Protein AF-0000000068176813 (afdb_homodimer)

Solvent-accessible surface area (backbone atoms only — not comparable to full-atom values): 47304 Å² total; per-residue (Å²): 139,79,79,77,77,74,80,76,75,76,75,77,75,74,76,73,77,74,72,76,70,75,72,68,61,60,56,48,75,38,57,39,42,73,69,38,40,70,32,46,38,61,44,35,50,51,53,20,44,51,73,74,42,62,64,79,50,61,40,41,51,38,45,48,41,46,50,46,48,56,39,48,37,49,61,16,38,25,29,33,72,70,25,26,46,27,52,42,46,39,58,30,41,72,59,66,87,53,56,65,64,48,41,52,51,51,38,47,51,47,50,52,49,49,52,52,45,49,35,32,62,14,73,88,26,45,46,93,45,37,78,77,33,48,29,29,48,64,52,36,36,34,41,35,43,68,83,77,62,67,39,18,25,27,23,52,49,28,32,41,53,73,64,51,26,46,82,40,77,36,69,68,80,58,63,56,65,60,46,49,50,49,25,62,70,44,69,64,75,48,86,76,86,71,74,83,75,60,80,74,34,35,38,42,36,19,36,36,32,37,51,43,39,41,69,59,67,43,38,72,34,69,98,50,65,30,70,31,35,61,40,101,87,38,73,44,79,35,48,26,30,30,44,76,43,71,23,37,49,49,76,38,31,47,61,34,34,32,36,42,26,46,49,26,54,61,66,54,28,30,42,31,43,37,35,38,70,53,82,91,38,45,70,61,32,55,44,51,35,73,82,41,75,73,58,61,51,65,56,33,85,78,41,44,77,40,74,31,40,37,34,38,60,36,24,36,51,73,36,66,41,57,40,74,70,20,47,40,44,44,47,36,54,35,41,45,12,25,90,55,23,32,38,62,29,37,25,85,65,70,33,36,16,44,73,46,34,38,32,41,35,38,41,37,42,55,55,63,28,34,42,37,39,37,37,27,38,40,31,32,29,56,63,85,41,83,64,75,80,75,78,67,38,74,43,52,55,66,71,83,40,55,85,53,77,83,62,89,71,59,59,48,72,56,39,47,44,35,34,40,34,34,33,32,33,83,76,55,42,40,59,32,39,34,38,39,34,71,75,35,60,60,86,84,67,72,70,76,72,84,122,140,78,83,77,79,76,80,76,75,76,75,76,75,74,78,74,78,76,73,75,71,74,71,68,62,60,58,47,77,38,57,38,42,74,70,37,39,69,33,47,38,62,42,36,51,50,52,21,42,51,71,72,42,63,63,76,49,60,40,42,50,38,45,49,40,46,50,48,48,56,38,47,38,50,63,16,38,26,29,35,71,68,25,26,46,27,51,42,45,40,57,28,40,72,60,64,88,53,54,66,63,49,41,53,50,51,37,46,52,45,51,52,49,50,51,51,43,50,36,32,62,15,75,87,27,46,47,93,44,38,77,77,35,48,30,28,49,63,52,37,36,35,39,34,45,71,82,73,63,68,39,18,24,27,21,53,48,27,31,42,53,76,65,50,27,44,81,39,78,34,68,71,85,56,65,57,65,58,47,50,51,49,26,62,67,45,70,64,77,48,88,77,84,70,72,82,81,59,83,74,35,33,37,40,35,16,36,36,31,38,51,43,39,40,70,60,68,43,38,73,35,69,98,51,64,30,72,31,34,60,43,100,86,38,74,45,80,35,48,27,31,30,44,76,42,70,23,37,47,48,76,38,30,46,59,34,33,32,36,42,27,46,50,27,55,61,64,53,30,29,43,30,43,38,36,37,69,53,82,91,38,47,71,61,31,54,43,50,35,72,82,41,74,71,59,61,51,66,56,33,83,78,41,42,78,40,76,31,40,38,35,39,59,36,24,37,51,74,36,68,42,58,40,73,69,21,47,39,43,44,47,38,53,34,41,45,12,26,89,54,22,33,39,62,29,38,24,85,66,70,32,37,16,45,74,46,32,39,33,41,37,38,41,36,42,55,53,63,28,36,42,38,37,37,39,29,37,40,29,33,30,56,64,84,42,82,63,76,80,74,78,65,39,75,44,53,54,66,71,82,38,54,84,54,77,83,61,89,70,60,61,48,72,56,39,48,44,35,33,40,35,34,33,33,35,83,77,54,43,42,58,33,38,35,38,39,36,70,75,34,60,60,86,82,66,71,70,78,72,83,123

Structure (mmCIF, N/CA/C/O backbone):
data_AF-0000000068176813-model_v1
#
loop_
_entity.id
_entity.type
_entity.pdbx_description
1 polymer 'Estrogen regulated protein EP45'
#
loop_
_atom_site.group_PDB
_atom_site.id
_atom_site.type_symbol
_atom_site.label_atom_id
_atom_site.label_alt_id
_atom_site.label_comp_id
_atom_site.label_asym_id
_atom_site.label_entity_id
_atom_site.label_seq_id
_atom_site.pdbx_PDB_ins_code
_atom_site.Cartn_x
_atom_site.Cartn_y
_atom_site.Cartn_z
_atom_site.occupancy
_atom_site.B_iso_or_equiv
_atom_site.auth_seq_id
_atom_site.auth_comp_id
_atom_site.auth_asym_id
_atom_site.auth_atom_id
_atom_site.pdbx_PDB_model_num
ATOM 1 N N . MET A 1 1 ? 13.383 -82.125 -70.688 1 28.81 1 MET A N 1
ATOM 2 C CA . MET A 1 1 ? 12.422 -81.375 -69.938 1 28.81 1 MET A CA 1
ATOM 3 C C . MET A 1 1 ? 13.125 -80.375 -69 1 28.81 1 MET A C 1
ATOM 5 O O . MET A 1 1 ? 13.727 -80.812 -68 1 28.81 1 MET A O 1
ATOM 9 N N . VAL A 1 2 ? 13.641 -79.25 -69.562 1 36.06 2 VAL A N 1
ATOM 10 C CA . VAL A 1 2 ? 14.523 -78.125 -69.188 1 36.06 2 VAL A CA 1
ATOM 11 C C . VAL A 1 2 ? 13.852 -77.25 -68.188 1 36.06 2 VAL A C 1
ATOM 13 O O . VAL A 1 2 ? 12.789 -76.688 -68.438 1 36.06 2 VAL A O 1
ATOM 16 N N . PRO A 1 3 ? 13.891 -77.625 -66.875 1 33.09 3 PRO A N 1
ATOM 17 C CA . PRO A 1 3 ? 13.125 -76.875 -65.875 1 33.09 3 PRO A CA 1
ATOM 18 C C . PRO A 1 3 ? 13.508 -75.438 -65.875 1 33.09 3 PRO A C 1
ATOM 20 O O . PRO A 1 3 ? 14.695 -75.062 -65.812 1 33.09 3 PRO A O 1
ATOM 23 N N . GLN A 1 4 ? 12.734 -74.625 -66.5 1 33.38 4 GLN A N 1
ATOM 24 C CA . GLN A 1 4 ? 12.875 -73.125 -66.625 1 33.38 4 GLN A CA 1
ATOM 25 C C . GLN A 1 4 ? 12.867 -72.5 -65.25 1 33.38 4 GLN A C 1
ATOM 27 O O . GLN A 1 4 ? 11.891 -72.562 -64.5 1 33.38 4 GLN A O 1
ATOM 32 N N . ARG A 1 5 ? 14.031 -72.312 -64.625 1 32.41 5 ARG A N 1
ATOM 33 C CA . ARG A 1 5 ? 14.203 -71.625 -63.375 1 32.41 5 ARG A CA 1
ATOM 34 C C . ARG A 1 5 ? 13.625 -70.188 -63.438 1 32.41 5 ARG A C 1
ATOM 36 O O . ARG A 1 5 ? 14.039 -69.375 -64.25 1 32.41 5 ARG A O 1
ATOM 43 N N . LEU A 1 6 ? 12.414 -70.062 -63.188 1 27.91 6 LEU A N 1
ATOM 44 C CA . LEU A 1 6 ? 11.766 -68.75 -63.188 1 27.91 6 LEU A CA 1
ATOM 45 C C . LEU A 1 6 ? 12.531 -67.75 -62.344 1 27.91 6 LEU A C 1
ATOM 47 O O . LEU A 1 6 ? 12.859 -68.062 -61.188 1 27.91 6 LEU A O 1
ATOM 51 N N . LYS A 1 7 ? 13.117 -66.688 -62.969 1 34.22 7 LYS A N 1
ATOM 52 C CA . LYS A 1 7 ? 13.773 -65.5 -62.531 1 34.22 7 LYS A CA 1
ATOM 53 C C . LYS A 1 7 ? 12.891 -64.688 -61.562 1 34.22 7 LYS A C 1
ATOM 55 O O . LYS A 1 7 ? 11.852 -64.125 -61.969 1 34.22 7 LYS A O 1
ATOM 60 N N . ASP A 1 8 ? 12.602 -65.312 -60.312 1 27.17 8 ASP A N 1
ATOM 61 C CA . ASP A 1 8 ? 11.766 -64.5 -59.438 1 27.17 8 ASP A CA 1
ATOM 62 C C . ASP A 1 8 ? 12.305 -63.062 -59.312 1 27.17 8 ASP A C 1
ATOM 64 O O . ASP A 1 8 ? 13.469 -62.875 -58.938 1 27.17 8 ASP A O 1
ATOM 68 N N . LYS A 1 9 ? 11.875 -62.094 -60.125 1 32.47 9 LYS A N 1
ATOM 69 C CA . LYS A 1 9 ? 12.102 -60.656 -60.062 1 32.47 9 LYS A CA 1
ATOM 70 C C . LYS A 1 9 ? 11.883 -60.156 -58.625 1 32.47 9 LYS A C 1
ATOM 72 O O . LYS A 1 9 ? 10.766 -60.188 -58.125 1 32.47 9 LYS A O 1
ATOM 77 N N . GLU A 1 10 ? 12.875 -60.281 -57.781 1 30.19 10 GLU A N 1
ATOM 78 C CA . GLU A 1 10 ? 12.812 -59.656 -56.469 1 30.19 10 GLU A CA 1
ATOM 79 C C . GLU A 1 10 ? 12.367 -58.188 -56.594 1 30.19 10 GLU A C 1
ATOM 81 O O . GLU A 1 10 ? 13 -57.406 -57.281 1 30.19 10 GLU A O 1
ATOM 86 N N . LYS A 1 11 ? 11.078 -57.875 -56.625 1 28.67 11 LYS A N 1
ATOM 87 C CA . LYS A 1 11 ? 10.547 -56.5 -56.531 1 28.67 11 LYS A CA 1
ATOM 88 C C . LYS A 1 11 ? 11.398 -55.656 -55.594 1 28.67 11 LYS A C 1
ATOM 90 O O . LYS A 1 11 ? 11.617 -56.031 -54.438 1 28.67 11 LYS A O 1
ATOM 95 N N . ALA A 1 12 ? 12.133 -54.688 -56.188 1 34.91 12 ALA A N 1
ATOM 96 C CA . ALA A 1 12 ? 12.844 -53.594 -55.562 1 34.91 12 ALA A CA 1
ATOM 97 C C . ALA A 1 12 ? 11.984 -52.906 -54.5 1 34.91 12 ALA A C 1
ATOM 99 O O . ALA A 1 12 ? 10.836 -52.531 -54.781 1 34.91 12 ALA A O 1
ATOM 100 N N . ALA A 1 13 ? 12.227 -53.281 -53.188 1 32.81 13 ALA A N 1
ATOM 101 C CA . ALA A 1 13 ? 11.609 -52.625 -52.031 1 32.81 13 ALA A CA 1
ATOM 102 C C . ALA A 1 13 ? 11.453 -51.125 -52.281 1 32.81 13 ALA A C 1
ATOM 104 O O . ALA A 1 13 ? 12.344 -50.5 -52.844 1 32.81 13 ALA A O 1
ATOM 105 N N . ALA A 1 14 ? 10.172 -50.562 -52.438 1 40.44 14 ALA A N 1
ATOM 106 C CA . ALA A 1 14 ? 9.852 -49.156 -52.531 1 40.44 14 ALA A CA 1
ATOM 107 C C . ALA A 1 14 ? 10.695 -48.344 -51.531 1 40.44 14 ALA A C 1
ATOM 109 O O . ALA A 1 14 ? 10.906 -48.75 -50.406 1 40.44 14 ALA A O 1
ATOM 110 N N . PRO A 1 15 ? 11.539 -47.406 -52.062 1 35.81 15 PRO A N 1
ATOM 111 C CA . PRO A 1 15 ? 12.352 -46.594 -51.156 1 35.81 15 PRO A CA 1
ATOM 112 C C . PRO A 1 15 ? 11.547 -46.031 -49.969 1 35.81 15 PRO A C 1
ATOM 114 O O . PRO A 1 15 ? 10.344 -45.781 -50.125 1 35.81 15 PRO A O 1
ATOM 117 N N . GLU A 1 16 ? 11.875 -46.375 -48.75 1 33.62 16 GLU A N 1
ATOM 118 C CA . GLU A 1 16 ? 11.328 -45.781 -47.5 1 33.62 16 GLU A CA 1
ATOM 119 C C . GLU A 1 16 ? 11.133 -44.281 -47.656 1 33.62 16 GLU A C 1
ATOM 121 O O . GLU A 1 16 ? 11.992 -43.594 -48.219 1 33.62 16 GLU A O 1
ATOM 126 N N . PRO A 1 17 ? 9.836 -43.781 -47.719 1 35.44 17 PRO A N 1
ATOM 127 C CA . PRO A 1 17 ? 9.688 -42.312 -47.781 1 35.44 17 PRO A CA 1
ATOM 128 C C . PRO A 1 17 ? 10.711 -41.562 -46.906 1 35.44 17 PRO A C 1
ATOM 130 O O . PRO A 1 17 ? 11.109 -42.062 -45.875 1 35.44 17 PRO A O 1
ATOM 133 N N . GLU A 1 18 ? 11.531 -40.719 -47.5 1 35.12 18 GLU A N 1
ATOM 134 C CA . GLU A 1 18 ? 12.477 -39.812 -46.844 1 35.12 18 GLU A CA 1
ATOM 135 C C . GLU A 1 18 ? 11.859 -39.188 -45.594 1 35.12 18 GLU A C 1
ATOM 137 O O . GLU A 1 18 ? 10.766 -38.625 -45.656 1 35.12 18 GLU A O 1
ATOM 142 N N . ARG A 1 19 ? 12.18 -39.688 -44.469 1 33.81 19 ARG A N 1
ATOM 143 C CA . ARG A 1 19 ? 11.867 -39 -43.219 1 33.81 19 ARG A CA 1
ATOM 144 C C . ARG A 1 19 ? 12.031 -37.469 -43.375 1 33.81 19 ARG A C 1
ATOM 146 O O . ARG A 1 19 ? 13.086 -37 -43.781 1 33.81 19 ARG A O 1
ATOM 153 N N . LEU A 1 20 ? 10.938 -36.781 -43.688 1 32.78 20 LEU A N 1
ATOM 154 C CA . LEU A 1 20 ? 11.031 -35.344 -43.562 1 32.78 20 LEU A CA 1
ATOM 155 C C . LEU A 1 20 ? 11.93 -34.938 -42.406 1 32.78 20 LEU A C 1
ATOM 157 O O . LEU A 1 20 ? 11.711 -35.344 -41.281 1 32.78 20 LEU A O 1
ATOM 161 N N . LYS A 1 21 ? 13.141 -34.625 -42.688 1 35.06 21 LYS A N 1
ATOM 162 C CA . LYS A 1 21 ? 14.086 -34 -41.75 1 35.06 21 LYS A CA 1
ATOM 163 C C . LYS A 1 21 ? 13.383 -33 -40.844 1 35.06 21 LYS A C 1
ATOM 165 O O . LYS A 1 21 ? 12.734 -32.062 -41.344 1 35.06 21 LYS A O 1
ATOM 170 N N . SER A 1 22 ? 13.016 -33.438 -39.688 1 35.44 22 SER A N 1
ATOM 171 C CA . SER A 1 22 ? 12.586 -32.469 -38.688 1 35.44 22 SER A CA 1
ATOM 172 C C . SER A 1 22 ? 13.445 -31.219 -38.688 1 35.44 22 SER A C 1
ATOM 174 O O . SER A 1 22 ? 14.664 -31.297 -38.531 1 35.44 22 SER A O 1
ATOM 176 N N . THR A 1 23 ? 13.25 -30.344 -39.656 1 36.69 23 THR A N 1
ATOM 177 C CA . THR A 1 23 ? 13.938 -29.062 -39.625 1 36.69 23 THR A CA 1
ATOM 178 C C . THR A 1 23 ? 14.062 -28.562 -38.188 1 36.69 23 THR A C 1
ATOM 180 O O . THR A 1 23 ? 13.062 -28.281 -37.531 1 36.69 23 THR A O 1
ATOM 183 N N . VAL A 1 24 ? 15.031 -29.031 -37.531 1 41.28 24 VAL A N 1
ATOM 184 C CA . VAL A 1 24 ? 15.414 -28.422 -36.25 1 41.28 24 VAL A CA 1
ATOM 185 C C . VAL A 1 24 ? 15.242 -26.906 -36.344 1 41.28 24 VAL A C 1
ATOM 187 O O . VAL A 1 24 ? 15.812 -26.25 -37.219 1 41.28 24 VAL A O 1
ATOM 190 N N . PRO A 1 25 ? 14.25 -26.406 -35.75 1 47.91 25 PRO A N 1
ATOM 191 C CA . PRO A 1 25 ? 14.141 -24.938 -35.781 1 47.91 25 PRO A CA 1
ATOM 192 C C . PRO A 1 25 ? 15.461 -24.25 -35.5 1 47.91 25 PRO A C 1
ATOM 194 O O . PRO A 1 25 ? 16.234 -24.719 -34.656 1 47.91 25 PRO A O 1
ATOM 197 N N . LYS A 1 26 ? 16.078 -23.547 -36.438 1 55.44 26 LYS A N 1
ATOM 198 C CA . LYS A 1 26 ? 17.234 -22.672 -36.312 1 55.44 26 LYS A CA 1
ATOM 199 C C . LYS A 1 26 ? 17.125 -21.797 -35.062 1 55.44 26 LYS A C 1
ATOM 201 O O . LYS A 1 26 ? 16.062 -21.234 -34.781 1 55.44 26 LYS A O 1
ATOM 206 N N . SER A 1 27 ? 17.891 -22.047 -34.062 1 60.78 27 SER A N 1
ATOM 207 C CA . SER A 1 27 ? 17.906 -21.266 -32.812 1 60.78 27 SER A CA 1
ATOM 208 C C . SER A 1 27 ? 19 -20.188 -32.875 1 60.78 27 SER A C 1
ATOM 210 O O . SER A 1 27 ? 20 -20.344 -33.562 1 60.78 27 SER A O 1
ATOM 212 N N . VAL A 1 28 ? 18.672 -18.984 -32.625 1 61.53 28 VAL A N 1
ATOM 213 C CA . VAL A 1 28 ? 19.641 -17.906 -32.5 1 61.53 28 VAL A CA 1
ATOM 214 C C . VAL A 1 28 ? 19.953 -17.672 -31.016 1 61.53 28 VAL A C 1
ATOM 216 O O . VAL A 1 28 ? 19.062 -17.75 -30.172 1 61.53 28 VAL A O 1
ATOM 219 N N . LYS A 1 29 ? 21.156 -17.516 -30.781 1 68.75 29 LYS A N 1
ATOM 220 C CA . LYS A 1 29 ? 21.562 -17.156 -29.422 1 68.75 29 LYS A CA 1
ATOM 221 C C . LYS A 1 29 ? 21.391 -15.672 -29.156 1 68.75 29 LYS A C 1
ATOM 223 O O . LYS A 1 29 ? 21.828 -14.844 -29.969 1 68.75 29 LYS A O 1
ATOM 228 N N . VAL A 1 30 ? 20.531 -15.406 -28.234 1 68.38 30 VAL A N 1
ATOM 229 C CA . VAL A 1 30 ? 20.297 -14 -27.922 1 68.38 30 VAL A CA 1
ATOM 230 C C . VAL A 1 30 ? 20.594 -13.742 -26.453 1 68.38 30 VAL A C 1
ATOM 232 O O . VAL A 1 30 ? 20.562 -14.664 -25.641 1 68.38 30 VAL A O 1
ATOM 235 N N . ASN A 1 31 ? 20.953 -12.484 -26.266 1 69.44 31 ASN A N 1
ATOM 236 C CA . ASN A 1 31 ? 21.047 -12.047 -24.875 1 69.44 31 ASN A CA 1
ATOM 237 C C . ASN A 1 31 ? 19.688 -12.055 -24.188 1 69.44 31 ASN A C 1
ATOM 239 O O . ASN A 1 31 ? 18.75 -11.391 -24.625 1 69.44 31 ASN A O 1
ATOM 243 N N . PRO A 1 32 ? 19.625 -12.805 -23.203 1 68.75 32 PRO A N 1
ATOM 244 C CA . PRO A 1 32 ? 18.312 -12.961 -22.562 1 68.75 32 PRO A CA 1
ATOM 245 C C . PRO A 1 32 ? 17.75 -11.633 -22.062 1 68.75 32 PRO A C 1
ATOM 247 O O . PRO A 1 32 ? 16.547 -11.391 -22.172 1 68.75 32 PRO A O 1
ATOM 250 N N . VAL A 1 33 ? 18.609 -10.844 -21.562 1 67.94 33 VAL A N 1
ATOM 251 C CA . VAL A 1 33 ? 18.125 -9.594 -20.984 1 67.94 33 VAL A CA 1
ATOM 252 C C . VAL A 1 33 ? 17.531 -8.703 -22.062 1 67.94 33 VAL A C 1
ATOM 254 O O . VAL A 1 33 ? 16.469 -8.102 -21.875 1 67.94 33 VAL A O 1
ATOM 257 N N . ASP A 1 34 ? 18.156 -8.695 -23.141 1 70.56 34 ASP A N 1
ATOM 258 C CA . ASP A 1 34 ? 17.672 -7.887 -24.25 1 70.56 34 ASP A CA 1
ATOM 259 C C . ASP A 1 34 ? 16.391 -8.477 -24.828 1 70.56 34 ASP A C 1
ATOM 261 O O . ASP A 1 34 ? 15.469 -7.746 -25.203 1 70.56 34 ASP A O 1
ATOM 265 N N . PHE A 1 35 ? 16.438 -9.695 -24.766 1 70.44 35 PHE A N 1
ATOM 266 C CA . PHE A 1 35 ? 15.297 -10.406 -25.344 1 70.44 35 PHE A CA 1
ATOM 267 C C . PHE A 1 35 ? 14.055 -10.227 -24.469 1 70.44 35 PHE A C 1
ATOM 269 O O . PHE A 1 35 ? 12.945 -10.109 -25 1 70.44 35 PHE A O 1
ATOM 276 N N . LEU A 1 36 ? 14.242 -10.109 -23.203 1 71.44 36 LEU A N 1
ATOM 277 C CA . LEU A 1 36 ? 13.125 -10.156 -22.266 1 71.44 36 LEU A CA 1
ATOM 278 C C . LEU A 1 36 ? 12.734 -8.758 -21.812 1 71.44 36 LEU A C 1
ATOM 280 O O . LEU A 1 36 ? 11.664 -8.562 -21.219 1 71.44 36 LEU A O 1
ATOM 284 N N . LYS A 1 37 ? 13.438 -7.773 -22.156 1 68.31 37 LYS A N 1
ATOM 285 C CA . LYS A 1 37 ? 13.383 -6.445 -21.547 1 68.31 37 LYS A CA 1
ATOM 286 C C . LYS A 1 37 ? 12 -5.828 -21.688 1 68.31 37 LYS A C 1
ATOM 288 O O . LYS A 1 37 ? 11.555 -5.07 -20.828 1 68.31 37 LYS A O 1
ATOM 293 N N . LEU A 1 38 ? 11.25 -6.184 -22.656 1 68.31 38 LEU A N 1
ATOM 294 C CA . LEU A 1 38 ? 9.992 -5.477 -22.875 1 68.31 38 LEU A CA 1
ATOM 295 C C . LEU A 1 38 ? 8.805 -6.398 -22.625 1 68.31 38 LEU A C 1
ATOM 297 O O . LEU A 1 38 ? 7.676 -6.09 -23.016 1 68.31 38 LEU A O 1
ATOM 301 N N . ARG A 1 39 ? 9.078 -7.375 -21.906 1 76.25 39 ARG A N 1
ATOM 302 C CA . ARG A 1 39 ? 8.008 -8.32 -21.609 1 76.25 39 ARG A CA 1
ATOM 303 C C . ARG A 1 39 ? 7.512 -8.148 -20.172 1 76.25 39 ARG A C 1
ATOM 305 O O . ARG A 1 39 ? 8.227 -7.605 -19.328 1 76.25 39 ARG A O 1
ATOM 312 N N . ASP A 1 40 ? 6.254 -8.484 -20.016 1 86.5 40 ASP A N 1
ATOM 313 C CA . ASP A 1 40 ? 5.738 -8.461 -18.656 1 86.5 40 ASP A CA 1
ATOM 314 C C . ASP A 1 40 ? 6.395 -9.539 -17.797 1 86.5 40 ASP A C 1
ATOM 316 O O . ASP A 1 40 ? 6.996 -10.477 -18.328 1 86.5 40 ASP A O 1
ATOM 320 N N . PHE A 1 41 ? 6.309 -9.477 -16.578 1 91.38 41 PHE A N 1
ATOM 321 C CA . PHE A 1 41 ? 7.031 -10.359 -15.672 1 91.38 41 PHE A CA 1
ATOM 322 C C . PHE A 1 41 ? 6.582 -11.805 -15.844 1 91.38 41 PHE A C 1
ATOM 324 O O . PHE A 1 41 ? 7.383 -12.734 -15.703 1 91.38 41 PHE A O 1
ATOM 331 N N . ASN A 1 42 ? 5.285 -12.039 -16.078 1 89.75 42 ASN A N 1
ATOM 332 C CA . ASN A 1 42 ? 4.809 -13.398 -16.312 1 89.75 42 ASN A CA 1
ATOM 333 C C . ASN A 1 42 ? 5.621 -14.102 -17.391 1 89.75 42 ASN A C 1
ATOM 335 O O . ASN A 1 42 ? 6.102 -15.219 -17.188 1 89.75 42 ASN A O 1
ATOM 339 N N . ASN A 1 43 ? 5.789 -13.406 -18.438 1 87.44 43 ASN A N 1
ATOM 340 C CA . ASN A 1 43 ? 6.531 -13.977 -19.547 1 87.44 43 ASN A CA 1
ATOM 341 C C . ASN A 1 43 ? 8.023 -14.047 -19.25 1 87.44 43 ASN A C 1
ATOM 343 O O . ASN A 1 43 ? 8.68 -15.039 -19.594 1 87.44 43 ASN A O 1
ATOM 347 N N . LYS A 1 44 ? 8.609 -13.039 -18.688 1 88.81 44 LYS A N 1
ATOM 348 C CA . LYS A 1 44 ? 10.023 -13.047 -18.344 1 88.81 44 LYS A CA 1
ATOM 349 C C . LYS A 1 44 ? 10.367 -14.25 -17.469 1 88.81 44 LYS A C 1
ATOM 351 O O . LYS A 1 44 ? 11.312 -14.984 -17.75 1 88.81 44 LYS A O 1
ATOM 356 N N . TYR A 1 45 ? 9.594 -14.367 -16.453 1 91.62 45 TYR A N 1
ATOM 357 C CA . TYR A 1 45 ? 9.867 -15.445 -15.508 1 91.62 45 TYR A CA 1
ATOM 358 C C . TYR A 1 45 ? 9.641 -16.812 -16.141 1 91.62 45 TYR A C 1
ATOM 360 O O . TYR A 1 45 ? 10.422 -17.734 -15.93 1 91.62 45 TYR A O 1
ATOM 368 N N . CYS A 1 46 ? 8.57 -16.938 -16.875 1 88.12 46 CYS A N 1
ATOM 369 C CA . CYS A 1 46 ? 8.305 -18.188 -17.578 1 88.12 46 CYS A CA 1
ATOM 370 C C . CYS A 1 46 ? 9.484 -18.578 -18.469 1 88.12 46 CYS A C 1
ATOM 372 O O . CYS A 1 46 ? 9.953 -19.719 -18.406 1 88.12 46 CYS A O 1
ATOM 374 N N . LEU A 1 47 ? 9.992 -17.672 -19.219 1 84.56 47 LEU A N 1
ATOM 375 C CA . LEU A 1 47 ? 11.102 -17.938 -20.125 1 84.56 47 LEU A CA 1
ATOM 376 C C . LEU A 1 47 ? 12.383 -18.234 -19.344 1 84.56 47 LEU A C 1
ATOM 378 O O . LEU A 1 47 ? 13.195 -19.062 -19.766 1 84.56 47 LEU A O 1
ATOM 382 N N . GLY A 1 48 ? 12.578 -17.516 -18.25 1 87.19 48 GLY A N 1
ATOM 383 C CA . GLY A 1 48 ? 13.711 -17.828 -17.391 1 87.19 48 GLY A CA 1
ATOM 384 C C . GLY A 1 48 ? 13.664 -19.234 -16.844 1 87.19 48 GLY A C 1
ATOM 385 O O . GLY A 1 48 ? 14.695 -19.922 -16.797 1 87.19 48 GLY A O 1
ATOM 386 N N . VAL A 1 49 ? 12.508 -19.672 -16.453 1 89.38 49 VAL A N 1
ATOM 387 C CA . VAL A 1 49 ? 12.328 -21.016 -15.922 1 89.38 49 VAL A CA 1
ATOM 388 C C . VAL A 1 49 ? 12.547 -22.047 -17.031 1 89.38 49 VAL A C 1
ATOM 390 O O . VAL A 1 49 ? 13.195 -23.078 -16.812 1 89.38 49 VAL A O 1
ATOM 393 N N . HIS A 1 50 ? 12.078 -21.766 -18.188 1 82 50 HIS A N 1
ATOM 394 C CA . HIS A 1 50 ? 12.219 -22.672 -19.312 1 82 50 HIS A CA 1
ATOM 395 C C . HIS A 1 50 ? 13.68 -22.828 -19.719 1 82 50 HIS A C 1
ATOM 397 O O . HIS A 1 50 ? 14.07 -23.859 -20.266 1 82 50 HIS A O 1
ATOM 403 N N . ALA A 1 51 ? 14.391 -21.828 -19.469 1 81 51 ALA A N 1
ATOM 404 C CA . ALA A 1 51 ? 15.805 -21.859 -19.844 1 81 51 ALA A CA 1
ATOM 405 C C . ALA A 1 51 ? 16.578 -22.844 -18.953 1 81 51 ALA A C 1
ATOM 407 O O . ALA A 1 51 ? 17.609 -23.375 -19.375 1 81 51 ALA A O 1
ATOM 408 N N . ILE A 1 52 ? 16.078 -23.109 -17.812 1 84.88 52 ILE A N 1
ATOM 409 C CA . ILE A 1 52 ? 16.891 -23.891 -16.891 1 84.88 52 ILE A CA 1
ATOM 410 C C . ILE A 1 52 ? 16.25 -25.266 -16.672 1 84.88 52 ILE A C 1
ATOM 412 O O . ILE A 1 52 ? 16.906 -26.203 -16.203 1 84.88 52 ILE A O 1
ATOM 416 N N . ASN A 1 53 ? 15.008 -25.359 -16.859 1 80.88 53 ASN A N 1
ATOM 417 C CA . ASN A 1 53 ? 14.305 -26.609 -16.625 1 80.88 53 ASN A CA 1
ATOM 418 C C . ASN A 1 53 ? 14.039 -27.359 -17.938 1 80.88 53 ASN A C 1
ATOM 420 O O . ASN A 1 53 ? 13.969 -26.734 -19 1 80.88 53 ASN A O 1
ATOM 424 N N . ASP A 1 54 ? 14.031 -28.656 -17.766 1 73.38 54 ASP A N 1
ATOM 425 C CA . ASP A 1 54 ? 13.602 -29.469 -18.891 1 73.38 54 ASP A CA 1
ATOM 426 C C . ASP A 1 54 ? 12.094 -29.359 -19.109 1 73.38 54 ASP A C 1
ATOM 428 O O . ASP A 1 54 ? 11.312 -29.938 -18.359 1 73.38 54 ASP A O 1
ATOM 432 N N . ILE A 1 55 ? 11.766 -28.672 -20.094 1 66.56 55 ILE A N 1
ATOM 433 C CA . ILE A 1 55 ? 10.367 -28.344 -20.344 1 66.56 55 ILE A CA 1
ATOM 434 C C . ILE A 1 55 ? 9.648 -29.547 -20.938 1 66.56 55 ILE A C 1
ATOM 436 O O . ILE A 1 55 ? 8.422 -29.562 -21.047 1 66.56 55 ILE A O 1
ATOM 440 N N . THR A 1 56 ? 10.398 -30.531 -21.234 1 67.5 56 THR A N 1
ATOM 441 C CA . THR A 1 56 ? 9.781 -31.672 -21.906 1 67.5 56 THR A CA 1
ATOM 442 C C . THR A 1 56 ? 9.07 -32.562 -20.906 1 67.5 56 THR A C 1
ATOM 444 O O . THR A 1 56 ? 8.195 -33.344 -21.281 1 67.5 56 THR A O 1
ATOM 447 N N . GLU A 1 57 ? 9.414 -32.531 -19.703 1 77.38 57 GLU A N 1
ATOM 448 C CA . GLU A 1 57 ? 8.75 -33.375 -18.703 1 77.38 57 GLU A CA 1
ATOM 449 C C . GLU A 1 57 ? 7.719 -32.562 -17.922 1 77.38 57 GLU A C 1
ATOM 451 O O . GLU A 1 57 ? 6.512 -32.719 -18.141 1 77.38 57 GLU A O 1
ATOM 456 N N . LYS A 1 58 ? 8.109 -31.891 -16.938 1 82 58 LYS A N 1
ATOM 457 C CA . LYS A 1 58 ? 7.23 -31.016 -16.172 1 82 58 LYS A CA 1
ATOM 458 C C . LYS A 1 58 ? 7.961 -29.734 -15.758 1 82 58 LYS A C 1
ATOM 460 O O . LYS A 1 58 ? 9.102 -29.781 -15.297 1 82 58 LYS A O 1
ATOM 465 N N . SER A 1 59 ? 7.414 -28.656 -16.109 1 88.12 59 SER A N 1
ATOM 466 C CA . SER A 1 59 ? 7.941 -27.344 -15.711 1 88.12 59 SER A CA 1
ATOM 467 C C . SER A 1 59 ? 6.812 -26.375 -15.383 1 88.12 59 SER A C 1
ATOM 469 O O . SER A 1 59 ? 5.863 -26.234 -16.156 1 88.12 59 SER A O 1
ATOM 471 N N . GLY A 1 60 ? 6.852 -25.844 -14.234 1 92.94 60 GLY A N 1
ATOM 472 C CA . GLY A 1 60 ? 5.816 -24.922 -13.805 1 92.94 60 GLY A CA 1
ATOM 473 C C . GLY A 1 60 ? 6.332 -23.844 -12.875 1 92.94 60 GLY A C 1
ATOM 474 O O . GLY A 1 60 ? 7.387 -24 -12.258 1 92.94 60 GLY A O 1
ATOM 475 N N . GLN A 1 61 ? 5.688 -22.781 -12.891 1 95.06 61 GLN A N 1
ATOM 476 C CA . GLN A 1 61 ? 6.086 -21.641 -12.078 1 95.06 61 GLN A CA 1
ATOM 477 C C . GLN A 1 61 ? 4.875 -20.812 -11.648 1 95.06 61 GLN A C 1
ATOM 479 O O . GLN A 1 61 ? 3.838 -20.828 -12.32 1 95.06 61 GLN A O 1
ATOM 484 N N . SER A 1 62 ? 4.984 -20.172 -10.57 1 97.12 62 SER A N 1
ATOM 485 C CA . SER A 1 62 ? 3.998 -19.234 -10.062 1 97.12 62 SER A CA 1
ATOM 486 C C . SER A 1 62 ? 4.523 -17.797 -10.109 1 97.12 62 SER A C 1
ATOM 488 O O . SER A 1 62 ? 5.02 -17.281 -9.117 1 97.12 62 SER A O 1
ATOM 490 N N . PRO A 1 63 ? 4.285 -17.094 -11.242 1 96.31 63 PRO A N 1
ATOM 491 C CA . PRO A 1 63 ? 4.809 -15.734 -11.398 1 96.31 63 PRO A CA 1
ATOM 492 C C . PRO A 1 63 ? 4.34 -14.789 -10.289 1 96.31 63 PRO A C 1
ATOM 494 O O . PRO A 1 63 ? 5.109 -13.945 -9.828 1 96.31 63 PRO A O 1
ATOM 497 N N . THR A 1 64 ? 3.129 -14.891 -9.852 1 96.81 64 THR A N 1
ATOM 498 C CA . THR A 1 64 ? 2.576 -14.008 -8.828 1 96.81 64 THR A CA 1
ATOM 499 C C . THR A 1 64 ? 3.355 -14.133 -7.523 1 96.81 64 THR A C 1
ATOM 501 O O . THR A 1 64 ? 3.699 -13.125 -6.898 1 96.81 64 THR A O 1
ATOM 504 N N . THR A 1 65 ? 3.662 -15.336 -7.141 1 97.62 65 THR A N 1
ATOM 505 C CA . THR A 1 65 ? 4.379 -15.586 -5.898 1 97.62 65 THR A CA 1
ATOM 506 C C . THR A 1 65 ? 5.777 -14.977 -5.941 1 97.62 65 THR A C 1
ATOM 508 O O . THR A 1 65 ? 6.188 -14.289 -5.008 1 97.62 65 THR A O 1
ATOM 511 N N . ILE A 1 66 ? 6.426 -15.18 -7.031 1 98 66 ILE A N 1
ATOM 512 C CA . ILE A 1 66 ? 7.809 -14.727 -7.141 1 98 66 ILE A CA 1
ATOM 513 C C . ILE A 1 66 ? 7.844 -13.219 -7.359 1 98 66 ILE A C 1
ATOM 515 O O . ILE A 1 66 ? 8.742 -12.531 -6.855 1 98 66 ILE A O 1
ATOM 519 N N . ARG A 1 67 ? 6.93 -12.75 -8.102 1 97.44 67 ARG A N 1
ATOM 520 C CA . ARG A 1 67 ? 6.836 -11.305 -8.281 1 97.44 67 ARG A CA 1
ATOM 521 C C . ARG A 1 67 ? 6.734 -10.594 -6.938 1 97.44 67 ARG A C 1
ATOM 523 O O . ARG A 1 67 ? 7.414 -9.594 -6.707 1 97.44 67 ARG A O 1
ATOM 530 N N . PHE A 1 68 ? 5.844 -11.039 -6.07 1 98.12 68 PHE A N 1
ATOM 531 C CA . PHE A 1 68 ? 5.691 -10.406 -4.766 1 98.12 68 PHE A CA 1
ATOM 532 C C . PHE A 1 68 ? 6.961 -10.562 -3.938 1 98.12 68 PHE A C 1
ATOM 534 O O . PHE A 1 68 ? 7.387 -9.625 -3.26 1 98.12 68 PHE A O 1
ATOM 541 N N . LEU A 1 69 ? 7.59 -11.742 -4.016 1 98.06 69 LEU A N 1
ATOM 542 C CA . LEU A 1 69 ? 8.836 -12.023 -3.303 1 98.06 69 LEU A CA 1
ATOM 543 C C . LEU A 1 69 ? 9.906 -11 -3.658 1 98.06 69 LEU A C 1
ATOM 545 O O . LEU A 1 69 ? 10.539 -10.422 -2.771 1 98.06 69 LEU A O 1
ATOM 549 N N . LEU A 1 70 ? 10.094 -10.773 -4.953 1 98.38 70 LEU A N 1
ATOM 550 C CA . LEU A 1 70 ? 11.078 -9.812 -5.43 1 98.38 70 LEU A CA 1
ATOM 551 C C . LEU A 1 70 ? 10.672 -8.391 -5.074 1 98.38 70 LEU A C 1
ATOM 553 O O . LEU A 1 70 ? 11.523 -7.562 -4.738 1 98.38 70 LEU A O 1
ATOM 557 N N . THR A 1 71 ? 9.406 -8.094 -5.148 1 98.38 71 THR A N 1
ATOM 558 C CA . THR A 1 71 ? 8.906 -6.758 -4.852 1 98.38 71 THR A CA 1
ATOM 559 C C . THR A 1 71 ? 9.164 -6.398 -3.391 1 98.38 71 THR A C 1
ATOM 561 O O . THR A 1 71 ? 9.453 -5.242 -3.072 1 98.38 71 THR A O 1
ATOM 564 N N . VAL A 1 72 ? 9.055 -7.348 -2.51 1 98.62 72 VAL A N 1
ATOM 565 C CA . VAL A 1 72 ? 9.328 -7.113 -1.095 1 98.62 72 VAL A CA 1
ATOM 566 C C . VAL A 1 72 ? 10.75 -6.598 -0.919 1 98.62 72 VAL A C 1
ATOM 568 O O . VAL A 1 72 ? 11 -5.723 -0.088 1 98.62 72 VAL A O 1
ATOM 571 N N . LEU A 1 73 ? 11.727 -7.086 -1.715 1 98.44 73 LEU A N 1
ATOM 572 C CA . LEU A 1 73 ? 13.125 -6.699 -1.582 1 98.44 73 LEU A CA 1
ATOM 573 C C . LEU A 1 73 ? 13.312 -5.223 -1.923 1 98.44 73 LEU A C 1
ATOM 575 O O . LEU A 1 73 ? 14.125 -4.539 -1.297 1 98.44 73 LEU A O 1
ATOM 579 N N . VAL A 1 74 ? 12.547 -4.75 -2.867 1 98.19 74 VAL A N 1
ATOM 580 C CA . VAL A 1 74 ? 12.734 -3.361 -3.271 1 98.19 74 VAL A CA 1
ATOM 581 C C . VAL A 1 74 ? 11.75 -2.471 -2.52 1 98.19 74 VAL A C 1
ATOM 583 O O . VAL A 1 74 ? 12.07 -1.335 -2.164 1 98.19 74 VAL A O 1
ATOM 586 N N . GLY A 1 75 ? 10.57 -2.986 -2.252 1 98 75 GLY A N 1
ATOM 587 C CA . GLY A 1 75 ? 9.57 -2.217 -1.524 1 98 75 GLY A CA 1
ATOM 588 C C . GLY A 1 75 ? 9.969 -1.94 -0.085 1 98 75 GLY A C 1
ATOM 589 O O . GLY A 1 75 ? 9.555 -0.934 0.495 1 98 75 GLY A O 1
ATOM 590 N N . SER A 1 76 ? 10.773 -2.785 0.497 1 98.25 76 SER A N 1
ATOM 591 C CA . SER A 1 76 ? 11.258 -2.604 1.862 1 98.25 76 SER A CA 1
ATOM 592 C C . SER A 1 76 ? 12.602 -1.879 1.883 1 98.25 76 SER A C 1
ATOM 594 O O . SER A 1 76 ? 13.195 -1.698 2.945 1 98.25 76 SER A O 1
ATOM 596 N N . LYS A 1 77 ? 13.078 -1.574 0.684 1 97.62 77 LYS A N 1
ATOM 597 C CA . LYS A 1 77 ? 14.383 -0.942 0.509 1 97.62 77 LYS A CA 1
ATOM 598 C C . LYS A 1 77 ? 15.5 -1.824 1.062 1 97.62 77 LYS A C 1
ATOM 600 O O . LYS A 1 77 ? 16.516 -1.32 1.524 1 97.62 77 LYS A O 1
ATOM 605 N N . ALA A 1 78 ? 15.234 -3.096 1.116 1 98.06 78 ALA A N 1
ATOM 606 C CA . ALA A 1 78 ? 16.312 -4.031 1.438 1 98.06 78 ALA A CA 1
ATOM 607 C C . ALA A 1 78 ? 17.453 -3.93 0.428 1 98.06 78 ALA A C 1
ATOM 609 O O . ALA A 1 78 ? 18.609 -3.826 0.809 1 98.06 78 ALA A O 1
ATOM 610 N N . ALA A 1 79 ? 17.047 -4.027 -0.847 1 98.06 79 ALA A N 1
ATOM 611 C CA . ALA A 1 79 ? 18 -3.84 -1.931 1 98.06 79 ALA A CA 1
ATOM 612 C C . ALA A 1 79 ? 18.156 -2.363 -2.275 1 98.06 79 ALA A C 1
ATOM 614 O O . ALA A 1 79 ? 17.172 -1.621 -2.324 1 98.06 79 ALA A O 1
ATOM 615 N N . ARG A 1 80 ? 19.375 -1.964 -2.463 1 97.06 80 ARG A N 1
ATOM 616 C CA . ARG A 1 80 ? 19.688 -0.582 -2.812 1 97.06 80 ARG A CA 1
ATOM 617 C C . ARG A 1 80 ? 20.594 -0.52 -4.039 1 97.06 80 ARG A C 1
ATOM 619 O O . ARG A 1 80 ? 21.016 -1.555 -4.57 1 97.06 80 ARG A O 1
ATOM 626 N N . GLY A 1 81 ? 20.75 0.63 -4.629 1 96.12 81 GLY A N 1
ATOM 627 C CA . GLY A 1 81 ? 21.688 0.854 -5.727 1 96.12 81 GLY A CA 1
ATOM 628 C C . GLY A 1 81 ? 21.344 0.049 -6.969 1 96.12 81 GLY A C 1
ATOM 629 O O . GLY A 1 81 ? 20.172 -0.07 -7.336 1 96.12 81 GLY A O 1
ATOM 630 N N . THR A 1 82 ? 22.453 -0.49 -7.539 1 95.75 82 THR A N 1
ATOM 631 C CA . THR A 1 82 ? 22.297 -1.228 -8.789 1 95.75 82 THR A CA 1
ATOM 632 C C . THR A 1 82 ? 21.531 -2.533 -8.555 1 95.75 82 THR A C 1
ATOM 634 O O . THR A 1 82 ? 20.797 -2.986 -9.422 1 95.75 82 THR A O 1
ATOM 637 N N . SER A 1 83 ? 21.703 -3.164 -7.395 1 96.94 83 SER A N 1
ATOM 638 C CA . SER A 1 83 ? 20.953 -4.375 -7.07 1 96.94 83 SER A CA 1
ATOM 639 C C . SER A 1 83 ? 19.453 -4.113 -7.094 1 96.94 83 SER A C 1
ATOM 641 O O . SER A 1 83 ? 18.703 -4.883 -7.688 1 96.94 83 SER A O 1
ATOM 643 N N . ALA A 1 84 ? 19.062 -2.979 -6.484 1 97.56 84 ALA A N 1
ATOM 644 C CA . ALA A 1 84 ? 17.641 -2.605 -6.496 1 97.56 84 ALA A CA 1
ATOM 645 C C . ALA A 1 84 ? 17.172 -2.299 -7.914 1 97.56 84 ALA A C 1
ATOM 647 O O . ALA A 1 84 ? 16.062 -2.67 -8.297 1 97.56 84 ALA A O 1
ATOM 648 N N . ASP A 1 85 ? 17.984 -1.668 -8.688 1 95.12 85 ASP A N 1
ATOM 649 C CA . ASP A 1 85 ? 17.641 -1.314 -10.062 1 95.12 85 ASP A CA 1
ATOM 650 C C . ASP A 1 85 ? 17.438 -2.564 -10.914 1 95.12 85 ASP A C 1
ATOM 652 O O . ASP A 1 85 ? 16.5 -2.629 -11.719 1 95.12 85 ASP A O 1
ATOM 656 N N . GLN A 1 86 ? 18.312 -3.527 -10.773 1 93.56 86 GLN A N 1
ATOM 657 C CA . GLN A 1 86 ? 18.203 -4.754 -11.555 1 93.56 86 GLN A CA 1
ATOM 658 C C . GLN A 1 86 ? 16.938 -5.535 -11.188 1 93.56 86 GLN A C 1
ATOM 660 O O . GLN A 1 86 ? 16.266 -6.078 -12.062 1 93.56 86 GLN A O 1
ATOM 665 N N . ILE A 1 87 ? 16.609 -5.57 -9.906 1 96.56 87 ILE A N 1
ATOM 666 C CA . ILE A 1 87 ? 15.383 -6.23 -9.484 1 96.56 87 ILE A CA 1
ATOM 667 C C . ILE A 1 87 ? 14.18 -5.5 -10.078 1 96.56 87 ILE A C 1
ATOM 669 O O . ILE A 1 87 ? 13.25 -6.129 -10.594 1 96.56 87 ILE A O 1
ATOM 673 N N . THR A 1 88 ? 14.219 -4.176 -10.031 1 95.75 88 THR A N 1
ATOM 674 C CA . THR A 1 88 ? 13.148 -3.357 -10.578 1 95.75 88 THR A CA 1
ATOM 675 C C . THR A 1 88 ? 12.977 -3.617 -12.07 1 95.75 88 THR A C 1
ATOM 677 O O . THR A 1 88 ? 11.852 -3.783 -12.555 1 95.75 88 THR A O 1
ATOM 680 N N . GLN A 1 89 ? 14.039 -3.719 -12.758 1 92.5 89 GLN A N 1
ATOM 681 C CA . GLN A 1 89 ? 13.977 -3.949 -14.195 1 92.5 89 GLN A CA 1
ATOM 682 C C . GLN A 1 89 ? 13.445 -5.348 -14.508 1 92.5 89 GLN A C 1
ATOM 684 O O . GLN A 1 89 ? 12.719 -5.539 -15.484 1 92.5 89 GLN A O 1
ATOM 689 N N . ALA A 1 90 ? 13.867 -6.262 -13.734 1 92.94 90 ALA A N 1
ATOM 690 C CA . ALA A 1 90 ? 13.359 -7.617 -13.922 1 92.94 90 ALA A CA 1
ATOM 691 C C . ALA A 1 90 ? 11.836 -7.66 -13.766 1 92.94 90 ALA A C 1
ATOM 693 O O . ALA A 1 90 ? 11.156 -8.422 -14.453 1 92.94 90 ALA A O 1
ATOM 694 N N . LEU A 1 91 ? 11.32 -6.84 -12.891 1 94.75 91 LEU A N 1
ATOM 695 C CA . LEU A 1 91 ? 9.891 -6.809 -12.602 1 94.75 91 LEU A CA 1
ATOM 696 C C . LEU A 1 91 ? 9.148 -5.969 -13.641 1 94.75 91 LEU A C 1
ATOM 698 O O . LEU A 1 91 ? 7.949 -6.16 -13.852 1 94.75 91 LEU A O 1
ATOM 702 N N . SER A 1 92 ? 9.828 -5.039 -14.234 1 91.44 92 SER A N 1
ATOM 703 C CA . SER A 1 92 ? 9.188 -4.008 -15.047 1 91.44 92 SER A CA 1
ATOM 704 C C . SER A 1 92 ? 8.922 -4.5 -16.469 1 91.44 92 SER A C 1
ATOM 706 O O . SER A 1 92 ? 9.781 -5.141 -17.078 1 91.44 92 SER A O 1
ATOM 708 N N . PRO A 1 93 ? 7.758 -4.109 -16.953 1 84.69 93 PRO A N 1
ATOM 709 C CA . PRO A 1 93 ? 7.48 -4.406 -18.359 1 84.69 93 PRO A CA 1
ATOM 710 C C . PRO A 1 93 ? 7.996 -3.322 -19.297 1 84.69 93 PRO A C 1
ATOM 712 O O . PRO A 1 93 ? 7.941 -3.486 -20.516 1 84.69 93 PRO A O 1
ATOM 715 N N . THR A 1 94 ? 8.375 -2.131 -18.938 1 74.5 94 THR A N 1
ATOM 716 C CA . THR A 1 94 ? 8.625 -0.976 -19.797 1 74.5 94 THR A CA 1
ATOM 717 C C . THR A 1 94 ? 10.109 -0.64 -19.828 1 74.5 94 THR A C 1
ATOM 719 O O . THR A 1 94 ? 10.555 0.148 -20.672 1 74.5 94 THR A O 1
ATOM 722 N N . ASN A 1 95 ? 10.938 -1.269 -19.234 1 68.38 95 ASN A N 1
ATOM 723 C CA . ASN A 1 95 ? 12.344 -0.872 -19.141 1 68.38 95 ASN A CA 1
ATOM 724 C C . ASN A 1 95 ? 12.484 0.631 -18.906 1 68.38 95 ASN A C 1
ATOM 726 O O . ASN A 1 95 ? 13.219 1.307 -19.625 1 68.38 95 ASN A O 1
ATOM 730 N N . SER A 1 96 ? 11.828 1.211 -17.984 1 74.5 96 SER A N 1
ATOM 731 C CA . SER A 1 96 ? 11.766 2.643 -17.703 1 74.5 96 SER A CA 1
ATOM 732 C C . SER A 1 96 ? 13.125 3.191 -17.297 1 74.5 96 SER A C 1
ATOM 734 O O . SER A 1 96 ? 13.891 2.518 -16.594 1 74.5 96 SER A O 1
ATOM 736 N N . ARG A 1 97 ? 13.336 4.375 -17.719 1 77.31 97 ARG A N 1
ATOM 737 C CA . ARG A 1 97 ? 14.57 5.066 -17.344 1 77.31 97 ARG A CA 1
ATOM 738 C C . ARG A 1 97 ? 14.477 5.602 -15.914 1 77.31 97 ARG A C 1
ATOM 740 O O . ARG A 1 97 ? 15.492 5.719 -15.227 1 77.31 97 ARG A O 1
ATOM 747 N N . ASP A 1 98 ? 13.344 5.883 -15.422 1 87.69 98 ASP A N 1
ATOM 748 C CA . ASP A 1 98 ? 13.141 6.332 -14.047 1 87.69 98 ASP A CA 1
ATOM 749 C C . ASP A 1 98 ? 12.867 5.148 -13.117 1 87.69 98 ASP A C 1
ATOM 751 O O . ASP A 1 98 ? 11.711 4.828 -12.844 1 87.69 98 ASP A O 1
ATOM 755 N N . ALA A 1 99 ? 13.914 4.637 -12.586 1 87.94 99 ALA A N 1
ATOM 756 C CA . ALA A 1 99 ? 13.836 3.418 -11.789 1 87.94 99 ALA A CA 1
ATOM 757 C C . ALA A 1 99 ? 13.078 3.66 -10.492 1 87.94 99 ALA A C 1
ATOM 759 O O . ALA A 1 99 ? 12.367 2.773 -10 1 87.94 99 ALA A O 1
ATOM 760 N N . VAL A 1 100 ? 13.188 4.844 -10.039 1 88.94 100 VAL A N 1
ATOM 761 C CA . VAL A 1 100 ? 12.57 5.148 -8.75 1 88.94 100 VAL A CA 1
ATOM 762 C C . VAL A 1 100 ? 11.047 5.168 -8.898 1 88.94 100 VAL A C 1
ATOM 764 O O . VAL A 1 100 ? 10.336 4.496 -8.148 1 88.94 100 VAL A O 1
ATOM 767 N N . THR A 1 101 ? 10.57 5.91 -9.867 1 90.25 101 THR A N 1
ATOM 768 C CA . THR A 1 101 ? 9.133 5.977 -10.117 1 90.25 101 THR A CA 1
ATOM 769 C C . THR A 1 101 ? 8.586 4.605 -10.5 1 90.25 101 THR A C 1
ATOM 771 O O . THR A 1 101 ? 7.504 4.219 -10.062 1 90.25 101 THR A O 1
ATOM 774 N N . GLU A 1 102 ? 9.344 3.967 -11.289 1 92.81 102 GLU A N 1
ATOM 775 C CA . GLU A 1 102 ? 8.93 2.627 -11.695 1 92.81 102 GLU A CA 1
ATOM 776 C C . GLU A 1 102 ? 8.82 1.694 -10.492 1 92.81 102 GLU A C 1
ATOM 778 O O . GLU A 1 102 ? 7.879 0.902 -10.398 1 92.81 102 GLU A O 1
ATOM 783 N N . ARG A 1 103 ? 9.734 1.82 -9.656 1 94.75 103 ARG A N 1
ATOM 784 C CA . ARG A 1 103 ? 9.75 0.991 -8.453 1 94.75 103 ARG A CA 1
ATOM 785 C C . ARG A 1 103 ? 8.516 1.244 -7.594 1 94.75 103 ARG A C 1
ATOM 787 O O . ARG A 1 103 ? 7.891 0.302 -7.102 1 94.75 103 ARG A O 1
ATOM 794 N N . ILE A 1 104 ? 8.164 2.459 -7.473 1 94.5 104 ILE A N 1
ATOM 795 C CA . ILE A 1 104 ? 6.984 2.822 -6.695 1 94.5 104 ILE A CA 1
ATOM 796 C C . ILE A 1 104 ? 5.738 2.219 -7.34 1 94.5 104 ILE A C 1
ATOM 798 O O . ILE A 1 104 ? 4.906 1.622 -6.652 1 94.5 104 ILE A O 1
ATOM 802 N N . ASN A 1 105 ? 5.676 2.309 -8.609 1 93.94 105 ASN A N 1
ATOM 803 C CA . ASN A 1 105 ? 4.527 1.777 -9.336 1 93.94 105 ASN A CA 1
ATOM 804 C C . ASN A 1 105 ? 4.426 0.26 -9.195 1 93.94 105 ASN A C 1
ATOM 806 O O . ASN A 1 105 ? 3.332 -0.282 -9.039 1 93.94 105 ASN A O 1
ATOM 810 N N . LEU A 1 106 ? 5.547 -0.346 -9.305 1 94.75 106 LEU A N 1
ATOM 811 C CA . LEU A 1 106 ? 5.578 -1.802 -9.203 1 94.75 106 LEU A CA 1
ATOM 812 C C . LEU A 1 106 ? 5.168 -2.258 -7.809 1 94.75 106 LEU A C 1
ATOM 814 O O . LEU A 1 106 ? 4.43 -3.236 -7.664 1 94.75 106 LEU A O 1
ATOM 818 N N . VAL A 1 107 ? 5.617 -1.566 -6.82 1 97.25 107 VAL A N 1
ATOM 819 C CA . VAL A 1 107 ? 5.262 -1.89 -5.441 1 97.25 107 VAL A CA 1
ATOM 820 C C . VAL A 1 107 ? 3.762 -1.697 -5.234 1 97.25 107 VAL A C 1
ATOM 822 O O . VAL A 1 107 ? 3.09 -2.568 -4.68 1 97.25 107 VAL A O 1
ATOM 825 N N . ASP A 1 108 ? 3.252 -0.586 -5.734 1 96.75 108 ASP A N 1
ATOM 826 C CA . ASP A 1 108 ? 1.821 -0.329 -5.617 1 96.75 108 ASP A CA 1
ATOM 827 C C . ASP A 1 108 ? 1.008 -1.423 -6.309 1 96.75 108 ASP A C 1
ATOM 829 O O . ASP A 1 108 ? 0.025 -1.917 -5.75 1 96.75 108 ASP A O 1
ATOM 833 N N . SER A 1 109 ? 1.443 -1.801 -7.461 1 94.25 109 SER A N 1
ATOM 834 C CA . SER A 1 109 ? 0.74 -2.832 -8.219 1 94.25 109 SER A CA 1
ATOM 835 C C . SER A 1 109 ? 0.751 -4.164 -7.473 1 94.25 109 SER A C 1
ATOM 837 O O . SER A 1 109 ? -0.264 -4.863 -7.426 1 94.25 109 SER A O 1
ATOM 839 N N . ALA A 1 110 ? 1.854 -4.504 -6.949 1 95.5 110 ALA A N 1
ATOM 840 C CA . ALA A 1 110 ? 1.97 -5.762 -6.219 1 95.5 110 ALA A CA 1
ATOM 841 C C . ALA A 1 110 ? 1.097 -5.75 -4.969 1 95.5 110 ALA A C 1
ATOM 843 O O . ALA A 1 110 ? 0.487 -6.766 -4.621 1 95.5 110 ALA A O 1
ATOM 844 N N . LEU A 1 111 ? 1.065 -4.641 -4.316 1 97.19 111 LEU A N 1
ATOM 845 C CA . LEU A 1 111 ? 0.269 -4.535 -3.1 1 97.19 111 LEU A CA 1
ATOM 846 C C . LEU A 1 111 ? -1.222 -4.562 -3.42 1 97.19 111 LEU A C 1
ATOM 848 O O . LEU A 1 111 ? -2.02 -5.09 -2.641 1 97.19 111 LEU A O 1
ATOM 852 N N . ASN A 1 112 ? -1.598 -3.943 -4.504 1 95.38 112 ASN A N 1
ATOM 853 C CA . ASN A 1 112 ? -2.982 -4.047 -4.953 1 95.38 112 ASN A CA 1
ATOM 854 C C . ASN A 1 112 ? -3.363 -5.492 -5.266 1 95.38 112 ASN A C 1
ATOM 856 O O . ASN A 1 112 ? -4.453 -5.941 -4.91 1 95.38 112 ASN A O 1
ATOM 860 N N . GLU A 1 113 ? -2.482 -6.18 -5.891 1 93.69 113 GLU A N 1
ATOM 861 C CA . GLU A 1 113 ? -2.721 -7.59 -6.184 1 93.69 113 GLU A CA 1
ATOM 862 C C . GLU A 1 113 ? -2.795 -8.414 -4.902 1 93.69 113 GLU A C 1
ATOM 864 O O . GLU A 1 113 ? -3.619 -9.32 -4.789 1 93.69 113 GLU A O 1
ATOM 869 N N . TRP A 1 114 ? -1.934 -8.125 -4.012 1 95.94 114 TRP A N 1
ATOM 870 C CA . TRP A 1 114 ? -1.946 -8.781 -2.707 1 95.94 114 TRP A CA 1
ATOM 871 C C . TRP A 1 114 ? -3.301 -8.617 -2.029 1 95.94 114 TRP A C 1
ATOM 873 O O . TRP A 1 114 ? -3.873 -9.586 -1.527 1 95.94 114 TRP A O 1
ATOM 883 N N . ALA A 1 115 ? -3.791 -7.441 -2.041 1 95.38 115 ALA A N 1
ATOM 884 C CA . ALA A 1 115 ? -5.086 -7.16 -1.425 1 95.38 115 ALA A CA 1
ATOM 885 C C . ALA A 1 115 ? -6.207 -7.91 -2.141 1 95.38 115 ALA A C 1
ATOM 887 O O . ALA A 1 115 ? -7.086 -8.484 -1.496 1 95.38 115 ALA A O 1
ATOM 888 N N . LEU A 1 116 ? -6.16 -7.875 -3.438 1 93.25 116 LEU A N 1
ATOM 889 C CA . LEU A 1 116 ? -7.18 -8.539 -4.238 1 93.25 116 LEU A CA 1
ATOM 890 C C . LEU A 1 116 ? -7.211 -10.039 -3.953 1 93.25 116 LEU A C 1
ATOM 892 O O . LEU A 1 116 ? -8.273 -10.609 -3.717 1 93.25 116 LEU A O 1
ATOM 896 N N . LEU A 1 117 ? -6.051 -10.648 -3.955 1 94.5 117 LEU A N 1
ATOM 897 C CA . LEU A 1 117 ? -5.969 -12.086 -3.727 1 94.5 117 LEU A CA 1
ATOM 898 C C . LEU A 1 117 ? -6.359 -12.43 -2.293 1 94.5 117 LEU A C 1
ATOM 900 O O . LEU A 1 117 ? -7.094 -13.391 -2.062 1 94.5 117 LEU A O 1
ATOM 904 N N . SER A 1 118 ? -5.973 -11.609 -1.38 1 94.69 118 SER A N 1
ATOM 905 C CA . SER A 1 118 ? -6.191 -11.898 0.033 1 94.69 118 SER A CA 1
ATOM 906 C C . SER A 1 118 ? -7.656 -11.711 0.416 1 94.69 118 SER A C 1
ATOM 908 O O . SER A 1 118 ? -8.102 -12.211 1.451 1 94.69 118 SER A O 1
ATOM 910 N N . THR A 1 119 ? -8.422 -10.984 -0.382 1 94.38 119 THR A N 1
ATOM 911 C CA . THR A 1 119 ? -9.82 -10.734 -0.042 1 94.38 119 THR A CA 1
ATOM 912 C C . THR A 1 119 ? -10.75 -11.469 -1 1 94.38 119 THR A C 1
ATOM 914 O O . THR A 1 119 ? -11.969 -11.289 -0.953 1 94.38 119 THR A O 1
ATOM 917 N N . ALA A 1 120 ? -10.195 -12.258 -1.868 1 91.88 120 ALA A N 1
ATOM 918 C CA . ALA A 1 120 ? -11.023 -13.023 -2.795 1 91.88 120 ALA A CA 1
ATOM 919 C C . ALA A 1 120 ? -12.008 -13.914 -2.043 1 91.88 120 ALA A C 1
ATOM 921 O O . ALA A 1 120 ? -11.617 -14.68 -1.159 1 91.88 120 ALA A O 1
ATOM 922 N N . GLY A 1 121 ? -13.312 -13.75 -2.352 1 90.88 121 GLY A N 1
ATOM 923 C CA . GLY A 1 121 ? -14.367 -14.562 -1.762 1 90.88 121 GLY A CA 1
ATOM 924 C C . GLY A 1 121 ? -14.891 -14 -0.452 1 90.88 121 GLY A C 1
ATOM 925 O O . GLY A 1 121 ? -15.773 -14.586 0.174 1 90.88 121 GLY A O 1
ATOM 926 N N . LEU A 1 122 ? -14.414 -12.758 -0.037 1 93.62 122 LEU A N 1
ATOM 927 C CA . LEU A 1 122 ? -14.703 -12.312 1.321 1 93.62 122 LEU A CA 1
ATOM 928 C C . LEU A 1 122 ? -15.703 -11.156 1.316 1 93.62 122 LEU A C 1
ATOM 930 O O . LEU A 1 122 ? -16.125 -10.695 2.377 1 93.62 122 LEU A O 1
ATOM 934 N N . ARG A 1 123 ? -16.156 -10.461 0.256 1 89.31 123 ARG A N 1
ATOM 935 C CA . ARG A 1 123 ? -16.922 -9.227 0.141 1 89.31 123 ARG A CA 1
ATOM 936 C C . ARG A 1 123 ? -18.156 -9.25 1.052 1 89.31 123 ARG A C 1
ATOM 938 O O . ARG A 1 123 ? -18.406 -8.297 1.782 1 89.31 123 ARG A O 1
ATOM 945 N N . ASP A 1 124 ? -18.906 -10.289 1.214 1 90.31 124 ASP A N 1
ATOM 946 C CA . ASP A 1 124 ? -20.125 -10.328 2 1 90.31 124 ASP A CA 1
ATOM 947 C C . ASP A 1 124 ? -20.141 -11.523 2.951 1 90.31 124 ASP A C 1
ATOM 949 O O . ASP A 1 124 ? -21.203 -12.055 3.285 1 90.31 124 ASP A O 1
ATOM 953 N N . ILE A 1 125 ? -18.922 -11.812 3.379 1 94.19 125 ILE A N 1
ATOM 954 C CA . ILE A 1 125 ? -18.766 -12.898 4.344 1 94.19 125 ILE A CA 1
ATOM 955 C C . ILE A 1 125 ? -18.531 -12.32 5.738 1 94.19 125 ILE A C 1
ATOM 957 O O . ILE A 1 125 ? -17.719 -11.414 5.914 1 94.19 125 ILE A O 1
ATOM 961 N N . PRO A 1 126 ? -19.344 -12.758 6.652 1 94.69 126 PRO A N 1
ATOM 962 C CA . PRO A 1 126 ? -19.094 -12.289 8.016 1 94.69 126 PRO A CA 1
ATOM 963 C C . PRO A 1 126 ? -17.703 -12.688 8.531 1 94.69 126 PRO A C 1
ATOM 965 O O . PRO A 1 126 ? -17.203 -13.75 8.18 1 94.69 126 PRO A O 1
ATOM 968 N N . LEU A 1 127 ? -17.188 -11.867 9.344 1 93.69 127 LEU A N 1
ATOM 969 C CA . LEU A 1 127 ? -15.828 -12.047 9.859 1 93.69 127 LEU A CA 1
ATOM 970 C C . LEU A 1 127 ? -15.68 -13.391 10.547 1 93.69 127 LEU A C 1
ATOM 972 O O . LEU A 1 127 ? -14.641 -14.039 10.445 1 93.69 127 LEU A O 1
ATOM 976 N N . ASP A 1 128 ? -16.688 -13.867 11.203 1 91.06 128 ASP A N 1
ATOM 977 C CA . ASP A 1 128 ? -16.594 -15.117 11.938 1 91.06 128 ASP A CA 1
ATOM 978 C C . ASP A 1 128 ? -16.609 -16.312 10.992 1 91.06 128 ASP A C 1
ATOM 980 O O . ASP A 1 128 ? -16.344 -17.453 11.406 1 91.06 128 ASP A O 1
ATOM 984 N N . ARG A 1 129 ? -16.844 -16.125 9.75 1 92.75 129 ARG A N 1
ATOM 985 C CA . ARG A 1 129 ? -16.844 -17.172 8.734 1 92.75 129 ARG A CA 1
ATOM 986 C C . ARG A 1 129 ? -15.789 -16.906 7.668 1 92.75 129 ARG A C 1
ATOM 988 O O . ARG A 1 129 ? -15.938 -17.312 6.52 1 92.75 129 ARG A O 1
ATOM 995 N N . LEU A 1 130 ? -14.844 -16.172 8.008 1 92 130 LEU A N 1
ATOM 996 C CA . LEU A 1 130 ? -13.789 -15.734 7.102 1 92 130 LEU A CA 1
ATOM 997 C C . LEU A 1 130 ? -13.148 -16.922 6.395 1 92 130 LEU A C 1
ATOM 999 O O . LEU A 1 130 ? -12.969 -16.906 5.176 1 92 130 LEU A O 1
ATOM 1003 N N . GLU A 1 131 ? -12.812 -18.031 7.078 1 87.69 131 GLU A N 1
ATOM 1004 C CA . GLU A 1 131 ? -12.094 -19.172 6.512 1 87.69 131 GLU A CA 1
ATOM 1005 C C . GLU A 1 131 ? -12.961 -19.922 5.5 1 87.69 131 GLU A C 1
ATOM 1007 O O . GLU A 1 131 ? -12.445 -20.469 4.527 1 87.69 131 GLU A O 1
ATOM 1012 N N . GLU A 1 132 ? -14.195 -19.828 5.703 1 87.62 132 GLU A N 1
ATOM 1013 C CA . GLU A 1 132 ? -15.125 -20.516 4.801 1 87.62 132 GLU A CA 1
ATOM 1014 C C . GLU A 1 132 ? -15.203 -19.797 3.457 1 87.62 132 GLU A C 1
ATOM 1016 O O . GLU A 1 132 ? -15.359 -20.438 2.416 1 87.62 132 GLU A O 1
ATOM 1021 N N . GLY A 1 133 ? -15.078 -18.562 3.479 1 87.75 133 GLY A N 1
ATOM 1022 C CA . GLY A 1 133 ? -15.258 -17.797 2.262 1 87.75 133 GLY A CA 1
ATOM 1023 C C . GLY A 1 133 ? -13.953 -17.547 1.516 1 87.75 133 GLY A C 1
ATOM 1024 O O . GLY A 1 133 ? -13.969 -17.234 0.323 1 87.75 133 GLY A O 1
ATOM 1025 N N . ARG A 1 134 ? -12.875 -17.797 2.174 1 90.44 134 ARG A N 1
ATOM 1026 C CA . ARG A 1 134 ? -11.578 -17.422 1.623 1 90.44 134 ARG A CA 1
ATOM 1027 C C . ARG A 1 134 ? -11.18 -18.344 0.479 1 90.44 134 ARG A C 1
ATOM 1029 O O . ARG A 1 134 ? -11.141 -19.562 0.645 1 90.44 134 ARG A O 1
ATOM 1036 N N . LEU A 1 135 ? -10.828 -17.734 -0.632 1 92.5 135 LEU A N 1
ATOM 1037 C CA . LEU A 1 135 ? -10.375 -18.484 -1.804 1 92.5 135 LEU A CA 1
ATOM 1038 C C . LEU A 1 135 ? -8.852 -18.516 -1.87 1 92.5 135 LEU A C 1
ATOM 1040 O O . LEU A 1 135 ? -8.281 -19.453 -2.434 1 92.5 135 LEU A O 1
ATOM 1044 N N . CYS A 1 136 ? -8.273 -17.484 -1.373 1 93.62 136 CYS A N 1
ATOM 1045 C CA . CYS A 1 136 ? -6.828 -17.359 -1.529 1 93.62 136 CYS A CA 1
ATOM 1046 C C . CYS A 1 136 ? -6.18 -16.891 -0.231 1 93.62 136 CYS A C 1
ATOM 1048 O O . CYS A 1 136 ? -6.723 -16.031 0.467 1 93.62 136 CYS A O 1
ATOM 1050 N N . ARG A 1 137 ? -5.16 -17.531 0.18 1 93.62 137 ARG A N 1
ATOM 1051 C CA . ARG A 1 137 ? -4.238 -17.062 1.207 1 93.62 137 ARG A CA 1
ATOM 1052 C C . ARG A 1 137 ? -2.895 -16.672 0.598 1 93.62 137 ARG A C 1
ATOM 1054 O O . ARG A 1 137 ? -2.213 -17.5 -0.001 1 93.62 137 ARG A O 1
ATOM 1061 N N . PHE A 1 138 ? -2.576 -15.5 0.633 1 95.19 138 PHE A N 1
ATOM 1062 C CA . PHE A 1 138 ? -1.336 -14.961 0.086 1 95.19 138 PHE A CA 1
ATOM 1063 C C . PHE A 1 138 ? -0.542 -14.227 1.163 1 95.19 138 PHE A C 1
ATOM 1065 O O . PHE A 1 138 ? -0.947 -13.156 1.623 1 95.19 138 PHE A O 1
ATOM 1072 N N . GLN A 1 139 ? 0.58 -14.766 1.612 1 95.81 139 GLN A N 1
ATOM 1073 C CA . GLN A 1 139 ? 1.302 -14.25 2.77 1 95.81 139 GLN A CA 1
ATOM 1074 C C . GLN A 1 139 ? 2.811 -14.312 2.551 1 95.81 139 GLN A C 1
ATOM 1076 O O . GLN A 1 139 ? 3.305 -15.211 1.858 1 95.81 139 GLN A O 1
ATOM 1081 N N . SER A 1 140 ? 3.488 -13.398 3.113 1 96.94 140 SER A N 1
ATOM 1082 C CA . SER A 1 140 ? 4.945 -13.375 3.123 1 96.94 140 SER A CA 1
ATOM 1083 C C . SER A 1 140 ? 5.488 -13.312 4.547 1 96.94 140 SER A C 1
ATOM 1085 O O . SER A 1 140 ? 4.848 -12.75 5.438 1 96.94 140 SER A O 1
ATOM 1087 N N . ALA A 1 141 ? 6.602 -13.953 4.77 1 96.12 141 ALA A N 1
ATOM 1088 C CA . ALA A 1 141 ? 7.281 -13.969 6.062 1 96.12 141 ALA A CA 1
ATOM 1089 C C . ALA A 1 141 ? 8.789 -13.836 5.887 1 96.12 141 ALA A C 1
ATOM 1091 O O . ALA A 1 141 ? 9.344 -14.219 4.852 1 96.12 141 ALA A O 1
ATOM 1092 N N . ILE A 1 142 ? 9.391 -13.258 6.836 1 95.19 142 ILE A N 1
ATOM 1093 C CA . ILE A 1 142 ? 10.844 -13.188 6.887 1 95.19 142 ILE A CA 1
ATOM 1094 C C . ILE A 1 142 ? 11.344 -13.781 8.203 1 95.19 142 ILE A C 1
ATOM 1096 O O . ILE A 1 142 ? 10.781 -13.516 9.266 1 95.19 142 ILE A O 1
ATOM 1100 N N . PHE A 1 143 ? 12.297 -14.641 8.102 1 91.31 143 PHE A N 1
ATOM 1101 C CA . PHE A 1 143 ? 12.93 -15.289 9.242 1 91.31 143 PHE A CA 1
ATOM 1102 C C . PHE A 1 143 ? 14.344 -14.75 9.453 1 91.31 143 PHE A C 1
ATOM 1104 O O . PHE A 1 143 ? 15.211 -14.922 8.602 1 91.31 143 PHE A O 1
ATOM 1111 N N . VAL A 1 144 ? 14.508 -14.062 10.57 1 90 144 VAL A N 1
ATOM 1112 C CA . VAL A 1 144 ? 15.766 -13.359 10.836 1 90 144 VAL A CA 1
ATOM 1113 C C . VAL A 1 144 ? 16.453 -13.977 12.055 1 90 144 VAL A C 1
ATOM 1115 O O . VAL A 1 144 ? 15.789 -14.445 12.977 1 90 144 VAL A O 1
ATOM 1118 N N . PRO A 1 145 ? 17.812 -13.914 12.023 1 83.12 145 PRO A N 1
ATOM 1119 C CA . PRO A 1 145 ? 18.531 -14.422 13.195 1 83.12 145 PRO A CA 1
ATOM 1120 C C . PRO A 1 145 ? 18.422 -13.492 14.398 1 83.12 145 PRO A C 1
ATOM 1122 O O . PRO A 1 145 ? 18.422 -12.266 14.234 1 83.12 145 PRO A O 1
ATOM 1125 N N . MET A 1 146 ? 18.219 -13.852 15.625 1 77.19 146 MET A N 1
ATOM 1126 C CA . MET A 1 146 ? 18.062 -13.07 16.844 1 77.19 146 MET A CA 1
ATOM 1127 C C . MET A 1 146 ? 19.344 -12.32 17.188 1 77.19 146 MET A C 1
ATOM 1129 O O . MET A 1 146 ? 19.297 -11.188 17.672 1 77.19 146 MET A O 1
ATOM 1133 N N . ASN A 1 147 ? 20.391 -12.812 17.062 1 68.81 147 ASN A N 1
ATOM 1134 C CA . ASN A 1 147 ? 21.531 -12.18 17.734 1 68.81 147 ASN A CA 1
ATOM 1135 C C . ASN A 1 147 ? 22.641 -11.828 16.734 1 68.81 147 ASN A C 1
ATOM 1137 O O . ASN A 1 147 ? 23.656 -11.266 17.109 1 68.81 147 ASN A O 1
ATOM 1141 N N . ASP A 1 148 ? 22.453 -11.82 15.57 1 68 148 ASP A N 1
ATOM 1142 C CA . ASP A 1 148 ? 23.641 -11.711 14.75 1 68 148 ASP A CA 1
ATOM 1143 C C . ASP A 1 148 ? 23.609 -10.438 13.898 1 68 148 ASP A C 1
ATOM 1145 O O . ASP A 1 148 ? 24.656 -9.953 13.461 1 68 148 ASP A O 1
ATOM 1149 N N . LEU A 1 149 ? 22.469 -9.914 13.734 1 78.38 149 LEU A N 1
ATOM 1150 C CA . LEU A 1 149 ? 22.406 -8.812 12.781 1 78.38 149 LEU A CA 1
ATOM 1151 C C . LEU A 1 149 ? 21.656 -7.621 13.375 1 78.38 149 LEU A C 1
ATOM 1153 O O . LEU A 1 149 ? 20.656 -7.793 14.062 1 78.38 149 LEU A O 1
ATOM 1157 N N . THR A 1 150 ? 22.344 -6.473 13.25 1 88.75 150 THR A N 1
ATOM 1158 C CA . THR A 1 150 ? 21.641 -5.23 13.57 1 88.75 150 THR A CA 1
ATOM 1159 C C . THR A 1 150 ? 20.875 -4.719 12.367 1 88.75 150 THR A C 1
ATOM 1161 O O . THR A 1 150 ? 21.469 -4.242 11.398 1 88.75 150 THR A O 1
ATOM 1164 N N . PHE A 1 151 ? 19.625 -4.777 12.477 1 94.75 151 PHE A N 1
ATOM 1165 C CA . PHE A 1 151 ? 18.781 -4.391 11.359 1 94.75 151 PHE A CA 1
ATOM 1166 C C . PHE A 1 151 ? 18.531 -2.889 11.367 1 94.75 151 PHE A C 1
ATOM 1168 O O . PHE A 1 151 ? 18.516 -2.26 12.422 1 94.75 151 PHE A O 1
ATOM 1175 N N . LYS A 1 152 ? 18.359 -2.393 10.188 1 96.5 152 LYS A N 1
ATOM 1176 C CA . LYS A 1 152 ? 18 -0.983 10.055 1 96.5 152 LYS A CA 1
ATOM 1177 C C . LYS A 1 152 ? 16.516 -0.767 10.328 1 96.5 152 LYS A C 1
ATOM 1179 O O . LYS A 1 152 ? 15.672 -1.582 9.93 1 96.5 152 LYS A O 1
ATOM 1184 N N . ALA A 1 153 ? 16.172 0.36 10.93 1 96.75 153 ALA A N 1
ATOM 1185 C CA . ALA A 1 153 ? 14.82 0.668 11.359 1 96.75 153 ALA A CA 1
ATOM 1186 C C . ALA A 1 153 ? 13.898 0.878 10.164 1 96.75 153 ALA A C 1
ATOM 1188 O O . ALA A 1 153 ? 12.75 0.426 10.164 1 96.75 153 ALA A O 1
ATOM 1189 N N . GLU A 1 154 ? 14.367 1.612 9.125 1 97.12 154 GLU A N 1
ATOM 1190 C CA . GLU A 1 154 ? 13.555 1.862 7.938 1 97.12 154 GLU A CA 1
ATOM 1191 C C . GLU A 1 154 ? 13.141 0.555 7.27 1 97.12 154 GLU A C 1
ATOM 1193 O O . GLU A 1 154 ? 11.969 0.374 6.922 1 97.12 154 GLU A O 1
ATOM 1198 N N . PHE A 1 155 ? 14.133 -0.403 7.148 1 97.81 155 PHE A N 1
ATOM 1199 C CA . PHE A 1 155 ? 13.867 -1.714 6.566 1 97.81 155 PHE A CA 1
ATOM 1200 C C . PHE A 1 155 ? 12.805 -2.455 7.371 1 97.81 155 PHE A C 1
ATOM 1202 O O . PHE A 1 155 ? 11.836 -2.957 6.809 1 97.81 155 PHE A O 1
ATOM 1209 N N . TYR A 1 156 ? 12.969 -2.494 8.609 1 97.19 156 TYR A N 1
ATOM 1210 C CA . TYR A 1 156 ? 12.039 -3.203 9.477 1 97.19 156 TYR A CA 1
ATOM 1211 C C . TYR A 1 156 ? 10.625 -2.66 9.32 1 97.19 156 TYR A C 1
ATOM 1213 O O . TYR A 1 156 ? 9.672 -3.426 9.156 1 97.19 156 TYR A O 1
ATOM 1221 N N . TRP A 1 157 ? 10.461 -1.359 9.414 1 96.75 157 TRP A N 1
ATOM 1222 C CA . TRP A 1 157 ? 9.125 -0.765 9.336 1 96.75 157 TRP A CA 1
ATOM 1223 C C . TRP A 1 157 ? 8.492 -1.04 7.977 1 96.75 157 TRP A C 1
ATOM 1225 O O . TRP A 1 157 ? 7.324 -1.428 7.898 1 96.75 157 TRP A O 1
ATOM 1235 N N . LEU A 1 158 ? 9.242 -0.8 6.902 1 98 158 LEU A N 1
ATOM 1236 C CA . LEU A 1 158 ? 8.703 -0.96 5.555 1 98 158 LEU A CA 1
ATOM 1237 C C . LEU A 1 158 ? 8.289 -2.406 5.305 1 98 158 LEU A C 1
ATOM 1239 O O . LEU A 1 158 ? 7.211 -2.664 4.773 1 98 158 LEU A O 1
ATOM 1243 N N . ILE A 1 159 ? 9.117 -3.334 5.68 1 98.44 159 ILE A N 1
ATOM 1244 C CA . ILE A 1 159 ? 8.844 -4.73 5.355 1 98.44 159 ILE A CA 1
ATOM 1245 C C . ILE A 1 159 ? 7.648 -5.227 6.16 1 98.44 159 ILE A C 1
ATOM 1247 O O . ILE A 1 159 ? 6.844 -6.02 5.668 1 98.44 159 ILE A O 1
ATOM 1251 N N . THR A 1 160 ? 7.453 -4.785 7.395 1 97.69 160 THR A N 1
ATOM 1252 C CA . THR A 1 160 ? 6.398 -5.293 8.266 1 97.69 160 THR A CA 1
ATOM 1253 C C . THR A 1 160 ? 5.094 -4.539 8.031 1 97.69 160 THR A C 1
ATOM 1255 O O . THR A 1 160 ? 4.02 -5.141 7.988 1 97.69 160 THR A O 1
ATOM 1258 N N . ASN A 1 161 ? 5.195 -3.229 7.867 1 96.5 161 ASN A N 1
ATOM 1259 C CA . ASN A 1 161 ? 3.979 -2.428 7.824 1 96.5 161 ASN A CA 1
ATOM 1260 C C . ASN A 1 161 ? 3.535 -2.16 6.387 1 96.5 161 ASN A C 1
ATOM 1262 O O . ASN A 1 161 ? 2.369 -2.369 6.043 1 96.5 161 ASN A O 1
ATOM 1266 N N . ARG A 1 162 ? 4.438 -1.768 5.562 1 97.19 162 ARG A N 1
ATOM 1267 C CA . ARG A 1 162 ? 4.078 -1.431 4.188 1 97.19 162 ARG A CA 1
ATOM 1268 C C . ARG A 1 162 ? 3.85 -2.688 3.355 1 97.19 162 ARG A C 1
ATOM 1270 O O . ARG A 1 162 ? 2.85 -2.795 2.643 1 97.19 162 ARG A O 1
ATOM 1277 N N . MET A 1 163 ? 4.777 -3.641 3.508 1 97.88 163 MET A N 1
ATOM 1278 C CA . MET A 1 163 ? 4.719 -4.828 2.658 1 97.88 163 MET A CA 1
ATOM 1279 C C . MET A 1 163 ? 3.906 -5.934 3.32 1 97.88 163 MET A C 1
ATOM 1281 O O . MET A 1 163 ? 3.576 -6.934 2.684 1 97.88 163 MET A O 1
ATOM 1285 N N . GLY A 1 164 ? 3.594 -5.844 4.605 1 97.06 164 GLY A N 1
ATOM 1286 C CA . GLY A 1 164 ? 2.762 -6.812 5.301 1 97.06 164 GLY A CA 1
ATOM 1287 C C . GLY A 1 164 ? 3.469 -8.133 5.555 1 97.06 164 GLY A C 1
ATOM 1288 O O . GLY A 1 164 ? 2.824 -9.18 5.664 1 97.06 164 GLY A O 1
ATOM 1289 N N . VAL A 1 165 ? 4.805 -8.133 5.562 1 97.94 165 VAL A N 1
ATOM 1290 C CA . VAL A 1 165 ? 5.578 -9.352 5.77 1 97.94 165 VAL A CA 1
ATOM 1291 C C . VAL A 1 165 ? 5.641 -9.68 7.258 1 97.94 165 VAL A C 1
ATOM 1293 O O . VAL A 1 165 ? 5.914 -8.805 8.086 1 97.94 165 VAL A O 1
ATOM 1296 N N . ILE A 1 166 ? 5.375 -10.883 7.629 1 96.25 166 ILE A N 1
ATOM 1297 C CA . ILE A 1 166 ? 5.438 -11.336 9.016 1 96.25 166 ILE A CA 1
ATOM 1298 C C . ILE A 1 166 ? 6.895 -11.492 9.445 1 96.25 166 ILE A C 1
ATOM 1300 O O . ILE A 1 166 ? 7.648 -12.25 8.836 1 96.25 166 ILE A O 1
ATOM 1304 N N . TRP A 1 167 ? 7.266 -10.766 10.445 1 95.69 167 TRP A N 1
ATOM 1305 C CA . TRP A 1 167 ? 8.617 -10.797 11 1 95.69 167 TRP A CA 1
ATOM 1306 C C . TRP A 1 167 ? 8.742 -11.867 12.07 1 95.69 167 TRP A C 1
ATOM 1308 O O . TRP A 1 167 ? 8.047 -11.828 13.086 1 95.69 167 TRP A O 1
ATOM 1318 N N . THR A 1 168 ? 9.633 -12.852 11.859 1 91.81 168 THR A N 1
ATOM 1319 C CA . THR A 1 168 ? 9.828 -13.93 12.82 1 91.81 168 THR A CA 1
ATOM 1320 C C . THR A 1 168 ? 11.305 -14.07 13.18 1 91.81 168 THR A C 1
ATOM 1322 O O . THR A 1 168 ? 12.141 -14.297 12.305 1 91.81 168 THR A O 1
ATOM 1325 N N . GLU A 1 169 ? 11.594 -13.969 14.406 1 88.69 169 GLU A N 1
ATOM 1326 C CA . GLU A 1 169 ? 12.953 -14.18 14.883 1 88.69 169 GLU A CA 1
ATOM 1327 C C . GLU A 1 169 ? 13.211 -15.648 15.203 1 88.69 169 GLU A C 1
ATOM 1329 O O . GLU A 1 169 ? 12.359 -16.312 15.805 1 88.69 169 GLU A O 1
ATOM 1334 N N . THR A 1 170 ? 14.328 -16.141 14.68 1 83.12 170 THR A N 1
ATOM 1335 C CA . THR A 1 170 ? 14.641 -17.547 14.875 1 83.12 170 THR A CA 1
ATOM 1336 C C . THR A 1 170 ? 16.016 -17.719 15.516 1 83.12 170 THR A C 1
ATOM 1338 O O . THR A 1 170 ? 16.891 -16.859 15.344 1 83.12 170 THR A O 1
ATOM 1341 N N . SER A 1 171 ? 16.047 -18.844 16.344 1 72.75 171 SER A N 1
ATOM 1342 C CA . SER A 1 171 ? 17.359 -19.219 16.844 1 72.75 171 SER A CA 1
ATOM 1343 C C . SER A 1 171 ? 18.234 -19.766 15.719 1 72.75 171 SER A C 1
ATOM 1345 O O . SER A 1 171 ? 17.734 -20.312 14.734 1 72.75 171 SER A O 1
ATOM 1347 N N . ARG A 1 172 ? 19.469 -19.422 15.547 1 61.81 172 ARG A N 1
ATOM 1348 C CA . ARG A 1 172 ? 20.406 -19.672 14.461 1 61.81 172 ARG A CA 1
ATOM 1349 C C . ARG A 1 172 ? 20.438 -21.156 14.102 1 61.81 172 ARG A C 1
ATOM 1351 O O . ARG A 1 172 ? 21.016 -21.547 13.078 1 61.81 172 ARG A O 1
ATOM 1358 N N . LYS A 1 173 ? 19.781 -22.031 14.703 1 60.53 173 LYS A N 1
ATOM 1359 C CA . LYS A 1 173 ? 20.156 -23.422 14.484 1 60.53 173 LYS A CA 1
ATOM 1360 C C . LYS A 1 173 ? 19.516 -23.969 13.219 1 60.53 173 LYS A C 1
ATOM 1362 O O . LYS A 1 173 ? 20.156 -24.688 12.445 1 60.53 173 LYS A O 1
ATOM 1367 N N . ASP A 1 174 ? 18.219 -23.859 12.945 1 64 174 ASP A N 1
ATOM 1368 C CA . ASP A 1 174 ? 17.625 -24.5 11.781 1 64 174 ASP A CA 1
ATOM 1369 C C . ASP A 1 174 ? 16.438 -23.688 11.258 1 64 174 ASP A C 1
ATOM 1371 O O . ASP A 1 174 ? 16.125 -22.625 11.797 1 64 174 ASP A O 1
ATOM 1375 N N . PHE A 1 175 ? 16.141 -23.938 9.961 1 73.25 175 PHE A N 1
ATOM 1376 C CA . PHE A 1 175 ? 14.984 -23.312 9.305 1 73.25 175 PHE A CA 1
ATOM 1377 C C . PHE A 1 175 ? 13.688 -23.953 9.766 1 73.25 175 PHE A C 1
ATOM 1379 O O . PHE A 1 175 ? 12.727 -24.062 9 1 73.25 175 PHE A O 1
ATOM 1386 N N . ALA A 1 176 ? 13.734 -24.375 10.977 1 74.81 176 ALA A N 1
ATOM 1387 C CA . ALA A 1 176 ? 12.578 -25.094 11.508 1 74.81 176 ALA A CA 1
ATOM 1388 C C . ALA A 1 176 ? 11.336 -24.203 11.523 1 74.81 176 ALA A C 1
ATOM 1390 O O . ALA A 1 176 ? 10.234 -24.656 11.203 1 74.81 176 ALA A O 1
ATOM 1391 N N . HIS A 1 177 ? 11.508 -22.984 11.805 1 80.5 177 HIS A N 1
ATOM 1392 C CA . HIS A 1 177 ? 10.375 -22.062 11.844 1 80.5 177 HIS A CA 1
ATOM 1393 C C . HIS A 1 177 ? 9.812 -21.828 10.445 1 80.5 177 HIS A C 1
ATOM 1395 O O . HIS A 1 177 ? 8.594 -21.75 10.266 1 80.5 177 HIS A O 1
ATOM 1401 N N . ALA A 1 178 ? 10.68 -21.719 9.523 1 82.44 178 ALA A N 1
ATOM 1402 C CA . ALA A 1 178 ? 10.242 -21.516 8.141 1 82.44 178 ALA A CA 1
ATOM 1403 C C . ALA A 1 178 ? 9.5 -22.75 7.629 1 82.44 178 ALA A C 1
ATOM 1405 O O . ALA A 1 178 ? 8.469 -22.641 6.969 1 82.44 178 ALA A O 1
ATOM 1406 N N . GLN A 1 179 ? 10.008 -23.859 8.031 1 82.56 179 GLN A N 1
ATOM 1407 C CA . GLN A 1 179 ? 9.375 -25.109 7.633 1 82.56 179 GLN A CA 1
ATOM 1408 C C . GLN A 1 179 ? 7.988 -25.25 8.258 1 82.56 179 GLN A C 1
ATOM 1410 O O . GLN A 1 179 ? 7.047 -25.703 7.594 1 82.56 179 GLN A O 1
ATOM 1415 N N . LYS A 1 180 ? 7.973 -24.891 9.438 1 84 180 LYS A N 1
ATOM 1416 C CA . LYS A 1 180 ? 6.688 -24.938 10.125 1 84 180 LYS A CA 1
ATOM 1417 C C . LYS A 1 180 ? 5.684 -23.984 9.484 1 84 180 LYS A C 1
ATOM 1419 O O . LYS A 1 180 ? 4.504 -24.328 9.344 1 84 180 LYS A O 1
ATOM 1424 N N . TRP A 1 181 ? 6.137 -22.891 9.164 1 88.25 181 TRP A N 1
ATOM 1425 C CA . TRP A 1 181 ? 5.285 -21.891 8.516 1 88.25 181 TRP A CA 1
ATOM 1426 C C . TRP A 1 181 ? 4.77 -22.406 7.18 1 88.25 181 TRP A C 1
ATOM 1428 O O . TRP A 1 181 ? 3.576 -22.297 6.883 1 88.25 181 TRP A O 1
ATOM 1438 N N . VAL A 1 182 ? 5.59 -22.984 6.363 1 86.62 182 VAL A N 1
ATOM 1439 C CA . VAL A 1 182 ? 5.195 -23.531 5.07 1 86.62 182 VAL A CA 1
ATOM 1440 C C . VAL A 1 182 ? 4.211 -24.688 5.273 1 86.62 182 VAL A C 1
ATOM 1442 O O . VAL A 1 182 ? 3.225 -24.797 4.547 1 86.62 182 VAL A O 1
ATOM 1445 N N . SER A 1 183 ? 4.48 -25.469 6.242 1 84.31 183 SER A N 1
ATOM 1446 C CA . SER A 1 183 ? 3.615 -26.609 6.535 1 84.31 183 SER A CA 1
ATOM 1447 C C . SER A 1 183 ? 2.217 -26.156 6.934 1 84.31 183 SER A C 1
ATOM 1449 O O . SER A 1 183 ? 1.221 -26.734 6.496 1 84.31 183 SER A O 1
ATOM 1451 N N . LYS A 1 184 ? 2.215 -25.156 7.727 1 84.06 184 LYS A N 1
ATOM 1452 C CA . LYS A 1 184 ? 0.931 -24.594 8.133 1 84.06 184 LYS A CA 1
ATOM 1453 C C . LYS A 1 184 ? 0.177 -24.016 6.941 1 84.06 184 LYS A C 1
ATOM 1455 O O . LYS A 1 184 ? -1.023 -24.25 6.785 1 84.06 184 LYS A O 1
ATOM 1460 N N . MET A 1 185 ? 0.854 -23.391 6.125 1 84.38 185 MET A N 1
ATOM 1461 C CA . MET A 1 185 ? 0.23 -22.75 4.969 1 84.38 185 MET A CA 1
ATOM 1462 C C . MET A 1 185 ? -0.25 -23.781 3.963 1 84.38 185 MET A C 1
ATOM 1464 O O . MET A 1 185 ? -1.268 -23.594 3.297 1 84.38 185 MET A O 1
ATOM 1468 N N . SER A 1 186 ? 0.505 -24.828 3.84 1 82.75 186 SER A N 1
ATOM 1469 C CA . SER A 1 186 ? 0.172 -25.859 2.861 1 82.75 186 SER A CA 1
ATOM 1470 C C . SER A 1 186 ? -0.792 -26.891 3.447 1 82.75 186 SER A C 1
ATOM 1472 O O . SER A 1 186 ? -1.229 -27.797 2.75 1 82.75 186 SER A O 1
ATOM 1474 N N . LYS A 1 187 ? -1.065 -26.75 4.688 1 78.25 187 LYS A N 1
ATOM 1475 C CA . LYS A 1 187 ? -1.873 -27.719 5.418 1 78.25 187 LYS A CA 1
ATOM 1476 C C . LYS A 1 187 ? -1.271 -29.109 5.316 1 78.25 187 LYS A C 1
ATOM 1478 O O . LYS A 1 187 ? -1.99 -30.094 5.098 1 78.25 187 LYS A O 1
ATOM 1483 N N . GLY A 1 188 ? 0.02 -29.156 5.301 1 72.38 188 GLY A N 1
ATOM 1484 C CA . GLY A 1 188 ? 0.748 -30.406 5.336 1 72.38 188 GLY A CA 1
ATOM 1485 C C . GLY A 1 188 ? 0.858 -31.078 3.979 1 72.38 188 GLY A C 1
ATOM 1486 O O . GLY A 1 188 ? 1.394 -32.188 3.863 1 72.38 188 GLY A O 1
ATOM 1487 N N . LEU A 1 189 ? 0.387 -30.531 2.947 1 67.94 189 LEU A N 1
ATOM 1488 C CA . LEU A 1 189 ? 0.314 -31.156 1.633 1 67.94 189 LEU A CA 1
ATOM 1489 C C . LEU A 1 189 ? 1.66 -31.078 0.919 1 67.94 189 LEU A C 1
ATOM 1491 O O . LEU A 1 189 ? 1.894 -31.797 -0.053 1 67.94 189 LEU A O 1
ATOM 1495 N N . PHE A 1 190 ? 2.457 -30.172 1.509 1 67.44 190 PHE A N 1
ATOM 1496 C CA . PHE A 1 190 ? 3.633 -29.891 0.697 1 67.44 190 PHE A CA 1
ATOM 1497 C C . PHE A 1 190 ? 4.871 -29.75 1.571 1 67.44 190 PHE A C 1
ATOM 1499 O O . PHE A 1 190 ? 4.789 -29.281 2.707 1 67.44 190 PHE A O 1
ATOM 1506 N N . THR A 1 191 ? 5.91 -30.5 1.074 1 71.19 191 THR A N 1
ATOM 1507 C CA . THR A 1 191 ? 7.199 -30.297 1.724 1 71.19 191 THR A CA 1
ATOM 1508 C C . THR A 1 191 ? 8.094 -29.406 0.871 1 71.19 191 THR A C 1
ATOM 1510 O O . THR A 1 191 ? 8.148 -29.547 -0.352 1 71.19 191 THR A O 1
ATOM 1513 N N . HIS A 1 192 ? 8.516 -28.391 1.381 1 75.81 192 HIS A N 1
ATOM 1514 C CA . HIS A 1 192 ? 9.477 -27.484 0.762 1 75.81 192 HIS A CA 1
ATOM 1515 C C . HIS A 1 192 ? 10.859 -27.641 1.376 1 75.81 192 HIS A C 1
ATOM 1517 O O . HIS A 1 192 ? 11.016 -27.578 2.598 1 75.81 192 HIS A O 1
ATOM 1523 N N . ASN A 1 193 ? 11.773 -27.984 0.497 1 71.94 193 ASN A N 1
ATOM 1524 C CA . ASN A 1 193 ? 13.133 -28.141 0.991 1 71.94 193 ASN A CA 1
ATOM 1525 C C . ASN A 1 193 ? 13.883 -26.812 1.016 1 71.94 193 ASN A C 1
ATOM 1527 O O . ASN A 1 193 ? 14 -26.141 -0.01 1 71.94 193 ASN A O 1
ATOM 1531 N N . PHE A 1 194 ? 14.172 -26.484 2.213 1 73 194 PHE A N 1
ATOM 1532 C CA . PHE A 1 194 ? 14.992 -25.281 2.365 1 73 194 PHE A CA 1
ATOM 1533 C C . PHE A 1 194 ? 16.469 -25.609 2.17 1 73 194 PHE A C 1
ATOM 1535 O O . PHE A 1 194 ? 16.906 -26.719 2.445 1 73 194 PHE A O 1
ATOM 1542 N N . PRO A 1 195 ? 17.125 -24.719 1.523 1 60.19 195 PRO A N 1
ATOM 1543 C CA . PRO A 1 195 ? 18.562 -24.984 1.381 1 60.19 195 PRO A CA 1
ATOM 1544 C C . PRO A 1 195 ? 19.266 -25.125 2.725 1 60.19 195 PRO A C 1
ATOM 1546 O O . PRO A 1 195 ? 18.734 -24.703 3.756 1 60.19 195 PRO A O 1
ATOM 1549 N N . LYS A 1 196 ? 20.297 -25.969 2.748 1 54.81 196 LYS A N 1
ATOM 1550 C CA . LYS A 1 196 ? 21.094 -26.156 3.961 1 54.81 196 LYS A CA 1
ATOM 1551 C C . LYS A 1 196 ? 21.484 -24.812 4.57 1 54.81 196 LYS A C 1
ATOM 1553 O O . LYS A 1 196 ? 21.781 -23.859 3.844 1 54.81 196 LYS A O 1
ATOM 1558 N N . GLN A 1 197 ? 20.969 -24.641 5.844 1 54.41 197 GLN A N 1
ATOM 1559 C CA . GLN A 1 197 ? 21.094 -23.438 6.656 1 54.41 197 GLN A CA 1
ATOM 1560 C C . GLN A 1 197 ? 22.547 -22.984 6.754 1 54.41 197 GLN A C 1
ATOM 1562 O O . GLN A 1 197 ? 23.438 -23.797 7.004 1 54.41 197 GLN A O 1
ATOM 1567 N N . CYS A 1 198 ? 22.953 -21.984 6.02 1 54.62 198 CYS A N 1
ATOM 1568 C CA . CYS A 1 198 ? 24.172 -21.391 6.566 1 54.62 198 CYS A CA 1
ATOM 1569 C C . CYS A 1 198 ? 23.844 -20.484 7.754 1 54.62 198 CYS A C 1
ATOM 1571 O O . CYS A 1 198 ? 22.75 -19.938 7.844 1 54.62 198 CYS A O 1
ATOM 1573 N N . SER A 1 199 ? 24.594 -20.5 8.883 1 54.75 199 SER A N 1
ATOM 1574 C CA . SER A 1 199 ? 24.609 -19.672 10.078 1 54.75 199 SER A CA 1
ATOM 1575 C C . SER A 1 199 ? 24.469 -18.203 9.734 1 54.75 199 SER A C 1
ATOM 1577 O O . SER A 1 199 ? 25.219 -17.688 8.891 1 54.75 199 SER A O 1
ATOM 1579 N N . GLY A 1 200 ? 23.438 -17.484 10.164 1 61.69 200 GLY A N 1
ATOM 1580 C CA . GLY A 1 200 ? 23.359 -16.047 10.07 1 61.69 200 GLY A CA 1
ATOM 1581 C C . GLY A 1 200 ? 22.562 -15.562 8.867 1 61.69 200 GLY A C 1
ATOM 1582 O O . GLY A 1 200 ? 22.562 -14.367 8.555 1 61.69 200 GLY A O 1
ATOM 1583 N N . SER A 1 201 ? 21.891 -16.562 8.234 1 78.69 201 SER A N 1
ATOM 1584 C CA . SER A 1 201 ? 21.219 -16.188 6.992 1 78.69 201 SER A CA 1
ATOM 1585 C C . SER A 1 201 ? 19.766 -15.773 7.238 1 78.69 201 SER A C 1
ATOM 1587 O O . SER A 1 201 ? 19.172 -16.188 8.227 1 78.69 201 SER A O 1
ATOM 1589 N N . LEU A 1 202 ? 19.297 -14.734 6.543 1 89.06 202 LEU A N 1
ATOM 1590 C CA . LEU A 1 202 ? 17.891 -14.344 6.508 1 89.06 202 LEU A CA 1
ATOM 1591 C C . LEU A 1 202 ? 17.156 -15.062 5.383 1 89.06 202 LEU A C 1
ATOM 1593 O O . LEU A 1 202 ? 17.703 -15.273 4.305 1 89.06 202 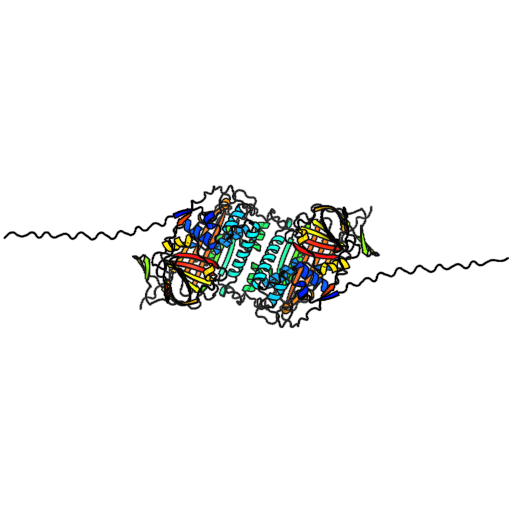LEU A O 1
ATOM 1597 N N . VAL A 1 203 ? 15.969 -15.508 5.734 1 91.06 203 VAL A N 1
ATOM 1598 C CA . VAL A 1 203 ? 15.164 -16.172 4.707 1 91.06 203 VAL A CA 1
ATOM 1599 C C . VAL A 1 203 ? 13.867 -15.398 4.492 1 91.06 203 VAL A C 1
ATOM 1601 O O . VAL A 1 203 ? 13.125 -15.133 5.445 1 91.06 203 VAL A O 1
ATOM 1604 N N . LEU A 1 204 ? 13.617 -14.969 3.322 1 94.88 204 LEU A N 1
ATOM 1605 C CA . LEU A 1 204 ? 12.352 -14.383 2.906 1 94.88 204 LEU A CA 1
ATOM 1606 C C . LEU A 1 204 ? 11.5 -15.398 2.152 1 94.88 204 LEU A C 1
ATOM 1608 O O . LEU A 1 204 ? 11.992 -16.078 1.252 1 94.88 204 LEU A O 1
ATOM 1612 N N . ALA A 1 205 ? 10.25 -15.508 2.531 1 94.69 205 ALA A N 1
ATOM 1613 C CA . ALA A 1 205 ? 9.359 -16.484 1.915 1 94.69 205 ALA A CA 1
ATOM 1614 C C . ALA A 1 205 ? 8.016 -15.852 1.565 1 94.69 205 ALA A C 1
ATOM 1616 O O . ALA A 1 205 ? 7.492 -15.031 2.322 1 94.69 205 ALA A O 1
ATOM 1617 N N . THR A 1 206 ? 7.457 -16.125 0.444 1 96.81 206 THR A N 1
ATOM 1618 C CA . THR A 1 206 ? 6.105 -15.781 0.019 1 96.81 206 THR A CA 1
ATOM 1619 C C . THR A 1 206 ? 5.328 -17.031 -0.39 1 96.81 206 THR A C 1
ATOM 1621 O O . THR A 1 206 ? 5.824 -17.844 -1.167 1 96.81 206 THR A O 1
ATOM 1624 N N . ALA A 1 207 ? 4.176 -17.172 0.121 1 95.75 207 ALA A N 1
ATOM 1625 C CA . ALA A 1 207 ? 3.363 -18.359 -0.156 1 95.75 207 ALA A CA 1
ATOM 1626 C C . ALA A 1 207 ? 1.981 -17.969 -0.673 1 95.75 207 ALA A C 1
ATOM 1628 O O . ALA A 1 207 ? 1.401 -16.969 -0.223 1 95.75 207 ALA A O 1
ATOM 1629 N N . LEU A 1 208 ? 1.488 -18.75 -1.561 1 96.38 208 LEU A N 1
ATOM 1630 C CA . LEU A 1 208 ? 0.167 -18.594 -2.158 1 96.38 208 LEU A CA 1
ATOM 1631 C C . LEU A 1 208 ? -0.617 -19.891 -2.098 1 96.38 208 LEU A C 1
ATOM 1633 O O . LEU A 1 208 ? -0.138 -20.938 -2.557 1 96.38 208 LEU A O 1
ATOM 1637 N N . GLN A 1 209 ? -1.683 -19.859 -1.405 1 94.94 209 GLN A N 1
ATOM 1638 C CA . GLN A 1 209 ? -2.658 -20.938 -1.399 1 94.94 209 GLN A CA 1
ATOM 1639 C C . GLN A 1 209 ? -3.953 -20.531 -2.09 1 94.94 209 GLN A C 1
ATOM 1641 O O . GLN A 1 209 ? -4.535 -19.484 -1.751 1 94.94 209 GLN A O 1
ATOM 1646 N N . PHE A 1 210 ? -4.387 -21.297 -3.021 1 95.62 210 PHE A N 1
ATOM 1647 C CA . PHE A 1 210 ? -5.605 -20.984 -3.76 1 95.62 210 PHE A CA 1
ATOM 1648 C C . PHE A 1 210 ? -6.516 -22.203 -3.83 1 95.62 210 PHE A C 1
ATOM 1650 O O . PHE A 1 210 ? -6.066 -23.312 -4.145 1 95.62 210 PHE A O 1
ATOM 1657 N N . LYS A 1 211 ? -7.738 -21.969 -3.521 1 93.31 211 LYS A N 1
ATOM 1658 C CA . LYS A 1 211 ? -8.797 -22.984 -3.648 1 93.31 211 LYS A CA 1
ATOM 1659 C C . LYS A 1 211 ? -9.891 -22.5 -4.598 1 93.31 211 LYS A C 1
ATOM 1661 O O . LYS A 1 211 ? -10.719 -21.672 -4.227 1 93.31 211 LYS A O 1
ATOM 1666 N N . GLY A 1 212 ? -9.906 -23.078 -5.762 1 93.56 212 GLY A N 1
ATOM 1667 C CA . GLY A 1 212 ? -10.945 -22.75 -6.727 1 93.56 212 GLY A CA 1
ATOM 1668 C C . GLY A 1 212 ? -12.031 -23.812 -6.797 1 93.56 212 GLY A C 1
ATOM 1669 O O . GLY A 1 212 ? -11.758 -24.969 -7.172 1 93.56 212 GLY A O 1
ATOM 1670 N N . GLU A 1 213 ? -13.211 -23.406 -6.504 1 92.19 213 GLU A N 1
ATOM 1671 C CA . GLU A 1 213 ? -14.352 -24.328 -6.609 1 92.19 213 GLU A CA 1
ATOM 1672 C C . GLU A 1 213 ? -15.062 -24.156 -7.949 1 92.19 213 GLU A C 1
ATOM 1674 O O . GLU A 1 213 ? -15.211 -23.047 -8.453 1 92.19 213 GLU A O 1
ATOM 1679 N N . TRP A 1 214 ? -15.469 -25.344 -8.438 1 91.81 214 TRP A N 1
ATOM 1680 C CA . TRP A 1 214 ? -16.25 -25.297 -9.664 1 91.81 214 TRP A CA 1
ATOM 1681 C C . TRP A 1 214 ? -17.641 -24.688 -9.406 1 91.81 214 TRP A C 1
ATOM 1683 O O . TRP A 1 214 ? -18.172 -24.828 -8.305 1 91.81 214 TRP A O 1
ATOM 1693 N N . ALA A 1 215 ? -18.172 -23.922 -10.398 1 85.69 215 ALA A N 1
ATOM 1694 C CA . ALA A 1 215 ? -19.562 -23.484 -10.273 1 85.69 215 ALA A CA 1
ATOM 1695 C C . ALA A 1 215 ? -20.484 -24.688 -10.117 1 85.69 215 ALA A C 1
ATOM 1697 O O . ALA A 1 215 ? -21.438 -24.641 -9.336 1 85.69 215 ALA A O 1
ATOM 1698 N N . GLN A 1 216 ? -20.188 -25.688 -10.906 1 84.06 216 GLN A N 1
ATOM 1699 C CA . GLN A 1 216 ? -20.812 -27 -10.812 1 84.06 216 GLN A CA 1
ATOM 1700 C C . GLN A 1 216 ? -19.75 -28.109 -10.789 1 84.06 216 GLN A C 1
ATOM 1702 O O . GLN A 1 216 ? -18.797 -28.078 -11.57 1 84.06 216 GLN A O 1
ATOM 1707 N N . PRO A 1 217 ? -19.984 -28.984 -9.852 1 84.19 217 PRO A N 1
ATOM 1708 C CA . PRO A 1 217 ? -19 -30.062 -9.812 1 84.19 217 PRO A CA 1
ATOM 1709 C C . PRO A 1 217 ? -18.891 -30.812 -11.141 1 84.19 217 PRO A C 1
ATOM 1711 O O . PRO A 1 217 ? -19.906 -31.031 -11.82 1 84.19 217 PRO A O 1
ATOM 1714 N N . LEU A 1 218 ? -17.656 -31.141 -11.422 1 87.75 218 LEU A N 1
ATOM 1715 C CA . LEU A 1 218 ? -17.438 -31.906 -12.648 1 87.75 218 LEU A CA 1
ATOM 1716 C C . LEU A 1 218 ? -17.766 -33.375 -12.43 1 87.75 218 LEU A C 1
ATOM 1718 O O . LEU A 1 218 ? -17.641 -33.875 -11.32 1 87.75 218 LEU A O 1
ATOM 1722 N N . GLU A 1 219 ? -18.203 -34 -13.477 1 86.56 219 GLU A N 1
ATOM 1723 C CA . GLU A 1 219 ? -18.562 -35.406 -13.398 1 86.56 219 GLU A CA 1
ATOM 1724 C C . GLU A 1 219 ? -17.453 -36.281 -13.992 1 86.56 219 GLU A C 1
ATOM 1726 O O . GLU A 1 219 ? -16.734 -35.875 -14.891 1 86.56 219 GLU A O 1
ATOM 1731 N N . LEU A 1 220 ? -17.438 -37.469 -13.391 1 83.62 220 LEU A N 1
ATOM 1732 C CA . LEU A 1 220 ? -16.516 -38.438 -13.961 1 83.62 220 LEU A CA 1
ATOM 1733 C C . LEU A 1 220 ? -16.938 -38.812 -15.375 1 83.62 220 LEU A C 1
ATOM 1735 O O . LEU A 1 220 ? -18.125 -39.031 -15.633 1 83.62 220 LEU A O 1
ATOM 1739 N N . TYR A 1 221 ? -15.945 -38.656 -16.172 1 80.19 221 TYR A N 1
ATOM 1740 C CA . TYR A 1 221 ? -16.203 -39.031 -17.562 1 80.19 221 TYR A CA 1
ATOM 1741 C C . TYR A 1 221 ? -16.125 -40.531 -17.734 1 80.19 221 TYR A C 1
ATOM 1743 O O . TYR A 1 221 ? -15.055 -41.125 -17.594 1 80.19 221 TYR A O 1
ATOM 1751 N N . GLY A 1 222 ? -17.266 -41.125 -18.141 1 70 222 GLY A N 1
ATOM 1752 C CA . GLY A 1 222 ? -17.344 -42.531 -18.422 1 70 222 GLY A CA 1
ATOM 1753 C C . GLY A 1 222 ? -17.109 -43.406 -17.219 1 70 222 GLY A C 1
ATOM 1754 O O . GLY A 1 222 ? -16.859 -42.906 -16.109 1 70 222 GLY A O 1
ATOM 1755 N N . SER A 1 223 ? -17.578 -44.594 -17.219 1 57.91 223 SER A N 1
ATOM 1756 C CA . SER A 1 223 ? -17.453 -45.594 -16.156 1 57.91 223 SER A CA 1
ATOM 1757 C C . SER A 1 223 ? -16.016 -46.062 -16.016 1 57.91 223 SER A C 1
ATOM 1759 O O . SER A 1 223 ? -15.664 -46.688 -15.008 1 57.91 223 SER A O 1
ATOM 1761 N N . SER A 1 224 ? -15.195 -45.844 -17.062 1 55.16 224 SER A N 1
ATOM 1762 C CA . SER A 1 224 ? -13.82 -46.312 -17.078 1 55.16 224 SER A CA 1
ATOM 1763 C C . SER A 1 224 ? -12.828 -45.156 -17.109 1 55.16 224 SER A C 1
ATOM 1765 O O . SER A 1 224 ? -13.203 -44.031 -17.406 1 55.16 224 SER A O 1
ATOM 1767 N N . LYS A 1 225 ? -11.562 -45.469 -16.547 1 64.19 225 LYS A N 1
ATOM 1768 C CA . LYS A 1 225 ? -10.414 -44.562 -16.672 1 64.19 225 LYS A CA 1
ATOM 1769 C C . LYS A 1 225 ? -10.273 -44.062 -18.109 1 64.19 225 LYS A C 1
ATOM 1771 O O . LYS A 1 225 ? -10.508 -44.812 -19.062 1 64.19 225 LYS A O 1
ATOM 1776 N N . GLY A 1 226 ? -10.422 -42.844 -18.375 1 74.81 226 GLY A N 1
ATOM 1777 C CA . GLY A 1 226 ? -10.094 -42.281 -19.688 1 74.81 226 GLY A CA 1
ATOM 1778 C C . GLY A 1 226 ? -8.648 -42.531 -20.078 1 74.81 226 GLY A C 1
ATOM 1779 O O . GLY A 1 226 ? -7.84 -42.969 -19.266 1 74.81 226 GLY A O 1
ATOM 1780 N N . SER A 1 227 ? -8.406 -42.469 -21.391 1 81.69 227 SER A N 1
ATOM 1781 C CA . SER A 1 227 ? -7.062 -42.688 -21.922 1 81.69 227 SER A CA 1
ATOM 1782 C C . SER A 1 227 ? -6.355 -41.375 -22.203 1 81.69 227 SER A C 1
ATOM 1784 O O . SER A 1 227 ? -6.938 -40.469 -22.781 1 81.69 227 SER A O 1
ATOM 1786 N N . PHE A 1 228 ? -5.227 -41.25 -21.609 1 89.81 228 PHE A N 1
ATOM 1787 C CA . PHE A 1 228 ? -4.336 -40.125 -21.844 1 89.81 228 PHE A CA 1
ATOM 1788 C C . PHE A 1 228 ? -3.164 -40.531 -22.719 1 89.81 228 PHE A C 1
ATOM 1790 O O . PHE A 1 228 ? -2.449 -41.5 -22.406 1 89.81 228 PHE A O 1
ATOM 1797 N N . GLU A 1 229 ? -2.986 -39.812 -23.797 1 90.38 229 GLU A N 1
ATOM 1798 C CA . GLU A 1 229 ? -1.927 -40.125 -24.75 1 90.38 229 GLU A CA 1
ATOM 1799 C C . GLU A 1 229 ? -0.669 -39.312 -24.453 1 90.38 229 GLU A C 1
ATOM 1801 O O . GLU A 1 229 ? -0.536 -38.188 -24.922 1 90.38 229 GLU A O 1
ATOM 1806 N N . VAL A 1 230 ? 0.256 -39.969 -23.875 1 87.12 230 VAL A N 1
ATOM 1807 C CA . VAL A 1 230 ? 1.513 -39.312 -23.531 1 87.12 230 VAL A CA 1
ATOM 1808 C C . VAL A 1 230 ? 2.293 -39 -24.812 1 87.12 230 VAL A C 1
ATOM 1810 O O . VAL A 1 230 ? 2.93 -37.969 -24.938 1 87.12 230 VAL A O 1
ATOM 1813 N N . SER A 1 231 ? 2.318 -39.969 -25.672 1 85.81 231 SER A N 1
ATOM 1814 C CA . SER A 1 231 ? 2.9 -39.906 -27 1 85.81 231 SER A CA 1
ATOM 1815 C C . SER A 1 231 ? 2.059 -40.688 -28 1 85.81 231 SER A C 1
ATOM 1817 O O . SER A 1 231 ? 1.107 -41.375 -27.625 1 85.81 231 SER A O 1
ATOM 1819 N N . PRO A 1 232 ? 2.416 -40.5 -29.266 1 83.19 232 PRO A N 1
ATOM 1820 C CA . PRO A 1 232 ? 1.638 -41.25 -30.25 1 83.19 232 PRO A CA 1
ATOM 1821 C C . PRO A 1 232 ? 1.649 -42.781 -29.984 1 83.19 232 PRO A C 1
ATOM 1823 O O . PRO A 1 232 ? 0.713 -43.469 -30.359 1 83.19 232 PRO A O 1
ATOM 1826 N N . ASN A 1 233 ? 2.605 -43.156 -29.234 1 88.25 233 ASN A N 1
ATOM 1827 C CA . ASN A 1 233 ? 2.748 -44.594 -29.047 1 88.25 233 ASN A CA 1
ATOM 1828 C C . ASN A 1 233 ? 2.551 -45 -27.594 1 88.25 233 ASN A C 1
ATOM 1830 O O . ASN A 1 233 ? 2.676 -46.188 -27.25 1 88.25 233 ASN A O 1
ATOM 1834 N N . THR A 1 234 ? 2.299 -44.094 -26.766 1 89 234 THR A N 1
ATOM 1835 C CA . THR A 1 234 ? 2.188 -44.406 -25.344 1 89 234 THR A CA 1
ATOM 1836 C C . THR A 1 234 ? 0.902 -43.812 -24.75 1 89 234 THR A C 1
ATOM 1838 O O . THR A 1 234 ? 0.656 -42.625 -24.859 1 89 234 THR A O 1
ATOM 1841 N N . ARG A 1 235 ? 0.157 -44.75 -24.156 1 89.06 235 ARG A N 1
ATOM 1842 C CA . ARG A 1 235 ? -1.09 -44.344 -23.531 1 89.06 235 ARG A CA 1
ATOM 1843 C C . ARG A 1 235 ? -1.133 -44.781 -22.062 1 89.06 235 ARG A C 1
ATOM 1845 O O . ARG A 1 235 ? -0.602 -45.844 -21.719 1 89.06 235 ARG A O 1
ATOM 1852 N N . ILE A 1 236 ? -1.729 -43.938 -21.234 1 87.94 236 ILE A N 1
ATOM 1853 C CA . ILE A 1 236 ? -1.932 -44.281 -19.844 1 87.94 236 ILE A CA 1
ATOM 1854 C C . ILE A 1 236 ? -3.396 -44.094 -19.453 1 87.94 236 ILE A C 1
ATOM 1856 O O . ILE A 1 236 ? -4.094 -43.281 -20.062 1 87.94 236 ILE A O 1
ATOM 1860 N N . ASP A 1 237 ? -3.783 -44.906 -18.422 1 87.19 237 ASP A N 1
ATOM 1861 C CA . ASP A 1 237 ? -5.133 -44.75 -17.875 1 87.19 237 ASP A CA 1
ATOM 1862 C C . ASP A 1 237 ? -5.16 -43.719 -16.75 1 87.19 237 ASP A C 1
ATOM 1864 O O . ASP A 1 237 ? -4.379 -43.812 -15.812 1 87.19 237 ASP A O 1
ATOM 1868 N N . ILE A 1 238 ? -6.012 -42.75 -16.938 1 89.06 238 ILE A N 1
ATOM 1869 C CA . ILE A 1 238 ? -6.191 -41.719 -15.914 1 89.06 238 ILE A CA 1
ATOM 1870 C C . ILE A 1 238 ? -7.664 -41.312 -15.836 1 89.06 238 ILE A C 1
ATOM 1872 O O . ILE A 1 238 ? -8.352 -41.25 -16.859 1 89.06 238 ILE A O 1
ATOM 1876 N N . PRO A 1 239 ? -8.156 -41.125 -14.625 1 90.38 239 PRO A N 1
ATOM 1877 C CA . PRO A 1 239 ? -9.539 -40.656 -14.523 1 90.38 239 PRO A CA 1
ATOM 1878 C C . PRO A 1 239 ? -9.734 -39.312 -15.203 1 90.38 239 PRO A C 1
ATOM 1880 O O . PRO A 1 239 ? -8.898 -38.406 -15.055 1 90.38 239 PRO A O 1
ATOM 1883 N N . MET A 1 240 ? -10.828 -39.219 -15.922 1 92.25 240 MET A N 1
ATOM 1884 C CA . MET A 1 240 ? -11.156 -38 -16.625 1 92.25 240 MET A CA 1
ATOM 1885 C C . MET A 1 240 ? -12.43 -37.375 -16.047 1 92.25 240 MET A C 1
ATOM 1887 O O . MET A 1 240 ? -13.312 -38.094 -15.57 1 92.25 240 MET A O 1
ATOM 1891 N N . LEU A 1 241 ? -12.461 -36.062 -16.078 1 92.69 241 LEU A N 1
ATOM 1892 C CA . LEU A 1 241 ? -13.617 -35.281 -15.664 1 92.69 241 LEU A CA 1
ATOM 1893 C C . LEU A 1 241 ? -14.273 -34.594 -16.859 1 92.69 241 LEU A C 1
ATOM 1895 O O . LEU A 1 241 ? -13.594 -34.219 -17.797 1 92.69 241 LEU A O 1
ATOM 1899 N N . SER A 1 242 ? -15.555 -34.5 -16.781 1 91.56 242 SER A N 1
ATOM 1900 C CA . SER A 1 242 ? -16.297 -33.875 -17.875 1 91.56 242 SER A CA 1
ATOM 1901 C C . SER A 1 242 ? -17.266 -32.812 -17.359 1 91.56 242 SER A C 1
ATOM 1903 O O . SER A 1 242 ? -17.812 -32.938 -16.266 1 91.56 242 SER A O 1
ATOM 1905 N N . ILE A 1 243 ? -17.438 -31.781 -18.203 1 90 243 ILE A N 1
ATOM 1906 C CA . ILE A 1 243 ? -18.391 -30.734 -17.859 1 90 243 ILE A CA 1
ATOM 1907 C C . ILE A 1 243 ? -18.891 -30.062 -19.141 1 90 243 ILE A C 1
ATOM 1909 O O . ILE A 1 243 ? -18.156 -29.969 -20.125 1 90 243 ILE A O 1
ATOM 1913 N N . VAL A 1 244 ? -20.125 -29.75 -19.156 1 88.75 244 VAL A N 1
ATOM 1914 C CA . VAL A 1 244 ? -20.672 -28.828 -20.156 1 88.75 244 VAL A CA 1
ATOM 1915 C C . VAL A 1 244 ? -20.922 -27.469 -19.516 1 88.75 244 VAL A C 1
ATOM 1917 O O . VAL A 1 244 ? -21.719 -27.344 -18.578 1 88.75 244 VAL A O 1
ATOM 1920 N N . ALA A 1 245 ? -20.172 -26.531 -19.875 1 86.19 245 ALA A N 1
ATOM 1921 C CA . ALA A 1 245 ? -20.25 -25.203 -19.266 1 86.19 245 ALA A CA 1
ATOM 1922 C C . ALA A 1 245 ? -19.906 -24.109 -20.266 1 86.19 245 ALA A C 1
ATOM 1924 O O . ALA A 1 245 ? -19.5 -24.391 -21.391 1 86.19 245 ALA A O 1
ATOM 1925 N N . GLU A 1 246 ? -20.281 -22.875 -19.875 1 86.5 246 GLU A N 1
ATOM 1926 C CA . GLU A 1 246 ? -19.781 -21.719 -20.625 1 86.5 246 GLU A CA 1
ATOM 1927 C C . GLU A 1 246 ? -18.297 -21.484 -20.344 1 86.5 246 GLU A C 1
ATOM 1929 O O . GLU A 1 246 ? -17.891 -21.234 -19.203 1 86.5 246 GLU A O 1
ATOM 1934 N N . VAL A 1 247 ? -17.562 -21.688 -21.406 1 88.31 247 VAL A N 1
ATOM 1935 C CA . VAL A 1 247 ? -16.109 -21.625 -21.234 1 88.31 247 VAL A CA 1
ATOM 1936 C C . VAL A 1 247 ? -15.539 -20.547 -22.156 1 88.31 247 VAL A C 1
ATOM 1938 O O . VAL A 1 247 ? -16.219 -20.047 -23.062 1 88.31 247 VAL A O 1
ATOM 1941 N N . ILE A 1 248 ? -14.328 -20.141 -21.75 1 85.12 248 ILE A N 1
ATOM 1942 C CA . ILE A 1 248 ? -13.523 -19.281 -22.609 1 85.12 248 ILE A CA 1
ATOM 1943 C C . ILE A 1 248 ? -12.797 -20.141 -23.656 1 85.12 248 ILE A C 1
ATOM 1945 O O . ILE A 1 248 ? -12.109 -21.094 -23.312 1 85.12 248 ILE A O 1
ATOM 1949 N N . TYR A 1 249 ? -13.016 -19.797 -24.906 1 87.38 249 TYR A N 1
ATOM 1950 C CA . TYR A 1 249 ? -12.328 -20.531 -25.969 1 87.38 249 TYR A CA 1
ATOM 1951 C C . TYR A 1 249 ? -11.555 -19.594 -26.875 1 87.38 249 TYR A C 1
ATOM 1953 O O . TYR A 1 249 ? -12.039 -18.5 -27.219 1 87.38 249 TYR A O 1
ATOM 1961 N N . TYR A 1 250 ? -10.352 -19.953 -27.125 1 84.31 250 TYR A N 1
ATOM 1962 C CA . TYR A 1 250 ? -9.492 -19.203 -28.031 1 84.31 250 TYR A CA 1
ATOM 1963 C C . TYR A 1 250 ? -8.664 -20.141 -28.906 1 84.31 250 TYR A C 1
ATOM 1965 O O . TYR A 1 250 ? -8.164 -21.156 -28.438 1 84.31 250 TYR A O 1
ATOM 1973 N N . LYS A 1 251 ? -8.664 -19.781 -30.141 1 84.31 251 LYS A N 1
ATOM 1974 C CA . LYS A 1 251 ? -7.902 -20.547 -31.125 1 84.31 251 LYS A CA 1
ATOM 1975 C C . LYS A 1 251 ? -6.93 -19.656 -31.875 1 84.31 251 LYS A C 1
ATOM 1977 O O . LYS A 1 251 ? -7.316 -18.594 -32.375 1 84.31 251 LYS A O 1
ATOM 1982 N N . ASP A 1 252 ? -5.695 -20.047 -31.828 1 81.44 252 ASP A N 1
ATOM 1983 C CA . ASP A 1 252 ? -4.664 -19.359 -32.594 1 81.44 252 ASP A CA 1
ATOM 1984 C C . ASP A 1 252 ? -4.086 -20.281 -33.656 1 81.44 252 ASP A C 1
ATOM 1986 O O . ASP A 1 252 ? -3.139 -21.031 -33.406 1 81.44 252 ASP A O 1
ATOM 1990 N N . THR A 1 253 ? -4.484 -20.109 -34.844 1 78.94 253 THR A N 1
ATOM 1991 C CA . THR A 1 253 ? -4.074 -20.984 -35.938 1 78.94 253 THR A CA 1
ATOM 1992 C C . THR A 1 253 ? -2.635 -20.703 -36.375 1 78.94 253 THR A C 1
ATOM 1994 O O . THR A 1 253 ? -1.914 -21.609 -36.781 1 78.94 253 THR A O 1
ATOM 1997 N N . LYS A 1 254 ? -2.244 -19.484 -36.219 1 74.44 254 LYS A N 1
ATOM 1998 C CA . LYS A 1 254 ? -0.894 -19.094 -36.594 1 74.44 254 LYS A CA 1
ATOM 1999 C C . LYS A 1 254 ? 0.147 -19.672 -35.656 1 74.44 254 LYS A C 1
ATOM 2001 O O . LYS A 1 254 ? 1.191 -20.156 -36.094 1 74.44 254 LYS A O 1
ATOM 2006 N N . LYS A 1 255 ? -0.158 -19.75 -34.469 1 77.38 255 LYS A N 1
ATOM 2007 C CA . LYS A 1 255 ? 0.783 -20.25 -33.469 1 77.38 255 LYS A CA 1
ATOM 2008 C C . LYS A 1 255 ? 0.546 -21.734 -33.188 1 77.38 255 LYS A C 1
ATOM 2010 O O . LYS A 1 255 ? 1.342 -22.375 -32.5 1 77.38 255 LYS A O 1
ATOM 2015 N N . GLY A 1 256 ? -0.541 -22.281 -33.656 1 79.88 256 GLY A N 1
ATOM 2016 C CA . GLY A 1 256 ? -0.796 -23.719 -33.656 1 79.88 256 GLY A CA 1
ATOM 2017 C C . GLY A 1 256 ? -1.336 -24.234 -32.344 1 79.88 256 GLY A C 1
ATOM 2018 O O . GLY A 1 256 ? -1.03 -25.359 -31.922 1 79.88 256 GLY A O 1
ATOM 2019 N N . PHE A 1 257 ? -2.055 -23.375 -31.609 1 85.81 257 PHE A N 1
ATOM 2020 C CA . PHE A 1 257 ? -2.6 -23.859 -30.344 1 85.81 257 PHE A CA 1
ATOM 2021 C C . PHE A 1 257 ? -4.023 -23.344 -30.141 1 85.81 257 PHE A C 1
ATOM 2023 O O . PHE A 1 257 ? -4.48 -22.469 -30.875 1 85.81 257 PHE A O 1
ATOM 2030 N N . HIS A 1 258 ? -4.742 -23.984 -29.25 1 86.75 258 HIS A N 1
ATOM 2031 C CA . HIS A 1 258 ? -6.023 -23.5 -28.75 1 86.75 258 HIS A CA 1
ATOM 2032 C C . HIS A 1 258 ? -6.137 -23.719 -27.234 1 86.75 258 HIS A C 1
ATOM 2034 O O . HIS A 1 258 ? -5.367 -24.469 -26.656 1 86.75 258 HIS A O 1
ATOM 2040 N N . LEU A 1 259 ? -6.977 -22.938 -26.688 1 89.69 259 LEU A N 1
ATOM 2041 C CA . LEU A 1 259 ? -7.102 -23.047 -25.234 1 89.69 259 LEU A CA 1
ATOM 2042 C C . LEU A 1 259 ? -8.562 -22.922 -24.812 1 89.69 259 LEU A C 1
ATOM 2044 O O . LEU A 1 259 ? -9.383 -22.359 -25.531 1 89.69 259 LEU A O 1
ATOM 2048 N N . VAL A 1 260 ? -8.875 -23.547 -23.719 1 90.81 260 VAL A N 1
ATOM 2049 C CA . VAL A 1 260 ? -10.18 -23.453 -23.062 1 90.81 260 VAL A CA 1
ATOM 2050 C C . VAL A 1 260 ? -10 -23.031 -21.609 1 90.81 260 VAL A C 1
ATOM 2052 O O . VAL A 1 260 ? -9.117 -23.531 -20.906 1 90.81 260 VAL A O 1
ATOM 2055 N N . GLY A 1 261 ? -10.742 -22.031 -21.25 1 91.56 261 GLY A N 1
ATOM 2056 C CA . GLY A 1 261 ? -10.758 -21.578 -19.875 1 91.56 261 GLY A CA 1
ATOM 2057 C C . GLY A 1 261 ? -12.062 -21.891 -19.156 1 91.56 261 GLY A C 1
ATOM 2058 O O . GLY A 1 261 ? -13.141 -21.531 -19.641 1 91.56 261 GLY A O 1
ATOM 2059 N N . ILE A 1 262 ? -11.992 -22.578 -18.094 1 92.38 262 ILE A N 1
ATOM 2060 C CA . ILE A 1 262 ? -13.156 -22.891 -17.266 1 92.38 262 ILE A CA 1
ATOM 2061 C C . ILE A 1 262 ? -13.203 -21.938 -16.062 1 92.38 262 ILE A C 1
ATOM 2063 O O . ILE A 1 262 ? -12.352 -22.016 -15.172 1 92.38 262 ILE A O 1
ATOM 2067 N N . PRO A 1 263 ? -14.164 -21.078 -16 1 90.94 263 PRO A N 1
ATOM 2068 C CA . PRO A 1 263 ? -14.273 -20.188 -14.836 1 90.94 263 PRO A CA 1
ATOM 2069 C C . PRO A 1 263 ? -14.656 -20.938 -13.562 1 90.94 263 PRO A C 1
ATOM 2071 O O . PRO A 1 263 ? -15.406 -21.922 -13.609 1 90.94 263 PRO A O 1
ATOM 2074 N N . PHE A 1 264 ? -14.094 -20.5 -12.469 1 92.25 264 PHE A N 1
ATOM 2075 C CA . PHE A 1 264 ? -14.492 -21.031 -11.172 1 92.25 264 PHE A CA 1
ATOM 2076 C C . PHE A 1 264 ? -15.789 -20.391 -10.695 1 92.25 264 PHE A C 1
ATOM 2078 O O . PHE A 1 264 ? -16.391 -19.594 -11.414 1 92.25 264 PHE A O 1
ATOM 2085 N N . LYS A 1 265 ? -16.25 -20.859 -9.555 1 89.31 265 LYS A N 1
ATOM 2086 C CA . LYS A 1 265 ? -17.422 -20.234 -8.961 1 89.31 265 LYS A CA 1
ATOM 2087 C C . LYS A 1 265 ? -17.234 -18.719 -8.859 1 89.31 265 LYS A C 1
ATOM 2089 O O . LYS A 1 265 ? -18.156 -17.953 -9.141 1 89.31 265 LYS A O 1
ATOM 2094 N N . ASP A 1 266 ? -16.094 -18.344 -8.32 1 87.31 266 ASP A N 1
ATOM 2095 C CA . ASP A 1 266 ? -15.695 -16.953 -8.492 1 87.31 266 ASP A CA 1
ATOM 2096 C C . ASP A 1 266 ? -15.172 -16.688 -9.906 1 87.31 266 ASP A C 1
ATOM 2098 O O . ASP A 1 266 ? -14.023 -17 -10.211 1 87.31 266 ASP A O 1
ATOM 2102 N N . THR A 1 267 ? -15.891 -16.031 -10.68 1 85.06 267 THR A N 1
ATOM 2103 C CA . THR A 1 267 ? -15.656 -15.961 -12.117 1 85.06 267 THR A CA 1
ATOM 2104 C C . THR A 1 267 ? -14.461 -15.07 -12.43 1 85.06 267 THR A C 1
ATOM 2106 O O . THR A 1 267 ? -14 -15.008 -13.57 1 85.06 267 THR A O 1
ATOM 2109 N N . ARG A 1 268 ? -13.977 -14.453 -11.453 1 88.38 268 ARG A N 1
ATOM 2110 C CA . ARG A 1 268 ? -12.758 -13.688 -11.68 1 88.38 268 ARG A CA 1
ATOM 2111 C C . ARG A 1 268 ? -11.586 -14.609 -11.992 1 88.38 268 ARG A C 1
ATOM 2113 O O . ARG A 1 268 ? -10.617 -14.188 -12.633 1 88.38 268 ARG A O 1
ATOM 2120 N N . PHE A 1 269 ? -11.719 -15.805 -11.531 1 92.12 269 PHE A N 1
ATOM 2121 C CA . PHE A 1 269 ? -10.625 -16.766 -11.719 1 92.12 269 PHE A CA 1
ATOM 2122 C C . PHE A 1 269 ? -11.039 -17.875 -12.68 1 92.12 269 PHE A C 1
ATOM 2124 O O . PHE A 1 269 ? -12.211 -18.219 -12.766 1 92.12 269 PHE A O 1
ATOM 2131 N N . ALA A 1 270 ? -10.062 -18.375 -13.359 1 92.62 270 ALA A N 1
ATOM 2132 C CA . ALA A 1 270 ? -10.281 -19.484 -14.281 1 92.62 270 ALA A CA 1
ATOM 2133 C C . ALA A 1 270 ? -9.047 -20.375 -14.375 1 92.62 270 ALA A C 1
ATOM 2135 O O . ALA A 1 270 ? -7.934 -19.922 -14.086 1 92.62 270 ALA A O 1
ATOM 2136 N N . ILE A 1 271 ? -9.289 -21.562 -14.672 1 95.44 271 ILE A N 1
ATOM 2137 C CA . ILE A 1 271 ? -8.227 -22.469 -15.086 1 95.44 271 ILE A CA 1
ATOM 2138 C C . ILE A 1 271 ? -8.25 -22.641 -16.594 1 95.44 271 ILE A C 1
ATOM 2140 O O . ILE A 1 271 ? -9.312 -22.844 -17.188 1 95.44 271 ILE A O 1
ATOM 2144 N N . VAL A 1 272 ? -7.098 -22.531 -17.172 1 93.94 272 VAL A N 1
ATOM 2145 C CA . VAL A 1 272 ? -6.992 -22.578 -18.625 1 93.94 272 VAL A CA 1
ATOM 2146 C C . VAL A 1 272 ? -6.137 -23.781 -19.047 1 93.94 272 VAL A C 1
ATOM 2148 O O . VAL A 1 272 ? -5.059 -24 -18.484 1 93.94 272 VAL A O 1
ATOM 2151 N N . PHE A 1 273 ? -6.648 -24.516 -19.969 1 94 273 PHE A N 1
ATOM 2152 C CA . PHE A 1 273 ? -5.906 -25.609 -20.594 1 94 273 PHE A CA 1
ATOM 2153 C C . PHE A 1 273 ? -5.52 -25.25 -22.016 1 94 273 PHE A C 1
ATOM 2155 O O . PHE A 1 273 ? -6.367 -24.844 -22.812 1 94 273 PHE A O 1
ATOM 2162 N N . LEU A 1 274 ? -4.273 -25.422 -22.312 1 91.56 274 LEU A N 1
ATOM 2163 C CA . LEU A 1 274 ? -3.746 -25.125 -23.641 1 91.56 274 LEU A CA 1
ATOM 2164 C C . LEU A 1 274 ? -3.268 -26.406 -24.312 1 91.56 274 LEU A C 1
ATOM 2166 O O . LEU A 1 274 ? -2.506 -27.172 -23.734 1 91.56 274 LEU A O 1
ATOM 2170 N N . LEU A 1 275 ? -3.746 -26.578 -25.562 1 90.81 275 LEU A N 1
ATOM 2171 C CA . LEU A 1 275 ? -3.385 -27.734 -26.375 1 90.81 275 LEU A CA 1
ATOM 2172 C C . LEU A 1 275 ? -2.885 -27.297 -27.75 1 90.81 275 LEU A C 1
ATOM 2174 O O . LEU A 1 275 ? -3.346 -26.281 -28.281 1 90.81 275 LEU A O 1
ATOM 2178 N N . PRO A 1 276 ? -1.913 -28.062 -28.234 1 88.19 276 PRO A N 1
ATOM 2179 C CA . PRO A 1 276 ? -1.594 -27.844 -29.641 1 88.19 276 PRO A CA 1
ATOM 2180 C C . PRO A 1 276 ? -2.748 -28.219 -30.578 1 88.19 276 PRO A C 1
ATOM 2182 O O . PRO A 1 276 ? -3.506 -29.141 -30.297 1 88.19 276 PRO A O 1
ATOM 2185 N N . LEU A 1 277 ? -2.881 -27.547 -31.641 1 84.62 277 LEU A N 1
ATOM 2186 C CA . LEU A 1 277 ? -3.896 -27.859 -32.625 1 84.62 277 LEU A CA 1
ATOM 2187 C C . LEU A 1 277 ? -3.615 -29.219 -33.281 1 84.62 277 LEU A C 1
ATOM 2189 O O . LEU A 1 277 ? -4.543 -29.984 -33.562 1 84.62 277 LEU A O 1
ATOM 2193 N N . VAL A 1 278 ? -2.314 -29.359 -33.531 1 82.12 278 VAL A N 1
ATOM 2194 C CA . VAL A 1 278 ? -1.869 -30.672 -34 1 82.12 278 VAL A CA 1
ATOM 2195 C C . VAL A 1 278 ? -1.396 -31.531 -32.844 1 82.12 278 VAL A C 1
ATOM 2197 O O . VAL A 1 278 ? -0.538 -31.094 -32.062 1 82.12 278 VAL A O 1
ATOM 2200 N N . PRO A 1 279 ? -1.979 -32.688 -32.688 1 82 279 PRO A N 1
ATOM 2201 C CA . PRO A 1 279 ? -1.661 -33.531 -31.531 1 82 279 PRO A CA 1
ATOM 2202 C C . PRO A 1 279 ? -0.166 -33.812 -31.406 1 82 279 PRO A C 1
ATOM 2204 O O . PRO A 1 279 ? 0.521 -34 -32.406 1 82 279 PRO A O 1
ATOM 2207 N N . HIS A 1 280 ? 0.358 -33.844 -30.172 1 79.19 280 HIS A N 1
ATOM 2208 C CA . HIS A 1 280 ? 1.693 -34.25 -29.734 1 79.19 280 HIS A CA 1
ATOM 2209 C C . HIS A 1 280 ? 2.754 -33.281 -30.281 1 79.19 280 HIS A C 1
ATOM 2211 O O . HIS A 1 280 ? 3.889 -33.688 -30.531 1 79.19 280 HIS A O 1
ATOM 2217 N N . LYS A 1 281 ? 2.393 -32.094 -30.594 1 76.62 281 LYS A N 1
ATOM 2218 C CA . LYS A 1 281 ? 3.34 -31.094 -31.062 1 76.62 281 LYS A CA 1
ATOM 2219 C C . LYS A 1 281 ? 3.482 -29.969 -30.031 1 76.62 281 LYS A C 1
ATOM 2221 O O . LYS A 1 281 ? 3.639 -28.797 -30.406 1 76.62 281 LYS A O 1
ATOM 2226 N N . PHE A 1 282 ? 3.412 -30.344 -28.797 1 77.94 282 PHE A N 1
ATOM 2227 C CA . PHE A 1 282 ? 3.428 -29.328 -27.75 1 77.94 282 PHE A CA 1
ATOM 2228 C C . PHE A 1 282 ? 4.77 -28.609 -27.719 1 77.94 282 PHE A C 1
ATOM 2230 O O . PHE A 1 282 ? 4.82 -27.391 -27.5 1 77.94 282 PHE A O 1
ATOM 2237 N N . ALA A 1 283 ? 5.801 -29.297 -27.859 1 69.44 283 ALA A N 1
ATOM 2238 C CA . ALA A 1 283 ? 7.129 -28.688 -27.828 1 69.44 283 ALA A CA 1
ATOM 2239 C C . ALA A 1 283 ? 7.273 -27.609 -28.891 1 69.44 283 ALA A C 1
ATOM 2241 O O . ALA A 1 283 ? 7.867 -26.547 -28.641 1 69.44 283 ALA A O 1
ATOM 2242 N N . GLU A 1 284 ? 6.676 -27.859 -30 1 70.38 284 GLU A N 1
ATOM 2243 C CA . GLU A 1 284 ? 6.73 -26.891 -31.109 1 70.38 284 GLU A CA 1
ATOM 2244 C C . GLU A 1 284 ? 5.906 -25.641 -30.781 1 70.38 284 GLU A C 1
ATOM 2246 O O . GLU A 1 284 ? 6.32 -24.531 -31.094 1 70.38 284 GLU A O 1
ATOM 2251 N N . VAL A 1 285 ? 4.777 -25.891 -30.203 1 74.81 285 VAL A N 1
ATOM 2252 C CA . VAL A 1 285 ? 3.902 -24.781 -29.828 1 74.81 285 VAL A CA 1
ATOM 2253 C C . VAL A 1 285 ? 4.582 -23.922 -28.766 1 74.81 285 VAL A C 1
ATOM 2255 O O . VAL A 1 285 ? 4.523 -22.688 -28.828 1 74.81 285 VAL A O 1
ATOM 2258 N N . GLU A 1 286 ? 5.184 -24.516 -27.891 1 69.38 286 GLU A N 1
ATOM 2259 C CA . GLU A 1 286 ? 5.824 -23.797 -26.797 1 69.38 286 GLU A CA 1
ATOM 2260 C C . GLU A 1 286 ? 6.969 -22.922 -27.312 1 69.38 286 GLU A C 1
ATOM 2262 O O . GLU A 1 286 ? 7.195 -21.828 -26.812 1 69.38 286 GLU A O 1
ATOM 2267 N N . HIS A 1 287 ? 7.668 -23.516 -28.203 1 64.62 287 HIS A N 1
ATOM 2268 C CA . HIS A 1 287 ? 8.758 -22.75 -28.797 1 64.62 287 HIS A CA 1
ATOM 2269 C C . HIS A 1 287 ? 8.242 -21.516 -29.531 1 64.62 287 HIS A C 1
ATOM 2271 O O . HIS A 1 287 ? 8.953 -20.516 -29.641 1 64.62 287 HIS A O 1
ATOM 2277 N N . GLY A 1 288 ? 7.023 -21.641 -29.938 1 61.94 288 GLY A N 1
ATOM 2278 C CA . GLY A 1 288 ? 6.391 -20.5 -30.578 1 61.94 288 GLY A CA 1
ATOM 2279 C C . GLY A 1 288 ? 6.035 -19.391 -29.609 1 61.94 288 GLY A C 1
ATOM 2280 O O . GLY A 1 288 ? 5.824 -18.25 -30.016 1 61.94 288 GLY A O 1
ATOM 2281 N N . PHE A 1 289 ? 6.039 -19.812 -28.344 1 63.84 289 PHE A N 1
ATOM 2282 C CA . PHE A 1 289 ? 5.727 -18.828 -27.312 1 63.84 289 PHE A CA 1
ATOM 2283 C C . PHE A 1 289 ? 6.93 -17.938 -27.031 1 63.84 289 PHE A C 1
ATOM 2285 O O . PHE A 1 289 ? 6.891 -17.094 -26.125 1 63.84 289 PHE A O 1
ATOM 2292 N N . THR A 1 290 ? 7.887 -18.062 -27.828 1 57.44 290 THR A N 1
ATOM 2293 C CA . THR A 1 290 ? 9.094 -17.266 -27.609 1 57.44 290 THR A CA 1
ATOM 2294 C C . THR A 1 290 ? 8.742 -15.781 -27.469 1 57.44 290 THR A C 1
ATOM 2296 O O . THR A 1 290 ? 9.445 -15.039 -26.781 1 57.44 290 THR A O 1
ATOM 2299 N N . GLU A 1 291 ? 7.691 -15.43 -28.078 1 60.62 291 GLU A N 1
ATOM 2300 C CA . GLU A 1 291 ? 7.305 -14.039 -27.891 1 60.62 291 GLU A CA 1
ATOM 2301 C C . GLU A 1 291 ? 6.445 -13.859 -26.641 1 60.62 291 GLU A C 1
ATOM 2303 O O . GLU A 1 291 ? 6.168 -12.734 -26.234 1 60.62 291 GLU A O 1
ATOM 2308 N N . GLY A 1 292 ? 6.266 -14.914 -26.016 1 67 292 GLY A N 1
ATOM 2309 C CA . GLY A 1 292 ? 5.445 -14.836 -24.828 1 67 292 GLY A CA 1
ATOM 2310 C C . GLY A 1 292 ? 3.969 -15.047 -25.094 1 67 292 GLY A C 1
ATOM 2311 O O . GLY A 1 292 ? 3.539 -15.047 -26.25 1 67 292 GLY A O 1
ATOM 2312 N N . LEU A 1 293 ? 3.25 -15.477 -24.094 1 66.38 293 LEU A N 1
ATOM 2313 C CA . LEU A 1 293 ? 1.797 -15.586 -24.125 1 66.38 293 LEU A CA 1
ATOM 2314 C C . LEU A 1 293 ? 1.141 -14.25 -23.781 1 66.38 293 LEU A C 1
ATOM 2316 O O . LEU A 1 293 ? 1.636 -13.516 -22.922 1 66.38 293 LEU A O 1
ATOM 2320 N N . ASP A 1 294 ? 0.186 -13.844 -24.562 1 68.06 294 ASP A N 1
ATOM 2321 C CA . ASP A 1 294 ? -0.611 -12.672 -24.234 1 68.06 294 ASP A CA 1
ATOM 2322 C C . ASP A 1 294 ? -1.65 -13.008 -23.156 1 68.06 294 ASP A C 1
ATOM 2324 O O . ASP A 1 294 ? -2.746 -13.477 -23.484 1 68.06 294 ASP A O 1
ATOM 2328 N N . TYR A 1 295 ? -1.353 -12.695 -22 1 67.94 295 TYR A N 1
ATOM 2329 C CA . TYR A 1 295 ? -2.236 -13.039 -20.891 1 67.94 295 TYR A CA 1
ATOM 2330 C C . TYR A 1 295 ? -3.463 -12.133 -20.875 1 67.94 295 TYR A C 1
ATOM 2332 O O . TYR A 1 295 ? -4.461 -12.445 -20.219 1 67.94 295 TYR A O 1
ATOM 2340 N N . GLY A 1 296 ? -3.402 -11 -21.547 1 66.62 296 GLY A N 1
ATOM 2341 C CA . GLY A 1 296 ? -4.547 -10.117 -21.672 1 66.62 296 GLY A CA 1
ATOM 2342 C C . GLY A 1 296 ? -5.695 -10.734 -22.438 1 66.62 296 GLY A C 1
ATOM 2343 O O . GLY A 1 296 ? -6.824 -10.25 -22.375 1 66.62 296 GLY A O 1
ATOM 2344 N N . LEU A 1 297 ? -5.414 -11.797 -23.094 1 69.88 297 LEU A N 1
ATOM 2345 C CA . LEU A 1 297 ? -6.43 -12.516 -23.859 1 69.88 297 LEU A CA 1
ATOM 2346 C C . LEU A 1 297 ? -7.578 -12.945 -22.969 1 69.88 297 LEU A C 1
ATOM 2348 O O . LEU A 1 297 ? -8.734 -12.977 -23.391 1 69.88 297 LEU A O 1
ATOM 2352 N N . PHE A 1 298 ? -7.301 -13.133 -21.766 1 67.56 298 PHE A N 1
ATOM 2353 C CA . PHE A 1 298 ? -8.289 -13.719 -20.875 1 67.56 298 PHE A CA 1
ATOM 2354 C C . PHE A 1 298 ? -9.266 -12.656 -20.375 1 67.56 298 PHE A C 1
ATOM 2356 O O . PHE A 1 298 ? -10.312 -12.984 -19.812 1 67.56 298 PHE A O 1
ATOM 2363 N N . ASN A 1 299 ? -8.883 -11.367 -20.469 1 63.62 299 ASN A N 1
ATOM 2364 C CA . ASN A 1 299 ? -9.766 -10.266 -20.094 1 63.62 299 ASN A CA 1
ATOM 2365 C C . ASN A 1 299 ? -10.398 -9.617 -21.328 1 63.62 299 ASN A C 1
ATOM 2367 O O . ASN A 1 299 ? -11.234 -8.719 -21.203 1 63.62 299 ASN A O 1
ATOM 2371 N N . SER A 1 300 ? -9.992 -10.062 -22.375 1 62.78 300 SER A N 1
ATOM 2372 C CA . SER A 1 300 ? -10.391 -9.383 -23.609 1 62.78 300 SER A CA 1
ATOM 2373 C C . SER A 1 300 ? -11.812 -9.742 -24 1 62.78 300 SER A C 1
ATOM 2375 O O . SER A 1 300 ? -12.289 -10.844 -23.703 1 62.78 300 SER A O 1
ATOM 2377 N N . SER A 1 301 ? -12.375 -8.711 -24.375 1 59.78 301 SER A N 1
ATOM 2378 C CA . SER A 1 301 ? -13.672 -8.953 -25.016 1 59.78 301 SER A CA 1
ATOM 2379 C C . SER A 1 301 ? -13.547 -9.922 -26.172 1 59.78 301 SER A C 1
ATOM 2381 O O . SER A 1 301 ? -14.547 -10.445 -26.672 1 59.78 301 SER A O 1
ATOM 2383 N N . ARG A 1 302 ? -12.383 -10.141 -26.5 1 56.84 302 ARG A N 1
ATOM 2384 C CA . ARG A 1 302 ? -12.141 -11.008 -27.656 1 56.84 302 ARG A CA 1
ATOM 2385 C C . ARG A 1 302 ? -12.43 -12.469 -27.312 1 56.84 302 ARG A C 1
ATOM 2387 O O . ARG A 1 302 ? -12.57 -13.305 -28.203 1 56.84 302 ARG A O 1
ATOM 2394 N N . VAL A 1 303 ? -12.328 -12.656 -26.047 1 62.22 303 VAL A N 1
ATOM 2395 C CA . VAL A 1 303 ? -12.586 -14.047 -25.672 1 62.22 303 VAL A CA 1
ATOM 2396 C C . VAL A 1 303 ? -14.094 -14.305 -25.641 1 62.22 303 VAL A C 1
ATOM 2398 O O . VAL A 1 303 ? -14.859 -13.492 -25.125 1 62.22 303 VAL A O 1
ATOM 2401 N N . GLN A 1 304 ? -14.461 -15.172 -26.453 1 64.81 304 GLN A N 1
ATOM 2402 C CA . GLN A 1 304 ? -15.859 -15.562 -26.609 1 64.81 304 GLN A CA 1
ATOM 2403 C C . GLN A 1 304 ? -16.281 -16.562 -25.531 1 64.81 304 GLN A C 1
ATOM 2405 O O . GLN A 1 304 ? -15.547 -17.516 -25.25 1 64.81 304 GLN A O 1
ATOM 2410 N N . LEU A 1 305 ? -17.219 -16.188 -24.781 1 77.19 305 LEU A N 1
ATOM 2411 C CA . LEU A 1 305 ? -17.844 -17.203 -23.938 1 77.19 305 LEU A CA 1
ATOM 2412 C C . LEU A 1 305 ? -18.766 -18.109 -24.766 1 77.19 305 LEU A C 1
ATOM 2414 O O . LEU A 1 305 ? -19.578 -17.609 -25.547 1 77.19 305 LEU A O 1
ATOM 2418 N N . CYS A 1 306 ? -18.453 -19.438 -24.828 1 81.75 306 CYS A N 1
ATOM 2419 C CA . CYS A 1 306 ? -19.297 -20.375 -25.562 1 81.75 306 CYS A CA 1
ATOM 2420 C C . CYS A 1 306 ? -19.531 -21.641 -24.75 1 81.75 306 CYS A C 1
ATOM 2422 O O . CYS A 1 306 ? -18.703 -22.031 -23.922 1 81.75 306 CYS A O 1
ATOM 2424 N N . SER A 1 307 ? -20.672 -22.172 -25.016 1 87.25 307 SER A N 1
ATOM 2425 C CA . SER A 1 307 ? -20.984 -23.453 -24.391 1 87.25 307 SER A CA 1
ATOM 2426 C C . SER A 1 307 ? -20.203 -24.594 -25.031 1 87.25 307 SER A C 1
ATOM 2428 O O . SER A 1 307 ? -20.25 -24.766 -26.25 1 87.25 307 SER A O 1
ATOM 2430 N N . MET A 1 308 ? -19.422 -25.281 -24.266 1 88.81 308 MET A N 1
ATOM 2431 C CA . MET A 1 308 ? -18.578 -26.344 -24.797 1 88.81 308 MET A CA 1
ATOM 2432 C C . MET A 1 308 ? -18.531 -27.531 -23.828 1 88.81 308 MET A C 1
ATOM 2434 O O . MET A 1 308 ? -18.625 -27.344 -22.609 1 88.81 308 MET A O 1
ATOM 2438 N N . HIS A 1 309 ? -18.5 -28.703 -24.438 1 91.5 309 HIS A N 1
ATOM 2439 C CA . HIS A 1 309 ? -18.203 -29.906 -23.656 1 91.5 309 HIS A CA 1
ATOM 2440 C C . HIS A 1 309 ? -16.688 -30.062 -23.453 1 91.5 309 HIS A C 1
ATOM 2442 O O . HIS A 1 309 ? -15.953 -30.234 -24.422 1 91.5 309 HIS A O 1
ATOM 2448 N N . VAL A 1 310 ? -16.297 -30.031 -22.172 1 93 310 VAL A N 1
ATOM 2449 C CA . VAL A 1 310 ? -14.875 -30.062 -21.859 1 93 310 VAL A CA 1
ATOM 2450 C C . VAL A 1 310 ? -14.555 -31.312 -21.047 1 93 310 VAL A C 1
ATOM 2452 O O . VAL A 1 310 ? -15.281 -31.656 -20.109 1 93 310 VAL A O 1
ATOM 2455 N N . ILE A 1 311 ? -13.539 -32.062 -21.484 1 93.12 311 ILE A N 1
ATOM 2456 C CA . ILE A 1 311 ? -13.039 -33.25 -20.781 1 93.12 311 ILE A CA 1
ATOM 2457 C C . ILE A 1 311 ? -11.594 -33.031 -20.359 1 93.12 311 ILE A C 1
ATOM 2459 O O . ILE A 1 311 ? -10.734 -32.75 -21.203 1 93.12 311 ILE A O 1
ATOM 2463 N N . ILE A 1 312 ? -11.383 -33.094 -19.031 1 94.25 312 ILE A N 1
ATOM 2464 C CA . ILE A 1 312 ? -10.039 -32.875 -18.516 1 94.25 312 ILE A CA 1
ATOM 2465 C C . ILE A 1 312 ? -9.633 -34.031 -17.594 1 94.25 312 ILE A C 1
ATOM 2467 O O . ILE A 1 312 ? -10.484 -34.688 -17 1 94.25 312 ILE A O 1
ATOM 2471 N N . PRO A 1 313 ? -8.375 -34.281 -17.469 1 93.94 313 PRO A N 1
ATOM 2472 C CA . PRO A 1 313 ? -7.941 -35.344 -16.531 1 93.94 313 PRO A CA 1
ATOM 2473 C C . PRO A 1 313 ? -7.996 -34.875 -15.078 1 93.94 313 PRO A C 1
ATOM 2475 O O . PRO A 1 313 ? -7.809 -33.688 -14.789 1 93.94 313 PRO A O 1
ATOM 2478 N N . MET A 1 314 ? -8.281 -35.781 -14.219 1 93.25 314 MET A N 1
ATOM 2479 C CA . MET A 1 314 ? -8.031 -35.625 -12.797 1 93.25 314 MET A CA 1
ATOM 2480 C C . MET A 1 314 ? -6.562 -35.875 -12.469 1 93.25 314 MET A C 1
ATOM 2482 O O . MET A 1 314 ? -6.074 -37 -12.656 1 93.25 314 MET A O 1
ATOM 2486 N N . PHE A 1 315 ? -5.816 -34.844 -11.922 1 92.81 315 PHE A N 1
ATOM 2487 C CA . PHE A 1 315 ? -4.379 -35.062 -11.797 1 92.81 315 PHE A CA 1
ATOM 2488 C C . PHE A 1 315 ? -3.789 -34.156 -10.719 1 92.81 315 PHE A C 1
ATOM 2490 O O . PHE A 1 315 ? -4.48 -33.312 -10.18 1 92.81 315 PHE A O 1
ATOM 2497 N N . ARG A 1 316 ? -2.6 -34.438 -10.383 1 92.19 316 ARG A N 1
ATOM 2498 C CA . ARG A 1 316 ? -1.766 -33.594 -9.539 1 92.19 316 ARG A CA 1
ATOM 2499 C C . ARG A 1 316 ? -0.384 -33.406 -10.156 1 92.19 316 ARG A C 1
ATOM 2501 O O . ARG A 1 316 ? 0.058 -34.219 -10.969 1 92.19 316 ARG A O 1
ATOM 2508 N N . VAL A 1 317 ? 0.226 -32.344 -9.828 1 91.88 317 VAL A N 1
ATOM 2509 C CA . VAL A 1 317 ? 1.562 -32.031 -10.336 1 91.88 317 VAL A CA 1
ATOM 2510 C C . VAL A 1 317 ? 2.336 -31.219 -9.32 1 91.88 317 VAL A C 1
ATOM 2512 O O . VAL A 1 317 ? 1.763 -30.359 -8.641 1 91.88 317 VAL A O 1
ATOM 2515 N N . GLN A 1 318 ? 3.557 -31.516 -9.094 1 90.44 318 GLN A N 1
ATOM 2516 C CA . GLN A 1 318 ? 4.484 -30.766 -8.258 1 90.44 318 GLN A CA 1
ATOM 2517 C C . GLN A 1 318 ? 5.699 -30.312 -9.055 1 90.44 318 GLN A C 1
ATOM 2519 O O . GLN A 1 318 ? 6.242 -31.062 -9.859 1 90.44 318 GLN A O 1
ATOM 2524 N N . THR A 1 319 ? 6.055 -29.078 -8.93 1 91.81 319 THR A N 1
ATOM 2525 C CA . THR A 1 319 ? 7.199 -28.547 -9.656 1 91.81 319 THR A CA 1
ATOM 2526 C C . THR A 1 319 ? 8.109 -27.75 -8.727 1 91.81 319 THR A C 1
ATOM 2528 O O . THR A 1 319 ? 7.684 -27.328 -7.652 1 91.81 319 THR A O 1
ATOM 2531 N N . GLU A 1 320 ? 9.336 -27.625 -9.133 1 91.38 320 GLU A N 1
ATOM 2532 C CA . GLU A 1 320 ? 10.336 -26.828 -8.422 1 91.38 320 GLU A CA 1
ATOM 2533 C C . GLU A 1 320 ? 11.172 -26 -9.391 1 91.38 320 GLU A C 1
ATOM 2535 O O . GLU A 1 320 ? 11.398 -26.406 -10.531 1 91.38 320 GLU A O 1
ATOM 2540 N N . VAL A 1 321 ? 11.586 -24.875 -8.922 1 93.19 321 VAL A N 1
ATOM 2541 C CA . VAL A 1 321 ? 12.445 -24 -9.703 1 93.19 321 VAL A CA 1
ATOM 2542 C C . VAL A 1 321 ? 13.602 -23.5 -8.844 1 93.19 321 VAL A C 1
ATOM 2544 O O . VAL A 1 321 ? 13.391 -23.062 -7.707 1 93.19 321 VAL A O 1
ATOM 2547 N N . ASP A 1 322 ? 14.805 -23.656 -9.359 1 91.81 322 ASP A N 1
ATOM 2548 C CA . ASP A 1 322 ? 15.953 -23 -8.742 1 91.81 322 ASP A CA 1
ATOM 2549 C C . ASP A 1 322 ? 16 -21.516 -9.125 1 91.81 322 ASP A C 1
ATOM 2551 O O . ASP A 1 322 ? 16.375 -21.172 -10.25 1 91.81 322 ASP A O 1
ATOM 2555 N N . LEU A 1 323 ? 15.742 -20.719 -8.188 1 93.38 323 LEU A N 1
ATOM 2556 C CA . LEU A 1 323 ? 15.609 -19.297 -8.469 1 93.38 323 LEU A CA 1
ATOM 2557 C C . LEU A 1 323 ? 16.969 -18.656 -8.742 1 93.38 323 LEU A C 1
ATOM 2559 O O . LEU A 1 323 ? 17.062 -17.672 -9.469 1 93.38 323 LEU A O 1
ATOM 2563 N N . CYS A 1 324 ? 18.047 -19.172 -8.211 1 90.81 324 CYS A N 1
ATOM 2564 C CA . CYS A 1 324 ? 19.375 -18.609 -8.422 1 90.81 324 CYS A CA 1
ATOM 2565 C C . CYS A 1 324 ? 19.859 -18.859 -9.844 1 90.81 324 CYS A C 1
ATOM 2567 O O . CYS A 1 324 ? 20.781 -18.203 -10.328 1 90.81 324 CYS A O 1
ATOM 2569 N N . LYS A 1 325 ? 19.234 -19.812 -10.453 1 89.75 325 LYS A N 1
ATOM 2570 C CA . LYS A 1 325 ? 19.547 -20.078 -11.852 1 89.75 325 LYS A CA 1
ATOM 2571 C C . LYS A 1 325 ? 18.594 -19.344 -12.781 1 89.75 325 LYS A C 1
ATOM 2573 O O . LYS A 1 325 ? 18.984 -18.875 -13.852 1 89.75 325 LYS A O 1
ATOM 2578 N N . ALA A 1 326 ? 17.344 -19.203 -12.438 1 91.31 326 ALA A N 1
ATOM 2579 C CA . ALA A 1 326 ? 16.312 -18.641 -13.312 1 91.31 326 ALA A CA 1
ATOM 2580 C C . ALA A 1 326 ? 16.359 -17.125 -13.32 1 91.31 326 ALA A C 1
ATOM 2582 O O . ALA A 1 326 ? 16.281 -16.5 -14.383 1 91.31 326 ALA A O 1
ATOM 2583 N N . LEU A 1 327 ? 16.484 -16.453 -12.18 1 93.25 327 LEU A N 1
ATOM 2584 C CA . LEU A 1 327 ? 16.297 -15.016 -12.023 1 93.25 327 LEU A CA 1
ATOM 2585 C C . LEU A 1 327 ? 17.406 -14.242 -12.727 1 93.25 327 LEU A C 1
ATOM 2587 O O . LEU A 1 327 ? 17.188 -13.141 -13.227 1 93.25 327 LEU A O 1
ATOM 2591 N N . PRO A 1 328 ? 18.641 -14.789 -12.805 1 90.25 328 PRO A N 1
ATOM 2592 C CA . PRO A 1 328 ? 19.688 -14.062 -13.531 1 90.25 328 PRO A CA 1
ATOM 2593 C C . PRO A 1 328 ? 19.344 -13.875 -15.008 1 90.25 328 PRO A C 1
ATOM 2595 O O . PRO A 1 328 ? 19.781 -12.898 -15.625 1 90.25 328 PRO A O 1
ATOM 2598 N N . PHE A 1 329 ? 18.531 -14.703 -15.578 1 87.12 329 PHE A N 1
ATOM 2599 C CA . PHE A 1 329 ? 18.109 -14.562 -16.969 1 87.12 329 PHE A CA 1
ATOM 2600 C C . PHE A 1 329 ? 17.25 -13.305 -17.141 1 87.12 329 PHE A C 1
ATOM 2602 O O . PHE A 1 329 ? 17.109 -12.805 -18.266 1 87.12 329 PHE A O 1
ATOM 2609 N N . LEU A 1 330 ? 16.688 -12.859 -16.047 1 90 330 LEU A N 1
ATOM 2610 C CA . LEU A 1 330 ? 15.836 -11.672 -16.109 1 90 330 LEU A CA 1
ATOM 2611 C C . LEU A 1 330 ? 16.672 -10.406 -15.938 1 90 330 LEU A C 1
ATOM 2613 O O . LEU A 1 330 ? 16.109 -9.305 -15.891 1 90 330 LEU A O 1
ATOM 2617 N N . GLY A 1 331 ? 17.938 -10.555 -15.781 1 87.56 331 GLY A N 1
ATOM 2618 C CA . GLY A 1 331 ? 18.812 -9.398 -15.703 1 87.56 331 GLY A CA 1
ATOM 2619 C C . GLY A 1 331 ? 19.312 -9.133 -14.305 1 87.56 331 GLY A C 1
ATOM 2620 O O . GLY A 1 331 ? 20 -8.133 -14.062 1 87.56 331 GLY A O 1
ATOM 2621 N N . MET A 1 332 ? 18.984 -9.977 -13.406 1 92.06 332 MET A N 1
ATOM 2622 C CA . MET A 1 332 ? 19.453 -9.836 -12.039 1 92.06 332 MET A CA 1
ATOM 2623 C C . MET A 1 332 ? 20.812 -10.508 -11.859 1 92.06 332 MET A C 1
ATOM 2625 O O . MET A 1 332 ? 20.922 -11.727 -11.938 1 92.06 332 MET A O 1
ATOM 2629 N N . LYS A 1 333 ? 21.875 -9.758 -11.688 1 91.69 333 LYS A N 1
ATOM 2630 C CA . LYS A 1 333 ? 23.219 -10.312 -11.508 1 91.69 333 LYS A CA 1
ATOM 2631 C C . LYS A 1 333 ? 23.812 -9.891 -10.164 1 91.69 333 LYS A C 1
ATOM 2633 O O . LYS A 1 333 ? 24.234 -10.742 -9.375 1 91.69 333 LYS A O 1
ATOM 2638 N N . ASN A 1 334 ? 23.719 -8.672 -9.852 1 94.75 334 ASN A N 1
ATOM 2639 C CA . ASN A 1 334 ? 24.391 -8.117 -8.688 1 94.75 334 ASN A CA 1
ATOM 2640 C C . ASN A 1 334 ? 23.859 -8.727 -7.391 1 94.75 334 ASN A C 1
ATOM 2642 O O . ASN A 1 334 ? 24.641 -9.055 -6.492 1 94.75 334 ASN A O 1
ATOM 2646 N N . PRO A 1 335 ? 22.578 -8.922 -7.281 1 96.06 335 PRO A N 1
ATOM 2647 C CA . PRO A 1 335 ? 22.047 -9.438 -6.012 1 96.06 335 PRO A CA 1
ATOM 2648 C C . PRO A 1 335 ? 22.641 -10.797 -5.641 1 96.06 335 PRO A C 1
ATOM 2650 O O . PRO A 1 335 ? 22.562 -11.211 -4.48 1 96.06 335 PRO A O 1
ATOM 2653 N N . PHE A 1 336 ? 23.25 -11.484 -6.637 1 93.19 336 PHE A N 1
ATOM 2654 C CA . PHE A 1 336 ? 23.734 -12.844 -6.402 1 93.19 336 PHE A CA 1
ATOM 2655 C C . PHE A 1 336 ? 25.25 -12.852 -6.266 1 93.19 336 PHE A C 1
ATOM 2657 O O . PHE A 1 336 ? 25.844 -13.898 -5.996 1 93.19 336 PHE A O 1
ATOM 2664 N N . ASP A 1 337 ? 25.859 -11.742 -6.457 1 93 337 ASP A N 1
ATOM 2665 C CA . ASP A 1 337 ? 27.312 -11.617 -6.434 1 93 337 ASP A CA 1
ATOM 2666 C C . ASP A 1 337 ? 27.781 -10.992 -5.121 1 93 337 ASP A C 1
ATOM 2668 O O . ASP A 1 337 ? 27.422 -9.867 -4.793 1 93 337 ASP A O 1
ATOM 2672 N N . SER A 1 338 ? 28.703 -11.641 -4.461 1 89.94 338 SER A N 1
ATOM 2673 C CA . SER A 1 338 ? 29.109 -11.188 -3.137 1 89.94 338 SER A CA 1
ATOM 2674 C C . SER A 1 338 ? 29.844 -9.859 -3.209 1 89.94 338 SER A C 1
ATOM 2676 O O . SER A 1 338 ? 29.844 -9.078 -2.252 1 89.94 338 SER A O 1
ATOM 2678 N N . ASN A 1 339 ? 30.422 -9.516 -4.332 1 91.81 339 ASN A N 1
ATOM 2679 C CA . ASN A 1 339 ? 31.188 -8.281 -4.465 1 91.81 339 ASN A CA 1
ATOM 2680 C C . ASN A 1 339 ? 30.312 -7.125 -4.941 1 91.81 339 ASN A C 1
ATOM 2682 O O . ASN A 1 339 ? 30.688 -5.957 -4.797 1 91.81 339 ASN A O 1
ATOM 2686 N N . GLN A 1 340 ? 29.172 -7.465 -5.426 1 94.75 340 GLN A N 1
ATOM 2687 C CA . GLN A 1 340 ? 28.406 -6.414 -6.094 1 94.75 340 GLN A CA 1
ATOM 2688 C C . GLN A 1 340 ? 27.047 -6.23 -5.434 1 94.75 340 GLN A C 1
ATOM 2690 O O . GLN A 1 340 ? 26.391 -5.211 -5.633 1 94.75 340 GLN A O 1
ATOM 2695 N N . ALA A 1 341 ? 26.656 -7.211 -4.672 1 96.38 341 ALA A N 1
ATOM 2696 C CA . ALA A 1 341 ? 25.344 -7.148 -4.047 1 96.38 341 ALA A CA 1
ATOM 2697 C C . ALA A 1 341 ? 25.25 -5.98 -3.068 1 96.38 341 ALA A C 1
ATOM 2699 O O . ALA A 1 341 ? 26.203 -5.711 -2.328 1 96.38 341 ALA A O 1
ATOM 2700 N N . ASP A 1 342 ? 24.141 -5.246 -3.131 1 97.44 342 ASP A N 1
ATOM 2701 C CA . ASP A 1 342 ? 23.891 -4.148 -2.203 1 97.44 342 ASP A CA 1
ATOM 2702 C C . ASP A 1 342 ? 22.594 -4.367 -1.437 1 97.44 342 ASP A C 1
ATOM 2704 O O . ASP A 1 342 ? 21.516 -3.982 -1.904 1 97.44 342 ASP A O 1
ATOM 2708 N N . PHE A 1 343 ? 22.703 -4.934 -0.309 1 97 343 PHE A N 1
ATOM 2709 C CA . PHE A 1 343 ? 21.578 -5.09 0.616 1 97 343 PHE A CA 1
ATOM 2710 C C . PHE A 1 343 ? 21.828 -4.316 1.905 1 97 343 PHE A C 1
ATOM 2712 O O . PHE A 1 343 ? 21.453 -4.77 2.988 1 97 343 PHE A O 1
ATOM 2719 N N . SER A 1 344 ? 22.5 -3.213 1.721 1 96.38 344 SER A N 1
ATOM 2720 C CA . SER A 1 344 ? 22.859 -2.361 2.85 1 96.38 344 SER A CA 1
ATOM 2721 C C . SER A 1 344 ? 21.609 -1.756 3.5 1 96.38 344 SER A C 1
ATOM 2723 O O . SER A 1 344 ? 21.703 -1.177 4.586 1 96.38 344 SER A O 1
ATOM 2725 N N . GLY A 1 345 ? 20.453 -1.853 2.844 1 97.19 345 GLY A N 1
ATOM 2726 C CA . GLY A 1 345 ? 19.203 -1.423 3.453 1 97.19 345 GLY A CA 1
ATOM 2727 C C . GLY A 1 345 ? 18.781 -2.291 4.625 1 97.19 345 GLY A C 1
ATOM 2728 O O . GLY A 1 345 ? 17.969 -1.871 5.453 1 97.19 345 GLY A O 1
ATOM 2729 N N . ILE A 1 346 ? 19.297 -3.49 4.664 1 96.56 346 ILE A N 1
ATOM 2730 C CA . ILE A 1 346 ? 18.922 -4.438 5.711 1 96.56 346 ILE A CA 1
ATOM 2731 C C . ILE A 1 346 ? 19.781 -4.207 6.949 1 96.56 346 ILE A C 1
ATOM 2733 O O . ILE A 1 346 ? 19.266 -4.082 8.062 1 96.56 346 ILE A O 1
ATOM 2737 N N . SER A 1 347 ? 21.047 -4.191 6.75 1 94.12 347 SER A N 1
ATOM 2738 C CA . SER A 1 347 ? 22.047 -4.094 7.809 1 94.12 347 SER A CA 1
ATOM 2739 C C . SER A 1 347 ? 23.391 -3.621 7.258 1 94.12 347 SER A C 1
ATOM 2741 O O . SER A 1 347 ? 23.578 -3.545 6.043 1 94.12 347 SER A O 1
ATOM 2743 N N . ASP A 1 348 ? 24.328 -3.35 8.133 1 92.12 348 ASP A N 1
ATOM 2744 C CA . ASP A 1 348 ? 25.656 -2.885 7.727 1 92.12 348 ASP A CA 1
ATOM 2745 C C . ASP A 1 348 ? 26.609 -4.059 7.504 1 92.12 348 ASP A C 1
ATOM 2747 O O . ASP A 1 348 ? 27.797 -3.863 7.246 1 92.12 348 ASP A O 1
ATOM 2751 N N . VAL A 1 349 ? 26.062 -5.23 7.574 1 89.25 349 VAL A N 1
ATOM 2752 C CA . VAL A 1 349 ? 26.922 -6.398 7.379 1 89.25 349 VAL A CA 1
ATOM 2753 C C . VAL A 1 349 ? 27.453 -6.418 5.949 1 89.25 349 VAL A C 1
ATOM 2755 O O . VAL A 1 349 ? 26.75 -6.051 5.008 1 89.25 349 VAL A O 1
ATOM 2758 N N . GLU A 1 350 ? 28.656 -6.902 5.824 1 87.62 350 GLU A N 1
ATOM 2759 C CA . GLU A 1 350 ? 29.297 -6.922 4.508 1 87.62 350 GLU A CA 1
ATOM 2760 C C . GLU A 1 350 ? 28.953 -8.203 3.748 1 87.62 350 GLU A C 1
ATOM 2762 O O . GLU A 1 350 ? 28.672 -9.234 4.355 1 87.62 350 GLU A O 1
ATOM 2767 N N . ASN A 1 351 ? 28.859 -8.148 2.453 1 87.75 351 ASN A N 1
ATOM 2768 C CA . ASN A 1 351 ? 28.766 -9.25 1.503 1 87.75 351 ASN A CA 1
ATOM 2769 C C . ASN A 1 351 ? 27.406 -9.945 1.592 1 87.75 351 ASN A C 1
ATOM 2771 O O . ASN A 1 351 ? 27.281 -11.117 1.235 1 87.75 351 ASN A O 1
ATOM 2775 N N . LEU A 1 352 ? 26.453 -9.258 2.172 1 91.69 352 LEU A N 1
ATOM 2776 C CA . LEU A 1 352 ? 25.125 -9.836 2.174 1 91.69 352 LEU A CA 1
ATOM 2777 C C . LEU A 1 352 ? 24.578 -9.969 0.754 1 91.69 352 LEU A C 1
ATOM 2779 O O . LEU A 1 352 ? 24.531 -8.984 0.012 1 91.69 352 LEU A O 1
ATOM 2783 N N . ARG A 1 353 ? 24.266 -11.195 0.34 1 93.5 353 ARG A N 1
ATOM 2784 C CA . ARG A 1 353 ? 23.766 -11.477 -1.004 1 93.5 353 ARG A CA 1
ATOM 2785 C C . ARG A 1 353 ? 22.75 -12.609 -0.985 1 93.5 353 ARG A C 1
ATOM 2787 O O . ARG A 1 353 ? 22.625 -13.32 0.011 1 93.5 353 ARG A O 1
ATOM 2794 N N . ILE A 1 354 ? 22.016 -12.711 -2.049 1 93.31 354 ILE A N 1
ATOM 2795 C CA . ILE A 1 354 ? 21.172 -13.891 -2.209 1 93.31 354 ILE A CA 1
ATOM 2796 C C . ILE A 1 354 ? 22.047 -15.109 -2.5 1 93.31 354 ILE A C 1
ATOM 2798 O O . ILE A 1 354 ? 22.766 -15.141 -3.498 1 93.31 354 ILE A O 1
ATOM 2802 N N . ASP A 1 355 ? 21.969 -16.031 -1.739 1 90.12 355 ASP A N 1
ATOM 2803 C CA . ASP A 1 355 ? 22.875 -17.156 -1.92 1 90.12 355 ASP A CA 1
ATOM 2804 C C . ASP A 1 355 ? 22.109 -18.438 -2.275 1 90.12 355 ASP A C 1
ATOM 2806 O O . ASP A 1 355 ? 22.703 -19.391 -2.779 1 90.12 355 ASP A O 1
ATOM 2810 N N . SER A 1 356 ? 20.859 -18.453 -1.979 1 89.62 356 SER A N 1
ATOM 2811 C CA . SER A 1 356 ? 20.016 -19.578 -2.395 1 89.62 356 SER A CA 1
ATOM 2812 C C . SER A 1 356 ? 18.562 -19.141 -2.559 1 89.62 356 SER A C 1
ATOM 2814 O O . SER A 1 356 ? 18.141 -18.125 -1.994 1 89.62 356 SER A O 1
ATOM 2816 N N . GLY A 1 357 ? 17.812 -19.844 -3.305 1 91.5 357 GLY A N 1
ATOM 2817 C CA . GLY A 1 357 ? 16.391 -19.578 -3.555 1 91.5 357 GLY A CA 1
ATOM 2818 C C . GLY A 1 357 ? 15.695 -20.703 -4.289 1 91.5 357 GLY A C 1
ATOM 2819 O O . GLY A 1 357 ? 16.297 -21.359 -5.152 1 91.5 357 GLY A O 1
ATOM 2820 N N . LYS A 1 358 ? 14.469 -20.891 -3.939 1 92.19 358 LYS A N 1
ATOM 2821 C CA . LYS A 1 358 ? 13.695 -21.969 -4.539 1 92.19 358 LYS A CA 1
ATOM 2822 C C . LYS A 1 358 ? 12.219 -21.625 -4.602 1 92.19 358 LYS A C 1
ATOM 2824 O O . LYS A 1 358 ? 11.695 -20.938 -3.721 1 92.19 358 LYS A O 1
ATOM 2829 N N . GLU A 1 359 ? 11.609 -22.047 -5.641 1 94.94 359 GLU A N 1
ATOM 2830 C CA . GLU A 1 359 ? 10.148 -22.062 -5.723 1 94.94 359 GLU A CA 1
ATOM 2831 C C . GLU A 1 359 ? 9.625 -23.5 -5.793 1 94.94 359 GLU A C 1
ATOM 2833 O O . GLU A 1 359 ? 10.164 -24.328 -6.52 1 94.94 359 GLU A O 1
ATOM 2838 N N . SER A 1 360 ? 8.688 -23.766 -5.027 1 92.88 360 SER A N 1
ATOM 2839 C CA . SER A 1 360 ? 7.957 -25.016 -5.078 1 92.88 360 SER A CA 1
ATOM 2840 C C . SER A 1 360 ? 6.461 -24.781 -5.246 1 92.88 360 SER A C 1
ATOM 2842 O O . SER A 1 360 ? 5.906 -23.844 -4.672 1 92.88 360 SER A O 1
ATOM 2844 N N . ALA A 1 361 ? 5.879 -25.578 -6.047 1 93.56 361 ALA A N 1
ATOM 2845 C CA . ALA A 1 361 ? 4.438 -25.438 -6.258 1 93.56 361 ALA A CA 1
ATOM 2846 C C . ALA A 1 361 ? 3.77 -26.797 -6.41 1 93.56 361 ALA A C 1
ATOM 2848 O O . ALA A 1 361 ? 4.418 -27.766 -6.805 1 93.56 361 ALA A O 1
ATOM 2849 N N . PHE A 1 362 ? 2.551 -26.859 -6.062 1 92.19 362 PHE A N 1
ATOM 2850 C CA . PHE A 1 362 ? 1.695 -28.031 -6.133 1 92.19 362 PHE A CA 1
ATOM 2851 C C . PHE A 1 362 ? 0.306 -27.672 -6.641 1 92.19 362 PHE A C 1
ATOM 2853 O O . PHE A 1 362 ? -0.298 -26.703 -6.168 1 92.19 362 PHE A O 1
ATOM 2860 N N . LEU A 1 363 ? -0.177 -28.438 -7.629 1 94.38 363 LEU A N 1
ATOM 2861 C CA . LEU A 1 363 ? -1.516 -28.25 -8.172 1 94.38 363 LEU A CA 1
ATOM 2862 C C . LEU A 1 363 ? -2.281 -29.578 -8.195 1 94.38 363 LEU A C 1
ATOM 2864 O O . LEU A 1 363 ? -1.748 -30.594 -8.625 1 94.38 363 LEU A O 1
ATOM 2868 N N . GLN A 1 364 ? -3.484 -29.531 -7.723 1 93.5 364 GLN A N 1
ATOM 2869 C CA . GLN A 1 364 ? -4.387 -30.672 -7.789 1 93.5 364 GLN A CA 1
ATOM 2870 C C . GLN A 1 364 ? -5.723 -30.281 -8.422 1 93.5 364 GLN A C 1
ATOM 2872 O O . GLN A 1 364 ? -6.336 -29.297 -8.023 1 93.5 364 GLN A O 1
ATOM 2877 N N . VAL A 1 365 ? -6.113 -31.047 -9.398 1 94.94 365 VAL A N 1
ATOM 2878 C CA . VAL A 1 365 ? -7.41 -30.891 -10.039 1 94.94 365 VAL A CA 1
ATOM 2879 C C . VAL A 1 365 ? -8.312 -32.062 -9.688 1 94.94 365 VAL A C 1
ATOM 2881 O O . VAL A 1 365 ? -7.965 -33.219 -9.945 1 94.94 365 VAL A O 1
ATOM 2884 N N . SER A 1 366 ? -9.438 -31.766 -9.109 1 93.12 366 SER A N 1
ATOM 2885 C CA . SER A 1 366 ? -10.367 -32.781 -8.656 1 93.12 366 SER A CA 1
ATOM 2886 C C . SER A 1 366 ? -11.789 -32.469 -9.102 1 93.12 366 SER A C 1
ATOM 2888 O O . SER A 1 366 ? -12.023 -31.531 -9.852 1 93.12 366 SER A O 1
ATOM 2890 N N . ARG A 1 367 ? -12.711 -33.312 -8.633 1 92.06 367 ARG A N 1
ATOM 2891 C CA . ARG A 1 367 ? -14.117 -33.188 -9 1 92.06 367 ARG A CA 1
ATOM 2892 C C . ARG A 1 367 ? -14.711 -31.922 -8.375 1 92.06 367 ARG A C 1
ATOM 2894 O O . ARG A 1 367 ? -15.609 -31.297 -8.953 1 92.06 367 ARG A O 1
ATOM 2901 N N . SER A 1 368 ? -14.195 -31.594 -7.277 1 91 368 SER A N 1
ATOM 2902 C CA . SER A 1 368 ? -14.797 -30.484 -6.531 1 91 368 SER A CA 1
ATOM 2903 C C . SER A 1 368 ? -14.141 -29.156 -6.887 1 91 368 SER A C 1
ATOM 2905 O O . SER A 1 368 ? -14.688 -28.094 -6.605 1 91 368 SER A O 1
ATOM 2907 N N . GLY A 1 369 ? -12.977 -29.25 -7.391 1 93.5 369 GLY A N 1
ATOM 2908 C CA . GLY A 1 369 ? -12.273 -28.016 -7.727 1 93.5 369 GLY A CA 1
ATOM 2909 C C . GLY A 1 369 ? -10.773 -28.188 -7.832 1 93.5 369 GLY A C 1
ATOM 2910 O O . GLY A 1 369 ? -10.297 -29.266 -8.203 1 93.5 369 GLY A O 1
ATOM 2911 N N . VAL A 1 370 ? -10.109 -27.109 -7.68 1 95.31 370 VAL A N 1
ATOM 2912 C CA . VAL A 1 370 ? -8.656 -27.094 -7.809 1 95.31 370 VAL A CA 1
ATOM 2913 C C . VAL A 1 370 ? -8.031 -26.594 -6.504 1 95.31 370 VAL A C 1
ATOM 2915 O O . VAL A 1 370 ? -8.602 -25.766 -5.809 1 95.31 370 VAL A O 1
ATOM 2918 N N . ARG A 1 371 ? -6.902 -27.141 -6.105 1 93.5 371 ARG A N 1
ATOM 2919 C CA . ARG A 1 371 ? -6.062 -26.672 -5.008 1 93.5 371 ARG A CA 1
ATOM 2920 C C . ARG A 1 371 ? -4.652 -26.359 -5.492 1 93.5 371 ARG A C 1
ATOM 2922 O O . ARG A 1 371 ? -4.008 -27.188 -6.133 1 93.5 371 ARG A O 1
ATOM 2929 N N . LEU A 1 372 ? -4.273 -25.172 -5.262 1 95.31 372 LEU A N 1
ATOM 2930 C CA . LEU A 1 372 ? -2.941 -24.719 -5.641 1 95.31 372 LEU A CA 1
ATOM 2931 C C . LEU A 1 372 ? -2.172 -24.219 -4.426 1 95.31 372 LEU A C 1
ATOM 2933 O O . LEU A 1 372 ? -2.73 -23.531 -3.574 1 95.31 372 LEU A O 1
ATOM 2937 N N . PHE A 1 373 ? -0.933 -24.641 -4.273 1 94.62 373 PHE A N 1
ATOM 2938 C CA . PHE A 1 373 ? 0.002 -24.078 -3.303 1 94.62 373 PHE A CA 1
ATOM 2939 C C . PHE A 1 373 ? 1.331 -23.734 -3.965 1 94.62 373 PHE A C 1
ATOM 2941 O O . PHE A 1 373 ? 1.861 -24.531 -4.746 1 94.62 373 PHE A O 1
ATOM 2948 N N . SER A 1 374 ? 1.784 -22.609 -3.791 1 95.38 374 SER A N 1
ATOM 2949 C CA . SER A 1 374 ? 3.102 -22.188 -4.262 1 95.38 374 SER A CA 1
ATOM 2950 C C . SER A 1 374 ? 3.861 -21.438 -3.172 1 95.38 374 SER A C 1
ATOM 2952 O O . SER A 1 374 ? 3.264 -20.703 -2.385 1 95.38 374 SER A O 1
ATOM 2954 N N . VAL A 1 375 ? 5.176 -21.672 -3.076 1 95.19 375 VAL A N 1
ATOM 2955 C CA . VAL A 1 375 ? 6.016 -20.969 -2.119 1 95.19 375 VAL A CA 1
ATOM 2956 C C . VAL A 1 375 ? 7.355 -20.625 -2.764 1 95.19 375 VAL A C 1
ATOM 2958 O O . VAL A 1 375 ? 7.918 -21.422 -3.512 1 95.19 375 VAL A O 1
ATOM 2961 N N . GLY A 1 376 ? 7.75 -19.438 -2.682 1 95.12 376 GLY A N 1
ATOM 2962 C CA . GLY A 1 376 ? 9.078 -18.969 -3.053 1 95.12 376 GLY A CA 1
ATOM 2963 C C . GLY A 1 376 ? 9.898 -18.5 -1.865 1 95.12 376 GLY A C 1
ATOM 2964 O O . GLY A 1 376 ? 9.383 -17.812 -0.976 1 95.12 376 GLY A O 1
ATOM 2965 N N . THR A 1 377 ? 11.133 -18.938 -1.848 1 93.19 377 THR A N 1
ATOM 2966 C CA . THR A 1 377 ? 12.031 -18.531 -0.77 1 93.19 377 THR A CA 1
ATOM 2967 C C . THR A 1 377 ? 13.336 -17.969 -1.331 1 93.19 377 THR A C 1
ATOM 2969 O O . THR A 1 377 ? 13.828 -18.453 -2.354 1 93.19 377 THR A O 1
ATOM 2972 N N . LEU A 1 378 ? 13.836 -16.984 -0.723 1 93.31 378 LEU A N 1
ATOM 2973 C CA . LEU A 1 378 ? 15.18 -16.453 -0.945 1 93.31 378 LEU A CA 1
ATOM 2974 C C . LEU A 1 378 ? 15.961 -16.391 0.362 1 93.31 378 LEU A C 1
ATOM 2976 O O . LEU A 1 378 ? 15.453 -15.891 1.372 1 93.31 378 LEU A O 1
ATOM 2980 N N . SER A 1 379 ? 17.125 -16.906 0.327 1 90.94 379 SER A N 1
ATOM 2981 C CA . SER A 1 379 ? 18.047 -16.812 1.462 1 90.94 379 SER A CA 1
ATOM 2982 C C . SER A 1 379 ? 19.156 -15.797 1.194 1 90.94 379 SER A C 1
ATOM 2984 O O . SER A 1 379 ? 19.734 -15.781 0.111 1 90.94 379 SER A O 1
ATOM 2986 N N . LEU A 1 380 ? 19.375 -14.969 2.105 1 91.06 380 LEU A N 1
ATOM 2987 C CA . LEU A 1 380 ? 20.484 -14.031 2.053 1 91.06 380 LEU A CA 1
ATOM 2988 C C . LEU A 1 380 ? 21.547 -14.391 3.086 1 91.06 380 LEU A C 1
ATOM 2990 O O . LEU A 1 380 ? 21.234 -14.625 4.254 1 91.06 380 LEU A O 1
ATOM 2994 N N . GLY A 1 381 ? 22.734 -14.484 2.592 1 88 381 GLY A N 1
ATOM 2995 C CA . GLY A 1 381 ? 23.859 -14.805 3.455 1 88 381 GLY A CA 1
ATOM 2996 C C . GLY A 1 381 ? 25.125 -14.016 3.121 1 88 381 GLY A C 1
ATOM 2997 O O . GLY A 1 381 ? 25.125 -13.242 2.164 1 88 381 GLY A O 1
ATOM 2998 N N . THR A 1 382 ? 26.172 -14.203 3.93 1 86.31 382 THR A N 1
ATOM 2999 C CA . THR A 1 382 ? 27.375 -13.383 3.807 1 86.31 382 THR A CA 1
ATOM 3000 C C . THR A 1 382 ? 28.516 -14.18 3.191 1 86.31 382 THR A C 1
ATOM 3002 O O . THR A 1 382 ? 29.641 -13.688 3.072 1 86.31 382 THR A O 1
ATOM 3005 N N . GLY A 1 383 ? 28.234 -15.32 2.816 1 82.62 383 GLY A N 1
ATOM 3006 C CA . GLY A 1 383 ? 29.297 -16.109 2.195 1 82.62 383 GLY A CA 1
ATOM 3007 C C . GLY A 1 383 ? 29.781 -15.516 0.882 1 82.62 383 GLY A C 1
ATOM 3008 O O . GLY A 1 383 ? 29 -14.898 0.147 1 82.62 383 GLY A O 1
ATOM 3009 N N . ARG A 1 384 ? 31.016 -15.742 0.612 1 79.81 384 ARG A N 1
ATOM 3010 C CA . ARG A 1 384 ? 31.578 -15.203 -0.621 1 79.81 384 ARG A CA 1
ATOM 3011 C C . ARG A 1 384 ? 31.234 -16.094 -1.813 1 79.81 384 ARG A C 1
ATOM 3013 O O . ARG A 1 384 ? 31.234 -17.312 -1.705 1 79.81 384 ARG A O 1
ATOM 3020 N N . HIS A 1 385 ? 30.719 -15.539 -2.783 1 80.81 385 HIS A N 1
ATOM 3021 C CA . HIS A 1 385 ? 30.391 -16.234 -4.027 1 80.81 385 HIS A CA 1
ATOM 3022 C C . HIS A 1 385 ? 30.453 -15.281 -5.215 1 80.81 385 HIS A C 1
ATOM 3024 O O . HIS A 1 385 ? 29.906 -14.172 -5.16 1 80.81 385 HIS A O 1
ATOM 3030 N N . LYS A 1 386 ? 31.234 -15.719 -6.277 1 73.06 386 LYS A N 1
ATOM 3031 C CA . LYS A 1 386 ? 31.25 -14.969 -7.531 1 73.06 386 LYS A CA 1
ATOM 3032 C C . LYS A 1 386 ? 30.188 -15.5 -8.5 1 73.06 386 LYS A C 1
ATOM 3034 O O . LYS A 1 386 ? 30.188 -16.688 -8.836 1 73.06 386 LYS A O 1
ATOM 3039 N N . PHE A 1 387 ? 29.312 -14.664 -8.875 1 75.81 387 PHE A N 1
ATOM 3040 C CA . PHE A 1 387 ? 28.219 -15.055 -9.75 1 75.81 387 PHE A CA 1
ATOM 3041 C C . PHE A 1 387 ? 28.703 -15.242 -11.18 1 75.81 387 PHE A C 1
ATOM 3043 O O . PHE A 1 387 ? 29.484 -14.43 -11.688 1 75.81 387 PHE A O 1
ATOM 3050 N N . LYS A 1 388 ? 28.344 -16.375 -11.742 1 73 388 LYS A N 1
ATOM 3051 C CA . LYS A 1 388 ? 28.562 -16.594 -13.172 1 73 388 LYS A CA 1
ATOM 3052 C C . LYS A 1 388 ? 27.266 -16.484 -13.961 1 73 388 LYS A C 1
ATOM 3054 O O . LYS A 1 388 ? 26.281 -17.172 -13.656 1 73 388 LYS A O 1
ATOM 3059 N N . HIS A 1 389 ? 27.203 -15.516 -14.875 1 67.06 389 HIS A N 1
ATOM 3060 C CA . HIS A 1 389 ? 26 -15.289 -15.672 1 67.06 389 HIS A CA 1
ATOM 3061 C C . HIS A 1 389 ? 25.672 -16.5 -16.547 1 67.06 389 HIS A C 1
ATOM 3063 O O . HIS A 1 389 ? 26.578 -17.109 -17.125 1 67.06 389 HIS A O 1
ATOM 3069 N N . PRO A 1 390 ? 24.406 -16.812 -16.484 1 64.19 390 PRO A N 1
ATOM 3070 C CA . PRO A 1 390 ? 24.047 -17.953 -17.344 1 64.19 390 PRO A CA 1
ATOM 3071 C C . PRO A 1 390 ? 24.266 -17.672 -18.828 1 64.19 390 PRO A C 1
ATOM 3073 O O . PRO A 1 390 ? 24.328 -16.516 -19.234 1 64.19 390 PRO A O 1
ATOM 3076 N N . ASP A 1 391 ? 24.547 -18.734 -19.516 1 61.94 391 ASP A N 1
ATOM 3077 C CA . ASP A 1 391 ? 24.766 -18.703 -20.953 1 61.94 391 ASP A CA 1
ATOM 3078 C C . ASP A 1 391 ? 23.547 -18.172 -21.688 1 61.94 391 ASP A C 1
ATOM 3080 O O . ASP A 1 391 ? 22.453 -18.094 -21.109 1 61.94 391 ASP A O 1
ATOM 3084 N N . LEU A 1 392 ? 23.672 -17.797 -22.984 1 56.41 392 LEU A N 1
ATOM 3085 C CA . LEU A 1 392 ? 22.734 -17.172 -23.906 1 56.41 392 LEU A CA 1
ATOM 3086 C C . LEU A 1 392 ? 21.5 -18.062 -24.109 1 56.41 392 LEU A C 1
ATOM 3088 O O . LEU A 1 392 ? 21.594 -19.281 -23.969 1 56.41 392 LEU A O 1
ATOM 3092 N N . PHE A 1 393 ? 20.344 -17.375 -24.125 1 63.12 393 PHE A N 1
ATOM 3093 C CA . PHE A 1 393 ? 19.094 -18 -24.5 1 63.12 393 PHE A CA 1
ATOM 3094 C C . PHE A 1 393 ? 19.156 -18.578 -25.906 1 63.12 393 PHE A C 1
ATOM 3096 O O . PHE A 1 393 ? 19.781 -17.984 -26.797 1 63.12 393 PHE A O 1
ATOM 3103 N N . GLU A 1 394 ? 18.891 -19.812 -26.078 1 59.12 394 GLU A N 1
ATOM 3104 C CA . GLU A 1 394 ? 18.578 -20.297 -27.406 1 59.12 394 GLU A CA 1
ATOM 3105 C C . GLU A 1 394 ? 17.109 -20.062 -27.75 1 59.12 394 GLU A C 1
ATOM 3107 O O . GLU A 1 394 ? 16.219 -20.578 -27.047 1 59.12 394 GLU A O 1
ATOM 3112 N N . VAL A 1 395 ? 16.844 -19.094 -28.656 1 57.5 395 VAL A N 1
ATOM 3113 C CA . VAL A 1 395 ? 15.461 -18.797 -29.031 1 57.5 395 VAL A CA 1
ATOM 3114 C C . VAL A 1 395 ? 15.125 -19.453 -30.359 1 57.5 395 VAL A C 1
ATOM 3116 O O . VAL A 1 395 ? 15.828 -19.25 -31.359 1 57.5 395 VAL A O 1
ATOM 3119 N N . PRO A 1 396 ? 14.141 -20.266 -30.391 1 54.59 396 PRO A N 1
ATOM 3120 C CA . PRO A 1 396 ? 13.766 -20.875 -31.672 1 54.59 396 PRO A CA 1
ATOM 3121 C C . PRO A 1 396 ? 13.109 -19.875 -32.625 1 54.59 396 PRO A C 1
ATOM 3123 O O . PRO A 1 396 ? 12.406 -18.969 -32.188 1 54.59 396 PRO A O 1
ATOM 3126 N N . ILE A 1 397 ? 13.539 -19.844 -33.906 1 48.03 397 ILE A N 1
ATOM 3127 C CA . ILE A 1 397 ? 12.859 -19.078 -34.938 1 48.03 397 ILE A CA 1
ATOM 3128 C C . ILE A 1 397 ? 11.633 -19.844 -35.438 1 48.03 397 ILE A C 1
ATOM 3130 O O . ILE A 1 397 ? 11.75 -20.969 -35.906 1 48.03 397 ILE A O 1
ATOM 3134 N N . LEU A 1 398 ? 10.531 -19.453 -34.969 1 46.69 398 LEU A N 1
ATOM 3135 C CA . LEU A 1 398 ? 9.305 -20.141 -35.375 1 46.69 398 LEU A CA 1
ATOM 3136 C C . LEU A 1 398 ? 8.914 -19.75 -36.781 1 46.69 398 LEU A C 1
ATOM 3138 O O . LEU A 1 398 ? 9.125 -18.625 -37.219 1 46.69 398 LEU A O 1
ATOM 3142 N N . GLY A 1 399 ? 8.68 -20.75 -37.625 1 42.47 399 GLY A N 1
ATOM 3143 C CA . GLY A 1 399 ? 8.039 -20.531 -38.906 1 42.47 399 GLY A CA 1
ATOM 3144 C C . GLY A 1 399 ? 6.598 -20.078 -38.781 1 42.47 399 GLY A C 1
ATOM 3145 O O . GLY A 1 399 ? 6.031 -20.078 -37.688 1 42.47 399 GLY A O 1
ATOM 3146 N N . PRO A 1 400 ? 6.035 -19.469 -39.844 1 41.03 400 PRO A N 1
ATOM 3147 C CA . PRO A 1 400 ? 4.66 -18.969 -39.844 1 41.03 400 PRO A CA 1
ATOM 3148 C C . PRO A 1 400 ? 3.639 -20.016 -39.438 1 41.03 400 PRO A C 1
ATOM 3150 O O . PRO A 1 400 ? 3.826 -21.203 -39.719 1 41.03 400 PRO A O 1
ATOM 3153 N N . PRO A 1 401 ? 2.791 -19.609 -38.469 1 40.97 401 PRO A N 1
ATOM 3154 C CA . PRO A 1 401 ? 1.764 -20.562 -38.031 1 40.97 401 PRO A CA 1
ATOM 3155 C C . PRO A 1 401 ? 0.899 -21.062 -39.188 1 40.97 401 PRO A C 1
ATOM 3157 O O . PRO A 1 401 ? 0.729 -20.375 -40.188 1 40.97 401 PRO A O 1
ATOM 3160 N N . GLY A 1 402 ? 0.709 -22.312 -39.219 1 37.09 402 GLY A N 1
ATOM 3161 C CA . GLY A 1 402 ? -0.18 -22.844 -40.25 1 37.09 402 GLY A CA 1
ATOM 3162 C C . GLY A 1 402 ? -1.619 -22.391 -40.094 1 37.09 402 GLY A C 1
ATOM 3163 O O . GLY A 1 402 ? -1.998 -21.891 -39.031 1 37.09 402 GLY A O 1
ATOM 3164 N N . ASP A 1 403 ? -2.373 -22.141 -41.094 1 38.75 403 ASP A N 1
ATOM 3165 C CA . ASP A 1 403 ? -3.758 -21.703 -41.281 1 38.75 403 ASP A CA 1
ATOM 3166 C C . ASP A 1 403 ? -4.727 -22.703 -40.656 1 38.75 403 ASP A C 1
ATOM 3168 O O . ASP A 1 403 ? -4.98 -23.766 -41.188 1 38.75 403 ASP A O 1
ATOM 3172 N N . GLY A 1 404 ? -4.633 -22.906 -39.406 1 39.25 404 GLY A N 1
ATOM 3173 C CA . GLY A 1 404 ? -5.625 -23.875 -38.969 1 39.25 404 GLY A CA 1
ATOM 3174 C C . GLY A 1 404 ? -7.047 -23.344 -39.031 1 39.25 404 GLY A C 1
ATOM 3175 O O . GLY A 1 404 ? -7.285 -22.172 -38.781 1 39.25 404 GLY A O 1
ATOM 3176 N N . ASP A 1 405 ? -7.93 -23.922 -39.75 1 41.53 405 ASP A N 1
ATOM 3177 C CA . ASP A 1 405 ? -9.352 -23.672 -39.969 1 41.53 405 ASP A CA 1
ATOM 3178 C C . ASP A 1 405 ? -10.141 -23.766 -38.656 1 41.53 405 ASP A C 1
ATOM 3180 O O . ASP A 1 405 ? -9.953 -24.703 -37.875 1 41.53 405 ASP A O 1
ATOM 3184 N N . ALA A 1 406 ? -10.617 -22.625 -38.156 1 44.16 406 ALA A N 1
ATOM 3185 C CA . ALA A 1 406 ? -11.531 -22.5 -37.031 1 44.16 406 ALA A CA 1
ATOM 3186 C C . ALA A 1 406 ? -12.742 -23.406 -37.219 1 44.16 406 ALA A C 1
ATOM 3188 O O . ALA A 1 406 ? -13.703 -23.047 -37.875 1 44.16 406 ALA A O 1
ATOM 3189 N N . LYS A 1 407 ? -12.633 -24.656 -37.281 1 44.53 407 LYS A N 1
ATOM 3190 C CA . LYS A 1 407 ? -13.898 -25.375 -37.219 1 44.53 407 LYS A CA 1
ATOM 3191 C C . LYS A 1 407 ? -14.57 -25.219 -35.875 1 44.53 407 LYS A C 1
ATOM 3193 O O . LYS A 1 407 ? -13.906 -24.953 -34.844 1 44.53 407 LYS A O 1
ATOM 3198 N N . GLU A 1 408 ? -15.844 -25.062 -35.875 1 52.91 408 GLU A N 1
ATOM 3199 C CA . GLU A 1 408 ? -16.734 -24.984 -34.719 1 52.91 408 GLU A CA 1
ATOM 3200 C C . GLU A 1 408 ? -16.422 -26.078 -33.719 1 52.91 408 GLU A C 1
ATOM 3202 O O . GLU A 1 408 ? -16.438 -27.266 -34.062 1 52.91 408 GLU A O 1
ATOM 3207 N N . VAL A 1 409 ? -15.539 -25.797 -32.75 1 62.16 409 VAL A N 1
ATOM 3208 C CA . VAL A 1 409 ? -15.133 -26.844 -31.828 1 62.16 409 VAL A CA 1
ATOM 3209 C C . VAL A 1 409 ? -16.156 -26.938 -30.703 1 62.16 409 VAL A C 1
ATOM 3211 O O . VAL A 1 409 ? -16.422 -25.953 -30 1 62.16 409 VAL A O 1
ATOM 3214 N N . HIS A 1 410 ? -17.031 -28.016 -30.75 1 73.38 410 HIS A N 1
ATOM 3215 C CA . HIS A 1 410 ? -18.062 -28.25 -29.75 1 73.38 410 HIS A CA 1
ATOM 3216 C C . HIS A 1 410 ? -17.5 -29.016 -28.562 1 73.38 410 HIS A C 1
ATOM 3218 O O . HIS A 1 410 ? -18.156 -29.141 -27.516 1 73.38 410 HIS A O 1
ATOM 3224 N N . SER A 1 411 ? -16.375 -29.5 -28.703 1 85.56 411 SER A N 1
ATOM 3225 C CA . SER A 1 411 ? -15.812 -30.266 -27.578 1 85.56 411 SER A CA 1
ATOM 3226 C C . SER A 1 411 ? -14.312 -30.016 -27.453 1 85.56 411 SER A C 1
ATOM 3228 O O . SER A 1 411 ? -13.641 -29.703 -28.438 1 85.56 411 SER A O 1
ATOM 3230 N N . PHE A 1 412 ? -13.82 -29.984 -26.281 1 91.5 412 PHE A N 1
ATOM 3231 C CA . PHE A 1 412 ? -12.406 -29.828 -25.938 1 91.5 412 PHE A CA 1
ATOM 3232 C C . PHE A 1 412 ? -11.953 -30.922 -24.984 1 91.5 412 PHE A C 1
ATOM 3234 O O . PHE A 1 412 ? -12.414 -30.984 -23.844 1 91.5 412 PHE A O 1
ATOM 3241 N N . THR A 1 413 ? -11.148 -31.828 -25.469 1 91.75 413 THR A N 1
ATOM 3242 C CA . THR A 1 413 ? -10.68 -32.938 -24.656 1 91.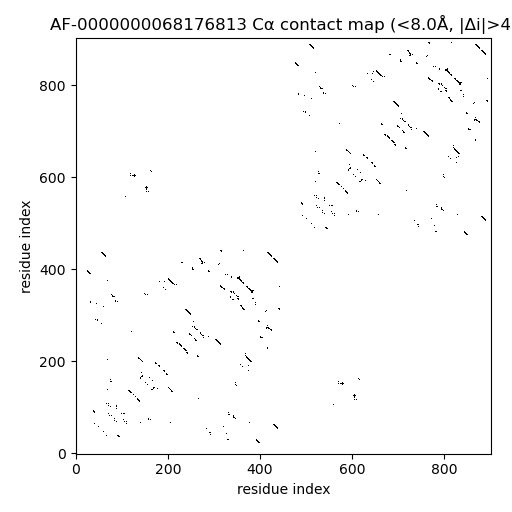75 413 THR A CA 1
ATOM 3243 C C . THR A 1 413 ? -9.172 -32.844 -24.406 1 91.75 413 THR A C 1
ATOM 3245 O O . THR A 1 413 ? -8.383 -32.812 -25.344 1 91.75 413 THR A O 1
ATOM 3248 N N . VAL A 1 414 ? -8.812 -32.844 -23.141 1 93.88 414 VAL A N 1
ATOM 3249 C CA . VAL A 1 414 ? -7.41 -32.781 -22.75 1 93.88 414 VAL A CA 1
ATOM 3250 C C . VAL A 1 414 ? -6.879 -34.188 -22.5 1 93.88 414 VAL A C 1
ATOM 3252 O O . VAL A 1 414 ? -6.84 -34.656 -21.359 1 93.88 414 VAL A O 1
ATOM 3255 N N . ASN A 1 415 ? -6.406 -34.844 -23.531 1 91.56 415 ASN A N 1
ATOM 3256 C CA . ASN A 1 415 ? -5.918 -36.219 -23.438 1 91.56 415 ASN A CA 1
ATOM 3257 C C . ASN A 1 415 ? -4.516 -36.375 -24.016 1 91.56 415 ASN A C 1
ATOM 3259 O O . ASN A 1 415 ? -4.148 -37.438 -24.5 1 91.56 415 ASN A O 1
ATOM 3263 N N . GLN A 1 416 ? -3.809 -35.375 -24.062 1 92.06 416 GLN A N 1
ATOM 3264 C CA . GLN A 1 416 ? -2.408 -35.281 -24.469 1 92.06 416 GLN A CA 1
ATOM 3265 C C . GLN A 1 416 ? -1.656 -34.25 -23.625 1 92.06 416 GLN A C 1
ATOM 3267 O O . GLN A 1 416 ? -2.262 -33.531 -22.828 1 92.06 416 GLN A O 1
ATOM 3272 N N . PRO A 1 417 ? -0.298 -34.25 -23.828 1 90.19 417 PRO A N 1
ATOM 3273 C CA . PRO A 1 417 ? 0.431 -33.25 -23.047 1 90.19 417 PRO A CA 1
ATOM 3274 C C . PRO A 1 417 ? -0.149 -31.844 -23.219 1 90.19 417 PRO A C 1
ATOM 3276 O O . PRO A 1 417 ? -0.549 -31.453 -24.312 1 90.19 417 PRO A O 1
ATOM 3279 N N . PHE A 1 418 ? -0.209 -31.078 -22.109 1 91.69 418 PHE A N 1
ATOM 3280 C CA . PHE A 1 418 ? -0.927 -29.812 -22.094 1 91.69 418 PHE A CA 1
ATOM 3281 C C . PHE A 1 418 ? -0.252 -28.828 -21.156 1 91.69 418 PHE A C 1
ATOM 3283 O O . PHE A 1 418 ? 0.651 -29.188 -20.406 1 91.69 418 PHE A O 1
ATOM 3290 N N . SER A 1 419 ? -0.633 -27.594 -21.297 1 91.38 419 SER A N 1
ATOM 3291 C CA . SER A 1 419 ? -0.276 -26.562 -20.328 1 91.38 419 SER A CA 1
ATOM 3292 C C . SER A 1 419 ? -1.502 -26.078 -19.562 1 91.38 419 SER A C 1
ATOM 3294 O O . SER A 1 419 ? -2.602 -26.016 -20.109 1 91.38 419 SER A O 1
ATOM 3296 N N . VAL A 1 420 ? -1.28 -25.828 -18.344 1 94.44 420 VAL A N 1
ATOM 3297 C CA . VAL A 1 420 ? -2.346 -25.312 -17.484 1 94.44 420 VAL A CA 1
ATOM 3298 C C . VAL A 1 420 ? -1.953 -23.953 -16.938 1 94.44 420 VAL A C 1
ATOM 3300 O O . VAL A 1 420 ? -0.799 -23.734 -16.562 1 94.44 420 VAL A O 1
ATOM 3303 N N . ILE A 1 421 ? -2.912 -23.031 -16.922 1 94.56 421 ILE A N 1
ATOM 3304 C CA . ILE A 1 421 ? -2.721 -21.703 -16.344 1 94.56 421 ILE A CA 1
ATOM 3305 C C . ILE A 1 421 ? -3.873 -21.375 -15.391 1 94.56 421 ILE A C 1
ATOM 3307 O O . ILE A 1 421 ? -5.043 -21.531 -15.758 1 94.56 421 ILE A O 1
ATOM 3311 N N . ILE A 1 422 ? -3.594 -21.094 -14.219 1 96.12 422 ILE A N 1
ATOM 3312 C CA . ILE A 1 422 ? -4.57 -20.5 -13.312 1 96.12 422 ILE A CA 1
ATOM 3313 C C . ILE A 1 422 ? -4.395 -18.984 -13.281 1 96.12 422 ILE A C 1
ATOM 3315 O O . ILE A 1 422 ? -3.328 -18.484 -12.922 1 96.12 422 ILE A O 1
ATOM 3319 N N . ILE A 1 423 ? -5.516 -18.266 -13.57 1 93 423 ILE A N 1
ATOM 3320 C CA . ILE A 1 423 ? -5.328 -16.844 -13.828 1 93 423 ILE A CA 1
ATOM 3321 C C . ILE A 1 423 ? -6.484 -16.047 -13.219 1 93 423 ILE A C 1
ATOM 3323 O O . ILE A 1 423 ? -7.602 -16.562 -13.102 1 93 423 ILE A O 1
ATOM 3327 N N . ASN A 1 424 ? -6.164 -14.938 -12.656 1 90.5 424 ASN A N 1
ATOM 3328 C CA . ASN A 1 424 ? -7.164 -13.898 -12.43 1 90.5 424 ASN A CA 1
ATOM 3329 C C . ASN A 1 424 ? -7.461 -13.109 -13.703 1 90.5 424 ASN A C 1
ATOM 3331 O O . ASN A 1 424 ? -6.605 -12.367 -14.188 1 90.5 424 ASN A O 1
ATOM 3335 N N . ARG A 1 425 ? -8.578 -13.188 -14.156 1 83.75 425 ARG A N 1
ATOM 3336 C CA . ARG A 1 425 ? -8.922 -12.688 -15.484 1 83.75 425 ARG A CA 1
ATOM 3337 C C . ARG A 1 425 ? -8.961 -11.164 -15.508 1 83.75 425 ARG A C 1
ATOM 3339 O O . ARG A 1 425 ? -8.773 -10.547 -16.562 1 83.75 425 ARG A O 1
ATOM 3346 N N . LYS A 1 426 ? -9.211 -10.539 -14.406 1 77.06 426 LYS A N 1
ATOM 3347 C CA . LYS A 1 426 ? -9.367 -9.086 -14.359 1 77.06 426 LYS A CA 1
ATOM 3348 C C . LYS A 1 426 ? -8.016 -8.391 -14.273 1 77.06 426 LYS A C 1
ATOM 3350 O O . LYS A 1 426 ? -7.828 -7.305 -14.828 1 77.06 426 LYS A O 1
ATOM 3355 N N . SER A 1 427 ? -7.074 -8.992 -13.57 1 78.19 427 SER A N 1
ATOM 3356 C CA . SER A 1 427 ? -5.789 -8.344 -13.352 1 78.19 427 SER A CA 1
ATOM 3357 C C . SER A 1 427 ? -4.691 -8.992 -14.188 1 78.19 427 SER A C 1
ATOM 3359 O O . SER A 1 427 ? -3.541 -8.539 -14.164 1 78.19 427 SER A O 1
ATOM 3361 N N . ASP A 1 428 ? -4.895 -10.047 -14.859 1 78 428 ASP A N 1
ATOM 3362 C CA . ASP A 1 428 ? -3.914 -10.82 -15.625 1 78 428 ASP A CA 1
ATOM 3363 C C . ASP A 1 428 ? -2.84 -11.406 -14.711 1 78 428 ASP A C 1
ATOM 3365 O O . ASP A 1 428 ? -1.698 -11.602 -15.133 1 78 428 ASP A O 1
ATOM 3369 N N . CYS A 1 429 ? -3.229 -11.484 -13.555 1 87.06 429 CYS A N 1
ATOM 3370 C CA . CYS A 1 429 ? -2.346 -12.133 -12.586 1 87.06 429 CYS A CA 1
ATOM 3371 C C . CYS A 1 429 ? -2.342 -13.641 -12.781 1 87.06 429 CYS A C 1
ATOM 3373 O O . CYS A 1 429 ? -3.387 -14.289 -12.68 1 87.06 429 CYS A O 1
ATOM 3375 N N . VAL A 1 430 ? -1.162 -14.188 -13.125 1 94.25 430 VAL A N 1
ATOM 3376 C CA . VAL A 1 430 ? -1.012 -15.633 -13.281 1 94.25 430 VAL A CA 1
ATOM 3377 C C . VAL A 1 430 ? -0.588 -16.25 -11.953 1 94.25 430 VAL A C 1
ATOM 3379 O O . VAL A 1 430 ? 0.542 -16.062 -11.5 1 94.25 430 VAL A O 1
ATOM 3382 N N . LEU A 1 431 ? -1.509 -17.031 -11.383 1 96.94 431 LEU A N 1
ATOM 3383 C CA . LEU A 1 431 ? -1.211 -17.672 -10.109 1 96.94 431 LEU A CA 1
ATOM 3384 C C . LEU A 1 431 ? -0.247 -18.844 -10.312 1 96.94 431 LEU A C 1
ATOM 3386 O O . LEU A 1 431 ? 0.634 -19.078 -9.484 1 96.94 431 LEU A O 1
ATOM 3390 N N . TYR A 1 432 ? -0.43 -19.516 -11.375 1 96.75 432 TYR A N 1
ATOM 3391 C CA . TYR A 1 432 ? 0.393 -20.688 -11.664 1 96.75 432 TYR A CA 1
ATOM 3392 C C . TYR A 1 432 ? 0.29 -21.078 -13.133 1 96.75 432 TYR A C 1
ATOM 3394 O O . TYR A 1 432 ? -0.78 -20.969 -13.734 1 96.75 432 TYR A O 1
ATOM 3402 N N . GLN A 1 433 ? 1.364 -21.438 -13.672 1 94.19 433 GLN A N 1
ATOM 3403 C CA . GLN A 1 433 ? 1.45 -22 -15.016 1 94.19 433 GLN A CA 1
ATOM 3404 C C . GLN A 1 433 ? 2.352 -23.234 -15.039 1 94.19 433 GLN A C 1
ATOM 3406 O O . GLN A 1 433 ? 3.447 -23.219 -14.469 1 94.19 433 GLN A O 1
ATOM 3411 N N . VAL A 1 434 ? 1.862 -24.297 -15.688 1 93.56 434 VAL A N 1
ATOM 3412 C CA . VAL A 1 434 ? 2.662 -25.516 -15.688 1 93.56 434 VAL A CA 1
ATOM 3413 C C . VAL A 1 434 ? 2.43 -26.297 -16.984 1 93.56 434 VAL A C 1
ATOM 3415 O O . VAL A 1 434 ? 1.315 -26.312 -17.516 1 93.56 434 VAL A O 1
ATOM 3418 N N . ARG A 1 435 ? 3.432 -26.828 -17.453 1 89.44 435 ARG A N 1
ATOM 3419 C CA . ARG A 1 435 ? 3.365 -27.812 -18.531 1 89.44 435 ARG A CA 1
ATOM 3420 C C . ARG A 1 435 ? 3.367 -29.234 -17.969 1 89.44 435 ARG A C 1
ATOM 3422 O O . ARG A 1 435 ? 4.195 -29.578 -17.125 1 89.44 435 ARG A O 1
ATOM 3429 N N . VAL A 1 436 ? 2.451 -30.016 -18.516 1 90.12 436 VAL A N 1
ATOM 3430 C CA . VAL A 1 436 ? 2.301 -31.391 -18.016 1 90.12 436 VAL A CA 1
ATOM 3431 C C . VAL A 1 436 ? 2.398 -32.375 -19.172 1 90.12 436 VAL A C 1
ATOM 3433 O O . VAL A 1 436 ? 1.537 -32.375 -20.062 1 90.12 436 VAL A O 1
ATOM 3436 N N . LYS A 1 437 ? 3.436 -33.156 -19.141 1 88.88 437 LYS A N 1
ATOM 3437 C CA . LYS A 1 437 ? 3.557 -34.219 -20.141 1 88.88 437 LYS A CA 1
ATOM 3438 C C . LYS A 1 437 ? 2.783 -35.469 -19.719 1 88.88 437 LYS A C 1
ATOM 3440 O O . LYS A 1 437 ? 2.053 -36.031 -20.531 1 88.88 437 LYS A O 1
ATOM 3445 N N . VAL A 1 438 ? 3.016 -35.844 -18.484 1 88.25 438 VAL A N 1
ATOM 3446 C CA . VAL A 1 438 ? 2.328 -37 -17.922 1 88.25 438 VAL A CA 1
ATOM 3447 C C . VAL A 1 438 ? 1.632 -36.594 -16.625 1 88.25 438 VAL A C 1
ATOM 3449 O O . VAL A 1 438 ? 2.283 -36.406 -15.586 1 88.25 438 VAL A O 1
ATOM 3452 N N . PRO A 1 439 ? 0.366 -36.469 -16.625 1 88.81 439 PRO A N 1
ATOM 3453 C CA . PRO A 1 439 ? -0.34 -36.156 -15.383 1 88.81 439 PRO A CA 1
ATOM 3454 C C . PRO A 1 439 ? -0.334 -37.312 -14.383 1 88.81 439 PRO A C 1
ATOM 3456 O O . PRO A 1 439 ? -0.415 -38.469 -14.781 1 88.81 439 PRO A O 1
ATOM 3459 N N . GLU A 1 440 ? -0.195 -36.969 -13.148 1 87.44 440 GLU A N 1
ATOM 3460 C CA . GLU A 1 440 ? -0.24 -37.969 -12.086 1 87.44 440 GLU A CA 1
ATOM 3461 C C . GLU A 1 440 ? -1.626 -38.031 -11.453 1 87.44 440 GLU A C 1
ATOM 3463 O O . GLU A 1 440 ? -2.152 -37.031 -10.984 1 87.44 440 GLU A O 1
ATOM 3468 N N . PRO A 1 441 ? -2.182 -39.281 -11.492 1 85 441 PRO A N 1
ATOM 3469 C CA . PRO A 1 441 ? -3.48 -39.406 -10.82 1 85 441 PRO A CA 1
ATOM 3470 C C . PRO A 1 441 ? -3.396 -39.125 -9.32 1 85 441 PRO A C 1
ATOM 3472 O O . PRO A 1 441 ? -2.332 -39.312 -8.719 1 85 441 PRO A O 1
ATOM 3475 N N . PRO A 1 442 ? -4.516 -38.688 -8.727 1 79.25 442 PRO A N 1
ATOM 3476 C CA . PRO A 1 442 ? -4.48 -38.438 -7.281 1 79.25 442 PRO A CA 1
ATOM 3477 C C . PRO A 1 442 ? -4.25 -39.719 -6.473 1 79.25 442 PRO A C 1
ATOM 3479 O O . PRO A 1 442 ? -4.598 -40.812 -6.926 1 79.25 442 PRO A O 1
ATOM 3482 N N . SER A 1 443 ? -3.328 -39.875 -5.41 1 65.81 443 SER A N 1
ATOM 3483 C CA . SER A 1 443 ? -2.98 -41.062 -4.633 1 65.81 443 SER A CA 1
ATOM 3484 C C . SER A 1 443 ? -4.23 -41.812 -4.188 1 65.81 443 SER A C 1
ATOM 3486 O O . SER A 1 443 ? -4.258 -43.031 -4.211 1 65.81 443 SER A O 1
ATOM 3488 N N . ASN A 1 444 ? -5.148 -41.25 -3.439 1 54.28 444 ASN A N 1
ATOM 3489 C CA . ASN A 1 444 ? -6.246 -42 -2.85 1 54.28 444 ASN A CA 1
ATOM 3490 C C . ASN A 1 444 ? -7.355 -42.25 -3.863 1 54.28 444 ASN A C 1
ATOM 3492 O O . ASN A 1 444 ? -8.5 -42.5 -3.484 1 54.28 444 ASN A O 1
ATOM 3496 N N . PHE A 1 445 ? -7.164 -42.188 -5.004 1 49 445 PHE A N 1
ATOM 3497 C CA . PHE A 1 445 ? -8.266 -42.438 -5.922 1 49 445 PHE A CA 1
ATOM 3498 C C . PHE A 1 445 ? -8.484 -43.938 -6.094 1 49 445 PHE A C 1
ATOM 3500 O O . PHE A 1 445 ? -7.68 -44.625 -6.742 1 49 445 PHE A O 1
ATOM 3507 N N . LYS A 1 446 ? -9.086 -44.688 -5.102 1 43.91 446 LYS A N 1
ATOM 3508 C CA . LYS A 1 446 ? -9.711 -46 -5.301 1 43.91 446 LYS A CA 1
ATOM 3509 C C . LYS A 1 446 ? -10.797 -45.938 -6.367 1 43.91 446 LYS A C 1
ATOM 3511 O O . LYS A 1 446 ? -11.766 -45.188 -6.227 1 43.91 446 LYS A O 1
ATOM 3516 N N . LEU A 1 447 ? -10.594 -46.375 -7.551 1 37.47 447 LEU A N 1
ATOM 3517 C CA . LEU A 1 447 ? -11.68 -46.594 -8.5 1 37.47 447 LEU A CA 1
ATOM 3518 C C . LEU A 1 447 ? -12.797 -47.406 -7.852 1 37.47 447 LEU A C 1
ATOM 3520 O O . LEU A 1 447 ? -12.539 -48.344 -7.098 1 37.47 447 LEU A O 1
ATOM 3524 N N . PRO A 1 448 ? -13.922 -46.875 -7.668 1 32.41 448 PRO A N 1
ATOM 3525 C CA . PRO A 1 448 ? -14.883 -47.875 -7.254 1 32.41 448 PRO A CA 1
ATOM 3526 C C . PRO A 1 448 ? -14.773 -49.156 -8.07 1 32.41 448 PRO A C 1
ATOM 3528 O O . PRO A 1 448 ? -14.531 -49.125 -9.281 1 32.41 448 PRO A O 1
ATOM 3531 N N . ALA A 1 449 ? -14.422 -50.312 -7.43 1 29.81 449 ALA A N 1
ATOM 3532 C CA . ALA A 1 449 ? -14.547 -51.625 -8.055 1 29.81 449 ALA A CA 1
ATOM 3533 C C . ALA A 1 449 ? -15.82 -51.719 -8.891 1 29.81 449 ALA A C 1
ATOM 3535 O O . ALA A 1 449 ? -16.875 -51.219 -8.477 1 29.81 449 ALA A O 1
ATOM 3536 N N . ILE A 1 450 ? -15.695 -51.812 -10.148 1 28.41 450 ILE A N 1
ATOM 3537 C CA . ILE A 1 450 ? -16.812 -52.281 -10.961 1 28.41 450 ILE A CA 1
ATOM 3538 C C . ILE A 1 450 ? -17.562 -53.375 -10.219 1 28.41 450 ILE A C 1
ATOM 3540 O O . ILE A 1 450 ? -17 -54.438 -9.898 1 28.41 450 ILE A O 1
ATOM 3544 N N . ASN A 1 451 ? -18.484 -53.031 -9.328 1 23.66 451 ASN A N 1
ATOM 3545 C CA . ASN A 1 451 ? -19.422 -54.125 -9.156 1 23.66 451 ASN A CA 1
ATOM 3546 C C . ASN A 1 451 ? -20.094 -54.5 -10.469 1 23.66 451 ASN A C 1
ATOM 3548 O O . ASN A 1 451 ? -20.5 -53.625 -11.242 1 23.66 451 ASN A O 1
ATOM 3552 N N . MET B 1 1 ? -8.961 105.062 25.297 1 29.02 1 MET B N 1
ATOM 3553 C CA . MET B 1 1 ? -8.016 104.062 24.797 1 29.02 1 MET B CA 1
ATOM 3554 C C . MET B 1 1 ? -8.758 102.875 24.203 1 29.02 1 MET B C 1
ATOM 3556 O O . MET B 1 1 ? -9.703 102.375 24.812 1 29.02 1 MET B O 1
ATOM 3560 N N . VAL B 1 2 ? -8.547 102.5 22.891 1 35.97 2 VAL B N 1
ATOM 3561 C CA . VAL B 1 2 ? -9.109 102.188 21.578 1 35.97 2 VAL B CA 1
ATOM 3562 C C . VAL B 1 2 ? -9.156 100.625 21.422 1 35.97 2 VAL B C 1
ATOM 3564 O O . VAL B 1 2 ? -9.586 100.125 20.375 1 35.97 2 VAL B O 1
ATOM 3567 N N . PRO B 1 3 ? -9.234 99.688 22.453 1 34.34 3 PRO B N 1
ATOM 3568 C CA . PRO B 1 3 ? -8.523 98.5 22.031 1 34.34 3 PRO B CA 1
ATOM 3569 C C . PRO B 1 3 ? -9.266 97.688 20.922 1 34.34 3 PRO B C 1
ATOM 3571 O O . PRO B 1 3 ? -10.492 97.562 21 1 34.34 3 PRO B O 1
ATOM 3574 N N . GLN B 1 4 ? -8.742 97.688 19.719 1 34.84 4 GLN B N 1
ATOM 3575 C CA . GLN B 1 4 ? -9.148 97.062 18.484 1 34.84 4 GLN B CA 1
ATOM 3576 C C . GLN B 1 4 ? -9.219 95.5 18.641 1 34.84 4 GLN B C 1
ATOM 3578 O O . GLN B 1 4 ? -8.195 94.875 18.844 1 34.84 4 GLN B O 1
ATOM 3583 N N . ARG B 1 5 ? -10.273 95 19.188 1 32.69 5 ARG B N 1
ATOM 3584 C CA . ARG B 1 5 ? -10.32 93.562 19.391 1 32.69 5 ARG B CA 1
ATOM 3585 C C . ARG B 1 5 ? -10.156 92.812 18.078 1 32.69 5 ARG B C 1
ATOM 3587 O O . ARG B 1 5 ? -10.898 93.062 17.125 1 32.69 5 ARG B O 1
ATOM 3594 N N . LEU B 1 6 ? -9 92.312 17.703 1 29.03 6 LEU B N 1
ATOM 3595 C CA . LEU B 1 6 ? -8.594 91.5 16.547 1 29.03 6 LEU B CA 1
ATOM 3596 C C . LEU B 1 6 ? -9.523 90.312 16.375 1 29.03 6 LEU B C 1
ATOM 3598 O O . LEU B 1 6 ? -9.734 89.5 17.312 1 29.03 6 LEU B O 1
ATOM 3602 N N . LYS B 1 7 ? -10.359 90.25 15.32 1 36.28 7 LYS B N 1
ATOM 3603 C CA . LYS B 1 7 ? -11.234 89.188 14.797 1 36.28 7 LYS B CA 1
ATOM 3604 C C . LYS B 1 7 ? -10.461 87.875 14.547 1 36.28 7 LYS B C 1
ATOM 3606 O O . LYS B 1 7 ? -9.547 87.875 13.719 1 36.28 7 LYS B O 1
ATOM 3611 N N . ASP B 1 8 ? -10.156 87.125 15.602 1 26.88 8 ASP B N 1
ATOM 3612 C CA . ASP B 1 8 ? -9.469 85.812 15.43 1 26.88 8 ASP B CA 1
ATOM 3613 C C . ASP B 1 8 ? -10.125 85 14.336 1 26.88 8 ASP B C 1
ATOM 3615 O O . ASP B 1 8 ? -11.32 84.688 14.398 1 26.88 8 ASP B O 1
ATOM 3619 N N . LYS B 1 9 ? -9.758 85.062 13.023 1 32.84 9 LYS B N 1
ATOM 3620 C CA . LYS B 1 9 ? -10.148 84.188 11.906 1 32.84 9 LYS B CA 1
ATOM 3621 C C . LYS B 1 9 ? -10.055 82.75 12.281 1 32.84 9 LYS B C 1
ATOM 3623 O O . LYS B 1 9 ? -8.961 82.25 12.531 1 32.84 9 LYS B O 1
ATOM 3628 N N . GLU B 1 10 ? -11.047 82.188 12.898 1 31.77 10 GLU B N 1
ATOM 3629 C CA . GLU B 1 10 ? -11.078 80.75 13.141 1 31.77 10 GLU B CA 1
ATOM 3630 C C . GLU B 1 10 ? -10.781 80 11.859 1 31.77 10 GLU B C 1
ATOM 3632 O O . GLU B 1 10 ? -11.477 80.125 10.852 1 31.77 10 GLU B O 1
ATOM 3637 N N . LYS B 1 11 ? -9.547 79.625 11.5 1 30.69 11 LYS B N 1
ATOM 3638 C CA . LYS B 1 11 ? -9.156 78.75 10.438 1 30.69 11 LYS B CA 1
ATOM 3639 C C . LYS B 1 11 ? -10.125 77.562 10.344 1 30.69 11 LYS B C 1
ATOM 3641 O O . LYS B 1 11 ? -10.297 76.812 11.312 1 30.69 11 LYS B O 1
ATOM 3646 N N . ALA B 1 12 ? -10.953 77.562 9.32 1 36.44 12 ALA B N 1
ATOM 3647 C CA . ALA B 1 12 ? -11.781 76.438 8.914 1 36.44 12 ALA B CA 1
ATOM 3648 C C . ALA B 1 12 ? -10.961 75.125 8.867 1 36.44 12 ALA B C 1
ATOM 3650 O O . ALA B 1 12 ? -9.906 75.062 8.234 1 36.44 12 ALA B O 1
ATOM 3651 N N . ALA B 1 13 ? -11.172 74.25 9.875 1 34.62 13 ALA B N 1
ATOM 3652 C CA . ALA B 1 13 ? -10.602 72.875 9.953 1 34.62 13 ALA B CA 1
ATOM 3653 C C . ALA B 1 13 ? -10.594 72.25 8.586 1 34.62 13 ALA B C 1
ATOM 3655 O O . ALA B 1 13 ? -11.562 72.312 7.828 1 34.62 13 ALA B O 1
ATOM 3656 N N . ALA B 1 14 ? -9.359 71.938 7.945 1 40.41 14 ALA B N 1
ATOM 3657 C CA . ALA B 1 14 ? -9.195 71.125 6.727 1 40.41 14 ALA B CA 1
ATOM 3658 C C . ALA B 1 14 ? -10.086 69.875 6.754 1 40.41 14 ALA B C 1
ATOM 3660 O O . ALA B 1 14 ? -10.258 69.25 7.805 1 40.41 14 ALA B O 1
ATOM 3661 N N . PRO B 1 15 ? -10.992 69.75 5.773 1 36.53 15 PRO B N 1
ATOM 3662 C CA . PRO B 1 15 ? -11.875 68.562 5.75 1 36.53 15 PRO B CA 1
ATOM 3663 C C . PRO B 1 15 ? -11.125 67.25 5.977 1 36.53 15 PRO B C 1
ATOM 3665 O O . PRO B 1 15 ? -9.945 67.125 5.641 1 36.53 15 PRO B O 1
ATOM 3668 N N . GLU B 1 16 ? -11.414 66.5 7.004 1 34.69 16 GLU B N 1
ATOM 3669 C CA . GLU B 1 16 ? -10.922 65.125 7.266 1 34.69 16 GLU B CA 1
ATOM 3670 C C . GLU B 1 16 ? -10.836 64.312 5.977 1 34.69 16 GLU B C 1
ATOM 3672 O O . GLU B 1 16 ? -11.742 64.375 5.137 1 34.69 16 GLU B O 1
ATOM 3677 N N . PRO B 1 17 ? -9.602 63.969 5.496 1 35.53 17 PRO B N 1
ATOM 3678 C CA . PRO B 1 17 ? -9.555 63.125 4.297 1 35.53 17 PRO B CA 1
ATOM 3679 C C . PRO B 1 17 ? -10.617 62.031 4.312 1 35.53 17 PRO B C 1
ATOM 3681 O O . PRO B 1 17 ? -10.977 61.531 5.379 1 35.53 17 PRO B O 1
ATOM 3684 N N . GLU B 1 18 ? -11.508 61.969 3.326 1 35.75 18 GLU B N 1
ATOM 3685 C CA . GLU B 1 18 ? -12.492 60.938 3.092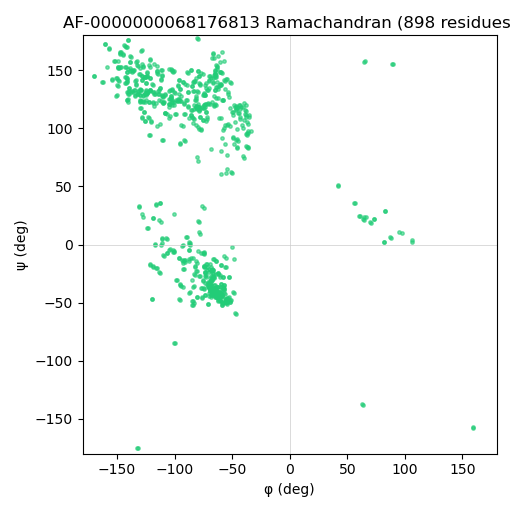 1 35.75 18 GLU B CA 1
ATOM 3686 C C . GLU B 1 18 ? -11.898 59.531 3.35 1 35.75 18 GLU B C 1
ATOM 3688 O O . GLU B 1 18 ? -10.828 59.219 2.828 1 35.75 18 GLU B O 1
ATOM 3693 N N . ARG B 1 19 ? -12.211 58.938 4.449 1 34.59 19 ARG B N 1
ATOM 3694 C CA . ARG B 1 19 ? -11.914 57.531 4.676 1 34.59 19 ARG B CA 1
ATOM 3695 C C . ARG B 1 19 ? -12.109 56.719 3.396 1 34.59 19 ARG B C 1
ATOM 3697 O O . ARG B 1 19 ? -13.18 56.781 2.787 1 34.59 19 ARG B O 1
ATOM 3704 N N . LEU B 1 20 ? -11.039 56.5 2.646 1 33.25 20 LEU B N 1
ATOM 3705 C CA . LEU B 1 20 ? -11.164 55.531 1.571 1 33.25 20 LEU B CA 1
ATOM 3706 C C . LEU B 1 20 ? -12.07 54.375 1.985 1 33.25 20 LEU B C 1
ATOM 3708 O O . LEU B 1 20 ? -11.836 53.719 3.01 1 33.25 20 LEU B O 1
ATOM 3712 N N . LYS B 1 21 ? -13.305 54.406 1.611 1 35.28 21 LYS B N 1
ATOM 3713 C CA . LYS B 1 21 ? -14.258 53.312 1.718 1 35.28 21 LYS B CA 1
ATOM 3714 C C . LYS B 1 21 ? -13.578 51.969 1.457 1 35.28 21 LYS B C 1
ATOM 3716 O O . LYS B 1 21 ? -12.969 51.75 0.405 1 35.28 21 LYS B O 1
ATOM 3721 N N . SER B 1 22 ? -13.195 51.312 2.484 1 35.81 22 SER B N 1
ATOM 3722 C CA . SER B 1 22 ? -12.781 49.906 2.35 1 35.81 22 SER B CA 1
ATOM 3723 C C . SER B 1 22 ? -13.68 49.156 1.375 1 35.81 22 SER B C 1
ATOM 3725 O O . SER B 1 22 ? -14.898 49.094 1.572 1 35.81 22 SER B O 1
ATOM 3727 N N . THR B 1 23 ? -13.539 49.375 0.098 1 37.09 23 THR B N 1
ATOM 3728 C CA . THR B 1 23 ? -14.273 48.562 -0.867 1 37.09 23 THR B CA 1
ATOM 3729 C C . THR B 1 23 ? -14.375 47.125 -0.383 1 37.09 23 THR B C 1
ATOM 3731 O O . THR B 1 23 ? -13.367 46.438 -0.238 1 37.09 23 THR B O 1
ATOM 3734 N N . VAL B 1 24 ? -15.312 46.875 0.421 1 41.69 24 VAL B N 1
ATOM 3735 C CA . VAL B 1 24 ? -15.68 45.5 0.737 1 41.69 24 VAL B CA 1
ATOM 3736 C C . VAL B 1 24 ? -15.539 44.625 -0.509 1 41.69 24 VAL B C 1
ATOM 3738 O O . VAL B 1 24 ? -16.141 44.938 -1.546 1 41.69 24 VAL B O 1
ATOM 3741 N N . PRO B 1 25 ? -14.562 43.875 -0.589 1 48.38 25 PRO B N 1
ATOM 3742 C CA . PRO B 1 25 ? -14.484 43 -1.765 1 48.38 25 PRO B CA 1
ATOM 3743 C C . PRO B 1 25 ? -15.812 42.344 -2.098 1 48.38 25 PRO B C 1
ATOM 3745 O O . PRO B 1 25 ? -16.562 41.938 -1.193 1 48.38 25 PRO B O 1
ATOM 3748 N N . LYS B 1 26 ? -16.469 42.656 -3.23 1 56.25 26 LYS B N 1
ATOM 3749 C CA . LYS B 1 26 ? -17.625 42 -3.812 1 56.25 26 LYS B CA 1
ATOM 3750 C C . LYS B 1 26 ? -17.484 40.5 -3.758 1 56.25 26 LYS B C 1
ATOM 3752 O O . LYS B 1 26 ? -16.406 39.938 -4.02 1 56.25 26 LYS B O 1
ATOM 3757 N N . SER B 1 27 ? -18.25 39.812 -2.936 1 61.97 27 SER B N 1
ATOM 3758 C CA . SER B 1 27 ? -18.234 38.375 -2.811 1 61.97 27 SER B CA 1
ATOM 3759 C C . SER B 1 27 ? -19.344 37.75 -3.664 1 61.97 27 SER B C 1
ATOM 3761 O O . SER B 1 27 ? -20.359 38.375 -3.945 1 61.97 27 SER B O 1
ATOM 3763 N N . VAL B 1 28 ? -19.062 36.812 -4.453 1 63.62 28 VAL B N 1
ATOM 3764 C CA . VAL B 1 28 ? -20.031 36 -5.203 1 63.62 28 VAL B CA 1
ATOM 3765 C C . VAL B 1 28 ? -20.312 34.688 -4.477 1 63.62 28 VAL B C 1
ATOM 3767 O O . VAL B 1 28 ? -19.391 34.094 -3.914 1 63.62 28 VAL B O 1
ATOM 3770 N N . LYS B 1 29 ? -21.516 34.375 -4.457 1 70.5 29 LYS B N 1
ATOM 3771 C CA . LYS B 1 29 ? -21.906 33.094 -3.893 1 70.5 29 LYS B CA 1
ATOM 3772 C C . LYS B 1 29 ? -21.766 31.969 -4.926 1 70.5 29 LYS B C 1
ATOM 3774 O O . LYS B 1 29 ? -22.25 32.094 -6.051 1 70.5 29 LYS B O 1
ATOM 3779 N N . VAL B 1 30 ? -20.891 31.078 -4.578 1 69.44 30 VAL B N 1
ATOM 3780 C CA . VAL B 1 30 ? -20.688 29.969 -5.512 1 69.44 30 VAL B CA 1
ATOM 3781 C C . VAL B 1 30 ? -20.953 28.641 -4.809 1 69.44 30 VAL B C 1
ATOM 3783 O O . VAL B 1 30 ? -20.891 28.562 -3.58 1 69.44 30 VAL B O 1
ATOM 3786 N N . ASN B 1 31 ? -21.312 27.703 -5.676 1 71.38 31 ASN B N 1
ATOM 3787 C CA . ASN B 1 31 ? -21.391 26.328 -5.172 1 71.38 31 ASN B CA 1
ATOM 3788 C C . ASN B 1 31 ? -20.016 25.797 -4.773 1 71.38 31 ASN B C 1
ATOM 3790 O O . ASN B 1 31 ? -19.094 25.766 -5.598 1 71.38 31 ASN B O 1
ATOM 3794 N N . PRO B 1 32 ? -19.938 25.484 -3.586 1 70.19 32 PRO B N 1
ATOM 3795 C CA . PRO B 1 32 ? -18.625 25.078 -3.102 1 70.19 32 PRO B CA 1
ATOM 3796 C C . PRO B 1 32 ? -18.047 23.891 -3.863 1 70.19 32 PRO B C 1
ATOM 3798 O O . PRO B 1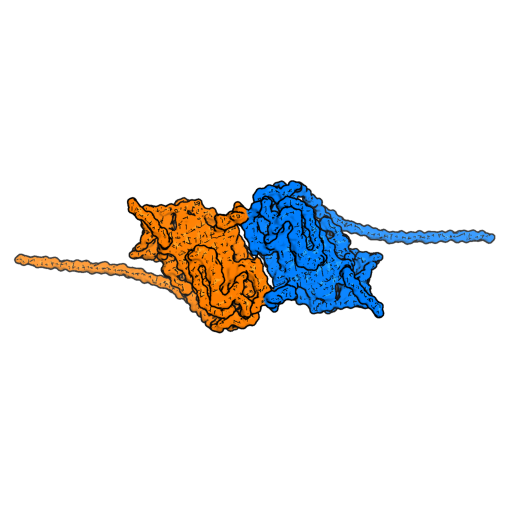 32 ? -16.844 23.844 -4.148 1 70.19 32 PRO B O 1
ATOM 3801 N N . VAL B 1 33 ? -18.906 23 -4.191 1 68.44 33 VAL B N 1
ATOM 3802 C CA . VAL B 1 33 ? -18.422 21.781 -4.844 1 68.44 33 VAL B CA 1
ATOM 3803 C C . VAL B 1 33 ? -17.859 22.125 -6.223 1 68.44 33 VAL B C 1
ATOM 3805 O O . VAL B 1 33 ? -16.797 21.625 -6.605 1 68.44 33 VAL B O 1
ATOM 3808 N N . ASP B 1 34 ? -18.516 22.938 -6.867 1 71.88 34 ASP B N 1
ATOM 3809 C CA . ASP B 1 34 ? -18.047 23.344 -8.195 1 71.88 34 ASP B CA 1
ATOM 3810 C C . ASP B 1 34 ? -16.781 24.172 -8.109 1 71.88 34 ASP B C 1
ATOM 3812 O O . ASP B 1 34 ? -15.883 24.047 -8.945 1 71.88 34 ASP B O 1
ATOM 3816 N N . PHE B 1 35 ? -16.812 24.875 -7.098 1 71.19 35 PHE B N 1
ATOM 3817 C CA . PHE B 1 35 ? -15.688 25.766 -6.914 1 71.19 35 PHE B CA 1
ATOM 3818 C C . PHE B 1 35 ? -14.422 24.984 -6.562 1 71.19 35 PHE B C 1
ATOM 3820 O O . PHE B 1 35 ? -13.328 25.344 -7 1 71.19 35 PHE B O 1
ATOM 3827 N N . LEU B 1 36 ? -14.578 23.891 -5.867 1 72.12 36 LEU B N 1
ATOM 3828 C CA . LEU B 1 36 ? -13.438 23.203 -5.293 1 72.12 36 LEU B CA 1
ATOM 3829 C C . LEU B 1 36 ? -13.047 22 -6.148 1 72.12 36 LEU B C 1
ATOM 3831 O O . LEU B 1 36 ? -11.969 21.438 -5.977 1 72.12 36 LEU B O 1
ATOM 3835 N N . LYS B 1 37 ? -13.766 21.656 -7.117 1 69 37 LYS B N 1
ATOM 3836 C CA . LYS B 1 37 ? -13.719 20.375 -7.809 1 69 37 LYS B CA 1
ATOM 3837 C C . LYS B 1 37 ? -12.344 20.141 -8.422 1 69 37 LYS B C 1
ATOM 3839 O O . LYS B 1 37 ? -11.883 19 -8.508 1 69 37 LYS B O 1
ATOM 3844 N N . LEU B 1 38 ? -11.633 21.125 -8.766 1 69.31 38 LEU B N 1
ATOM 3845 C CA . LEU B 1 38 ? -10.391 20.891 -9.492 1 69.31 38 LEU B CA 1
ATOM 3846 C C . LEU B 1 38 ? -9.18 21.25 -8.633 1 69.31 38 LEU B C 1
ATOM 3848 O O . LEU B 1 38 ? -8.062 21.359 -9.148 1 69.31 38 LEU B O 1
ATOM 3852 N N . ARG B 1 39 ? -9.414 21.297 -7.414 1 76.56 39 ARG B N 1
ATOM 3853 C CA . ARG B 1 39 ? -8.328 21.641 -6.504 1 76.56 39 ARG B CA 1
ATOM 3854 C C . ARG B 1 39 ? -7.797 20.406 -5.793 1 76.56 39 ARG B C 1
ATOM 3856 O O . ARG B 1 39 ? -8.492 19.391 -5.695 1 76.56 39 ARG B O 1
ATOM 3863 N N . ASP B 1 40 ? -6.531 20.5 -5.465 1 86.69 40 ASP B N 1
ATOM 3864 C CA . ASP B 1 40 ? -5.977 19.406 -4.68 1 86.69 40 ASP B CA 1
ATOM 3865 C C . ASP B 1 40 ? -6.598 19.359 -3.283 1 86.69 40 ASP B C 1
ATOM 3867 O O . ASP B 1 40 ? -7.199 20.344 -2.838 1 86.69 40 ASP B O 1
ATOM 3871 N N . PHE B 1 41 ? -6.473 18.359 -2.596 1 91.38 41 PHE B N 1
ATOM 3872 C CA . PHE B 1 41 ? -7.156 18.156 -1.325 1 91.38 41 PHE B CA 1
ATOM 3873 C C . PHE B 1 41 ? -6.691 19.172 -0.292 1 91.38 41 PHE B C 1
ATOM 3875 O O . PHE B 1 41 ? -7.473 19.609 0.56 1 91.38 41 PHE B O 1
ATOM 3882 N N . ASN B 1 42 ? -5.398 19.516 -0.286 1 89.81 42 ASN B N 1
ATOM 3883 C CA . ASN B 1 42 ? -4.91 20.531 0.649 1 89.81 42 ASN B CA 1
ATOM 3884 C C . ASN B 1 42 ? -5.742 21.797 0.577 1 89.81 42 ASN B C 1
ATOM 3886 O O . ASN B 1 42 ? -6.203 22.312 1.603 1 89.81 42 ASN B O 1
ATOM 3890 N N . ASN B 1 43 ? -5.949 22.203 -0.607 1 87.56 43 ASN B N 1
ATOM 3891 C CA . ASN B 1 43 ? -6.711 23.438 -0.816 1 87.56 43 ASN B CA 1
ATOM 3892 C C . ASN B 1 43 ? -8.195 23.219 -0.542 1 87.56 43 ASN B C 1
ATOM 3894 O O . ASN B 1 43 ? -8.852 24.078 0.056 1 87.56 43 ASN B O 1
ATOM 3898 N N . LYS B 1 44 ? -8.773 22.156 -0.988 1 89 44 LYS B N 1
ATOM 3899 C CA . LYS B 1 44 ? -10.18 21.875 -0.736 1 89 44 LYS B CA 1
ATOM 3900 C C . LYS B 1 44 ? -10.484 21.891 0.758 1 89 44 LYS B C 1
ATOM 3902 O O . LYS B 1 44 ? -11.43 22.547 1.196 1 89 44 LYS B O 1
ATOM 3907 N N . TYR B 1 45 ? -9.688 21.172 1.45 1 91.69 45 TYR B N 1
ATOM 3908 C CA . TYR B 1 45 ? -9.93 21.062 2.885 1 91.69 45 TYR B CA 1
ATOM 3909 C C . TYR B 1 45 ? -9.703 22.406 3.582 1 91.69 45 TYR B C 1
ATOM 3911 O O . TYR B 1 45 ? -10.469 22.781 4.473 1 91.69 45 TYR B O 1
ATOM 3919 N N . CYS B 1 46 ? -8.648 23.078 3.217 1 88.19 46 CYS B N 1
ATOM 3920 C CA . CYS B 1 46 ? -8.383 24.391 3.783 1 88.19 46 CYS B CA 1
ATOM 3921 C C . CYS B 1 46 ? -9.578 25.328 3.59 1 88.19 46 CYS B C 1
ATOM 3923 O O . CYS B 1 46 ? -10.031 25.969 4.539 1 88.19 46 CYS B O 1
ATOM 3925 N N . LEU B 1 47 ? -10.117 25.359 2.418 1 84.75 47 LEU B N 1
ATOM 3926 C CA . LEU B 1 47 ? -11.242 26.234 2.117 1 84.75 47 LEU B CA 1
ATOM 3927 C C . LEU B 1 47 ? -12.5 25.781 2.848 1 84.75 47 LEU B C 1
ATOM 3929 O O . LEU B 1 47 ? -13.312 26.609 3.27 1 84.75 47 LEU B O 1
ATOM 3933 N N . GLY B 1 48 ? -12.68 24.484 2.93 1 87.38 48 GLY B N 1
ATOM 3934 C CA . GLY B 1 48 ? -13.781 23.969 3.727 1 87.38 48 GLY B CA 1
ATOM 3935 C C . GLY B 1 48 ? -13.711 24.391 5.184 1 87.38 48 GLY B C 1
ATOM 3936 O O . GLY B 1 48 ? -14.727 24.734 5.785 1 87.38 48 GLY B O 1
ATOM 3937 N N . VAL B 1 49 ? -12.539 24.344 5.734 1 89.5 49 VAL B N 1
ATOM 3938 C CA . VAL B 1 49 ? -12.328 24.734 7.125 1 89.5 49 VAL B CA 1
ATOM 3939 C C . VAL B 1 49 ? -12.555 26.234 7.281 1 89.5 49 VAL B C 1
ATOM 3941 O O . VAL B 1 49 ? -13.188 26.688 8.25 1 89.5 49 VAL B O 1
ATOM 3944 N N . HIS B 1 50 ? -12.125 26.984 6.352 1 82.06 50 HIS B N 1
ATOM 3945 C CA . HIS B 1 50 ? -12.281 28.438 6.406 1 82.06 50 HIS B CA 1
ATOM 3946 C C . HIS B 1 50 ? -13.75 28.844 6.312 1 82.06 50 HIS B C 1
ATOM 3948 O O . HIS B 1 50 ? -14.141 29.891 6.824 1 82.06 50 HIS B O 1
ATOM 3954 N N . ALA B 1 51 ? -14.469 28.031 5.691 1 81.19 51 ALA B N 1
ATOM 3955 C CA . ALA B 1 51 ? -15.891 28.344 5.527 1 81.19 51 ALA B CA 1
ATOM 3956 C C . ALA B 1 51 ? -16.625 28.203 6.855 1 81.19 51 ALA B C 1
ATOM 3958 O O . ALA B 1 51 ? -17.672 28.844 7.059 1 81.19 51 ALA B O 1
ATOM 3959 N N . ILE B 1 52 ? -16.094 27.469 7.746 1 85.12 52 ILE B N 1
ATOM 3960 C CA . ILE B 1 52 ? -16.875 27.188 8.945 1 85.12 52 ILE B CA 1
ATOM 3961 C C . ILE B 1 52 ? -16.219 27.844 10.156 1 85.12 52 ILE B C 1
ATOM 3963 O O . ILE B 1 52 ? -16.844 28.016 11.195 1 85.12 52 ILE B O 1
ATOM 3967 N N . ASN B 1 53 ? -15 28.078 10.078 1 81 53 ASN B N 1
ATOM 3968 C CA . ASN B 1 53 ? -14.273 28.656 11.203 1 81 53 ASN B CA 1
ATOM 3969 C C . ASN B 1 53 ? -14.039 30.156 11 1 81 53 ASN B C 1
ATOM 3971 O O . ASN B 1 53 ? -14.008 30.641 9.859 1 81 53 ASN B O 1
ATOM 3975 N N . ASP B 1 54 ? -14.016 30.812 12.148 1 73.25 54 ASP B N 1
ATOM 3976 C CA . ASP B 1 54 ? -13.602 32.219 12.109 1 73.25 54 ASP B CA 1
ATOM 3977 C C . ASP B 1 54 ? -12.102 32.312 11.852 1 73.25 54 ASP B C 1
ATOM 3979 O O . ASP B 1 54 ? -11.289 32.062 12.742 1 73.25 54 ASP B O 1
ATOM 3983 N N . ILE B 1 55 ? -11.812 32.719 10.703 1 66.44 55 ILE B N 1
ATOM 3984 C CA . ILE B 1 55 ? -10.422 32.719 10.258 1 66.44 55 ILE B CA 1
ATOM 3985 C C . ILE B 1 55 ? -9.703 33.938 10.836 1 66.44 55 ILE B C 1
ATOM 3987 O O . ILE B 1 55 ? -8.477 34.031 10.75 1 66.44 55 ILE B O 1
ATOM 3991 N N . THR B 1 56 ? -10.438 34.75 11.477 1 67.5 56 THR B N 1
ATOM 3992 C CA . THR B 1 56 ? -9.828 35.969 11.961 1 67.5 56 THR B CA 1
ATOM 3993 C C . THR B 1 56 ? -9.07 35.719 13.258 1 67.5 56 THR B C 1
ATOM 3995 O O . THR B 1 56 ? -8.188 36.5 13.625 1 67.5 56 THR B O 1
ATOM 3998 N N . GLU B 1 57 ? -9.367 34.75 13.961 1 77.5 57 GLU B N 1
ATOM 3999 C CA . GLU B 1 57 ? -8.648 34.469 15.203 1 77.5 57 GLU B CA 1
ATOM 4000 C C . GLU B 1 57 ? -7.613 33.375 15.008 1 77.5 57 GLU B C 1
ATOM 4002 O O . GLU B 1 57 ? -6.418 33.625 14.914 1 77.5 57 GLU B O 1
ATOM 4007 N N . LYS B 1 58 ? -7.973 32.156 15.094 1 82.38 58 LYS B N 1
ATOM 4008 C CA . LYS B 1 58 ? -7.094 31.031 14.812 1 82.38 58 LYS B CA 1
ATOM 4009 C C . LYS B 1 58 ? -7.84 29.938 14.07 1 82.38 58 LYS B C 1
ATOM 4011 O O . LYS B 1 58 ? -8.969 29.594 14.414 1 82.38 58 LYS B O 1
ATOM 4016 N N . SER B 1 59 ? -7.328 29.562 12.977 1 88.12 59 SER B N 1
ATOM 4017 C CA . SER B 1 59 ? -7.863 28.453 12.18 1 88.12 59 SER B CA 1
ATOM 4018 C C . SER B 1 59 ? -6.746 27.609 11.578 1 88.12 59 SER B C 1
ATOM 4020 O O . SER B 1 59 ? -5.82 28.156 10.969 1 88.12 59 SER B O 1
ATOM 4022 N N . GLY B 1 60 ? -6.762 26.391 11.867 1 92.88 60 GLY B N 1
ATOM 4023 C CA . GLY B 1 60 ? -5.727 25.5 11.367 1 92.88 60 GLY B CA 1
ATOM 4024 C C . GLY B 1 60 ? -6.234 24.094 11.078 1 92.88 60 GLY B C 1
ATOM 4025 O O . GLY B 1 60 ? -7.273 23.688 11.609 1 92.88 60 GLY B O 1
ATOM 4026 N N . GLN B 1 61 ? -5.598 23.469 10.195 1 95.06 61 GLN B N 1
ATOM 4027 C CA . GLN B 1 61 ? -5.992 22.125 9.789 1 95.06 61 GLN B CA 1
ATOM 4028 C C . GLN B 1 61 ? -4.781 21.297 9.359 1 95.06 61 GLN B C 1
ATOM 4030 O O . GLN B 1 61 ? -3.764 21.859 8.945 1 95.06 61 GLN B O 1
ATOM 4035 N N . SER B 1 62 ? -4.875 20.047 9.516 1 97.12 62 SER B N 1
ATOM 4036 C CA . SER B 1 62 ? -3.885 19.078 9.055 1 97.12 62 SER B CA 1
ATOM 4037 C C . SER B 1 62 ? -4.422 18.25 7.895 1 97.12 62 SER B C 1
ATOM 4039 O O . SER B 1 62 ? -4.902 17.125 8.094 1 97.12 62 SER B O 1
ATOM 4041 N N . PRO B 1 63 ? -4.215 18.734 6.645 1 96.31 63 PRO B N 1
ATOM 4042 C CA . PRO B 1 63 ? -4.758 18.031 5.484 1 96.31 63 PRO B CA 1
ATOM 4043 C C . PRO B 1 63 ? -4.277 16.578 5.391 1 96.31 63 PRO B C 1
ATOM 4045 O O . PRO B 1 63 ? -5.043 15.688 5.016 1 96.31 63 PRO B O 1
ATOM 4048 N N . THR B 1 64 ? -3.059 16.297 5.695 1 96.81 64 THR B N 1
ATOM 4049 C CA . THR B 1 64 ? -2.494 14.961 5.598 1 96.81 64 THR B CA 1
ATOM 4050 C C . THR B 1 64 ? -3.24 13.992 6.508 1 96.81 64 THR B C 1
ATOM 4052 O O . THR B 1 64 ? -3.58 12.875 6.094 1 96.81 64 THR B O 1
ATOM 4055 N N . THR B 1 65 ? -3.52 14.406 7.707 1 97.62 65 THR B N 1
ATOM 4056 C CA . THR B 1 65 ? -4.203 13.562 8.68 1 97.62 65 THR B CA 1
ATOM 4057 C C . THR B 1 65 ? -5.609 13.211 8.203 1 97.62 65 THR B C 1
ATOM 4059 O O . THR B 1 65 ? -6.008 12.039 8.227 1 97.62 65 THR B O 1
ATOM 4062 N N . ILE B 1 66 ? -6.277 14.188 7.715 1 98 66 ILE B N 1
ATOM 4063 C CA . ILE B 1 66 ? -7.668 13.984 7.328 1 98 66 ILE B CA 1
ATOM 4064 C C . ILE B 1 66 ? -7.727 13.242 5.992 1 98 66 ILE B C 1
ATOM 4066 O O . ILE B 1 66 ? -8.617 12.414 5.773 1 98 66 ILE B O 1
ATOM 4070 N N . ARG B 1 67 ? -6.836 13.57 5.148 1 97.44 67 ARG B N 1
ATOM 4071 C CA . ARG B 1 67 ? -6.766 12.836 3.889 1 97.44 67 ARG B CA 1
ATOM 4072 C C . ARG B 1 67 ? -6.641 11.336 4.137 1 97.44 67 ARG B C 1
ATOM 4074 O O . ARG B 1 67 ? -7.328 10.539 3.496 1 97.44 67 ARG B O 1
ATOM 4081 N N . PHE B 1 68 ? -5.723 10.922 4.988 1 98.19 68 PHE B N 1
ATOM 4082 C CA . PHE B 1 68 ? -5.551 9.508 5.27 1 98.19 68 PHE B CA 1
ATOM 4083 C C . PHE B 1 68 ? -6.797 8.93 5.926 1 98.19 68 PHE B C 1
ATOM 4085 O O . PHE B 1 68 ? -7.219 7.812 5.602 1 98.19 68 PHE B O 1
ATOM 4092 N N . LEU B 1 69 ? -7.414 9.695 6.84 1 98.12 69 LEU B N 1
ATOM 4093 C CA . LEU B 1 69 ? -8.633 9.281 7.523 1 98.12 69 LEU B CA 1
ATOM 4094 C C . LEU B 1 69 ? -9.727 8.938 6.52 1 98.12 69 LEU B C 1
ATOM 4096 O O . LEU B 1 69 ? -10.344 7.871 6.613 1 98.12 69 LEU B O 1
ATOM 4100 N N . LEU B 1 70 ? -9.945 9.828 5.562 1 98.31 70 LEU B N 1
ATOM 4101 C CA . LEU B 1 70 ? -10.961 9.617 4.539 1 98.31 70 LEU B CA 1
ATOM 4102 C C . LEU B 1 70 ? -10.562 8.477 3.609 1 98.31 70 LEU B C 1
ATOM 4104 O O . LEU B 1 70 ? -11.414 7.695 3.176 1 98.31 70 LEU B O 1
ATOM 4108 N N . THR B 1 71 ? -9.297 8.367 3.291 1 98.38 71 THR B N 1
ATOM 4109 C CA . THR B 1 71 ? -8.82 7.324 2.393 1 98.38 71 THR B CA 1
ATOM 4110 C C . THR B 1 71 ? -9.047 5.941 3 1 98.38 71 THR B C 1
ATOM 4112 O O . THR B 1 71 ? -9.344 4.984 2.281 1 98.38 71 THR B O 1
ATOM 4115 N N . VAL B 1 72 ? -8.891 5.809 4.285 1 98.62 72 VAL B N 1
ATOM 4116 C CA . VAL B 1 72 ? -9.133 4.539 4.957 1 98.62 72 VAL B CA 1
ATOM 4117 C C . VAL B 1 72 ? -10.555 4.07 4.691 1 98.62 72 VAL B C 1
ATOM 4119 O O . VAL B 1 72 ? -10.805 2.875 4.504 1 98.62 72 VAL B O 1
ATOM 4122 N N . LEU B 1 73 ? -11.547 5 4.633 1 98.44 73 LEU B N 1
ATOM 4123 C CA . LEU B 1 73 ? -12.945 4.641 4.438 1 98.44 73 LEU B CA 1
ATOM 4124 C C . LEU B 1 73 ? -13.164 4.016 3.064 1 98.44 73 LEU B C 1
ATOM 4126 O O . LEU B 1 73 ? -13.969 3.094 2.918 1 98.44 73 LEU B O 1
ATOM 4130 N N . VAL B 1 74 ? -12.438 4.48 2.096 1 98.19 74 VAL B N 1
ATOM 4131 C CA . VAL B 1 74 ? -12.648 3.957 0.75 1 98.19 74 VAL B CA 1
ATOM 4132 C C . VAL B 1 74 ? -11.648 2.834 0.474 1 98.19 74 VAL B C 1
ATOM 4134 O O . VAL B 1 74 ? -11.984 1.856 -0.203 1 98.19 74 VAL B O 1
ATOM 4137 N N . GLY B 1 75 ? -10.461 2.957 1.003 1 98 75 GLY B N 1
ATOM 4138 C CA . GLY B 1 75 ? -9.453 1.922 0.809 1 98 75 GLY B CA 1
ATOM 4139 C C . GLY B 1 75 ? -9.82 0.607 1.472 1 98 75 GLY B C 1
ATOM 4140 O O . GLY B 1 75 ? -9.406 -0.46 1.015 1 98 75 GLY B O 1
ATOM 4141 N N . SER B 1 76 ? -10.594 0.644 2.523 1 98.31 76 SER B N 1
ATOM 4142 C CA . SER B 1 76 ? -11.047 -0.558 3.217 1 98.31 76 SER B CA 1
ATOM 4143 C C . SER B 1 76 ? -12.398 -1.028 2.684 1 98.31 76 SER B C 1
ATOM 4145 O O . SER B 1 76 ? -12.977 -1.982 3.205 1 98.31 76 SER B O 1
ATOM 4147 N N . LYS B 1 77 ? -12.914 -0.276 1.726 1 97.62 77 LYS B N 1
ATOM 4148 C CA . LYS B 1 77 ? -14.227 -0.535 1.149 1 97.62 77 LYS B CA 1
AT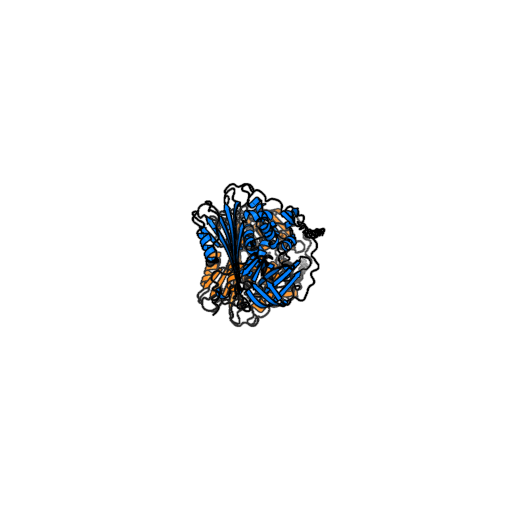OM 4149 C C . LYS B 1 77 ? -15.32 -0.453 2.211 1 97.62 77 LYS B C 1
ATOM 4151 O O . LYS B 1 77 ? -16.344 -1.139 2.115 1 97.62 77 LYS B O 1
ATOM 4156 N N . ALA B 1 78 ? -15.047 0.278 3.252 1 98.06 78 ALA B N 1
ATOM 4157 C CA . ALA B 1 78 ? -16.094 0.575 4.219 1 98.06 78 ALA B CA 1
ATOM 4158 C C . ALA B 1 78 ? -17.266 1.3 3.549 1 98.06 78 ALA B C 1
ATOM 4160 O O . ALA B 1 78 ? -18.422 0.919 3.727 1 98.06 78 ALA B O 1
ATOM 4161 N N . ALA B 1 79 ? -16.891 2.381 2.844 1 98.06 79 ALA B N 1
ATOM 4162 C CA . ALA B 1 79 ? -17.875 3.115 2.062 1 98.06 79 ALA B CA 1
ATOM 4163 C C . ALA B 1 79 ? -18.062 2.492 0.681 1 98.06 79 ALA B C 1
ATOM 4165 O O . ALA B 1 79 ? -17.078 2.092 0.041 1 98.06 79 ALA B O 1
ATOM 4166 N N . ARG B 1 80 ? -19.281 2.379 0.272 1 97.06 80 ARG B N 1
ATOM 4167 C CA . ARG B 1 80 ? -19.625 1.817 -1.032 1 97.06 80 ARG B CA 1
ATOM 4168 C C . ARG B 1 80 ? -20.547 2.744 -1.804 1 97.06 80 ARG B C 1
ATOM 4170 O O . ARG B 1 80 ? -20.953 3.787 -1.291 1 97.06 80 ARG B O 1
ATOM 4177 N N . GLY B 1 81 ? -20.734 2.508 -3.062 1 96.12 81 GLY B N 1
ATOM 4178 C CA . GLY B 1 81 ? -21.688 3.232 -3.885 1 96.12 81 GLY B CA 1
ATOM 4179 C C . GLY B 1 81 ? -21.375 4.711 -4.004 1 96.12 81 GLY B C 1
ATOM 4180 O O . GLY B 1 81 ? -20.203 5.09 -4.16 1 96.12 81 GLY B O 1
ATOM 4181 N N . THR B 1 82 ? -22.469 5.488 -3.898 1 95.69 82 THR B N 1
ATOM 4182 C CA . THR B 1 82 ? -22.344 6.93 -4.074 1 95.69 82 THR B CA 1
ATOM 4183 C C . THR B 1 82 ? -21.578 7.547 -2.91 1 95.69 82 THR B C 1
ATOM 4185 O O . THR B 1 82 ? -20.844 8.523 -3.092 1 95.69 82 THR B O 1
ATOM 4188 N N . SER B 1 83 ? -21.703 7 -1.703 1 96.88 83 SER B N 1
ATOM 4189 C CA . SER B 1 83 ? -20.938 7.488 -0.563 1 96.88 83 SER B CA 1
ATOM 4190 C C . SER B 1 83 ? -19.438 7.371 -0.817 1 96.88 83 SER B C 1
ATOM 4192 O O . SER B 1 83 ? -18.688 8.32 -0.578 1 96.88 83 SER B O 1
ATOM 4194 N N . ALA B 1 84 ? -19.047 6.199 -1.369 1 97.62 84 ALA B N 1
ATOM 4195 C CA . ALA B 1 84 ? -17.641 6 -1.705 1 97.62 84 ALA B CA 1
ATOM 4196 C C . ALA B 1 84 ? -17.203 6.949 -2.816 1 97.62 84 ALA B C 1
ATOM 4198 O O . ALA B 1 84 ? -16.094 7.492 -2.779 1 97.62 84 ALA B O 1
ATOM 4199 N N . ASP B 1 85 ? -18.031 7.184 -3.77 1 95.25 85 ASP B N 1
ATOM 4200 C CA . ASP B 1 85 ? -17.734 8.062 -4.891 1 95.25 85 ASP B CA 1
ATOM 4201 C C . ASP B 1 85 ? -17.531 9.508 -4.418 1 95.25 85 ASP B C 1
ATOM 4203 O O . ASP B 1 85 ? -16.609 10.195 -4.871 1 95.25 85 ASP B O 1
ATOM 4207 N N . GLN B 1 86 ? -18.375 9.961 -3.537 1 93.56 86 GLN B N 1
ATOM 4208 C CA . GLN B 1 86 ? -18.281 11.328 -3.037 1 93.56 86 GLN B CA 1
ATOM 4209 C C . GLN B 1 86 ? -17 11.523 -2.225 1 93.56 86 GLN B C 1
ATOM 4211 O O . GLN B 1 86 ? -16.344 12.562 -2.338 1 93.56 86 GLN B O 1
ATOM 4216 N N . ILE B 1 87 ? -16.656 10.523 -1.423 1 96.5 87 ILE B N 1
ATOM 4217 C CA . ILE B 1 87 ? -15.406 10.609 -0.672 1 96.5 87 ILE B CA 1
ATOM 4218 C C . ILE B 1 87 ? -14.219 10.648 -1.638 1 96.5 87 ILE B C 1
ATOM 4220 O O . ILE B 1 87 ? -13.305 11.453 -1.469 1 96.5 87 ILE B O 1
ATOM 4224 N N . THR B 1 88 ? -14.273 9.812 -2.664 1 95.81 88 THR B N 1
ATOM 4225 C CA . THR B 1 88 ? -13.227 9.766 -3.674 1 95.81 88 THR B CA 1
ATOM 4226 C C . THR B 1 88 ? -13.086 11.117 -4.375 1 95.81 88 THR B C 1
ATOM 4228 O O . THR B 1 88 ? -11.977 11.617 -4.566 1 95.81 88 THR B O 1
ATOM 4231 N N . GLN B 1 89 ? -14.164 11.719 -4.676 1 92.56 89 GLN B N 1
ATOM 4232 C CA . GLN B 1 89 ? -14.133 13 -5.363 1 92.56 89 GLN B CA 1
ATOM 4233 C C . GLN B 1 89 ? -13.594 14.102 -4.453 1 92.56 89 GLN B C 1
ATOM 4235 O O . GLN B 1 89 ? -12.898 15.008 -4.91 1 92.56 89 GLN B O 1
ATOM 4240 N N . ALA B 1 90 ? -13.984 14.031 -3.244 1 93.06 90 ALA B N 1
ATOM 4241 C CA . ALA B 1 90 ? -13.461 15.008 -2.287 1 93.06 90 ALA B CA 1
ATOM 4242 C C . ALA B 1 90 ? -11.945 14.922 -2.193 1 93.06 90 ALA B C 1
ATOM 4244 O O . ALA B 1 90 ? -11.273 15.945 -2.018 1 93.06 90 ALA B O 1
ATOM 4245 N N . LEU B 1 91 ? -11.414 13.742 -2.334 1 94.81 91 LEU B N 1
ATOM 4246 C CA . LEU B 1 91 ? -9.977 13.516 -2.223 1 94.81 91 LEU B CA 1
ATOM 4247 C C . LEU B 1 91 ? -9.273 13.836 -3.535 1 94.81 91 LEU B C 1
ATOM 4249 O O . LEU B 1 91 ? -8.078 14.141 -3.545 1 94.81 91 LEU B O 1
ATOM 4253 N N . SER B 1 92 ? -9.977 13.75 -4.621 1 91.5 92 SER B N 1
ATOM 4254 C CA . SER B 1 92 ? -9.375 13.773 -5.949 1 91.5 92 SER B CA 1
ATOM 4255 C C . SER B 1 92 ? -9.141 15.211 -6.422 1 91.5 92 SER B C 1
ATOM 4257 O O . SER B 1 92 ? -10.016 16.062 -6.266 1 91.5 92 SER B O 1
ATOM 4259 N N . PRO B 1 93 ? -8 15.375 -7.051 1 84.69 93 PRO B N 1
ATOM 4260 C CA . PRO B 1 93 ? -7.758 16.688 -7.668 1 84.69 93 PRO B CA 1
ATOM 4261 C C . PRO B 1 93 ? -8.312 16.781 -9.086 1 84.69 93 PRO B C 1
ATOM 4263 O O . PRO B 1 93 ? -8.297 17.844 -9.695 1 84.69 93 PRO B O 1
ATOM 4266 N N . THR B 1 94 ? -8.719 15.758 -9.789 1 74.81 94 THR B N 1
ATOM 4267 C CA . THR B 1 94 ? -9.008 15.734 -11.219 1 74.81 94 THR B CA 1
ATOM 4268 C C . THR B 1 94 ? -10.5 15.539 -11.461 1 74.81 94 THR B C 1
ATOM 4270 O O . THR B 1 94 ? -10.984 15.719 -12.578 1 74.81 94 THR B O 1
ATOM 4273 N N . ASN B 1 95 ? -11.281 15.414 -10.578 1 68.44 95 ASN B N 1
ATOM 4274 C CA . ASN B 1 95 ? -12.68 15.07 -10.781 1 68.44 95 ASN B CA 1
ATOM 4275 C C . ASN B 1 95 ? -12.844 13.984 -11.844 1 68.44 95 ASN B C 1
ATOM 4277 O O . ASN B 1 95 ? -13.617 14.148 -12.789 1 68.44 95 ASN B O 1
ATOM 4281 N N . SER B 1 96 ? -12.18 12.906 -11.789 1 74.38 96 SER B N 1
ATOM 4282 C CA . SER B 1 96 ? -12.125 11.828 -12.773 1 74.38 96 SER B CA 1
ATOM 4283 C C . SER B 1 96 ? -13.484 11.148 -12.922 1 74.38 96 SER B C 1
ATOM 4285 O O . SER B 1 96 ? -14.211 10.992 -11.938 1 74.38 96 SER B O 1
ATOM 4287 N N . ARG B 1 97 ? -13.719 10.75 -14.117 1 77.56 97 ARG B N 1
ATOM 4288 C CA . ARG B 1 97 ? -14.953 10.008 -14.391 1 77.56 97 ARG B CA 1
ATOM 4289 C C . ARG B 1 97 ? -14.82 8.555 -13.961 1 77.56 97 ARG B C 1
ATOM 4291 O O . ARG B 1 97 ? -15.812 7.914 -13.609 1 77.56 97 ARG B O 1
ATOM 4298 N N . ASP B 1 98 ? -13.68 8.031 -13.938 1 88.12 98 ASP B N 1
ATOM 4299 C CA . ASP B 1 98 ? -13.438 6.668 -13.477 1 88.12 98 ASP B CA 1
ATOM 4300 C C . ASP B 1 98 ? -13.125 6.641 -11.977 1 88.12 98 ASP B C 1
ATOM 4302 O O . ASP B 1 98 ? -11.953 6.625 -11.586 1 88.12 98 ASP B O 1
ATOM 4306 N N . ALA B 1 99 ? -14.148 6.52 -11.227 1 88.25 99 ALA B N 1
ATOM 4307 C CA . ALA B 1 99 ? -14.031 6.625 -9.773 1 88.25 99 ALA B CA 1
ATOM 4308 C C . ALA B 1 99 ? -13.242 5.453 -9.203 1 88.25 99 ALA B C 1
ATOM 4310 O O . ALA B 1 99 ? -12.516 5.609 -8.219 1 88.25 99 ALA B O 1
ATOM 4311 N N . VAL B 1 100 ? -13.359 4.379 -9.859 1 89.12 100 VAL B N 1
ATOM 4312 C CA . VAL B 1 100 ? -12.719 3.178 -9.344 1 89.12 100 VAL B CA 1
ATOM 4313 C C . VAL B 1 100 ? -11.203 3.299 -9.484 1 89.12 100 VAL B C 1
ATOM 4315 O O . VAL B 1 100 ? -10.461 3.117 -8.516 1 89.12 100 VAL B O 1
ATOM 4318 N N . THR B 1 101 ? -10.758 3.623 -10.672 1 90.25 101 THR B N 1
ATOM 4319 C CA . THR B 1 101 ? -9.328 3.795 -10.914 1 90.25 101 THR B CA 1
ATOM 4320 C C . THR B 1 101 ? -8.773 4.938 -10.07 1 90.25 101 THR B C 1
ATOM 4322 O O . THR B 1 101 ? -7.668 4.836 -9.523 1 90.25 101 THR B O 1
ATOM 4325 N N . GLU B 1 102 ? -9.531 5.949 -10.016 1 92.81 102 GLU B N 1
ATOM 4326 C CA . GLU B 1 102 ? -9.109 7.09 -9.211 1 92.81 102 GLU B CA 1
ATOM 4327 C C . GLU B 1 102 ? -8.961 6.699 -7.742 1 92.81 102 GLU B C 1
ATOM 4329 O O . GLU B 1 102 ? -8.008 7.113 -7.078 1 92.81 102 GLU B O 1
ATOM 4334 N N . ARG B 1 103 ? -9.859 5.945 -7.305 1 94.81 103 ARG B N 1
ATOM 4335 C CA . ARG B 1 103 ? -9.836 5.496 -5.918 1 94.81 103 ARG B CA 1
ATOM 4336 C C . ARG B 1 103 ? -8.586 4.672 -5.629 1 94.81 103 ARG B C 1
ATOM 4338 O O . ARG B 1 103 ? -7.934 4.855 -4.598 1 94.81 103 ARG B O 1
ATOM 4345 N N . ILE B 1 104 ? -8.25 3.838 -6.535 1 94.56 104 ILE B N 1
ATOM 4346 C CA . ILE B 1 104 ? -7.051 3.014 -6.387 1 94.56 104 ILE B CA 1
ATOM 4347 C C . ILE B 1 104 ? -5.816 3.906 -6.324 1 94.56 104 ILE B C 1
ATOM 4349 O O . ILE B 1 104 ? -4.957 3.729 -5.457 1 94.56 104 ILE B O 1
ATOM 4353 N N . ASN B 1 105 ? -5.777 4.859 -7.164 1 94 105 ASN B N 1
ATOM 4354 C CA . ASN B 1 105 ? -4.641 5.773 -7.211 1 94 105 ASN B CA 1
ATOM 4355 C C . ASN B 1 105 ? -4.52 6.586 -5.926 1 94 105 ASN B C 1
ATOM 4357 O O . ASN B 1 105 ? -3.412 6.801 -5.426 1 94 105 ASN B O 1
ATOM 4361 N N . LEU B 1 106 ? -5.637 7.027 -5.48 1 94.75 106 LEU B N 1
ATOM 4362 C CA . LEU B 1 106 ? -5.645 7.828 -4.262 1 94.75 106 LEU B CA 1
ATOM 4363 C C . LEU B 1 106 ? -5.195 7.004 -3.062 1 94.75 106 LEU B C 1
ATOM 4365 O O . LEU B 1 106 ? -4.445 7.488 -2.213 1 94.75 106 LEU B O 1
ATOM 4369 N N . VAL B 1 107 ? -5.629 5.785 -3.006 1 97.19 107 VAL B N 1
ATOM 4370 C CA . VAL B 1 107 ? -5.234 4.891 -1.924 1 97.19 107 VAL B CA 1
ATOM 4371 C C . VAL B 1 107 ? -3.732 4.625 -1.989 1 97.19 107 VAL B C 1
ATOM 4373 O O . VAL B 1 107 ? -3.035 4.723 -0.977 1 97.19 107 VAL B O 1
ATOM 4376 N N . ASP B 1 108 ? -3.244 4.352 -3.188 1 96.81 108 ASP B N 1
ATOM 4377 C CA . ASP B 1 108 ? -1.814 4.121 -3.359 1 96.81 108 ASP B CA 1
ATOM 4378 C C . ASP B 1 108 ? -1.005 5.34 -2.926 1 96.81 108 ASP B C 1
ATOM 4380 O O . ASP B 1 108 ? -0.002 5.207 -2.221 1 96.81 108 ASP B O 1
ATOM 4384 N N . SER B 1 109 ? -1.46 6.488 -3.303 1 94.25 109 SER B N 1
ATOM 4385 C CA . SER B 1 109 ? -0.763 7.723 -2.957 1 94.25 109 SER B CA 1
ATOM 4386 C C . SER B 1 109 ? -0.741 7.941 -1.447 1 94.25 109 SER B C 1
ATOM 4388 O O . SER B 1 109 ? 0.283 8.336 -0.888 1 94.25 109 SER B O 1
ATOM 4390 N N . ALA B 1 110 ? -1.832 7.711 -0.838 1 95.5 110 ALA B N 1
ATOM 4391 C CA . ALA B 1 110 ? -1.917 7.895 0.608 1 95.5 110 ALA B CA 1
ATOM 4392 C C . ALA B 1 110 ? -1.014 6.902 1.339 1 95.5 110 ALA B C 1
ATOM 4394 O O . ALA B 1 110 ? -0.385 7.25 2.342 1 95.5 110 ALA B O 1
ATOM 4395 N N . LEU B 1 111 ? -0.978 5.715 0.849 1 97.19 111 LEU B N 1
ATOM 4396 C CA . LEU B 1 111 ? -0.154 4.691 1.482 1 97.19 111 LEU B CA 1
ATOM 4397 C C . LEU B 1 111 ? 1.328 4.98 1.276 1 97.19 111 LEU B C 1
ATOM 4399 O O . LEU B 1 111 ? 2.15 4.691 2.148 1 97.19 111 LEU B O 1
ATOM 4403 N N . ASN B 1 112 ? 1.672 5.473 0.12 1 95.44 112 ASN B N 1
ATOM 4404 C CA . ASN B 1 112 ? 3.045 5.914 -0.104 1 95.44 112 ASN B CA 1
ATOM 4405 C C . ASN B 1 112 ? 3.436 7.039 0.847 1 95.44 112 ASN B C 1
ATOM 4407 O O . ASN B 1 112 ? 4.539 7.043 1.394 1 95.44 112 ASN B O 1
ATOM 4411 N N . GLU B 1 113 ? 2.547 7.945 1.034 1 93.69 113 GLU B N 1
ATOM 4412 C CA . GLU B 1 113 ? 2.791 9.039 1.973 1 93.69 113 GLU B CA 1
ATOM 4413 C C . GLU B 1 113 ? 2.906 8.516 3.402 1 93.69 113 GLU B C 1
ATOM 4415 O O . GLU B 1 113 ? 3.74 8.992 4.176 1 93.69 113 GLU B O 1
ATOM 4420 N N . TRP B 1 114 ? 2.064 7.617 3.721 1 95.94 114 TRP B N 1
ATOM 4421 C CA . TRP B 1 114 ? 2.115 6.977 5.031 1 95.94 114 TRP B CA 1
ATOM 4422 C C . TRP B 1 114 ? 3.484 6.352 5.277 1 95.94 114 TRP B C 1
ATOM 4424 O O . TRP B 1 114 ? 4.082 6.543 6.34 1 95.94 114 TRP B O 1
ATOM 4434 N N . ALA B 1 115 ? 3.963 5.66 4.324 1 95.38 115 ALA B N 1
ATOM 4435 C CA . ALA B 1 115 ? 5.27 5.016 4.441 1 95.38 115 ALA B CA 1
ATOM 4436 C C . ALA B 1 115 ? 6.383 6.047 4.578 1 95.38 115 ALA B C 1
ATOM 4438 O O . ALA B 1 115 ? 7.285 5.895 5.402 1 95.38 115 ALA B O 1
ATOM 4439 N N . LEU B 1 116 ? 6.301 7.055 3.77 1 93.31 116 LEU B N 1
ATOM 4440 C CA . LEU B 1 116 ? 7.312 8.102 3.787 1 93.31 116 LEU B CA 1
ATOM 4441 C C . LEU B 1 116 ? 7.363 8.789 5.148 1 93.31 116 LEU B C 1
ATOM 4443 O O . LEU B 1 116 ? 8.445 8.961 5.719 1 93.31 116 LEU B O 1
ATOM 4447 N N . LEU B 1 117 ? 6.215 9.148 5.664 1 94.56 117 LEU B N 1
ATOM 4448 C CA . LEU B 1 117 ? 6.152 9.836 6.945 1 94.56 117 LEU B CA 1
ATOM 4449 C C . LEU B 1 117 ? 6.582 8.914 8.078 1 94.56 117 LEU B C 1
ATOM 4451 O O . LEU B 1 117 ? 7.336 9.32 8.969 1 94.56 117 LEU B O 1
ATOM 4455 N N . SER B 1 118 ? 6.211 7.688 7.984 1 94.75 118 SER B N 1
ATOM 4456 C CA . SER B 1 118 ? 6.469 6.738 9.07 1 94.75 118 SER B CA 1
ATOM 4457 C C . SER B 1 118 ? 7.938 6.34 9.109 1 94.75 118 SER B C 1
ATOM 4459 O O . SER B 1 118 ? 8.414 5.824 10.125 1 94.75 118 SER B O 1
ATOM 4461 N N . THR B 1 119 ? 8.68 6.547 8.031 1 94.5 119 THR B N 1
ATOM 4462 C CA . THR B 1 119 ? 10.078 6.141 8 1 94.5 119 THR B CA 1
ATOM 4463 C C . THR B 1 119 ? 10.992 7.363 7.984 1 94.5 119 THR B C 1
ATOM 4465 O O . THR B 1 119 ? 12.211 7.23 7.828 1 94.5 119 THR B O 1
ATOM 4468 N N . ALA B 1 120 ? 10.43 8.516 8.102 1 91.94 120 ALA B N 1
ATOM 4469 C CA . ALA B 1 120 ? 11.242 9.734 8.133 1 91.94 120 ALA B CA 1
ATOM 4470 C C . ALA B 1 120 ? 12.258 9.688 9.273 1 91.94 120 ALA B C 1
ATOM 4472 O O . ALA B 1 120 ? 11.898 9.438 10.422 1 91.94 120 ALA B O 1
ATOM 4473 N N . GLY B 1 121 ? 13.547 9.852 8.914 1 90.88 121 GLY B N 1
ATOM 4474 C CA . GLY B 1 121 ? 14.625 9.883 9.883 1 90.88 121 GLY B CA 1
ATOM 4475 C C . GLY B 1 121 ? 15.172 8.508 10.219 1 90.88 121 GLY B C 1
ATOM 4476 O O . GLY B 1 121 ? 16.078 8.375 11.039 1 90.88 121 GLY B O 1
ATOM 4477 N N . LEU B 1 122 ? 14.695 7.418 9.492 1 93.62 122 LEU B N 1
ATOM 4478 C CA . LEU B 1 122 ? 15.008 6.066 9.953 1 93.62 122 LEU B CA 1
ATOM 4479 C C . LEU B 1 122 ? 16 5.391 9.008 1 93.62 122 LEU B C 1
ATOM 4481 O O . LEU B 1 122 ? 16.438 4.27 9.273 1 93.62 122 LEU B O 1
ATOM 4485 N N . ARG B 1 123 ? 16.422 5.812 7.797 1 89.44 123 ARG B N 1
ATOM 4486 C CA . ARG B 1 123 ? 17.172 5.168 6.723 1 89.44 123 ARG B CA 1
ATOM 4487 C C . ARG B 1 123 ? 18.406 4.473 7.262 1 89.44 123 ARG B C 1
ATOM 4489 O O . ARG B 1 123 ? 18.672 3.316 6.93 1 89.44 123 AR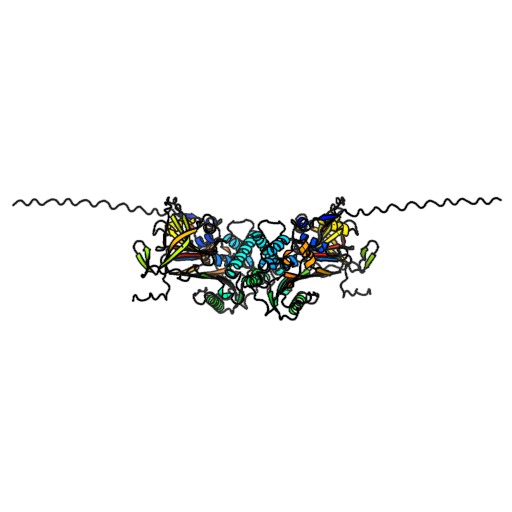G B O 1
ATOM 4496 N N . ASP B 1 124 ? 19.188 4.965 8.164 1 90.31 124 ASP B N 1
ATOM 4497 C CA . ASP B 1 124 ? 20.438 4.379 8.641 1 90.31 124 ASP B CA 1
ATOM 4498 C C . ASP B 1 124 ? 20.484 4.344 10.172 1 90.31 124 ASP B C 1
ATOM 4500 O O . ASP B 1 124 ? 21.562 4.414 10.766 1 90.31 124 ASP B O 1
ATOM 4504 N N . ILE B 1 125 ? 19.281 4.168 10.695 1 94.25 125 ILE B N 1
ATOM 4505 C CA . ILE B 1 125 ? 19.156 4.059 12.141 1 94.25 125 ILE B CA 1
ATOM 4506 C C . ILE B 1 125 ? 18.953 2.594 12.531 1 94.25 125 ILE B C 1
ATOM 4508 O O . ILE B 1 125 ? 18.125 1.899 11.945 1 94.25 125 ILE B O 1
ATOM 4512 N N . PRO B 1 126 ? 19.797 2.143 13.414 1 94.69 126 PRO B N 1
ATOM 4513 C CA . PRO B 1 126 ? 19.578 0.772 13.883 1 94.69 126 PRO B CA 1
ATOM 4514 C C . PRO B 1 126 ? 18.219 0.589 14.547 1 94.69 126 PRO B C 1
ATOM 4516 O O . PRO B 1 126 ? 17.719 1.512 15.195 1 94.69 126 PRO B O 1
ATOM 4519 N N . LEU B 1 127 ? 17.703 -0.563 14.406 1 93.69 127 LEU B N 1
ATOM 4520 C CA . LEU B 1 127 ? 16.359 -0.88 14.891 1 93.69 127 LEU B CA 1
ATOM 4521 C C . LEU B 1 127 ? 16.25 -0.614 16.391 1 93.69 127 LEU B C 1
ATOM 4523 O O . LEU B 1 127 ? 15.211 -0.15 16.859 1 93.69 127 LEU B O 1
ATOM 4527 N N . ASP B 1 128 ? 17.266 -0.838 17.109 1 91.12 128 ASP B N 1
ATOM 4528 C CA . ASP B 1 128 ? 17.219 -0.664 18.562 1 91.12 128 ASP B CA 1
ATOM 4529 C C . ASP B 1 128 ? 17.219 0.816 18.938 1 91.12 128 ASP B C 1
ATOM 4531 O O . ASP B 1 128 ? 16.984 1.168 20.094 1 91.12 128 ASP B O 1
ATOM 4535 N N . ARG B 1 129 ? 17.422 1.692 18.031 1 92.75 129 ARG B N 1
ATOM 4536 C CA . ARG B 1 129 ? 17.422 3.135 18.25 1 92.75 129 ARG B CA 1
ATOM 4537 C C . ARG B 1 129 ? 16.328 3.807 17.422 1 92.75 129 ARG B C 1
ATOM 4539 O O . ARG B 1 129 ? 16.453 4.977 17.047 1 92.75 129 ARG B O 1
ATOM 4546 N N . LEU B 1 130 ? 15.375 3.076 17.078 1 92.06 130 LEU B N 1
ATOM 4547 C CA . LEU B 1 130 ? 14.289 3.523 16.203 1 92.06 130 LEU B CA 1
ATOM 4548 C C . LEU B 1 130 ? 13.656 4.797 16.75 1 92.06 130 LEU B C 1
ATOM 4550 O O . LEU B 1 130 ? 13.438 5.754 15.992 1 92.06 130 LEU B O 1
ATOM 4554 N N . GLU B 1 131 ? 13.344 4.918 18.031 1 87.75 131 GLU B N 1
ATOM 4555 C CA . GLU B 1 131 ? 12.633 6.051 18.625 1 87.75 131 GLU B CA 1
ATOM 4556 C C . GLU B 1 131 ? 13.477 7.316 18.578 1 87.75 131 GLU B C 1
ATOM 4558 O O . GLU B 1 131 ? 12.953 8.422 18.453 1 87.75 131 GLU B O 1
ATOM 4563 N N . GLU B 1 132 ? 14.719 7.121 18.609 1 87.81 132 GLU B N 1
ATOM 4564 C CA . GLU B 1 132 ? 15.641 8.258 18.578 1 87.81 132 GLU B CA 1
ATOM 4565 C C . GLU B 1 132 ? 15.672 8.898 17.188 1 87.81 132 GLU B C 1
ATOM 4567 O O . GLU B 1 132 ? 15.82 10.117 17.062 1 87.81 132 GLU B O 1
ATOM 4572 N N . GLY B 1 133 ? 15.531 8.141 16.219 1 87.88 133 GLY B N 1
ATOM 4573 C CA . GLY B 1 133 ? 15.656 8.641 14.867 1 87.88 133 GLY B CA 1
ATOM 4574 C C . GLY B 1 133 ? 14.336 9.07 14.258 1 87.88 133 GLY B C 1
ATOM 4575 O O . GLY B 1 133 ? 14.312 9.844 13.297 1 87.88 133 GLY B O 1
ATOM 4576 N N . ARG B 1 134 ? 13.273 8.672 14.883 1 90.5 134 ARG B N 1
ATOM 4577 C CA . ARG B 1 134 ? 11.961 8.867 14.281 1 90.5 134 ARG B CA 1
ATOM 4578 C C . ARG B 1 134 ? 11.547 10.336 14.344 1 90.5 134 ARG B C 1
ATOM 4580 O O . ARG B 1 134 ? 11.531 10.938 15.414 1 90.5 134 ARG B O 1
ATOM 4587 N N . LEU B 1 135 ? 11.148 10.852 13.195 1 92.56 135 LEU B N 1
ATOM 4588 C CA . LEU B 1 135 ? 10.688 12.234 13.102 1 92.56 135 LEU B CA 1
ATOM 4589 C C . LEU B 1 135 ? 9.164 12.297 13.133 1 92.56 135 LEU B C 1
ATOM 4591 O O . LEU B 1 135 ? 8.586 13.297 13.547 1 92.56 135 LEU B O 1
ATOM 4595 N N . CYS B 1 136 ? 8.578 11.266 12.617 1 93.62 136 CYS B N 1
ATOM 4596 C CA . CYS B 1 136 ? 7.129 11.289 12.453 1 93.62 136 CYS B CA 1
ATOM 4597 C C . CYS B 1 136 ? 6.508 9.969 12.883 1 93.62 136 CYS B C 1
ATOM 4599 O O . CYS B 1 136 ? 7.055 8.898 12.609 1 93.62 136 CYS B O 1
ATOM 4601 N N . ARG B 1 137 ? 5.508 10.023 13.672 1 93.75 137 ARG B N 1
ATOM 4602 C CA . ARG B 1 137 ? 4.602 8.906 13.945 1 93.75 137 ARG B CA 1
ATOM 4603 C C . ARG B 1 137 ? 3.24 9.141 13.297 1 93.75 137 ARG B C 1
ATOM 4605 O O . ARG B 1 137 ? 2.549 10.102 13.625 1 93.75 137 ARG B O 1
ATOM 4612 N N . PHE B 1 138 ? 2.912 8.398 12.383 1 95.19 138 PHE B N 1
ATOM 4613 C CA . PHE B 1 138 ? 1.655 8.484 11.656 1 95.19 138 PHE B CA 1
ATOM 4614 C C . PHE B 1 138 ? 0.879 7.18 11.742 1 95.19 138 PHE B C 1
ATOM 4616 O O . PHE B 1 138 ? 1.286 6.168 11.164 1 95.19 138 PHE B O 1
ATOM 4623 N N . GLN B 1 139 ? -0.227 7.137 12.477 1 95.94 139 GLN B N 1
ATOM 4624 C CA . GLN B 1 139 ? -0.929 5.895 12.781 1 95.94 139 GLN B CA 1
ATOM 4625 C C . GLN B 1 139 ? -2.441 6.094 12.734 1 95.94 139 GLN B C 1
ATOM 4627 O O . GLN B 1 139 ? -2.941 7.176 13.039 1 95.94 139 GLN B O 1
ATOM 4632 N N . SER B 1 140 ? -3.117 5.082 12.359 1 97 140 SER B N 1
ATOM 4633 C CA . SER B 1 140 ? -4.578 5.047 12.383 1 97 140 SER B CA 1
ATOM 4634 C C . SER B 1 140 ? -5.086 3.869 13.203 1 97 140 SER B C 1
ATOM 4636 O O . SER B 1 140 ? -4.43 2.826 13.281 1 97 140 SER B O 1
ATOM 4638 N N . ALA B 1 141 ? -6.18 4.074 13.883 1 96.12 141 ALA B N 1
ATOM 4639 C CA . ALA B 1 141 ? -6.824 3.047 14.695 1 96.12 141 ALA B CA 1
ATOM 4640 C C . ALA B 1 141 ? -8.344 3.082 14.516 1 96.12 141 ALA B C 1
ATOM 4642 O O . ALA B 1 141 ? -8.914 4.129 14.211 1 96.12 141 ALA B O 1
ATOM 4643 N N . ILE B 1 142 ? -8.93 1.969 14.648 1 95.19 142 ILE B N 1
ATOM 4644 C CA . ILE B 1 142 ? -10.383 1.866 14.656 1 95.19 142 ILE B CA 1
ATOM 4645 C C . ILE B 1 142 ? -10.844 1.175 15.938 1 95.19 142 ILE B C 1
ATOM 4647 O O . ILE B 1 142 ? -10.258 0.178 16.359 1 95.19 142 ILE B O 1
ATOM 4651 N N . PHE B 1 143 ? -11.781 1.771 16.594 1 91.25 143 PHE B N 1
ATOM 4652 C CA . PHE B 1 143 ? -12.383 1.251 17.812 1 91.25 143 PHE B CA 1
ATOM 4653 C C . PHE B 1 143 ? -13.789 0.733 17.562 1 91.25 143 PHE B C 1
ATOM 4655 O O . PHE B 1 143 ? -14.688 1.503 17.188 1 91.25 143 PHE B O 1
ATOM 4662 N N . VAL B 1 144 ? -13.945 -0.579 17.688 1 90.06 144 VAL B N 1
ATOM 4663 C CA . VAL B 1 144 ? -15.195 -1.231 17.312 1 90.06 144 VAL B CA 1
ATOM 4664 C C . VAL B 1 144 ? -15.844 -1.836 18.562 1 90.06 144 VAL B C 1
ATOM 4666 O O . VAL B 1 144 ? -15.148 -2.279 19.484 1 90.06 144 VAL B O 1
ATOM 4669 N N . PRO B 1 145 ? -17.188 -1.872 18.531 1 83.19 145 PRO B N 1
ATOM 4670 C CA . PRO B 1 145 ? -17.875 -2.506 19.656 1 83.19 145 PRO B CA 1
ATOM 4671 C C . PRO B 1 145 ? -17.734 -4.027 19.656 1 83.19 145 PRO B C 1
ATOM 4673 O O . PRO B 1 145 ? -17.734 -4.645 18.594 1 83.19 145 PRO B O 1
ATOM 4676 N N . MET B 1 146 ? -17.531 -4.762 20.703 1 77.12 146 MET B N 1
ATOM 4677 C CA . MET B 1 146 ? -17.344 -6.207 20.812 1 77.12 146 MET B CA 1
ATOM 4678 C C . MET B 1 146 ? -18.609 -6.961 20.453 1 77.12 146 MET B C 1
ATOM 4680 O O . MET B 1 146 ? -18.547 -8.039 19.859 1 77.12 146 MET B O 1
ATOM 4684 N N . ASN B 1 147 ? -19.672 -6.57 20.781 1 69.5 147 ASN B N 1
ATOM 4685 C CA . ASN B 1 147 ? -20.797 -7.496 20.688 1 69.5 147 ASN B CA 1
ATOM 4686 C C . ASN B 1 147 ? -21.922 -6.934 19.828 1 69.5 147 ASN B C 1
ATOM 4688 O O . ASN B 1 147 ? -22.922 -7.605 19.594 1 69.5 147 ASN B O 1
ATOM 4692 N N . ASP B 1 148 ? -21.781 -6.012 19.125 1 69 148 ASP B N 1
ATOM 4693 C CA . ASP B 1 148 ? -23 -5.43 18.578 1 69 148 ASP B CA 1
ATOM 4694 C C . ASP B 1 148 ? -23 -5.516 17.047 1 69 148 ASP B C 1
ATOM 4696 O O . ASP B 1 148 ? -24.047 -5.457 16.422 1 69 148 ASP B O 1
ATOM 4700 N N . LEU B 1 149 ? -21.875 -5.715 16.5 1 79.06 149 LEU B N 1
ATOM 4701 C CA . LEU B 1 149 ? -21.844 -5.621 15.047 1 79.06 149 LEU B CA 1
ATOM 4702 C C . LEU B 1 149 ? -21.094 -6.805 14.438 1 79.06 149 LEU B C 1
ATOM 4704 O O . LEU B 1 149 ? -20.062 -7.234 14.969 1 79.06 149 LEU B O 1
ATOM 4708 N N . THR B 1 150 ? -21.781 -7.41 13.461 1 89.06 150 THR B N 1
ATOM 4709 C CA . THR B 1 150 ? -21.094 -8.414 12.648 1 89.06 150 THR B CA 1
ATOM 4710 C C . THR B 1 150 ? -20.359 -7.75 11.492 1 89.06 150 THR B C 1
ATOM 4712 O O . THR B 1 150 ? -20.984 -7.277 10.539 1 89.06 150 THR B O 1
ATOM 4715 N N . PHE B 1 151 ? -19.125 -7.797 11.578 1 94.75 151 PHE B N 1
ATOM 4716 C CA . PHE B 1 151 ? -18.312 -7.133 10.57 1 94.75 151 PHE B CA 1
ATOM 4717 C C . PHE B 1 151 ? -18.078 -8.039 9.375 1 94.75 151 PHE B C 1
ATOM 4719 O O . PHE B 1 151 ? -18.047 -9.266 9.516 1 94.75 151 PHE B O 1
ATOM 4726 N N . LYS B 1 152 ? -17.938 -7.395 8.258 1 96.5 152 LYS B N 1
ATOM 4727 C CA . LYS B 1 152 ? -17.594 -8.141 7.055 1 96.5 152 LYS B CA 1
ATOM 4728 C C . LYS B 1 152 ? -16.109 -8.477 7.016 1 96.5 152 LYS B C 1
ATOM 4730 O O . LYS B 1 152 ? -15.273 -7.66 7.406 1 96.5 152 LYS B O 1
ATOM 4735 N N . ALA B 1 153 ? -15.781 -9.633 6.477 1 96.81 153 ALA B N 1
ATOM 4736 C CA . ALA B 1 153 ? -14.414 -10.148 6.461 1 96.81 153 ALA B CA 1
ATOM 4737 C C . ALA B 1 153 ? -13.523 -9.312 5.547 1 96.81 153 ALA B C 1
ATOM 4739 O O . ALA B 1 153 ? -12.375 -9.031 5.887 1 96.81 153 ALA B O 1
ATOM 4740 N N . GLU B 1 154 ? -14.023 -8.945 4.348 1 97.12 154 GLU B N 1
ATOM 4741 C CA . GLU B 1 154 ? -13.242 -8.141 3.412 1 97.12 154 GLU B CA 1
ATOM 4742 C C . GLU B 1 154 ? -12.828 -6.809 4.035 1 97.12 154 GLU B C 1
ATOM 4744 O O . GLU B 1 154 ? -11.672 -6.406 3.941 1 97.12 154 GLU B O 1
ATOM 4749 N N . PHE B 1 155 ? -13.812 -6.145 4.742 1 97.75 155 PHE B N 1
ATOM 4750 C CA . PHE B 1 155 ? -13.547 -4.887 5.43 1 97.75 155 PHE B CA 1
ATOM 4751 C C . PHE B 1 155 ? -12.461 -5.062 6.48 1 97.75 155 PHE B C 1
ATOM 4753 O O . PHE B 1 155 ? -11.492 -4.293 6.52 1 97.75 155 PHE B O 1
ATOM 4760 N N . TYR B 1 156 ? -12.586 -6.023 7.258 1 97.25 156 TYR B N 1
ATOM 4761 C CA . TYR B 1 156 ? -11.625 -6.273 8.328 1 97.25 156 TYR B CA 1
ATOM 4762 C C . TYR B 1 156 ? -10.227 -6.461 7.762 1 97.25 156 TYR B C 1
ATOM 4764 O O . TYR B 1 156 ? -9.266 -5.852 8.25 1 97.25 156 TYR B O 1
ATOM 4772 N N . TRP B 1 157 ? -10.07 -7.312 6.781 1 96.75 157 TRP B N 1
ATOM 4773 C CA . TRP B 1 157 ? -8.75 -7.59 6.223 1 96.75 157 TRP B CA 1
ATOM 4774 C C . TRP B 1 157 ? -8.141 -6.336 5.605 1 96.75 157 TRP B C 1
ATOM 4776 O O . TRP B 1 157 ? -6.973 -6.027 5.832 1 96.75 157 TRP B O 1
ATOM 4786 N N . LEU B 1 158 ? -8.93 -5.641 4.785 1 98 158 LEU B N 1
ATOM 4787 C CA . LEU B 1 158 ? -8.422 -4.465 4.082 1 98 158 LEU B CA 1
ATOM 4788 C C . LEU B 1 158 ? -8 -3.383 5.07 1 98 158 LEU B C 1
ATOM 4790 O O . LEU B 1 158 ? -6.93 -2.787 4.926 1 98 158 LEU B O 1
ATOM 4794 N N . ILE B 1 159 ? -8.797 -3.133 6.059 1 98.44 159 ILE B N 1
ATOM 4795 C CA . ILE B 1 159 ? -8.516 -2.023 6.965 1 98.44 159 ILE B CA 1
ATOM 4796 C C . ILE B 1 159 ? -7.297 -2.352 7.82 1 98.44 159 ILE B C 1
ATOM 4798 O O . ILE B 1 159 ? -6.496 -1.468 8.133 1 98.44 159 ILE B O 1
ATOM 4802 N N . THR B 1 160 ? -7.074 -3.596 8.203 1 97.69 160 THR B N 1
ATOM 4803 C CA . THR B 1 160 ? -5.992 -3.963 9.109 1 97.69 160 THR B CA 1
ATOM 4804 C C . THR B 1 160 ? -4.703 -4.223 8.336 1 97.69 160 THR B C 1
ATOM 4806 O O . THR B 1 160 ? -3.623 -3.812 8.766 1 97.69 160 THR B O 1
ATOM 4809 N N . ASN B 1 161 ? -4.824 -4.895 7.203 1 96.56 161 ASN B N 1
ATOM 4810 C CA . ASN B 1 161 ? -3.619 -5.328 6.504 1 96.56 161 ASN B CA 1
ATOM 4811 C C . ASN B 1 161 ? -3.215 -4.336 5.414 1 96.56 161 ASN B C 1
ATOM 4813 O O . ASN B 1 161 ? -2.062 -3.902 5.363 1 96.56 161 ASN B O 1
ATOM 4817 N N . ARG B 1 162 ? -4.145 -3.936 4.621 1 97.19 162 ARG B N 1
ATOM 4818 C CA . ARG B 1 162 ? -3.822 -3.039 3.514 1 97.19 162 ARG B CA 1
ATOM 4819 C C . ARG B 1 162 ? -3.6 -1.614 4.012 1 97.19 162 ARG B C 1
ATOM 4821 O O . ARG B 1 162 ? -2.615 -0.969 3.641 1 97.19 162 ARG B O 1
ATOM 4828 N N . MET B 1 163 ? -4.516 -1.171 4.879 1 97.88 163 MET B N 1
ATOM 4829 C CA . MET B 1 163 ? -4.465 0.224 5.309 1 97.88 163 MET B CA 1
ATOM 4830 C C . MET B 1 163 ? -3.621 0.376 6.57 1 97.88 163 MET B C 1
ATOM 4832 O O . MET B 1 163 ? -3.299 1.494 6.977 1 97.88 163 MET B O 1
ATOM 4836 N N . GLY B 1 164 ? -3.281 -0.701 7.273 1 97.12 164 GLY B N 1
ATOM 4837 C CA . GLY B 1 164 ? -2.422 -0.658 8.445 1 97.12 164 GLY B CA 1
ATOM 4838 C C . GLY B 1 164 ? -3.104 -0.068 9.664 1 97.12 164 GLY B C 1
ATOM 4839 O O . GLY B 1 164 ? -2.443 0.481 10.547 1 97.12 164 GLY B O 1
ATOM 4840 N N . VAL B 1 165 ? -4.438 -0.077 9.695 1 98 165 VAL B N 1
ATOM 4841 C CA . VAL B 1 165 ? -5.191 0.487 10.812 1 98 165 VAL B CA 1
ATOM 4842 C C . VAL B 1 165 ? -5.215 -0.5 11.977 1 98 165 VAL B C 1
ATOM 4844 O O . VAL B 1 165 ? -5.477 -1.689 11.781 1 98 165 VAL B O 1
ATOM 4847 N N . ILE B 1 166 ? -4.918 -0.053 13.156 1 96.31 166 ILE B N 1
ATOM 4848 C CA . ILE B 1 166 ? -4.938 -0.885 14.359 1 96.31 166 ILE B CA 1
ATOM 4849 C C . ILE B 1 166 ? -6.383 -1.149 14.773 1 96.31 166 ILE B C 1
ATOM 4851 O O . ILE B 1 166 ? -7.141 -0.213 15.039 1 96.31 166 ILE B O 1
ATOM 4855 N N . TRP B 1 167 ? -6.75 -2.391 14.812 1 95.75 167 TRP B N 1
ATOM 4856 C CA . TRP B 1 167 ? -8.086 -2.826 15.203 1 95.75 167 TRP B CA 1
ATOM 4857 C C . TRP B 1 167 ? -8.172 -3.031 16.719 1 95.75 167 TRP B C 1
ATOM 4859 O O . TRP B 1 167 ? -7.453 -3.859 17.281 1 95.75 167 TRP B O 1
ATOM 4869 N N . THR B 1 168 ? -9.047 -2.268 17.391 1 91.81 168 THR B N 1
ATOM 4870 C CA . THR B 1 168 ? -9.211 -2.387 18.828 1 91.81 168 THR B CA 1
ATOM 4871 C C . THR B 1 168 ? -10.68 -2.602 19.188 1 91.81 168 THR B C 1
ATOM 4873 O O . THR B 1 168 ? -11.531 -1.779 18.859 1 91.81 168 THR B O 1
ATOM 4876 N N . GLU B 1 169 ? -10.93 -3.645 19.875 1 88.69 169 GLU B N 1
ATOM 4877 C CA . GLU B 1 169 ? -12.281 -3.91 20.359 1 88.69 169 GLU B CA 1
ATOM 4878 C C . GLU B 1 169 ? -12.508 -3.262 21.719 1 88.69 169 GLU B C 1
ATOM 4880 O O . GLU B 1 169 ? -11.641 -3.32 22.594 1 88.69 169 GLU B O 1
ATOM 4885 N N . THR B 1 170 ? -13.625 -2.551 21.812 1 82.75 170 THR B N 1
ATOM 4886 C CA . THR B 1 170 ? -13.922 -1.844 23.047 1 82.75 170 THR B CA 1
ATOM 4887 C C . THR B 1 170 ? -15.289 -2.258 23.594 1 82.75 170 THR B C 1
ATOM 4889 O O . THR B 1 170 ? -16.172 -2.65 22.828 1 82.75 170 THR B O 1
ATOM 4892 N N . SER B 1 171 ? -15.266 -2.197 25 1 72.31 171 SER B N 1
ATOM 4893 C CA . SER B 1 171 ? -16.578 -2.379 25.625 1 72.31 171 SER B CA 1
ATOM 4894 C C . SER B 1 171 ? -17.453 -1.155 25.422 1 72.31 171 SER B C 1
ATOM 4896 O O . SER B 1 171 ? -16.953 -0.038 25.266 1 72.31 171 SER B O 1
ATOM 4898 N N . ARG B 1 172 ? -18.656 -1.235 25.062 1 62.19 172 ARG B N 1
ATOM 4899 C CA . ARG B 1 172 ? -19.609 -0.217 24.625 1 62.19 172 ARG B CA 1
ATOM 4900 C C . ARG B 1 172 ? -19.609 0.978 25.578 1 62.19 172 ARG B C 1
ATOM 4902 O O . ARG B 1 172 ? -20.031 2.07 25.203 1 62.19 172 ARG B O 1
ATOM 4909 N N . LYS B 1 173 ? -19.047 0.978 26.719 1 60.84 173 LYS B N 1
ATOM 4910 C CA . LYS B 1 173 ? -19.453 2.002 27.672 1 60.84 173 LYS B CA 1
ATOM 4911 C C . LYS B 1 173 ? -18.672 3.295 27.453 1 60.84 173 LYS B C 1
ATOM 4913 O O . LYS B 1 173 ? -19.188 4.387 27.703 1 60.84 173 LYS B O 1
ATOM 4918 N N . ASP B 1 174 ? -17.469 3.273 27 1 63.91 174 ASP B N 1
ATOM 4919 C CA . ASP B 1 174 ? -16.797 4.562 26.875 1 63.91 174 ASP B CA 1
ATOM 4920 C C . ASP B 1 174 ? -15.648 4.492 25.875 1 63.91 174 ASP B C 1
ATOM 4922 O O . ASP B 1 174 ? -15.352 3.422 25.344 1 63.91 174 ASP B O 1
ATOM 4926 N N . PHE B 1 175 ? -15.367 5.699 25.266 1 73.06 175 PHE B N 1
ATOM 4927 C CA . PHE B 1 175 ? -14.25 5.844 24.344 1 73.06 175 PHE B CA 1
ATOM 4928 C C . PHE B 1 175 ? -12.93 5.918 25.094 1 73.06 175 PHE B C 1
ATOM 4930 O O . PHE B 1 175 ? -12.008 6.625 24.688 1 73.06 175 PHE B O 1
ATOM 4937 N N . ALA B 1 176 ? -12.914 5.215 26.172 1 75.12 176 ALA B N 1
ATOM 4938 C CA . ALA B 1 176 ? -11.727 5.258 27.016 1 75.12 176 ALA B CA 1
ATOM 4939 C C . ALA B 1 176 ? -10.5 4.738 26.281 1 75.12 176 ALA B C 1
ATOM 4941 O O . ALA B 1 176 ? -9.406 5.297 26.406 1 75.12 176 ALA B O 1
ATOM 4942 N N . HIS B 1 177 ? -10.688 3.777 25.484 1 81.12 177 HIS B N 1
ATOM 4943 C CA . HIS B 1 177 ? -9.57 3.223 24.734 1 81.12 177 HIS B CA 1
ATOM 4944 C C . HIS B 1 177 ? -9.062 4.215 23.688 1 81.12 177 HIS B C 1
ATOM 4946 O O . HIS B 1 177 ? -7.852 4.336 23.484 1 81.12 177 HIS B O 1
ATOM 4952 N N . ALA B 1 178 ? -9.961 4.879 23.078 1 82.69 178 ALA B N 1
ATOM 4953 C CA . ALA B 1 178 ? -9.57 5.879 22.078 1 82.69 178 ALA B CA 1
ATOM 4954 C C . ALA B 1 178 ? -8.836 7.043 22.734 1 82.69 178 ALA B C 1
ATOM 4956 O O . ALA B 1 178 ? -7.824 7.52 22.203 1 82.69 178 ALA B O 1
ATOM 4957 N N . GLN B 1 179 ? -9.305 7.371 23.875 1 82.62 179 GLN B N 1
ATOM 4958 C CA . GLN B 1 179 ? -8.664 8.453 24.609 1 82.62 179 GLN B CA 1
ATOM 4959 C C . GLN B 1 179 ? -7.254 8.07 25.047 1 82.62 179 GLN B C 1
ATOM 4961 O O . GLN B 1 179 ? -6.332 8.883 24.984 1 82.62 179 GLN B O 1
ATOM 4966 N N . LYS B 1 180 ? -7.211 6.906 25.484 1 84.5 180 LYS B N 1
ATOM 4967 C CA . LYS B 1 180 ? -5.898 6.406 25.891 1 84.5 180 LYS B CA 1
ATOM 4968 C C . LYS B 1 180 ? -4.938 6.359 24.719 1 84.5 180 LYS B C 1
ATOM 4970 O O . LYS B 1 180 ? -3.756 6.688 24.859 1 84.5 180 LYS B O 1
ATOM 4975 N N . TRP B 1 181 ? -5.422 5.953 23.641 1 88.44 181 TRP B N 1
ATOM 4976 C CA . TRP B 1 181 ? -4.609 5.883 22.438 1 88.44 181 TRP B CA 1
ATOM 4977 C C . TRP B 1 181 ? -4.129 7.27 22.016 1 88.44 181 TRP B C 1
ATOM 4979 O O . TRP B 1 181 ? -2.949 7.461 21.719 1 88.44 181 TRP B O 1
ATOM 4989 N N . VAL B 1 182 ? -4.965 8.258 22.016 1 86.81 182 VAL B N 1
ATOM 4990 C CA . VAL B 1 182 ? -4.605 9.625 21.672 1 86.81 182 VAL B CA 1
ATOM 4991 C C . VAL B 1 182 ? -3.596 10.164 22.672 1 86.81 182 VAL B C 1
ATOM 4993 O O . VAL B 1 182 ? -2.629 10.836 22.297 1 86.81 182 VAL B O 1
ATOM 4996 N N . SER B 1 183 ? -3.816 9.875 23.891 1 85.06 183 SER B N 1
ATOM 4997 C CA . SER B 1 183 ? -2.92 10.344 24.953 1 85.06 183 SER B CA 1
ATOM 4998 C C . SER B 1 183 ? -1.517 9.773 24.766 1 85.06 183 SER B C 1
ATOM 5000 O O . SER B 1 183 ? -0.525 10.484 24.938 1 85.06 183 SER B O 1
ATOM 5002 N N . LYS B 1 184 ? -1.502 8.531 24.453 1 84.56 184 LYS B N 1
ATOM 5003 C CA . LYS B 1 184 ? -0.216 7.887 24.203 1 84.56 184 LYS B CA 1
ATOM 5004 C C . LYS B 1 184 ? 0.487 8.508 23 1 84.56 184 LYS B C 1
ATOM 5006 O O . LYS B 1 184 ? 1.687 8.789 23.047 1 84.56 184 LYS B O 1
ATOM 5011 N N . MET B 1 185 ? -0.235 8.781 22.031 1 84.56 185 MET B N 1
ATOM 5012 C CA . MET B 1 185 ? 0.337 9.328 20.812 1 84.56 185 MET B CA 1
ATOM 5013 C C . MET B 1 185 ? 0.805 10.766 21.016 1 84.56 185 MET B C 1
ATOM 5015 O O . MET B 1 185 ? 1.795 11.195 20.422 1 84.56 185 MET B O 1
ATOM 5019 N N . SER B 1 186 ? 0.064 11.477 21.812 1 83.12 186 SER B N 1
ATOM 5020 C CA . SER B 1 186 ? 0.382 12.883 22.031 1 83.12 186 SER B CA 1
ATOM 5021 C C . SER B 1 186 ? 1.375 13.047 23.172 1 83.12 186 SER B C 1
ATOM 5023 O O . SER B 1 186 ? 1.8 14.164 23.484 1 83.12 186 SER B O 1
ATOM 5025 N N . LYS B 1 187 ? 1.686 11.969 23.797 1 78.69 187 LYS B N 1
ATOM 5026 C CA . LYS B 1 187 ? 2.523 11.984 25 1 78.69 187 LYS B CA 1
ATOM 5027 C C . LYS B 1 187 ? 1.934 12.898 26.062 1 78.69 187 LYS B C 1
ATOM 5029 O O . LYS B 1 187 ? 2.658 13.672 26.703 1 78.69 187 LYS B O 1
ATOM 5034 N N . GLY B 1 188 ? 0.637 12.914 26.125 1 73.25 188 GLY B N 1
ATOM 5035 C CA . GLY B 1 188 ? -0.078 13.633 27.172 1 73.25 188 GLY B CA 1
ATOM 5036 C C . GLY B 1 188 ? -0.227 15.117 26.875 1 73.25 188 GLY B C 1
ATOM 5037 O O . GLY B 1 188 ? -0.755 15.867 27.703 1 73.25 188 GLY B O 1
ATOM 5038 N N . LEU B 1 189 ? 0.196 15.617 25.812 1 68.81 189 LEU B N 1
ATOM 5039 C CA . LEU B 1 189 ? 0.239 17.047 25.516 1 68.81 189 LEU B CA 1
ATOM 5040 C C . LEU B 1 189 ? -1.124 17.547 25.047 1 68.81 189 LEU B C 1
ATOM 5042 O O . LEU B 1 189 ? -1.372 18.75 25.031 1 68.81 189 LEU B O 1
ATOM 5046 N N . PHE B 1 190 ? -1.917 16.5 24.734 1 67.62 190 PHE B N 1
ATOM 5047 C CA . PHE B 1 190 ? -3.117 16.953 24.031 1 67.62 190 PHE B CA 1
ATOM 5048 C C . PHE B 1 190 ? -4.336 16.156 24.484 1 67.62 190 PHE B C 1
ATOM 5050 O O . PHE B 1 190 ? -4.23 14.969 24.797 1 67.62 190 PHE B O 1
ATOM 5057 N N . THR B 1 191 ? -5.383 17.016 24.797 1 71.31 191 THR B N 1
ATOM 5058 C CA . THR B 1 191 ? -6.656 16.344 25.062 1 71.31 191 THR B CA 1
ATOM 5059 C C . THR B 1 191 ? -7.582 16.469 23.844 1 71.31 191 THR B C 1
ATOM 5061 O O . THR B 1 191 ? -7.676 17.531 23.234 1 71.31 191 THR B O 1
ATOM 5064 N N . HIS B 1 192 ? -8.008 15.43 23.375 1 76.19 192 HIS B N 1
ATOM 5065 C CA . HIS B 1 192 ? -8.992 15.352 22.297 1 76.19 192 HIS B CA 1
ATOM 5066 C C . HIS B 1 192 ? -10.359 14.953 22.828 1 76.19 192 HIS B C 1
ATOM 5068 O O . HIS B 1 192 ? -10.484 13.953 23.547 1 76.19 192 HIS B O 1
ATOM 5074 N N . ASN B 1 193 ? -11.289 15.836 22.578 1 72.44 193 ASN B N 1
ATOM 5075 C CA . ASN B 1 193 ? -12.641 15.523 23.016 1 72.44 193 ASN B CA 1
ATOM 5076 C C . ASN B 1 193 ? -13.383 14.672 22 1 72.44 193 ASN B C 1
ATOM 5078 O O . ASN B 1 193 ? -13.516 15.062 20.828 1 72.44 193 ASN B O 1
ATOM 5082 N N . PHE B 1 194 ? -13.664 13.508 22.469 1 73.44 194 PHE B N 1
ATOM 5083 C CA . PHE B 1 194 ? -14.453 12.625 21.625 1 73.44 194 PHE B CA 1
ATOM 5084 C C . PHE B 1 194 ? -15.938 12.953 21.719 1 73.44 194 PHE B C 1
ATOM 5086 O O . PHE B 1 194 ? -16.406 13.445 22.75 1 73.44 194 PHE B O 1
ATOM 5093 N N . PRO B 1 195 ? -16.562 12.828 20.609 1 61.41 195 PRO B N 1
ATOM 5094 C CA . PRO B 1 195 ? -18 13.086 20.688 1 61.41 195 PRO B CA 1
ATOM 5095 C C . PRO B 1 195 ? -18.719 12.133 21.641 1 61.41 195 PRO B C 1
ATOM 5097 O O . PRO B 1 195 ? -18.172 11.086 22 1 61.41 195 PRO B O 1
ATOM 5100 N N . LYS B 1 196 ? -19.797 12.656 22.266 1 56.12 196 LYS B N 1
ATOM 5101 C CA . LYS B 1 196 ? -20.578 11.828 23.172 1 56.12 196 LYS B CA 1
ATOM 5102 C C . LYS B 1 196 ? -20.922 10.484 22.547 1 56.12 196 LYS B C 1
ATOM 5104 O O . LYS B 1 196 ? -21.203 10.414 21.344 1 56.12 196 LYS B O 1
ATOM 5109 N N . GLN B 1 197 ? -20.406 9.414 23.281 1 55.38 197 GLN B N 1
ATOM 5110 C CA . GLN B 1 197 ? -20.531 8.016 22.875 1 55.38 197 GLN B CA 1
ATOM 5111 C C . GLN B 1 197 ? -22 7.652 22.625 1 55.38 197 GLN B C 1
ATOM 5113 O O . GLN B 1 197 ? -22.875 7.977 23.422 1 55.38 197 GLN B O 1
ATOM 5118 N N . CYS B 1 198 ? -22.391 7.578 21.375 1 54.78 198 CYS B N 1
ATOM 5119 C CA . CYS B 1 198 ? -23.625 6.793 21.281 1 54.78 198 CYS B CA 1
ATOM 5120 C C . CYS B 1 198 ? -23.312 5.301 21.25 1 54.78 198 CYS B C 1
ATOM 5122 O O . CYS B 1 198 ? -22.234 4.898 20.812 1 54.78 198 CYS B O 1
ATOM 5124 N N . SER B 1 199 ? -24.094 4.422 21.922 1 54.56 199 SER B N 1
ATOM 5125 C CA . SER B 1 199 ? -24.094 2.963 21.953 1 54.56 199 SER B CA 1
ATOM 5126 C C . SER B 1 199 ? -23.938 2.375 20.562 1 54.56 199 SER B C 1
ATOM 5128 O O . SER B 1 199 ? -24.672 2.752 19.641 1 54.56 199 SER B O 1
ATOM 5130 N N . GLY B 1 200 ? -22.922 1.6 20.266 1 61.47 200 GLY B N 1
ATOM 5131 C CA . GLY B 1 200 ? -22.828 0.828 19.047 1 61.47 200 GLY B CA 1
ATOM 5132 C C . GLY B 1 200 ? -22.047 1.534 17.953 1 61.47 200 GLY B C 1
ATOM 5133 O O . GLY B 1 200 ? -22.062 1.103 16.797 1 61.47 200 GLY B O 1
ATOM 5134 N N . SER B 1 201 ? -21.391 2.643 18.406 1 78.44 201 SER B N 1
ATOM 5135 C CA . SER B 1 201 ? -20.75 3.436 17.359 1 78.44 201 SER B CA 1
ATOM 5136 C C . SER B 1 201 ? -19.297 3.016 17.156 1 78.44 201 SER B C 1
ATOM 5138 O O . SER B 1 201 ? -18.672 2.469 18.062 1 78.44 201 SER B O 1
ATOM 5140 N N . LEU B 1 202 ? -18.828 2.959 15.906 1 89.06 202 LEU B N 1
ATOM 5141 C CA . LEU B 1 202 ? -17.422 2.77 15.555 1 89.06 202 LEU B CA 1
ATOM 5142 C C . LEU B 1 202 ? -16.703 4.109 15.414 1 89.06 202 LEU B C 1
ATOM 5144 O O . LEU B 1 202 ? -17.312 5.086 14.953 1 89.06 202 LEU B O 1
ATOM 5148 N N . VAL B 1 203 ? -15.508 4.121 15.945 1 91.06 203 VAL B N 1
ATOM 5149 C CA . VAL B 1 203 ? -14.727 5.348 15.82 1 91.06 203 VAL B CA 1
ATOM 5150 C C . VAL B 1 203 ? -13.438 5.066 15.047 1 91.06 203 VAL B C 1
ATOM 5152 O O . VAL B 1 203 ? -12.688 4.156 15.391 1 91.06 203 VAL B O 1
ATOM 5155 N N . LEU B 1 204 ? -13.234 5.734 13.992 1 94.94 204 LEU B N 1
ATOM 5156 C CA . LEU B 1 204 ? -11.984 5.727 13.234 1 94.94 204 LEU B CA 1
ATOM 5157 C C . LEU B 1 204 ? -11.141 6.949 13.562 1 94.94 204 LEU B C 1
ATOM 5159 O O . LEU B 1 204 ? -11.641 8.07 13.57 1 94.94 204 LEU B O 1
ATOM 5163 N N . ALA B 1 205 ? -9.875 6.73 13.859 1 94.75 205 ALA B N 1
ATOM 5164 C CA . ALA B 1 205 ? -8.984 7.824 14.242 1 94.75 205 ALA B CA 1
ATOM 5165 C C . ALA B 1 205 ? -7.656 7.738 13.492 1 94.75 205 ALA B C 1
ATOM 5167 O O . ALA B 1 205 ? -7.129 6.645 13.281 1 94.75 205 ALA B O 1
ATOM 5168 N N . THR B 1 206 ? -7.129 8.805 13.016 1 96.88 206 THR B N 1
ATOM 5169 C CA . THR B 1 206 ? -5.793 8.945 12.453 1 96.88 206 THR B CA 1
ATOM 5170 C C . THR B 1 206 ? -5.008 10.039 13.172 1 96.88 206 THR B C 1
ATOM 5172 O O . THR B 1 206 ? -5.516 11.148 13.367 1 96.88 206 THR B O 1
ATOM 5175 N N . ALA B 1 207 ? -3.834 9.734 13.57 1 95.88 207 ALA B N 1
ATOM 5176 C CA . ALA B 1 207 ? -3.014 10.68 14.328 1 95.88 207 ALA B CA 1
ATOM 5177 C C . ALA B 1 207 ? -1.651 10.875 13.664 1 95.88 207 ALA B C 1
ATOM 5179 O O . ALA B 1 207 ? -1.075 9.922 13.133 1 95.88 207 ALA B O 1
ATOM 5180 N N . LEU B 1 208 ? -1.171 12.055 13.742 1 96.5 208 LEU B N 1
ATOM 5181 C CA . LEU B 1 208 ? 0.134 12.453 13.219 1 96.5 208 LEU B CA 1
ATOM 5182 C C . LEU B 1 208 ? 0.934 13.203 14.281 1 96.5 208 LEU B C 1
ATOM 5184 O O . LEU B 1 208 ? 0.455 14.195 14.844 1 96.5 208 LEU B O 1
ATOM 5188 N N . GLN B 1 209 ? 2.014 12.656 14.648 1 95.06 209 GLN B N 1
ATOM 5189 C CA . GLN B 1 209 ? 3.002 13.32 15.492 1 95.06 209 GLN B CA 1
ATOM 5190 C C . GLN B 1 209 ? 4.273 13.625 14.711 1 95.06 209 GLN B C 1
ATOM 5192 O O . GLN B 1 209 ? 4.855 12.742 14.078 1 95.06 209 GLN B O 1
ATOM 5197 N N . PHE B 1 210 ? 4.695 14.836 14.758 1 95.69 210 PHE B N 1
ATOM 5198 C CA . PHE B 1 210 ? 5.891 15.258 14.039 1 95.69 210 PHE B CA 1
ATOM 5199 C C . PHE B 1 210 ? 6.816 16.062 14.945 1 95.69 210 PHE B C 1
ATOM 5201 O O . PHE B 1 210 ? 6.367 16.969 15.641 1 95.69 210 PHE B O 1
ATOM 5208 N N . LYS B 1 211 ? 8.039 15.688 14.914 1 93.38 211 LYS B N 1
ATOM 5209 C CA . LYS B 1 211 ? 9.102 16.406 15.609 1 93.38 211 LYS B CA 1
ATOM 5210 C C . LYS B 1 211 ? 10.172 16.891 14.633 1 93.38 211 LYS B C 1
ATOM 5212 O O . LYS B 1 211 ? 10.992 16.094 14.164 1 93.38 211 LYS B O 1
ATOM 5217 N N . GLY B 1 212 ? 10.172 18.156 14.375 1 93.56 212 GLY B N 1
ATOM 5218 C CA . GLY B 1 212 ? 11.188 18.75 13.523 1 93.56 212 GLY B CA 1
ATOM 5219 C C . GLY B 1 212 ? 12.281 19.453 14.297 1 93.56 212 GLY B C 1
ATOM 5220 O O . GLY B 1 212 ? 12.016 20.438 15 1 93.56 212 GLY B O 1
ATOM 5221 N N . GLU B 1 213 ? 13.469 19 14.117 1 92.19 213 GLU B N 1
ATOM 5222 C CA . GLU B 1 213 ? 14.609 19.641 14.75 1 92.19 213 GLU B CA 1
ATOM 5223 C C . GLU B 1 213 ? 15.289 20.625 13.797 1 92.19 213 GLU B C 1
ATOM 5225 O O . GLU B 1 213 ? 15.414 20.344 12.602 1 92.19 213 GLU B O 1
ATOM 5230 N N . TRP B 1 214 ? 15.695 21.719 14.445 1 91.69 214 TRP B N 1
ATOM 5231 C CA . TRP B 1 214 ? 16.453 22.672 13.641 1 91.69 214 TRP B CA 1
ATOM 5232 C C . TRP B 1 214 ? 17.828 22.125 13.289 1 91.69 214 TRP B C 1
ATOM 5234 O O . TRP B 1 214 ? 18.406 21.328 14.039 1 91.69 214 TRP B O 1
ATOM 5244 N N . ALA B 1 215 ? 18.328 22.469 12.055 1 85.56 215 ALA B N 1
ATOM 5245 C CA . ALA B 1 215 ? 19.703 22.125 11.75 1 85.56 215 ALA B CA 1
ATOM 5246 C C . ALA B 1 215 ? 20.656 22.719 12.781 1 85.56 215 ALA B C 1
ATOM 5248 O O . ALA B 1 215 ? 21.625 22.078 13.188 1 85.56 215 ALA B O 1
ATOM 5249 N N . GLN B 1 216 ? 20.359 23.953 13.117 1 83.94 216 GLN B N 1
ATOM 5250 C CA . GLN B 1 216 ? 21 24.672 14.219 1 83.94 216 GLN B CA 1
ATOM 5251 C C . GLN B 1 216 ? 19.969 25.312 15.133 1 83.94 216 GLN B C 1
ATOM 5253 O O . GLN B 1 216 ? 19 25.906 14.656 1 83.94 216 GLN B O 1
ATOM 5258 N N . PRO B 1 217 ? 20.219 25.094 16.391 1 83.81 217 PRO B N 1
ATOM 5259 C CA . PRO B 1 217 ? 19.25 25.719 17.297 1 83.81 217 PRO B CA 1
ATOM 5260 C C . PRO B 1 217 ? 19.125 27.219 17.094 1 83.81 217 PRO B C 1
ATOM 5262 O O . PRO B 1 217 ? 20.125 27.891 16.828 1 83.81 217 PRO B O 1
ATOM 5265 N N . LEU B 1 218 ? 17.891 27.625 17.203 1 87.5 218 LEU B N 1
ATOM 5266 C CA . LEU B 1 218 ? 17.656 29.062 17.062 1 87.5 218 LEU B CA 1
ATOM 5267 C C . LEU B 1 218 ? 18 29.797 18.359 1 87.5 218 LEU B C 1
ATOM 5269 O O . LEU B 1 218 ? 17.906 29.219 19.453 1 87.5 218 LEU B O 1
ATOM 5273 N N . GLU B 1 219 ? 18.422 31.016 18.219 1 86.38 219 GLU B N 1
ATOM 5274 C CA . GLU B 1 219 ? 18.797 31.812 19.375 1 86.38 219 GLU B CA 1
ATOM 5275 C C . GLU B 1 219 ? 17.688 32.812 19.734 1 86.38 219 GLU B C 1
ATOM 5277 O O . GLU B 1 219 ? 16.922 33.219 18.875 1 86.38 219 GLU B O 1
ATOM 5282 N N . LEU B 1 220 ? 17.688 33.031 21.031 1 83.69 220 LEU B N 1
ATOM 5283 C CA . LEU B 1 220 ? 16.766 34.062 21.484 1 83.69 220 LEU B CA 1
ATOM 5284 C C . LEU B 1 220 ? 17.156 35.438 20.922 1 83.69 220 LEU B C 1
ATOM 5286 O O . LEU B 1 220 ? 18.344 35.781 20.906 1 83.69 220 LEU B O 1
ATOM 5290 N N . TYR B 1 221 ? 16.141 35.938 20.328 1 80.06 221 TYR B N 1
ATOM 5291 C CA . TYR B 1 221 ? 16.375 37.281 19.781 1 80.06 221 TYR B CA 1
ATOM 5292 C C . TYR B 1 221 ? 16.312 38.344 20.875 1 80.06 221 TYR B C 1
ATOM 5294 O O . TYR B 1 221 ? 15.266 38.562 21.469 1 80.06 221 TYR B O 1
ATOM 5302 N N . GLY B 1 222 ? 17.453 39 21.078 1 69.75 222 GLY B N 1
ATOM 5303 C CA . GLY B 1 222 ? 17.562 40.094 22.031 1 69.75 222 GLY B CA 1
ATOM 5304 C C . GLY B 1 222 ? 17.359 39.656 23.469 1 69.75 222 GLY B C 1
ATOM 5305 O O . GLY B 1 222 ? 17.125 38.469 23.734 1 69.75 222 GLY B O 1
ATOM 5306 N N . SER B 1 223 ? 17.844 40.406 24.391 1 58.22 223 SER B N 1
ATOM 5307 C CA . SER B 1 223 ? 17.766 40.156 25.828 1 58.22 223 SER B CA 1
ATOM 5308 C C . SER B 1 223 ? 16.344 40.312 26.328 1 58.22 223 SER B C 1
ATOM 5310 O O . SER B 1 223 ? 16.016 39.875 27.453 1 58.22 223 SER B O 1
ATOM 5312 N N . SER B 1 224 ? 15.492 40.969 25.516 1 55.31 224 SER B N 1
ATOM 5313 C CA . SER B 1 224 ? 14.117 41.25 25.938 1 55.31 224 SER B CA 1
ATOM 5314 C C . SER B 1 224 ? 13.109 40.562 25.016 1 55.31 224 SER B C 1
ATOM 5316 O O . SER B 1 224 ? 13.461 40.125 23.922 1 55.31 224 SER B O 1
ATOM 5318 N N . LYS B 1 225 ? 11.852 40.312 25.625 1 64.31 225 LYS B N 1
ATOM 5319 C CA . LYS B 1 225 ? 10.703 39.875 24.859 1 64.31 225 LYS B CA 1
ATOM 5320 C C . LYS B 1 225 ? 10.516 40.719 23.594 1 64.31 225 LYS B C 1
ATOM 5322 O O . LYS B 1 225 ? 10.75 41.906 23.609 1 64.31 225 LYS B O 1
ATOM 5327 N N . GLY B 1 226 ? 10.625 40.156 22.453 1 74.88 226 GLY B N 1
ATOM 5328 C CA . GLY B 1 226 ? 10.258 40.875 21.25 1 74.88 226 GLY B CA 1
ATOM 5329 C C . GLY B 1 226 ? 8.805 41.312 21.219 1 74.88 226 GLY B C 1
ATOM 5330 O O . GLY B 1 226 ? 8.023 40.906 22.078 1 74.88 226 GLY B O 1
ATOM 5331 N N . SER B 1 227 ? 8.531 42.344 20.406 1 81.44 227 SER B N 1
ATOM 5332 C CA . SER B 1 227 ? 7.18 42.875 20.281 1 81.44 227 SER B CA 1
ATOM 5333 C C . SER B 1 227 ? 6.449 42.281 19.078 1 81.44 227 SER B C 1
ATOM 5335 O O . SER B 1 227 ? 7.008 42.188 17.984 1 81.44 227 SER B O 1
ATOM 5337 N N . PHE B 1 228 ? 5.32 41.719 19.375 1 89.56 228 PHE B N 1
ATOM 5338 C CA . PHE B 1 228 ? 4.41 41.219 18.344 1 89.56 228 PHE B CA 1
ATOM 5339 C C . PHE B 1 228 ? 3.225 42.156 18.172 1 89.56 228 PHE B C 1
ATOM 5341 O O . PHE B 1 228 ? 2.529 42.469 19.141 1 89.56 228 PHE B O 1
ATOM 5348 N N . GLU B 1 229 ? 3.027 42.594 16.953 1 90.19 229 GLU B N 1
ATOM 5349 C CA . GLU B 1 229 ? 1.95 43.5 16.641 1 90.19 229 GLU B CA 1
ATOM 5350 C C . GLU B 1 229 ? 0.689 42.781 16.203 1 90.19 229 GLU B C 1
ATOM 5352 O O . GLU B 1 229 ? 0.529 42.469 15.016 1 90.19 229 GLU B O 1
ATOM 5357 N N . VAL B 1 230 ? -0.22 42.688 17.094 1 86.62 230 VAL B N 1
ATOM 5358 C CA . VAL B 1 230 ? -1.478 42.031 16.797 1 86.62 230 VAL B CA 1
ATOM 5359 C C . VAL B 1 230 ? -2.291 42.844 15.812 1 86.62 230 VAL B C 1
ATOM 5361 O O . VAL B 1 230 ? -2.939 42.312 14.922 1 86.62 230 VAL B O 1
ATOM 5364 N N . SER B 1 231 ? -2.326 44.094 16.078 1 85.19 231 SER B N 1
ATOM 5365 C CA . SER B 1 231 ? -2.941 45.125 15.234 1 85.19 231 SER B CA 1
ATOM 5366 C C . SER B 1 231 ? -2.117 46.406 15.234 1 85.19 231 SER B C 1
ATOM 5368 O O . SER B 1 231 ? -1.15 46.531 15.984 1 85.19 231 SER B O 1
ATOM 5370 N N . PRO B 1 232 ? -2.5 47.312 14.32 1 82.56 232 PRO B N 1
ATOM 5371 C CA . PRO B 1 232 ? -1.737 48.562 14.32 1 82.56 232 PRO B CA 1
ATOM 5372 C C . PRO B 1 232 ? -1.727 49.25 15.68 1 82.56 232 PRO B C 1
ATOM 5374 O O . PRO B 1 232 ? -0.791 49.969 15.992 1 82.56 232 PRO B O 1
ATOM 5377 N N . ASN B 1 233 ? -2.658 48.875 16.469 1 87.94 233 ASN B N 1
ATOM 5378 C CA . ASN B 1 233 ? -2.783 49.594 17.734 1 87.94 233 ASN B CA 1
ATOM 5379 C C . ASN B 1 233 ? -2.547 48.688 18.922 1 87.94 233 ASN B C 1
ATOM 5381 O O . ASN B 1 233 ? -2.66 49.094 20.078 1 87.94 233 ASN B O 1
ATOM 5385 N N . THR B 1 234 ? -2.291 47.469 18.703 1 88.94 234 THR B N 1
ATOM 5386 C CA . THR B 1 234 ? -2.148 46.5 19.797 1 88.94 234 THR B CA 1
ATOM 5387 C C . THR B 1 234 ? -0.855 45.719 19.656 1 88.94 234 THR B C 1
ATOM 5389 O O . THR B 1 234 ? -0.624 45.062 18.625 1 88.94 234 THR B O 1
ATOM 5392 N N . ARG B 1 235 ? -0.082 45.812 20.734 1 89.12 235 ARG B N 1
ATOM 5393 C CA . ARG B 1 235 ? 1.173 45.062 20.781 1 89.12 235 ARG B CA 1
ATOM 5394 C C . ARG B 1 235 ? 1.254 44.188 22.016 1 89.12 235 ARG B C 1
ATOM 5396 O O . ARG B 1 235 ? 0.746 44.531 23.078 1 89.12 235 ARG B O 1
ATOM 5403 N N . ILE B 1 236 ? 1.875 43 21.812 1 87.94 236 ILE B N 1
ATOM 5404 C CA . ILE B 1 236 ? 2.113 42.125 22.953 1 87.94 236 ILE B CA 1
ATOM 5405 C C . ILE B 1 236 ? 3.584 41.719 22.984 1 87.94 236 ILE B C 1
ATOM 5407 O O . ILE B 1 236 ? 4.258 41.688 21.953 1 87.94 236 ILE B O 1
ATOM 5411 N N . ASP B 1 237 ? 4 41.375 24.25 1 87.25 237 ASP B N 1
ATOM 5412 C CA . ASP B 1 237 ? 5.359 40.875 24.422 1 87.25 237 ASP B CA 1
ATOM 5413 C C . ASP B 1 237 ? 5.402 39.344 24.281 1 87.25 237 ASP B C 1
ATOM 5415 O O . ASP B 1 237 ? 4.641 38.625 24.922 1 87.25 237 ASP B O 1
ATOM 5419 N N . ILE B 1 238 ? 6.242 38.906 23.359 1 89.19 238 ILE B N 1
ATOM 5420 C CA . ILE B 1 238 ? 6.434 37.469 23.156 1 89.19 238 ILE B CA 1
ATOM 5421 C C . ILE B 1 238 ? 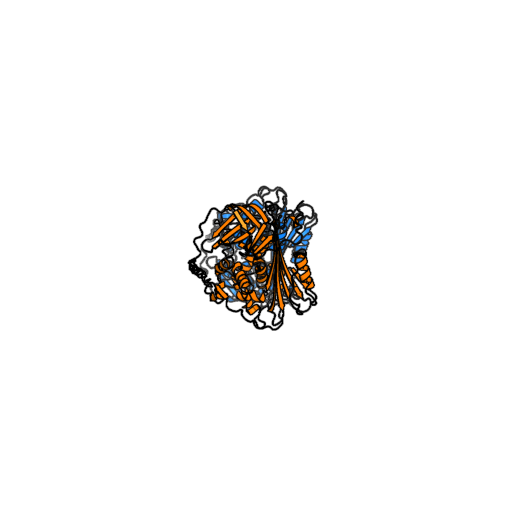7.906 37.188 22.859 1 89.19 238 ILE B C 1
ATOM 5423 O O . ILE B 1 238 ? 8.57 37.969 22.172 1 89.19 238 ILE B O 1
ATOM 5427 N N . PRO B 1 239 ? 8.422 36.125 23.422 1 90.31 239 PRO B N 1
ATOM 5428 C CA . PRO B 1 239 ? 9.797 35.781 23.062 1 90.31 239 PRO B CA 1
ATOM 5429 C C . PRO B 1 239 ? 9.961 35.5 21.578 1 90.31 239 PRO B C 1
ATOM 5431 O O . PRO B 1 239 ? 9.117 34.812 20.969 1 90.31 239 PRO B O 1
ATOM 5434 N N . MET B 1 240 ? 11.047 36.031 21.062 1 92.31 240 MET B N 1
ATOM 5435 C CA . MET B 1 240 ? 11.344 35.844 19.656 1 92.31 240 MET B CA 1
ATOM 5436 C C . MET B 1 240 ? 12.625 35.031 19.469 1 92.31 240 MET B C 1
ATOM 5438 O O . MET B 1 240 ? 13.523 35.094 20.312 1 92.31 240 MET B O 1
ATOM 5442 N N . LEU B 1 241 ? 12.625 34.281 18.406 1 92.62 241 LEU B N 1
ATOM 5443 C CA . LEU B 1 241 ? 13.781 33.469 18.016 1 92.62 241 LEU B CA 1
ATOM 5444 C C . LEU B 1 241 ? 14.414 34.031 16.734 1 92.62 241 LEU B C 1
ATOM 5446 O O . LEU B 1 241 ? 13.703 34.531 15.867 1 92.62 241 LEU B O 1
ATOM 5450 N N . SER B 1 242 ? 15.695 33.906 16.672 1 91.5 242 SER B N 1
ATOM 5451 C CA . SER B 1 242 ? 16.406 34.406 15.5 1 91.5 242 SER B CA 1
ATOM 5452 C C . SER B 1 242 ? 17.375 33.375 14.938 1 91.5 242 SER B C 1
ATOM 5454 O O . SER B 1 242 ? 17.953 32.594 15.695 1 91.5 242 SER B O 1
ATOM 5456 N N . ILE B 1 243 ? 17.5 33.438 13.602 1 89.88 243 ILE B N 1
ATOM 5457 C CA . ILE B 1 243 ? 18.453 32.531 12.953 1 89.88 243 ILE B CA 1
ATOM 5458 C C . ILE B 1 243 ? 18.906 33.156 11.633 1 89.88 243 ILE B C 1
ATOM 5460 O O . ILE B 1 243 ? 18.156 33.875 10.977 1 89.88 243 ILE B O 1
ATOM 5464 N N . VAL B 1 244 ? 20.156 32.969 11.352 1 88.62 244 VAL B N 1
ATOM 5465 C CA . VAL B 1 244 ? 20.672 33.219 10.008 1 88.62 244 VAL B CA 1
ATOM 5466 C C . VAL B 1 244 ? 20.922 31.906 9.297 1 88.62 244 VAL B C 1
ATOM 5468 O O . VAL B 1 244 ? 21.734 31.094 9.75 1 88.62 244 VAL B O 1
ATOM 5471 N N . ALA B 1 245 ? 20.141 31.609 8.352 1 86 245 ALA B N 1
ATOM 5472 C CA . ALA B 1 245 ? 20.234 30.328 7.656 1 86 245 ALA B CA 1
ATOM 5473 C C . ALA B 1 245 ? 19.859 30.469 6.188 1 86 245 ALA B C 1
ATOM 5475 O O . ALA B 1 245 ? 19.406 31.531 5.75 1 86 245 ALA B O 1
ATOM 5476 N N . GLU B 1 246 ? 20.219 29.406 5.445 1 86.31 246 GLU B N 1
ATOM 5477 C CA . GLU B 1 246 ? 19.672 29.297 4.09 1 86.31 246 GLU B CA 1
ATOM 5478 C C . GLU B 1 246 ? 18.203 28.922 4.109 1 86.31 246 GLU B C 1
ATOM 5480 O O . GLU B 1 246 ? 17.828 27.844 4.602 1 86.31 246 GLU B O 1
ATOM 5485 N N . VAL B 1 247 ? 17.453 29.875 3.65 1 88.31 247 VAL B N 1
ATOM 5486 C CA . VAL B 1 247 ? 16 29.688 3.732 1 88.31 247 VAL B CA 1
ATOM 5487 C C . VAL B 1 247 ? 15.391 29.766 2.336 1 88.31 247 VAL B C 1
ATOM 5489 O O . VAL B 1 247 ? 16.047 30.203 1.39 1 88.31 247 VAL B O 1
ATOM 5492 N N . ILE B 1 248 ? 14.195 29.172 2.293 1 85.12 248 ILE B N 1
ATOM 5493 C CA . ILE B 1 248 ? 13.359 29.328 1.107 1 85.12 248 ILE B CA 1
ATOM 5494 C C . ILE B 1 248 ? 12.617 30.656 1.163 1 85.12 248 ILE B C 1
ATOM 5496 O O . ILE B 1 248 ? 11.953 30.969 2.156 1 85.12 248 ILE B O 1
ATOM 5500 N N . TYR B 1 249 ? 12.805 31.453 0.125 1 87.31 249 TYR B N 1
ATOM 5501 C CA . TYR B 1 249 ? 12.102 32.719 0.085 1 87.31 249 TYR B CA 1
ATOM 5502 C C . TYR B 1 249 ? 11.289 32.875 -1.198 1 87.31 249 TYR B C 1
ATOM 5504 O O . TYR B 1 249 ? 11.75 32.5 -2.275 1 87.31 249 TYR B O 1
ATOM 5512 N N . TYR B 1 250 ? 10.078 33.281 -1.032 1 84.31 250 TYR B N 1
ATOM 5513 C CA . TYR B 1 250 ? 9.188 33.531 -2.162 1 84.31 250 TYR B CA 1
ATOM 5514 C C . TYR B 1 250 ? 8.352 34.781 -1.931 1 84.31 250 TYR B C 1
ATOM 5516 O O . TYR B 1 250 ? 7.879 35.031 -0.818 1 84.31 250 TYR B O 1
ATOM 5524 N N . LYS B 1 251 ? 8.32 35.531 -2.965 1 84.12 251 LYS B N 1
ATOM 5525 C CA . LYS B 1 251 ? 7.539 36.781 -2.93 1 84.12 251 LYS B CA 1
ATOM 5526 C C . LYS B 1 251 ? 6.539 36.844 -4.082 1 84.12 251 LYS B C 1
ATOM 5528 O O . LYS B 1 251 ? 6.898 36.594 -5.234 1 84.12 251 LYS B O 1
ATOM 5533 N N . ASP B 1 252 ? 5.309 37 -3.709 1 81.25 252 ASP B N 1
ATOM 5534 C CA . ASP B 1 252 ? 4.25 37.219 -4.695 1 81.25 252 ASP B CA 1
ATOM 5535 C C . ASP B 1 252 ? 3.656 38.625 -4.59 1 81.25 252 ASP B C 1
ATOM 5537 O O . ASP B 1 252 ? 2.721 38.844 -3.82 1 81.25 252 ASP B O 1
ATOM 5541 N N . THR B 1 253 ? 4.02 39.438 -5.457 1 78.62 253 THR B N 1
ATOM 5542 C CA . THR B 1 253 ? 3.594 40.844 -5.406 1 78.62 253 THR B CA 1
ATOM 5543 C C . THR B 1 253 ? 2.143 40.969 -5.855 1 78.62 253 THR B C 1
ATOM 5545 O O . THR B 1 253 ? 1.42 41.875 -5.383 1 78.62 253 THR B O 1
ATOM 5548 N N . LYS B 1 254 ? 1.752 40.125 -6.719 1 74.38 254 LYS B N 1
ATOM 5549 C CA . LYS B 1 254 ? 0.389 40.156 -7.242 1 74.38 254 LYS B CA 1
ATOM 5550 C C . LYS B 1 254 ? -0.621 39.75 -6.176 1 74.38 254 LYS B C 1
ATOM 5552 O O . LYS B 1 254 ? -1.674 40.375 -6.031 1 74.38 254 LYS B O 1
ATOM 5557 N N . LYS B 1 255 ? -0.29 38.844 -5.398 1 77.31 255 LYS B N 1
ATOM 5558 C CA . LYS B 1 255 ? -1.199 38.344 -4.371 1 77.31 255 LYS B CA 1
ATOM 5559 C C . LYS B 1 255 ? -0.936 39.031 -3.029 1 77.31 255 LYS B C 1
ATOM 5561 O O . LYS B 1 255 ? -1.708 38.875 -2.082 1 77.31 255 LYS B O 1
ATOM 5566 N N . GLY B 1 256 ? 0.144 39.75 -2.893 1 79.62 256 GLY B N 1
ATOM 5567 C CA . GLY B 1 256 ? 0.417 40.625 -1.761 1 79.62 256 GLY B CA 1
ATOM 5568 C C . GLY B 1 256 ? 0.994 39.906 -0.566 1 79.62 256 GLY B C 1
ATOM 5569 O O . GLY B 1 256 ? 0.71 40.25 0.582 1 79.62 256 GLY B O 1
ATOM 5570 N N . PHE B 1 257 ? 1.717 38.812 -0.822 1 85.56 257 PHE B N 1
ATOM 5571 C CA . PHE B 1 257 ? 2.297 38.094 0.31 1 85.56 257 PHE B CA 1
ATOM 5572 C C . PHE B 1 257 ? 3.721 37.656 -0.005 1 85.56 257 PHE B C 1
ATOM 5574 O O . PHE B 1 257 ? 4.152 37.688 -1.158 1 85.56 257 PHE B O 1
ATOM 5581 N N . HIS B 1 258 ? 4.461 37.344 1.026 1 86.62 258 HIS B N 1
ATOM 5582 C CA . HIS B 1 258 ? 5.75 36.656 0.917 1 86.62 258 HIS B CA 1
ATOM 5583 C C . HIS B 1 258 ? 5.906 35.594 1.991 1 86.62 258 HIS B C 1
ATOM 5585 O O . HIS B 1 258 ? 5.156 35.562 2.971 1 86.62 258 HIS B O 1
ATOM 5591 N N . LEU B 1 259 ? 6.746 34.688 1.678 1 89.62 259 LEU B N 1
ATOM 5592 C CA . LEU B 1 259 ? 6.91 33.594 2.641 1 89.62 259 LEU B CA 1
ATOM 5593 C C . LEU B 1 259 ? 8.375 33.219 2.775 1 89.62 259 LEU B C 1
ATOM 5595 O O . LEU B 1 259 ? 9.172 33.438 1.863 1 89.62 259 LEU B O 1
ATOM 5599 N N . VAL B 1 260 ? 8.727 32.719 3.92 1 90.75 260 VAL B N 1
ATOM 5600 C CA . VAL B 1 260 ? 10.039 32.156 4.215 1 90.75 260 VAL B CA 1
ATOM 5601 C C . VAL B 1 260 ? 9.891 30.75 4.758 1 90.75 260 VAL B C 1
ATOM 5603 O O . VAL B 1 260 ? 9.023 30.484 5.598 1 90.75 260 VAL B O 1
ATOM 5606 N N . GLY B 1 261 ? 10.633 29.859 4.16 1 91.5 261 GLY B N 1
ATOM 5607 C CA . GLY B 1 261 ? 10.672 28.484 4.641 1 91.5 261 GLY B CA 1
ATOM 5608 C C . GLY B 1 261 ? 12 28.125 5.285 1 91.5 261 GLY B C 1
ATOM 5609 O O . GLY B 1 261 ? 13.062 28.297 4.68 1 91.5 261 GLY B O 1
ATOM 5610 N N . ILE B 1 262 ? 11.961 27.703 6.492 1 92.38 262 ILE B N 1
ATOM 5611 C CA . ILE B 1 262 ? 13.148 27.234 7.211 1 92.38 262 ILE B CA 1
ATOM 5612 C C . ILE B 1 262 ? 13.211 25.719 7.18 1 92.38 262 ILE B C 1
ATOM 5614 O O . ILE B 1 262 ? 12.383 25.031 7.797 1 92.38 262 ILE B O 1
ATOM 5618 N N . PRO B 1 263 ? 14.164 25.141 6.492 1 90.88 263 PRO B N 1
ATOM 5619 C CA . PRO B 1 263 ? 14.297 23.688 6.492 1 90.88 263 PRO B CA 1
ATOM 5620 C C . PRO B 1 263 ? 14.703 23.125 7.852 1 90.88 263 PRO B C 1
ATOM 5622 O O . PRO B 1 263 ? 15.469 23.766 8.578 1 90.88 263 PRO B O 1
ATOM 5625 N N . PHE B 1 264 ? 14.172 21.984 8.172 1 92.25 264 PHE B N 1
ATOM 5626 C CA . PHE B 1 264 ? 14.602 21.281 9.367 1 92.25 264 PHE B CA 1
ATOM 5627 C C . PHE B 1 264 ? 15.898 20.531 9.117 1 92.25 264 PHE B C 1
ATOM 5629 O O . PHE B 1 264 ? 16.484 20.625 8.031 1 92.25 264 PHE B O 1
ATOM 5636 N N . LYS B 1 265 ? 16.375 19.906 10.18 1 89.25 265 LYS B N 1
ATOM 5637 C CA . LYS B 1 265 ? 17.562 19.062 10.008 1 89.25 265 LYS B CA 1
ATOM 5638 C C . LYS B 1 265 ? 17.359 18.062 8.867 1 89.25 265 LYS B C 1
ATOM 5640 O O . LYS B 1 265 ? 18.266 17.844 8.07 1 89.25 265 LYS B O 1
ATOM 5645 N N . ASP B 1 266 ? 16.234 17.391 8.914 1 87.31 266 ASP B N 1
ATOM 5646 C CA . ASP B 1 266 ? 15.812 16.688 7.707 1 87.31 266 ASP B CA 1
ATOM 5647 C C . ASP B 1 266 ? 15.258 17.656 6.664 1 87.31 266 ASP B C 1
ATOM 5649 O O . ASP B 1 266 ? 14.109 18.078 6.762 1 87.31 266 ASP B O 1
ATOM 5653 N N . THR B 1 267 ? 15.953 17.891 5.66 1 85 267 THR B N 1
ATOM 5654 C CA . THR B 1 267 ? 15.68 19 4.742 1 85 267 THR B CA 1
ATOM 5655 C C . THR B 1 267 ? 14.469 18.688 3.867 1 85 267 THR B C 1
ATOM 5657 O O . THR B 1 267 ? 13.984 19.562 3.145 1 85 267 THR B O 1
ATOM 5660 N N . ARG B 1 268 ? 14 17.531 3.98 1 88.25 268 ARG B N 1
ATOM 5661 C CA . ARG B 1 268 ? 12.766 17.234 3.26 1 88.25 268 ARG B CA 1
ATOM 5662 C C . ARG B 1 268 ? 11.594 18.031 3.83 1 88.25 268 ARG B C 1
ATOM 5664 O O . ARG B 1 268 ? 10.617 18.297 3.129 1 88.25 268 ARG B O 1
ATOM 5671 N N . PHE B 1 269 ? 11.758 18.375 5.062 1 92.06 269 PHE B N 1
ATOM 5672 C CA . PHE B 1 269 ? 10.68 19.078 5.734 1 92.06 269 PHE B CA 1
ATOM 5673 C C . PHE B 1 269 ? 11.078 20.531 6.027 1 92.06 269 PHE B C 1
ATOM 5675 O O . PHE B 1 269 ? 12.258 20.812 6.23 1 92.06 269 PHE B O 1
ATOM 5682 N N . ALA B 1 270 ? 10.094 21.359 6.039 1 92.56 270 ALA B N 1
ATOM 5683 C CA . ALA B 1 270 ? 10.312 22.766 6.367 1 92.56 270 ALA B CA 1
ATOM 5684 C C . ALA B 1 270 ? 9.078 23.375 7.043 1 92.56 270 ALA B C 1
ATOM 5686 O O . ALA B 1 270 ? 7.969 22.859 6.887 1 92.56 270 ALA B O 1
ATOM 5687 N N . ILE B 1 271 ? 9.328 24.328 7.801 1 95.38 271 ILE B N 1
ATOM 5688 C CA . ILE B 1 271 ? 8.266 25.188 8.297 1 95.38 271 ILE B CA 1
ATOM 5689 C C . ILE B 1 271 ? 8.25 26.5 7.52 1 95.38 271 ILE B C 1
ATOM 5691 O O . ILE B 1 271 ? 9.305 27.109 7.301 1 95.38 271 ILE B O 1
ATOM 5695 N N . VAL B 1 272 ? 7.09 26.891 7.125 1 93.81 272 VAL B N 1
ATOM 5696 C CA . VAL B 1 272 ? 6.949 28.062 6.285 1 93.81 272 VAL B CA 1
ATOM 5697 C C . VAL B 1 272 ? 6.102 29.109 7.004 1 93.81 272 VAL B C 1
ATOM 5699 O O . VAL B 1 272 ? 5.043 28.797 7.551 1 93.81 272 VAL B O 1
ATOM 5702 N N . PHE B 1 273 ? 6.594 30.297 7.02 1 93.88 273 PHE B N 1
ATOM 5703 C CA . PHE B 1 273 ? 5.852 31.453 7.531 1 93.88 273 PHE B CA 1
ATOM 5704 C C . PHE B 1 273 ? 5.426 32.375 6.395 1 93.88 273 PHE B C 1
ATOM 5706 O O . PHE B 1 273 ? 6.254 32.781 5.566 1 93.88 273 PHE B O 1
ATOM 5713 N N . LEU B 1 274 ? 4.176 32.688 6.371 1 91.5 274 LEU B N 1
ATOM 5714 C CA . LEU B 1 274 ? 3.613 33.562 5.352 1 91.5 274 LEU B CA 1
ATOM 5715 C C . LEU B 1 274 ? 3.133 34.875 5.965 1 91.5 274 LEU B C 1
ATOM 5717 O O . LEU B 1 274 ? 2.393 34.875 6.949 1 91.5 274 LEU B O 1
ATOM 5721 N N . LEU B 1 275 ? 3.588 35.969 5.332 1 90.62 275 LEU B N 1
ATOM 5722 C CA . LEU B 1 275 ? 3.221 37.312 5.773 1 90.62 275 LEU B CA 1
ATOM 5723 C C . LEU B 1 275 ? 2.684 38.125 4.609 1 90.62 275 LEU B C 1
ATOM 5725 O O . LEU B 1 275 ? 3.119 37.969 3.467 1 90.62 275 LEU B O 1
ATOM 5729 N N . PRO B 1 276 ? 1.707 38.969 4.953 1 87.88 276 PRO B N 1
ATOM 5730 C CA . PRO B 1 276 ? 1.352 39.969 3.928 1 87.88 276 PRO B CA 1
ATOM 5731 C C . PRO B 1 276 ? 2.486 40.938 3.629 1 87.88 276 PRO B C 1
ATOM 5733 O O . PRO B 1 276 ? 3.266 41.281 4.523 1 87.88 276 PRO B O 1
ATOM 5736 N N . LEU B 1 277 ? 2.58 41.375 2.445 1 84.25 277 LEU B N 1
ATOM 5737 C CA . LEU B 1 277 ? 3.574 42.375 2.076 1 84.25 277 LEU B CA 1
ATOM 5738 C C . LEU B 1 277 ? 3.293 43.719 2.771 1 84.25 277 LEU B C 1
ATOM 5740 O O . LEU B 1 277 ? 4.223 44.406 3.176 1 84.25 277 LEU B O 1
ATOM 5744 N N . VAL B 1 278 ? 1.991 43.969 2.768 1 81.69 278 VAL B N 1
ATOM 5745 C CA . VAL B 1 278 ? 1.548 45.156 3.518 1 81.69 278 VAL B CA 1
ATOM 5746 C C . VAL B 1 278 ? 1.109 44.719 4.918 1 81.69 278 VAL B C 1
ATOM 5748 O O . VAL B 1 278 ? 0.269 43.844 5.074 1 81.69 278 VAL B O 1
ATOM 5751 N N . PRO B 1 279 ? 1.713 45.312 5.934 1 81.56 279 PRO B N 1
ATOM 5752 C CA . PRO B 1 279 ? 1.43 44.906 7.309 1 81.56 279 PRO B CA 1
ATOM 5753 C C . PRO B 1 279 ? -0.059 44.969 7.648 1 81.56 279 PRO B C 1
ATOM 5755 O O . PRO B 1 279 ? -0.763 45.875 7.203 1 81.56 279 PRO B O 1
ATOM 5758 N N . HIS B 1 280 ? -0.553 44 8.438 1 78.75 280 HIS B N 1
ATOM 5759 C CA . HIS B 1 280 ? -1.874 43.875 9.039 1 78.75 280 HIS B CA 1
ATOM 5760 C C . HIS B 1 280 ? -2.957 43.719 7.98 1 78.75 280 HIS B C 1
ATOM 5762 O O . HIS B 1 280 ? -4.09 44.156 8.172 1 78.75 280 HIS B O 1
ATOM 5768 N N . LYS B 1 281 ? -2.615 43.25 6.828 1 76.19 281 LYS B N 1
ATOM 5769 C CA . LYS B 1 281 ? -3.582 43 5.766 1 76.19 281 LYS B CA 1
ATOM 5770 C C . LYS B 1 281 ? -3.709 41.5 5.492 1 76.19 281 LYS B C 1
ATOM 5772 O O . LYS B 1 281 ? -3.879 41.094 4.344 1 76.19 281 LYS B O 1
ATOM 5777 N N . PHE B 1 282 ? -3.609 40.75 6.547 1 77.56 282 PHE B N 1
ATOM 5778 C CA . PHE B 1 282 ? -3.607 39.312 6.383 1 77.56 282 PHE B CA 1
ATOM 5779 C C . PHE B 1 282 ? -4.953 38.812 5.855 1 77.56 282 PHE B C 1
ATOM 5781 O O . PHE B 1 282 ? -5.008 37.906 5.02 1 77.56 282 PHE B O 1
ATOM 5788 N N . ALA B 1 283 ? -5.98 39.344 6.316 1 69.12 283 ALA B N 1
ATOM 5789 C CA . ALA B 1 283 ? -7.312 38.906 5.887 1 69.12 283 ALA B CA 1
ATOM 5790 C C . ALA B 1 283 ? -7.492 39.094 4.383 1 69.12 283 ALA B C 1
ATOM 5792 O O . ALA B 1 283 ? -8.094 38.25 3.709 1 69.12 283 ALA B O 1
ATOM 5793 N N . GLU B 1 284 ? -6.922 40.156 3.898 1 70.25 284 GLU B N 1
ATOM 5794 C CA . GLU B 1 284 ? -7.008 40.438 2.471 1 70.25 284 GLU B CA 1
ATOM 5795 C C . GLU B 1 284 ? -6.191 39.438 1.654 1 70.25 284 GLU B C 1
ATOM 5797 O O . GLU B 1 284 ? -6.621 39 0.583 1 70.25 284 GLU B O 1
ATOM 5802 N N . VAL B 1 285 ? -5.055 39.125 2.17 1 74.62 285 VAL B N 1
ATOM 5803 C CA . VAL B 1 285 ? -4.184 38.188 1.496 1 74.62 285 VAL B CA 1
ATOM 5804 C C . VAL B 1 285 ? -4.848 36.812 1.473 1 74.62 285 VAL B C 1
ATOM 5806 O O . VAL B 1 285 ? -4.805 36.094 0.458 1 74.62 285 VAL B O 1
ATOM 5809 N N . GLU B 1 286 ? -5.422 36.469 2.49 1 69.19 286 GLU B N 1
ATOM 5810 C CA . GLU B 1 286 ? -6.047 35.156 2.59 1 69.19 286 GLU B CA 1
ATOM 5811 C C . GLU B 1 286 ? -7.215 35.031 1.616 1 69.19 286 GLU B C 1
ATOM 5813 O O . GLU B 1 286 ? -7.441 33.938 1.056 1 69.19 286 GLU B O 1
ATOM 5818 N N . HIS B 1 287 ? -7.914 36.094 1.555 1 64.62 287 HIS B N 1
ATOM 5819 C CA . HIS B 1 287 ? -9.031 36.062 0.617 1 64.62 287 HIS B CA 1
ATOM 5820 C C . HIS B 1 287 ? -8.547 35.906 -0.819 1 64.62 287 HIS B C 1
ATOM 5822 O O . HIS B 1 287 ? -9.266 35.375 -1.668 1 64.62 287 HIS B O 1
ATOM 5828 N N . GLY B 1 288 ? -7.34 36.344 -0.992 1 61.88 288 GLY B N 1
ATOM 5829 C CA . GLY B 1 288 ? -6.738 36.156 -2.305 1 61.88 288 GLY B CA 1
ATOM 5830 C C . GLY B 1 288 ? -6.379 34.719 -2.604 1 61.88 288 GLY B C 1
ATOM 5831 O O . GLY B 1 288 ? -6.18 34.344 -3.764 1 61.88 288 GLY B O 1
ATOM 5832 N N . PHE B 1 289 ? -6.355 33.969 -1.499 1 63.66 289 PHE B N 1
ATOM 5833 C CA . PHE B 1 289 ? -6.031 32.562 -1.672 1 63.66 289 PHE B CA 1
ATOM 5834 C C . PHE B 1 289 ? -7.242 31.781 -2.182 1 63.66 289 PHE B C 1
ATOM 5836 O O . PHE B 1 289 ? -7.207 30.547 -2.268 1 63.66 289 PHE B O 1
ATOM 5843 N N . THR B 1 290 ? -8.203 32.5 -2.555 1 57.19 290 THR B N 1
ATOM 5844 C CA . THR B 1 290 ? -9.414 31.828 -3.027 1 57.19 290 THR B CA 1
ATOM 5845 C C . THR B 1 290 ? -9.086 30.812 -4.113 1 57.19 290 THR B C 1
ATOM 5847 O O . THR B 1 290 ? -9.773 29.797 -4.258 1 57.19 290 THR B O 1
ATOM 5850 N N . GLU B 1 291 ? -8.047 31.078 -4.789 1 60.44 291 GLU B N 1
ATOM 5851 C CA . GLU B 1 291 ? -7.672 30.078 -5.789 1 60.44 291 GLU B CA 1
ATOM 5852 C C . GLU B 1 291 ? -6.785 29 -5.188 1 60.44 291 GLU B C 1
ATOM 5854 O O . GLU B 1 291 ? -6.5 27.984 -5.836 1 60.44 291 GLU B O 1
ATOM 5859 N N . GLY B 1 292 ? -6.59 29.141 -3.986 1 66.75 292 GLY B N 1
ATOM 5860 C CA . GLY B 1 292 ? -5.746 28.156 -3.336 1 66.75 292 GLY B CA 1
ATOM 5861 C C . GLY B 1 292 ? -4.273 28.516 -3.367 1 66.75 292 GLY B C 1
ATOM 5862 O O . GLY B 1 292 ? -3.869 29.438 -4.082 1 66.75 292 GLY B O 1
ATOM 5863 N N . LEU B 1 293 ? -3.525 28 -2.42 1 66.25 293 LEU B N 1
ATOM 5864 C CA . LEU B 1 293 ? -2.072 28.109 -2.391 1 66.25 293 LEU B CA 1
ATOM 5865 C C . LEU B 1 293 ? -1.425 27.031 -3.256 1 66.25 293 LEU B C 1
ATOM 5867 O O . LEU B 1 293 ? -1.91 25.906 -3.314 1 66.25 293 LEU B O 1
ATOM 5871 N N . ASP B 1 294 ? -0.505 27.422 -4.078 1 67.38 294 ASP B N 1
ATOM 5872 C CA . ASP B 1 294 ? 0.285 26.453 -4.824 1 67.38 294 ASP B CA 1
ATOM 5873 C C . ASP B 1 294 ? 1.354 25.812 -3.939 1 67.38 294 ASP B C 1
ATOM 5875 O O . ASP B 1 294 ? 2.445 26.375 -3.781 1 67.38 294 ASP B O 1
ATOM 5879 N N . TYR B 1 295 ? 1.083 24.703 -3.486 1 67.81 295 TYR B N 1
ATOM 5880 C CA . TYR B 1 295 ? 1.998 24.031 -2.568 1 67.81 295 TYR B CA 1
ATOM 5881 C C . TYR B 1 295 ? 3.213 23.5 -3.309 1 67.81 295 TYR B C 1
ATOM 5883 O O . TYR B 1 295 ? 4.23 23.172 -2.691 1 67.81 295 TYR B O 1
ATOM 5891 N N . GLY B 1 296 ? 3.115 23.344 -4.605 1 66.12 296 GLY B N 1
ATOM 5892 C CA . GLY B 1 296 ? 4.246 22.922 -5.422 1 66.12 296 GLY B CA 1
ATOM 5893 C C . GLY B 1 296 ? 5.379 23.922 -5.43 1 66.12 296 GLY B C 1
ATOM 5894 O O . GLY B 1 296 ? 6.504 23.609 -5.82 1 66.12 296 GLY B O 1
ATOM 5895 N N . LEU B 1 297 ? 5.094 25.094 -4.969 1 69.5 297 LEU B N 1
ATOM 5896 C CA . LEU B 1 297 ? 6.098 26.156 -4.891 1 69.5 297 LEU B CA 1
ATOM 5897 C C . LEU B 1 297 ? 7.281 25.703 -4.035 1 69.5 297 LEU B C 1
ATOM 5899 O O . LEU B 1 297 ? 8.422 26.094 -4.305 1 69.5 297 LEU B O 1
ATOM 5903 N N . PHE B 1 298 ? 7.039 24.859 -3.158 1 67.5 298 PHE B N 1
ATOM 5904 C CA . PHE B 1 298 ? 8.062 24.516 -2.182 1 67.5 298 PHE B CA 1
ATOM 5905 C C . PHE B 1 298 ? 9.039 23.5 -2.754 1 67.5 298 PHE B C 1
ATOM 5907 O O . PHE B 1 298 ? 10.109 23.266 -2.188 1 67.5 298 PHE B O 1
ATOM 5914 N N . ASN B 1 299 ? 8.648 22.797 -3.83 1 63.19 299 ASN B N 1
ATOM 5915 C CA . ASN B 1 299 ? 9.523 21.844 -4.516 1 63.19 299 ASN B CA 1
ATOM 5916 C C . ASN B 1 299 ? 10.117 22.453 -5.789 1 63.19 299 ASN B C 1
ATOM 5918 O O . ASN B 1 299 ? 10.945 21.812 -6.453 1 63.19 299 ASN B O 1
ATOM 5922 N N . SER B 1 300 ? 9.68 23.547 -6.051 1 62.38 300 SER B N 1
ATOM 5923 C CA . SER B 1 300 ? 10.031 24.125 -7.344 1 62.38 300 SER B CA 1
ATOM 5924 C C . SER B 1 300 ? 11.445 24.703 -7.324 1 62.38 300 SER B C 1
ATOM 5926 O O . SER B 1 300 ? 11.93 25.141 -6.277 1 62.38 300 SER B O 1
ATOM 5928 N N . SER B 1 301 ? 11.977 24.422 -8.383 1 59.41 301 SER B N 1
ATOM 5929 C CA . SER B 1 301 ? 13.242 25.094 -8.602 1 59.41 301 SER B CA 1
ATOM 5930 C C . SER B 1 301 ? 13.086 26.609 -8.523 1 59.41 301 SER B C 1
ATOM 5932 O O . SER B 1 301 ? 14.07 27.344 -8.43 1 59.41 301 SER B O 1
ATOM 5934 N N . ARG B 1 302 ? 11.914 26.969 -8.492 1 57.12 302 ARG B N 1
ATOM 5935 C CA . ARG B 1 302 ? 11.641 28.406 -8.477 1 57.12 302 ARG B CA 1
ATOM 5936 C C . ARG B 1 302 ? 11.969 29.016 -7.117 1 57.12 302 ARG B C 1
ATOM 5938 O O . ARG B 1 302 ? 12.086 30.234 -6.988 1 57.12 302 ARG B O 1
ATOM 5945 N N . VAL B 1 303 ? 11.93 28.109 -6.211 1 62.81 303 VAL B N 1
ATOM 5946 C CA . VAL B 1 303 ? 12.227 28.656 -4.891 1 62.81 303 VAL B CA 1
ATOM 5947 C C . VAL B 1 303 ? 13.734 28.828 -4.723 1 62.81 303 VAL B C 1
ATOM 5949 O O . VAL B 1 303 ? 14.508 27.938 -5.094 1 62.81 303 VAL B O 1
ATOM 5952 N N . GLN B 1 304 ? 14.086 30 -4.492 1 65.31 304 GLN B N 1
ATOM 5953 C CA . GLN B 1 304 ? 15.477 30.375 -4.32 1 65.31 304 GLN B CA 1
ATOM 5954 C C . GLN B 1 304 ? 15.953 30.109 -2.893 1 65.31 304 GLN B C 1
ATOM 5956 O O . GLN B 1 304 ? 15.242 30.422 -1.931 1 65.31 304 GLN B O 1
ATOM 5961 N N . LEU B 1 305 ? 16.906 29.312 -2.783 1 77.25 305 LEU B N 1
ATOM 5962 C CA . LEU B 1 305 ? 17.578 29.25 -1.486 1 77.25 305 LEU B CA 1
ATOM 5963 C C . LEU B 1 305 ? 18.5 30.453 -1.29 1 77.25 305 LEU B C 1
ATOM 5965 O O . LEU B 1 305 ? 19.281 30.797 -2.178 1 77.25 305 LEU B O 1
ATOM 5969 N N . CYS B 1 306 ? 18.203 31.297 -0.235 1 81.81 306 CYS B N 1
ATOM 5970 C CA . CYS B 1 306 ? 19.062 32.438 0.051 1 81.81 306 CYS B CA 1
ATOM 5971 C C . CYS B 1 306 ? 19.328 32.562 1.545 1 81.81 306 CYS B C 1
ATOM 5973 O O . CYS B 1 306 ? 18.516 32.125 2.365 1 81.81 306 CYS B O 1
ATOM 5975 N N . SER B 1 307 ? 20.469 33.094 1.775 1 87.19 307 SER B N 1
ATOM 5976 C CA . SER B 1 307 ? 20.812 33.375 3.168 1 87.19 307 SER B CA 1
ATOM 5977 C C . SER B 1 307 ? 20.016 34.562 3.703 1 87.19 307 SER B C 1
ATOM 5979 O O . SER B 1 307 ? 20.047 35.656 3.113 1 87.19 307 SER B O 1
ATOM 5981 N N . MET B 1 308 ? 19.266 34.375 4.723 1 88.75 308 MET B N 1
ATOM 5982 C CA . MET B 1 308 ? 18.422 35.406 5.281 1 88.75 308 MET B CA 1
ATOM 5983 C C . MET B 1 308 ? 18.406 35.344 6.805 1 88.75 308 MET B C 1
ATOM 5985 O O . MET B 1 308 ? 18.547 34.281 7.387 1 88.75 308 MET B O 1
ATOM 5989 N N . HIS B 1 309 ? 18.375 36.562 7.371 1 91.44 309 HIS B N 1
ATOM 5990 C CA . HIS B 1 309 ? 18.109 36.656 8.805 1 91.44 309 HIS B CA 1
ATOM 5991 C C . HIS B 1 309 ? 16.609 36.562 9.086 1 91.44 309 HIS B C 1
ATOM 5993 O O . HIS B 1 309 ? 15.844 37.438 8.656 1 91.44 309 HIS B O 1
ATOM 5999 N N . VAL B 1 310 ? 16.234 35.5 9.836 1 92.94 310 VAL B N 1
ATOM 6000 C CA . VAL B 1 310 ? 14.828 35.281 10.094 1 92.94 310 VAL B CA 1
ATOM 6001 C C . VAL B 1 310 ? 14.547 35.375 11.586 1 92.94 310 VAL B C 1
ATOM 6003 O O . VAL B 1 310 ? 15.289 34.844 12.406 1 92.94 310 VAL B O 1
ATOM 6006 N N . ILE B 1 311 ? 13.523 36.188 11.945 1 93.19 311 ILE B N 1
ATOM 6007 C CA . ILE B 1 311 ? 13.062 36.312 13.32 1 93.19 311 ILE B CA 1
ATOM 6008 C C . ILE B 1 311 ? 11.625 35.812 13.43 1 93.19 311 ILE B C 1
ATOM 6010 O O . ILE B 1 311 ? 10.734 36.312 12.727 1 93.19 311 ILE B O 1
ATOM 6014 N N . ILE B 1 312 ? 11.445 34.812 14.305 1 94.19 312 ILE B N 1
ATOM 6015 C CA . ILE B 1 312 ? 10.109 34.25 14.461 1 94.19 312 ILE B CA 1
ATOM 6016 C C . ILE B 1 312 ? 9.734 34.188 15.938 1 94.19 312 ILE B C 1
ATOM 6018 O O . ILE B 1 312 ? 10.617 34.125 16.797 1 94.19 312 ILE B O 1
ATOM 6022 N N . PRO B 1 313 ? 8.492 34.25 16.266 1 94 313 PRO B N 1
ATOM 6023 C CA . PRO B 1 313 ? 8.094 34.125 17.672 1 94 313 PRO B CA 1
ATOM 6024 C C . PRO B 1 313 ? 8.172 32.688 18.188 1 94 313 PRO B C 1
ATOM 6026 O O . PRO B 1 313 ? 7.98 31.75 17.422 1 94 313 PRO B O 1
ATOM 6029 N N . MET B 1 314 ? 8.492 32.562 19.422 1 93.31 314 MET B N 1
ATOM 6030 C CA . MET B 1 314 ? 8.266 31.328 20.141 1 93.31 314 MET B CA 1
ATOM 6031 C C . MET B 1 314 ? 6.812 31.219 20.594 1 93.31 314 MET B C 1
ATOM 6033 O O . MET B 1 314 ? 6.336 32.031 21.375 1 93.31 314 MET B O 1
ATOM 6037 N N . PHE B 1 315 ? 6.059 30.156 20.125 1 92.81 315 PHE B N 1
ATOM 6038 C CA . PHE B 1 315 ? 4.629 30.156 20.406 1 92.81 315 PHE B CA 1
ATOM 6039 C C . PHE B 1 315 ? 4.055 28.75 20.359 1 92.81 315 PHE B C 1
ATOM 6041 O O . PHE B 1 315 ? 4.75 27.812 19.984 1 92.81 315 PHE B O 1
ATOM 6048 N N . ARG B 1 316 ? 2.873 28.641 20.797 1 92.25 316 ARG B N 1
ATOM 6049 C CA . ARG B 1 316 ? 2.049 27.438 20.656 1 92.25 316 ARG B CA 1
ATOM 6050 C C . ARG B 1 316 ? 0.652 27.797 20.156 1 92.25 316 ARG B C 1
ATOM 6052 O O . ARG B 1 316 ? 0.199 28.938 20.312 1 92.25 316 ARG B O 1
ATOM 6059 N N . VAL B 1 317 ? 0.043 26.875 19.531 1 91.88 317 VAL B N 1
ATOM 6060 C CA . VAL B 1 317 ? -1.307 27.094 19.016 1 91.88 317 VAL B CA 1
ATOM 6061 C C . VAL B 1 317 ? -2.064 25.766 19 1 91.88 317 VAL B C 1
ATOM 6063 O O . VAL B 1 317 ? -1.481 24.719 18.719 1 91.88 317 VAL B O 1
ATOM 6066 N N . GLN B 1 318 ? -3.273 25.766 19.391 1 90.44 318 GLN B N 1
ATOM 6067 C CA . GLN B 1 318 ? -4.191 24.625 19.328 1 90.44 318 GLN B CA 1
ATOM 6068 C C . GLN B 1 318 ? -5.43 24.969 18.5 1 90.44 318 GLN B C 1
ATOM 6070 O O . GLN B 1 318 ? -5.98 26.062 18.625 1 90.44 318 GLN B O 1
ATOM 6075 N N . THR B 1 319 ? -5.801 24.125 17.625 1 91.81 319 THR B N 1
ATOM 6076 C CA . THR B 1 319 ? -6.969 24.375 16.781 1 91.81 319 THR B CA 1
ATOM 6077 C C . THR B 1 319 ? -7.863 23.141 16.734 1 91.81 319 THR B C 1
ATOM 6079 O O . THR B 1 319 ? -7.418 22.031 17.031 1 91.81 319 THR B O 1
ATOM 6082 N N . GLU B 1 320 ? -9.109 23.359 16.422 1 91.31 320 GLU B N 1
ATOM 6083 C CA . GLU B 1 320 ? -10.094 22.312 16.234 1 91.31 320 GLU B CA 1
ATOM 6084 C C . GLU B 1 320 ? -10.961 22.562 15 1 91.31 320 GLU B C 1
ATOM 6086 O O . GLU B 1 320 ? -11.203 23.719 14.641 1 91.31 320 GLU B O 1
ATOM 6091 N N . VAL B 1 321 ? -11.383 21.5 14.406 1 93.19 321 VAL B N 1
ATOM 6092 C CA . VAL B 1 321 ? -12.273 21.578 13.25 1 93.19 321 VAL B CA 1
ATOM 6093 C C . VAL B 1 321 ? -13.414 20.578 13.406 1 93.19 321 VAL B C 1
ATOM 6095 O O . VAL B 1 321 ? -13.18 19.406 13.742 1 93.19 321 VAL B O 1
ATOM 6098 N N . ASP B 1 322 ? -14.625 21.078 13.258 1 91.81 322 ASP B N 1
ATOM 6099 C CA . ASP B 1 322 ? -15.766 20.172 13.133 1 91.81 322 ASP B CA 1
ATOM 6100 C C . ASP B 1 322 ? -15.844 19.578 11.727 1 91.81 322 ASP B C 1
ATOM 6102 O O . ASP B 1 322 ? -16.25 20.25 10.781 1 91.81 322 ASP B O 1
ATOM 6106 N N . LEU B 1 323 ? -15.562 18.344 11.648 1 93.38 323 LEU B N 1
ATOM 6107 C CA . LEU B 1 323 ? -15.453 17.703 10.344 1 93.38 323 LEU B CA 1
ATOM 6108 C C . LEU B 1 323 ? -16.828 17.516 9.703 1 93.38 323 LEU B C 1
ATOM 6110 O O . LEU B 1 323 ? -16.953 17.484 8.477 1 93.38 323 LEU B O 1
ATOM 6114 N N . CYS B 1 324 ? -17.891 17.391 10.453 1 90.81 324 CYS B N 1
ATOM 6115 C CA . CYS B 1 324 ? -19.234 17.219 9.922 1 90.81 324 CYS B CA 1
ATOM 6116 C C . CYS B 1 324 ? -19.734 18.484 9.266 1 90.81 324 CYS B C 1
ATOM 6118 O O . CYS B 1 324 ? -20.672 18.453 8.461 1 90.81 324 CYS B O 1
ATOM 6120 N N . LYS B 1 325 ? -19.125 19.562 9.648 1 89.81 325 LYS B N 1
ATOM 6121 C CA . LYS B 1 325 ? -19.469 20.828 9.016 1 89.81 325 LYS B CA 1
ATOM 6122 C C . LYS B 1 325 ? -18.547 21.125 7.836 1 89.81 325 LYS B C 1
ATOM 6124 O O . LYS B 1 325 ? -18.969 21.688 6.828 1 89.81 325 LYS B O 1
ATOM 6129 N N . ALA B 1 326 ? -17.297 20.797 7.906 1 91.31 326 ALA B N 1
ATOM 6130 C CA . ALA B 1 326 ? -16.297 21.172 6.914 1 91.31 326 ALA B CA 1
ATOM 6131 C C . ALA B 1 326 ? -16.359 20.25 5.699 1 91.31 326 ALA B C 1
ATOM 6133 O O . ALA B 1 326 ? -16.297 20.703 4.559 1 91.31 326 ALA B O 1
ATOM 6134 N N . LEU B 1 327 ? -16.453 18.922 5.852 1 93.25 327 LEU B N 1
ATOM 6135 C CA . LEU B 1 327 ? -16.281 17.938 4.797 1 93.25 327 LEU B CA 1
ATOM 6136 C C . LEU B 1 327 ? -17.422 18 3.789 1 93.25 327 LEU B C 1
ATOM 6138 O O . LEU B 1 327 ? -17.234 17.75 2.6 1 93.25 327 LEU B O 1
ATOM 6142 N N . PRO B 1 328 ? -18.656 18.391 4.211 1 90.19 328 PRO B N 1
ATOM 6143 C CA . PRO B 1 328 ? -19.719 18.516 3.219 1 90.19 328 PRO B CA 1
ATOM 6144 C C . PRO B 1 328 ? -19.422 19.578 2.164 1 90.19 328 PRO B C 1
ATOM 6146 O O . PRO B 1 328 ? -19.891 19.469 1.027 1 90.19 328 PRO B O 1
ATOM 6149 N N . PHE B 1 329 ? -18.609 20.547 2.473 1 87.25 329 PHE B N 1
ATOM 6150 C CA . PHE B 1 329 ? -18.234 21.578 1.506 1 87.25 329 PHE B CA 1
ATOM 6151 C C . PHE B 1 329 ? -17.406 20.969 0.375 1 87.25 329 PHE B C 1
ATOM 6153 O O . PHE B 1 329 ? -17.312 21.562 -0.706 1 87.25 329 PHE B O 1
ATOM 6160 N N . LEU B 1 330 ? -16.812 19.844 0.667 1 90.19 330 LEU B N 1
ATOM 6161 C CA . LEU B 1 330 ? -15.977 19.172 -0.334 1 90.19 330 LEU B CA 1
ATOM 6162 C C . LEU B 1 330 ? -16.812 18.266 -1.223 1 90.19 330 LEU B C 1
ATOM 6164 O O . LEU B 1 330 ? -16.281 17.562 -2.082 1 90.19 330 LEU B O 1
ATOM 6168 N N . GLY B 1 331 ? -18.078 18.219 -0.969 1 87.62 331 GLY B N 1
ATOM 6169 C CA . GLY B 1 331 ? -18.969 17.438 -1.818 1 87.62 331 GLY B CA 1
ATOM 6170 C C . GLY B 1 331 ? -19.438 16.141 -1.172 1 87.62 331 GLY B C 1
ATOM 6171 O O . GLY B 1 331 ? -20.125 15.344 -1.802 1 87.62 331 GLY B O 1
ATOM 6172 N N . MET B 1 332 ? -19.031 15.938 0.011 1 92.19 332 MET B N 1
ATOM 6173 C CA . MET B 1 332 ? -19.484 14.758 0.742 1 92.19 332 MET B CA 1
ATOM 6174 C C . MET B 1 332 ? -20.828 15 1.414 1 92.19 332 MET B C 1
ATOM 6176 O O . MET B 1 332 ? -20.922 15.781 2.367 1 92.19 332 MET B O 1
ATOM 6180 N N . LYS B 1 333 ? -21.906 14.406 0.946 1 91.56 333 LYS B N 1
ATOM 6181 C CA . LYS B 1 333 ? -23.234 14.586 1.527 1 91.56 333 LYS B CA 1
ATOM 6182 C C . LYS B 1 333 ? -23.797 13.266 2.021 1 91.56 333 LYS B C 1
ATOM 6184 O O . LYS B 1 333 ? -24.203 13.148 3.182 1 91.56 333 LYS B O 1
ATOM 6189 N N . ASN B 1 334 ? -23.703 12.266 1.229 1 94.56 334 ASN B N 1
ATOM 6190 C CA . ASN B 1 334 ? -24.359 11 1.516 1 94.56 334 ASN B CA 1
ATOM 6191 C C . ASN B 1 334 ? -23.797 10.344 2.773 1 94.56 334 ASN B C 1
ATOM 6193 O O . ASN B 1 334 ? -24.547 9.828 3.6 1 94.56 334 ASN B O 1
ATOM 6197 N N . PRO B 1 335 ? -22.516 10.391 2.963 1 95.94 335 PRO B N 1
ATOM 6198 C CA . PRO B 1 335 ? -21.953 9.695 4.129 1 95.94 335 PRO B CA 1
ATOM 6199 C C . PRO B 1 335 ? -22.516 10.219 5.445 1 95.94 335 PRO B C 1
ATOM 6201 O O . PRO B 1 335 ? -22.406 9.547 6.477 1 95.94 335 PRO B O 1
ATOM 6204 N N . PHE B 1 336 ? -23.125 11.43 5.414 1 92.94 336 PHE B N 1
ATOM 6205 C CA . PHE B 1 336 ? -23.594 12.055 6.645 1 92.94 336 PHE B CA 1
ATOM 6206 C C . PHE B 1 336 ? -25.109 11.938 6.77 1 92.94 336 PHE B C 1
ATOM 6208 O O . PHE B 1 336 ? -25.688 12.336 7.781 1 92.94 336 PHE B O 1
ATOM 6215 N N . ASP B 1 337 ? -25.734 11.406 5.777 1 92.75 337 ASP B N 1
ATOM 6216 C CA . ASP B 1 337 ? -27.188 11.297 5.723 1 92.75 337 ASP B CA 1
ATOM 6217 C C . ASP B 1 337 ? -27.641 9.875 6.043 1 92.75 337 ASP B C 1
ATOM 6219 O O . ASP B 1 337 ? -27.281 8.93 5.34 1 92.75 337 ASP B O 1
ATOM 6223 N N . SER B 1 338 ? -28.547 9.742 6.977 1 89.5 338 SER B N 1
ATOM 6224 C CA . SER B 1 338 ? -28.938 8.414 7.434 1 89.5 338 SER B CA 1
ATOM 6225 C C . SER B 1 338 ? -29.688 7.648 6.348 1 89.5 338 SER B C 1
ATOM 6227 O O . SER B 1 338 ? -29.656 6.418 6.316 1 89.5 338 SER B O 1
ATOM 6229 N N . ASN B 1 339 ? -30.266 8.328 5.402 1 91.56 339 ASN B N 1
ATOM 6230 C CA . ASN B 1 339 ? -31.047 7.672 4.363 1 91.56 339 ASN B CA 1
ATOM 6231 C C . ASN B 1 339 ? -30.203 7.352 3.135 1 91.56 339 ASN B C 1
ATOM 6233 O O . ASN B 1 339 ? -30.578 6.52 2.309 1 91.56 339 ASN B O 1
ATOM 6237 N N . GLN B 1 340 ? -29.094 7.957 3.08 1 94.62 340 GLN B N 1
ATOM 6238 C CA . GLN B 1 340 ? -28.359 7.855 1.826 1 94.62 340 GLN B CA 1
ATOM 6239 C C . GLN B 1 340 ? -26.969 7.234 2.049 1 94.62 340 GLN B C 1
ATOM 6241 O O . GLN B 1 340 ? -26.328 6.777 1.101 1 94.62 340 GLN B O 1
ATOM 6246 N N . ALA B 1 341 ? -26.562 7.23 3.279 1 96.25 341 ALA B N 1
ATOM 6247 C CA . ALA B 1 341 ? -25.234 6.715 3.58 1 96.25 341 ALA B CA 1
ATOM 6248 C C . ALA B 1 341 ? -25.125 5.23 3.244 1 96.25 341 ALA B C 1
ATOM 6250 O O . ALA B 1 341 ? -26.062 4.465 3.5 1 96.25 341 ALA B O 1
ATOM 6251 N N . ASP B 1 342 ? -24.031 4.848 2.598 1 97.38 342 ASP B N 1
ATOM 6252 C CA . ASP B 1 342 ? -23.766 3.447 2.281 1 97.38 342 ASP B CA 1
ATOM 6253 C C . ASP B 1 342 ? -22.438 2.986 2.887 1 97.38 342 ASP B C 1
ATOM 6255 O O . ASP B 1 342 ? -21.391 3.131 2.268 1 97.38 342 ASP B O 1
ATOM 6259 N N . PHE B 1 343 ? -22.516 2.432 4.027 1 96.94 343 PHE B N 1
ATOM 6260 C CA . PHE B 1 343 ? -21.375 1.805 4.684 1 96.94 343 PHE B CA 1
ATOM 6261 C C . PHE B 1 343 ? -21.609 0.308 4.855 1 96.94 343 PHE B C 1
ATOM 6263 O O . PHE B 1 343 ? -21.203 -0.274 5.863 1 96.94 343 PHE B O 1
ATOM 6270 N N . SER B 1 344 ? -22.281 -0.227 3.883 1 96.38 344 SER B N 1
ATOM 6271 C CA . SER B 1 344 ? -22.625 -1.646 3.9 1 96.38 344 SER B CA 1
ATOM 6272 C C . SER B 1 344 ? -21.375 -2.514 3.785 1 96.38 344 SER B C 1
ATOM 6274 O O . SER B 1 344 ? -21.438 -3.729 3.988 1 96.38 344 SER B O 1
ATOM 6276 N N . GLY B 1 345 ? -20.234 -1.923 3.438 1 97.19 345 GLY B N 1
ATOM 6277 C CA . GLY B 1 345 ? -18.969 -2.652 3.438 1 97.19 345 GLY B CA 1
ATOM 6278 C C . GLY B 1 345 ? -18.516 -3.051 4.828 1 97.19 345 GLY B C 1
ATOM 6279 O O . GLY B 1 345 ? -17.688 -3.957 4.98 1 97.19 345 GLY B O 1
ATOM 6280 N N . ILE B 1 346 ? -19 -2.359 5.82 1 96.56 346 ILE B N 1
ATOM 6281 C CA . ILE B 1 346 ? -18.594 -2.609 7.195 1 96.56 346 ILE B CA 1
ATOM 6282 C C . ILE B 1 346 ? -19.422 -3.742 7.789 1 96.56 346 ILE B C 1
ATOM 6284 O O . ILE B 1 346 ? -18.875 -4.695 8.352 1 96.56 346 ILE B O 1
ATOM 6288 N N . SER B 1 347 ? -20.688 -3.617 7.688 1 94.12 347 SER B N 1
ATOM 6289 C CA . SER B 1 347 ? -21.672 -4.531 8.273 1 94.12 347 SER B CA 1
ATOM 6290 C C . SER B 1 347 ? -23.031 -4.398 7.598 1 94.12 347 SER B C 1
ATOM 6292 O O . SER B 1 347 ? -23.25 -3.477 6.812 1 94.12 347 SER B O 1
ATOM 6294 N N . ASP B 1 348 ? -23.953 -5.277 7.93 1 92.06 348 ASP B N 1
ATOM 6295 C CA . ASP B 1 348 ? -25.297 -5.25 7.344 1 92.06 348 ASP B CA 1
ATOM 6296 C C . ASP B 1 348 ? -26.234 -4.375 8.164 1 92.06 348 ASP B C 1
ATOM 6298 O O . ASP B 1 348 ? -27.422 -4.305 7.879 1 92.06 348 ASP B O 1
ATOM 6302 N N . VAL B 1 349 ? -25.688 -3.715 9.133 1 89.19 349 VAL B N 1
ATOM 6303 C CA . VAL B 1 349 ? -26.516 -2.859 9.961 1 89.19 349 VAL B CA 1
ATOM 6304 C C . VAL B 1 349 ? -27.094 -1.72 9.117 1 89.19 349 VAL B C 1
ATOM 6306 O O . VAL B 1 349 ? -26.406 -1.186 8.242 1 89.19 349 VAL B O 1
ATOM 6309 N N . GLU B 1 350 ? -28.297 -1.336 9.461 1 87.38 350 GLU B N 1
ATOM 6310 C CA . GLU B 1 350 ? -28.953 -0.288 8.695 1 87.38 350 GLU B CA 1
ATOM 6311 C C . GLU B 1 350 ? -28.625 1.096 9.242 1 87.38 350 GLU B C 1
ATOM 6313 O O . GLU B 1 350 ? -28.312 1.244 10.422 1 87.38 350 GLU B O 1
ATOM 6318 N N . ASN B 1 351 ? -28.578 2.09 8.406 1 87.44 351 ASN B N 1
ATOM 6319 C CA . ASN B 1 351 ? -28.484 3.516 8.711 1 87.44 351 ASN B CA 1
ATOM 6320 C C . ASN B 1 351 ? -27.125 3.885 9.289 1 87.44 351 ASN B C 1
ATOM 6322 O O . ASN B 1 351 ? -27 4.875 10.008 1 87.44 351 ASN B O 1
ATOM 6326 N N . LEU B 1 352 ? -26.156 3.027 9.055 1 91.5 352 LEU B N 1
ATOM 6327 C CA . LEU B 1 352 ? -24.812 3.393 9.492 1 91.5 352 LEU B CA 1
ATOM 6328 C C . LEU B 1 352 ? -24.312 4.609 8.719 1 91.5 352 LEU B C 1
ATOM 6330 O O . LEU B 1 352 ? -24.297 4.602 7.484 1 91.5 352 LEU B O 1
ATOM 6334 N N . ARG B 1 353 ? -23.984 5.688 9.43 1 93.31 353 ARG B N 1
ATOM 6335 C CA . ARG B 1 353 ? -23.531 6.934 8.828 1 93.31 353 ARG B CA 1
ATOM 6336 C C . ARG B 1 353 ? -22.484 7.617 9.711 1 93.31 353 ARG B C 1
ATOM 6338 O O . ARG B 1 353 ? -22.328 7.258 10.883 1 93.31 353 ARG B O 1
ATOM 6345 N N . ILE B 1 354 ? -21.766 8.539 9.141 1 93.25 354 ILE B N 1
ATOM 6346 C CA . ILE B 1 354 ? -20.922 9.391 9.961 1 93.25 354 ILE B CA 1
ATOM 6347 C C . ILE B 1 354 ? -21.781 10.352 10.781 1 93.25 354 ILE B C 1
ATOM 6349 O O . ILE B 1 354 ? -22.531 11.156 10.219 1 93.25 354 ILE B O 1
ATOM 6353 N N . ASP B 1 355 ? -21.688 10.312 11.977 1 90 355 ASP B N 1
ATOM 6354 C CA . ASP B 1 355 ? -22.594 11.125 12.781 1 90 355 ASP B CA 1
ATOM 6355 C C . ASP B 1 355 ? -21.812 12.18 13.57 1 90 355 ASP B C 1
ATOM 6357 O O . ASP B 1 355 ? -22.406 13.156 14.047 1 90 355 ASP B O 1
ATOM 6361 N N . SER B 1 356 ? -20.547 11.969 13.742 1 89.56 356 SER B N 1
ATOM 6362 C CA . SER B 1 356 ? -19.703 12.984 14.359 1 89.56 356 SER B CA 1
ATOM 6363 C C . SER B 1 356 ? -18.266 12.875 13.875 1 89.56 356 SER B C 1
ATOM 6365 O O . SER B 1 356 ? -17.844 11.82 13.398 1 89.56 356 SER B O 1
ATOM 6367 N N . GLY B 1 357 ? -17.516 13.906 13.961 1 91.56 357 GLY B N 1
ATOM 6368 C CA . GLY B 1 357 ? -16.125 13.961 13.562 1 91.56 357 GLY B CA 1
ATOM 6369 C C . GLY B 1 357 ? -15.43 15.234 14 1 91.56 357 GLY B C 1
ATOM 6370 O O . GLY B 1 357 ? -16.047 16.312 14.016 1 91.56 357 GLY B O 1
ATOM 6371 N N . LYS B 1 358 ? -14.18 15.094 14.328 1 92.25 358 LYS B N 1
ATOM 6372 C CA . LYS B 1 358 ? -13.414 16.234 14.812 1 92.25 358 LYS B CA 1
ATOM 6373 C C . LYS B 1 358 ? -11.938 16.094 14.461 1 92.25 358 LYS B C 1
ATOM 6375 O O . LYS B 1 358 ? -11.398 14.984 14.445 1 92.25 358 LYS B O 1
ATOM 6380 N N . GLU B 1 359 ? -11.352 17.172 14.148 1 94.94 359 GLU B N 1
ATOM 6381 C CA . GLU B 1 359 ? -9.898 17.266 14.078 1 94.94 359 GLU B CA 1
ATOM 6382 C C . GLU B 1 359 ? -9.359 18.203 15.164 1 94.94 359 GLU B C 1
ATOM 6384 O O . GLU B 1 359 ? -9.914 19.266 15.406 1 94.94 359 GLU B O 1
ATOM 6389 N N . SER B 1 360 ? -8.391 17.766 15.812 1 92.88 360 SER B N 1
ATOM 6390 C CA . SER B 1 360 ? -7.652 18.578 16.766 1 92.88 360 SER B CA 1
ATOM 6391 C C . SER B 1 360 ? -6.16 18.594 16.453 1 92.88 360 SER B C 1
ATOM 6393 O O . SER B 1 360 ? -5.602 17.562 16.031 1 92.88 360 SER B O 1
ATOM 6395 N N . ALA B 1 361 ? -5.59 19.703 16.578 1 93.62 361 ALA B N 1
ATOM 6396 C CA . ALA B 1 361 ? -4.16 19.812 16.297 1 93.62 361 ALA B CA 1
ATOM 6397 C C . ALA B 1 361 ? -3.48 20.766 17.281 1 93.62 361 ALA B C 1
ATOM 6399 O O . ALA B 1 361 ? -4.125 21.656 17.828 1 93.62 361 ALA B O 1
ATOM 6400 N N . PHE B 1 362 ? -2.25 20.531 17.484 1 92.31 362 PHE B N 1
ATOM 6401 C CA . PHE B 1 362 ? -1.385 21.312 18.359 1 92.31 362 PHE B CA 1
ATOM 6402 C C . PHE B 1 362 ? -0.012 21.5 17.734 1 92.31 362 PHE B C 1
ATOM 6404 O O . PHE B 1 362 ? 0.587 20.562 17.234 1 92.31 362 PHE B O 1
ATOM 6411 N N . LEU B 1 363 ? 0.456 22.766 17.75 1 94.44 363 LEU B N 1
ATOM 6412 C CA . LEU B 1 363 ? 1.779 23.109 17.234 1 94.44 363 LEU B CA 1
ATOM 6413 C C . LEU B 1 363 ? 2.561 23.938 18.266 1 94.44 363 LEU B C 1
ATOM 6415 O O . LEU B 1 363 ? 2.027 24.875 18.828 1 94.44 363 LEU B O 1
ATOM 6419 N N . GLN B 1 364 ? 3.775 23.562 18.484 1 93.62 364 GLN B N 1
ATOM 6420 C CA . GLN B 1 364 ? 4.691 24.312 19.328 1 93.62 364 GLN B CA 1
ATOM 6421 C C . GLN B 1 364 ? 6.004 24.594 18.609 1 93.62 364 GLN B C 1
ATOM 6423 O O . GLN B 1 364 ? 6.621 23.688 18.047 1 93.62 364 GLN B O 1
ATOM 6428 N N . VAL B 1 365 ? 6.379 25.828 18.609 1 94.94 365 VAL B N 1
ATOM 6429 C CA . VAL B 1 365 ? 7.656 26.266 18.062 1 94.94 365 VAL B CA 1
ATOM 6430 C C . VAL B 1 365 ? 8.586 26.719 19.203 1 94.94 365 VAL B C 1
ATOM 6432 O O . VAL B 1 365 ? 8.242 27.609 19.969 1 94.94 365 VAL B O 1
ATOM 6435 N N . SER B 1 366 ? 9.719 26.078 19.281 1 93.06 366 SER B N 1
ATOM 6436 C CA . SER B 1 366 ? 10.68 26.344 20.344 1 93.06 366 SER B CA 1
ATOM 6437 C C . SER B 1 366 ? 12.086 26.531 19.797 1 93.06 366 SER B C 1
ATOM 6439 O O . SER B 1 366 ? 12.281 26.547 18.578 1 93.06 366 SER B O 1
ATOM 6441 N N . ARG B 1 367 ? 13.023 26.672 20.734 1 92.06 367 ARG B N 1
ATOM 6442 C CA . ARG B 1 367 ? 14.414 26.891 20.359 1 92.06 367 ARG B CA 1
ATOM 6443 C C . ARG B 1 367 ? 15.016 25.641 19.734 1 92.06 367 ARG B C 1
ATOM 6445 O O . ARG B 1 367 ? 15.891 25.734 18.859 1 92.06 367 ARG B O 1
ATOM 6452 N N . SER B 1 368 ? 14.516 24.562 20.141 1 90.94 368 SER B N 1
ATOM 6453 C CA . SER B 1 368 ? 15.117 23.312 19.703 1 90.94 368 SER B CA 1
ATOM 6454 C C . SER B 1 368 ? 14.438 22.781 18.453 1 90.94 368 SER B C 1
ATOM 6456 O O . SER B 1 368 ? 14.977 21.906 17.766 1 90.94 368 SER B O 1
ATOM 6458 N N . GLY B 1 369 ? 13.273 23.219 18.234 1 93.5 369 GLY B N 1
ATOM 6459 C CA . GLY B 1 369 ? 12.555 22.734 17.062 1 93.5 369 GLY B CA 1
ATOM 6460 C C . GLY B 1 369 ? 11.055 22.922 17.172 1 93.5 369 GLY B C 1
ATOM 6461 O O . GLY B 1 369 ? 10.578 23.859 17.828 1 93.5 369 GLY B O 1
ATOM 6462 N N . VAL B 1 370 ? 10.383 22.125 16.422 1 95.31 370 VAL B N 1
ATOM 6463 C CA . VAL B 1 370 ? 8.922 22.203 16.359 1 95.31 370 VAL B CA 1
ATOM 6464 C C . VAL B 1 370 ? 8.32 20.859 16.766 1 95.31 370 VAL B C 1
ATOM 6466 O O . VAL B 1 370 ? 8.898 19.812 16.516 1 95.31 370 VAL B O 1
ATOM 6469 N N . ARG B 1 371 ? 7.203 20.859 17.469 1 93.56 371 ARG B N 1
ATOM 6470 C CA . ARG B 1 371 ? 6.383 19.688 17.797 1 93.56 371 ARG B CA 1
ATOM 6471 C C . ARG B 1 371 ? 4.961 19.875 17.281 1 93.56 371 ARG B C 1
ATOM 6473 O O . ARG B 1 371 ? 4.309 20.875 17.562 1 93.56 371 ARG B O 1
ATOM 6480 N N . LEU B 1 372 ? 4.582 18.969 16.484 1 95.38 372 LEU B N 1
ATOM 6481 C CA . LEU B 1 372 ? 3.232 18.969 15.93 1 95.38 372 LEU B CA 1
ATOM 6482 C C . LEU B 1 372 ? 2.486 17.688 16.281 1 95.38 372 LEU B C 1
ATOM 6484 O O . LEU B 1 372 ? 3.061 16.609 16.234 1 95.38 372 LEU B O 1
ATOM 6488 N N . PHE B 1 373 ? 1.255 17.812 16.734 1 94.69 373 PHE B N 1
ATOM 6489 C CA . PHE B 1 373 ? 0.335 16.688 16.906 1 94.69 373 PHE B CA 1
ATOM 6490 C C . PHE B 1 373 ? -1.012 17 16.25 1 94.69 373 PHE B C 1
ATOM 6492 O O . PHE B 1 373 ? -1.552 18.094 16.422 1 94.69 373 PHE B O 1
ATOM 6499 N N . SER B 1 374 ? -1.473 16.172 15.477 1 95.5 374 SER B N 1
ATOM 6500 C CA . SER B 1 374 ? -2.805 16.266 14.891 1 95.5 374 SER B CA 1
ATOM 6501 C C . SER B 1 374 ? -3.547 14.938 14.969 1 95.5 374 SER B C 1
ATOM 6503 O O . SER B 1 374 ? -2.939 13.867 14.844 1 95.5 374 SER B O 1
ATOM 6505 N N . VAL B 1 375 ? -4.855 14.992 15.25 1 95.31 375 VAL B N 1
ATOM 6506 C CA . VAL B 1 375 ? -5.684 13.789 15.289 1 95.31 375 VAL B CA 1
ATOM 6507 C C . VAL B 1 375 ? -7.043 14.078 14.656 1 95.31 375 VAL B C 1
ATOM 6509 O O . VAL B 1 375 ? -7.613 15.148 14.859 1 95.31 375 VAL B O 1
ATOM 6512 N N . GLY B 1 376 ? -7.453 13.281 13.766 1 95.19 376 GLY B N 1
ATOM 6513 C CA . GLY B 1 376 ? -8.789 13.281 13.203 1 95.19 376 GLY B CA 1
ATOM 6514 C C . GLY B 1 376 ? -9.594 12.039 13.57 1 95.19 376 GLY B C 1
ATOM 6515 O O . GLY B 1 376 ? -9.062 10.93 13.555 1 95.19 376 GLY B O 1
ATOM 6516 N N . THR B 1 377 ? -10.82 12.281 13.953 1 93.19 377 THR B N 1
ATOM 6517 C CA . THR B 1 377 ? -11.695 11.164 14.305 1 93.19 377 THR B CA 1
ATOM 6518 C C . THR B 1 377 ? -13.016 11.258 13.555 1 93.19 377 THR B C 1
ATOM 6520 O O . THR B 1 377 ? -13.531 12.352 13.328 1 93.19 377 THR B O 1
ATOM 6523 N N . LEU B 1 378 ? -13.523 10.164 13.141 1 93.31 378 LEU B N 1
ATOM 6524 C CA . LEU B 1 378 ? -14.875 10 12.609 1 93.31 378 LEU B CA 1
ATOM 6525 C C . LEU B 1 378 ? -15.633 8.914 13.367 1 93.31 378 LEU B C 1
ATOM 6527 O O . LEU B 1 378 ? -15.102 7.816 13.578 1 93.31 378 LEU B O 1
ATOM 6531 N N . SER B 1 379 ? -16.781 9.25 13.797 1 90.94 379 SER B N 1
ATOM 6532 C CA . SER B 1 379 ? -17.672 8.281 14.422 1 90.94 379 SER B CA 1
ATOM 6533 C C . SER B 1 379 ? -18.797 7.867 13.477 1 90.94 379 SER B C 1
ATOM 6535 O O . SER B 1 379 ? -19.406 8.711 12.82 1 90.94 379 SER B O 1
ATOM 6537 N N . LEU B 1 380 ? -19.016 6.629 13.391 1 91.12 380 LEU B N 1
ATOM 6538 C CA . LEU B 1 380 ? -20.141 6.09 12.641 1 91.12 380 LEU B CA 1
ATOM 6539 C C . LEU B 1 380 ? -21.172 5.477 13.578 1 91.12 380 LEU B C 1
ATOM 6541 O O . LEU B 1 380 ? -20.828 4.711 14.477 1 91.12 380 LEU B O 1
ATOM 6545 N N . GLY B 1 381 ? -22.359 5.906 13.375 1 87.94 381 GLY B N 1
ATOM 6546 C CA . GLY B 1 381 ? -23.469 5.402 14.18 1 87.94 381 GLY B CA 1
ATOM 6547 C C . GLY B 1 381 ? -24.734 5.184 13.383 1 87.94 381 GLY B C 1
ATOM 6548 O O . GLY B 1 381 ? -24.781 5.48 12.188 1 87.94 381 GLY B O 1
ATOM 6549 N N . THR B 1 382 ? -25.781 4.641 14.031 1 86.19 382 THR B N 1
ATOM 6550 C CA . THR B 1 382 ? -26.984 4.23 13.336 1 86.19 382 THR B CA 1
ATOM 6551 C C . THR B 1 382 ? -28.141 5.195 13.633 1 86.19 382 THR B C 1
ATOM 6553 O O . THR B 1 382 ? -29.266 4.977 13.188 1 86.19 382 THR B O 1
ATOM 6556 N N . GLY B 1 383 ? -27.859 6.184 14.297 1 82.25 383 GLY B N 1
ATOM 6557 C CA . GLY B 1 383 ? -28.922 7.141 14.57 1 82.25 383 GLY B CA 1
ATOM 6558 C C . GLY B 1 383 ? -29.438 7.828 13.32 1 82.25 383 GLY B C 1
ATOM 6559 O O . GLY B 1 383 ? -28.688 8.039 12.367 1 82.25 383 GLY B O 1
ATOM 6560 N N . ARG B 1 384 ? -30.656 8.18 13.359 1 79.56 384 ARG B N 1
ATOM 6561 C CA . ARG B 1 384 ? -31.266 8.836 12.203 1 79.56 384 ARG B CA 1
ATOM 6562 C C . ARG B 1 384 ? -30.938 10.32 12.172 1 79.56 384 ARG B C 1
ATOM 6564 O O . ARG B 1 384 ? -30.922 10.977 13.219 1 79.56 384 ARG B O 1
ATOM 6571 N N . HIS B 1 385 ? -30.438 10.773 11.141 1 80.19 385 HIS B N 1
ATOM 6572 C CA . HIS B 1 385 ? -30.125 12.18 10.922 1 80.19 385 HIS B CA 1
ATOM 6573 C C . HIS B 1 385 ? -30.219 12.547 9.445 1 80.19 385 HIS B C 1
ATOM 6575 O O . HIS B 1 385 ? -29.688 11.828 8.594 1 80.19 385 HIS B O 1
ATOM 6581 N N . LYS B 1 386 ? -31 13.656 9.18 1 71.94 386 LYS B N 1
ATOM 6582 C CA . LYS B 1 386 ? -31.062 14.188 7.82 1 71.94 386 LYS B CA 1
ATOM 6583 C C . LYS B 1 386 ? -30 15.281 7.621 1 71.94 386 LYS B C 1
ATOM 6585 O O . LYS B 1 386 ? -29.969 16.25 8.375 1 71.94 386 LYS B O 1
ATOM 6590 N N . PHE B 1 387 ? -29.172 15.07 6.695 1 74.81 387 PHE B N 1
ATOM 6591 C CA . PHE B 1 387 ? -28.094 16 6.43 1 74.81 387 PHE B CA 1
ATOM 6592 C C . PHE B 1 387 ? -28.609 17.25 5.738 1 74.81 387 PHE B C 1
ATOM 6594 O O . PHE B 1 387 ? -29.422 17.172 4.82 1 74.81 387 PHE B O 1
ATOM 6601 N N . LYS B 1 388 ? -28.203 18.391 6.285 1 72.19 388 LYS B N 1
ATOM 6602 C CA . LYS B 1 388 ? -28.469 19.656 5.617 1 72.19 388 LYS B CA 1
ATOM 6603 C C . LYS B 1 388 ? -27.203 20.203 4.938 1 72.19 388 LYS B C 1
ATOM 6605 O O . LYS B 1 388 ? -26.172 20.344 5.578 1 72.19 388 LYS B O 1
ATOM 6610 N N . HIS B 1 389 ? -27.281 20.391 3.602 1 66.69 389 HIS B N 1
ATOM 6611 C CA . HIS B 1 389 ? -26.141 20.875 2.834 1 66.69 389 HIS B CA 1
ATOM 6612 C C . HIS B 1 389 ? -25.719 22.266 3.293 1 66.69 389 HIS B C 1
ATOM 6614 O O . HIS B 1 389 ? -26.562 23.109 3.562 1 66.69 389 HIS B O 1
ATOM 6620 N N . PRO B 1 390 ? -24.391 22.359 3.406 1 64.94 390 PRO B N 1
ATOM 6621 C CA . PRO B 1 390 ? -23.938 23.672 3.838 1 64.94 390 PRO B CA 1
ATOM 6622 C C . PRO B 1 390 ? -24.281 24.781 2.832 1 64.94 390 PRO B C 1
ATOM 6624 O O . PRO B 1 390 ? -24.5 24.484 1.65 1 64.94 390 PRO B O 1
ATOM 6627 N N . ASP B 1 391 ? -24.406 25.922 3.357 1 63.44 391 ASP B N 1
ATOM 6628 C CA . ASP B 1 391 ? -24.688 27.125 2.582 1 63.44 391 ASP B CA 1
ATOM 6629 C C . ASP B 1 391 ? -23.562 27.422 1.593 1 63.44 391 ASP B C 1
ATOM 6631 O O . ASP B 1 391 ? -22.453 26.875 1.725 1 63.44 391 ASP B O 1
ATOM 6635 N N . LEU B 1 392 ? -23.797 28.25 0.562 1 57.66 392 LEU B N 1
ATOM 6636 C CA . LEU B 1 392 ? -22.906 28.656 -0.527 1 57.66 392 LEU B CA 1
ATOM 6637 C C . LEU B 1 392 ? -21.672 29.344 0.014 1 57.66 392 LEU B C 1
ATOM 6639 O O . LEU B 1 392 ? -21.688 29.938 1.096 1 57.66 392 LEU B O 1
ATOM 6643 N N . PHE B 1 393 ? -20.547 28.984 -0.602 1 62.75 393 PHE B N 1
ATOM 6644 C CA . PHE B 1 393 ? -19.297 29.672 -0.334 1 62.75 393 PHE B CA 1
ATOM 6645 C C . PHE B 1 393 ? -19.391 31.141 -0.734 1 62.75 393 PHE B C 1
ATOM 6647 O O . PHE B 1 393 ? -20 31.469 -1.75 1 62.75 393 PHE B O 1
ATOM 6654 N N . GLU B 1 394 ? -19.094 32.031 0.141 1 60 394 GLU B N 1
ATOM 6655 C CA . GLU B 1 394 ? -18.812 33.375 -0.279 1 60 394 GLU B CA 1
ATOM 6656 C C . GLU B 1 394 ? -17.344 33.531 -0.703 1 60 394 GLU B C 1
ATOM 6658 O O . GLU B 1 394 ? -16.438 33.312 0.098 1 60 394 GLU B O 1
ATOM 6663 N N . VAL B 1 395 ? -17.109 33.719 -2.025 1 58.75 395 VAL B N 1
ATOM 6664 C CA . VAL B 1 395 ? -15.742 33.844 -2.535 1 58.75 395 VAL B CA 1
ATOM 6665 C C . VAL B 1 395 ? -15.43 35.312 -2.82 1 58.75 395 VAL B C 1
ATOM 6667 O O . VAL B 1 395 ? -16.156 35.969 -3.564 1 58.75 395 VAL B O 1
ATOM 6670 N N . PRO B 1 396 ? -14.414 35.844 -2.223 1 54.94 396 PRO B N 1
ATOM 6671 C CA . PRO B 1 396 ? -14.055 37.219 -2.525 1 54.94 396 PRO B CA 1
ATOM 6672 C C . PRO B 1 396 ? -13.453 37.375 -3.92 1 54.94 396 PRO B C 1
ATOM 6674 O O . PRO B 1 396 ? -12.766 36.5 -4.406 1 54.94 396 PRO B O 1
ATOM 6677 N N . ILE B 1 397 ? -13.906 38.375 -4.699 1 48.28 397 ILE B N 1
ATOM 6678 C CA . ILE B 1 397 ? -13.266 38.75 -5.957 1 48.28 397 ILE B CA 1
ATOM 6679 C C . ILE B 1 397 ? -12.039 39.594 -5.684 1 48.28 397 ILE B C 1
ATOM 6681 O O . ILE B 1 397 ? -12.148 40.688 -5.086 1 48.28 397 ILE B O 1
ATOM 6685 N N . LEU B 1 398 ? -10.938 38.969 -5.734 1 47.03 398 LEU B N 1
ATOM 6686 C CA . LEU B 1 398 ? -9.711 39.719 -5.461 1 47.03 398 LEU B CA 1
ATOM 6687 C C . LEU B 1 398 ? -9.344 40.625 -6.637 1 47.03 398 LEU B C 1
ATOM 6689 O O . LEU B 1 398 ? -9.578 40.25 -7.793 1 47.03 398 LEU B O 1
ATOM 6693 N N . GLY B 1 399 ? -9.117 41.875 -6.363 1 43.03 399 GLY B N 1
ATOM 6694 C CA . GLY B 1 399 ? -8.516 42.781 -7.34 1 43.03 399 GLY B CA 1
ATOM 6695 C C . GLY B 1 399 ? -7.074 42.438 -7.656 1 43.03 399 GLY B C 1
ATOM 6696 O O . GLY B 1 399 ? -6.488 41.562 -7.023 1 43.03 399 GLY B O 1
ATOM 6697 N N . PRO B 1 400 ? -6.523 42.906 -8.789 1 41.09 400 PRO B N 1
ATOM 6698 C CA . PRO B 1 400 ? -5.152 42.625 -9.227 1 41.09 400 PRO B CA 1
ATOM 6699 C C . PRO B 1 400 ? -4.117 42.938 -8.148 1 41.09 400 PRO B C 1
ATOM 6701 O O . PRO B 1 400 ? -4.297 43.875 -7.383 1 41.09 400 PRO B O 1
ATOM 6704 N N . PRO B 1 401 ? -3.27 41.906 -7.871 1 41.16 401 PRO B N 1
ATOM 6705 C CA . PRO B 1 401 ? -2.23 42.156 -6.871 1 41.16 401 PRO B CA 1
ATOM 6706 C C . PRO B 1 401 ? -1.378 43.406 -7.203 1 41.16 401 PRO B C 1
ATOM 6708 O O . PRO B 1 401 ? -1.222 43.75 -8.375 1 41.16 401 PRO B O 1
ATOM 6711 N N . GLY B 1 402 ? -1.207 44.219 -6.285 1 37.19 402 GLY B N 1
ATOM 6712 C CA . GLY B 1 402 ? -0.329 45.344 -6.508 1 37.19 402 GLY B CA 1
ATOM 6713 C C . GLY B 1 402 ? 1.111 44.969 -6.77 1 37.19 402 GLY B C 1
ATOM 6714 O O . GLY B 1 402 ? 1.506 43.812 -6.496 1 37.19 402 GLY B O 1
ATOM 6715 N N . ASP B 1 403 ? 1.833 45.562 -7.656 1 38.97 403 ASP B N 1
ATOM 6716 C CA . ASP B 1 403 ? 3.215 45.438 -8.109 1 38.97 403 ASP B CA 1
ATOM 6717 C C . ASP B 1 403 ? 4.191 45.594 -6.945 1 38.97 403 ASP B C 1
ATOM 6719 O O . ASP B 1 403 ? 4.414 46.688 -6.461 1 38.97 403 ASP B O 1
ATOM 6723 N N . GLY B 1 404 ? 4.137 44.75 -5.996 1 39.25 404 GLY B N 1
ATOM 6724 C CA . GLY B 1 404 ? 5.137 45.031 -4.984 1 39.25 404 GLY B CA 1
ATOM 6725 C C . GLY B 1 404 ? 6.555 44.812 -5.457 1 39.25 404 GLY B C 1
ATOM 6726 O O . GLY B 1 404 ? 6.805 43.875 -6.242 1 39.25 404 GLY B O 1
ATOM 6727 N N . ASP B 1 405 ? 7.414 45.719 -5.426 1 41.72 405 ASP B N 1
ATOM 6728 C CA . ASP B 1 405 ? 8.828 45.781 -5.789 1 41.72 405 ASP B CA 1
ATOM 6729 C C . ASP B 1 405 ? 9.648 44.812 -4.957 1 41.72 405 ASP B C 1
ATOM 6731 O O . ASP B 1 405 ? 9.469 44.719 -3.738 1 41.72 405 ASP B O 1
ATOM 6735 N N . ALA B 1 406 ? 10.125 43.75 -5.594 1 44.09 406 ALA B N 1
ATOM 6736 C CA . ALA B 1 406 ? 11.062 42.781 -5.043 1 44.09 406 ALA B CA 1
ATOM 6737 C C . ALA B 1 406 ? 12.266 43.469 -4.418 1 44.09 406 ALA B C 1
ATOM 6739 O O . ALA B 1 406 ? 13.227 43.812 -5.113 1 44.09 406 ALA B O 1
ATOM 6740 N N . LYS B 1 407 ? 12.164 44.25 -3.463 1 44.66 407 LYS B N 1
ATOM 6741 C CA . LYS B 1 407 ? 13.43 44.688 -2.863 1 44.66 407 LYS B CA 1
ATOM 6742 C C . LYS B 1 407 ? 14.125 43.5 -2.186 1 44.66 407 LYS B C 1
ATOM 6744 O O . LYS B 1 407 ? 13.477 42.531 -1.775 1 44.66 407 LYS B O 1
ATOM 6749 N N . GLU B 1 408 ? 15.391 43.438 -2.35 1 53.19 408 GLU B N 1
ATOM 6750 C CA . GLU B 1 408 ? 16.312 42.5 -1.732 1 53.19 408 GLU B CA 1
ATOM 6751 C C . GLU B 1 408 ? 16.031 42.344 -0.241 1 53.19 408 GLU B C 1
ATOM 6753 O O . GLU B 1 408 ? 16.031 43.312 0.502 1 53.19 408 GLU B O 1
ATOM 6758 N N . VAL B 1 409 ? 15.156 41.406 0.115 1 61.91 409 VAL B N 1
ATOM 6759 C CA . VAL B 1 409 ? 14.797 41.25 1.521 1 61.91 409 VAL B CA 1
ATOM 6760 C C . VAL B 1 409 ? 15.852 40.438 2.256 1 61.91 409 VAL B C 1
ATOM 6762 O O . VAL B 1 409 ? 16.125 39.312 1.888 1 61.91 409 VAL B O 1
ATOM 6765 N N . HIS B 1 410 ? 16.734 41.156 3.049 1 73 410 HIS B N 1
ATOM 6766 C CA . HIS B 1 410 ? 17.781 40.531 3.814 1 73 410 HIS B CA 1
ATOM 6767 C C . HIS B 1 410 ? 17.266 40.031 5.164 1 73 410 HIS B C 1
ATOM 6769 O O . HIS B 1 410 ? 17.953 39.281 5.863 1 73 410 HIS B O 1
ATOM 6775 N N . SER B 1 411 ? 16.156 40.406 5.496 1 85.25 411 SER B N 1
ATOM 6776 C CA . SER B 1 411 ? 15.625 39.969 6.781 1 85.25 411 SER B CA 1
ATOM 6777 C C . SER B 1 411 ? 14.133 39.688 6.703 1 85.25 411 SER B C 1
ATOM 6779 O O . SER B 1 411 ? 13.43 40.281 5.883 1 85.25 411 SER B O 1
ATOM 6781 N N . PHE B 1 412 ? 13.672 38.719 7.395 1 91.31 412 PHE B N 1
ATOM 6782 C CA . PHE B 1 412 ? 12.273 38.344 7.504 1 91.31 412 PHE B CA 1
ATOM 6783 C C . PHE B 1 412 ? 11.852 38.219 8.969 1 91.31 412 PHE B C 1
ATOM 6785 O O . PHE B 1 412 ? 12.336 37.344 9.688 1 91.31 412 PHE B O 1
ATOM 6792 N N . THR B 1 413 ? 11.039 39.156 9.398 1 91.69 413 THR B N 1
ATOM 6793 C CA . THR B 1 413 ? 10.602 39.188 10.797 1 91.69 413 THR B CA 1
ATOM 6794 C C . THR B 1 413 ? 9.109 38.875 10.891 1 91.69 413 THR B C 1
ATOM 6796 O O . THR B 1 413 ? 8.289 39.594 10.32 1 91.69 413 THR B O 1
ATOM 6799 N N . VAL B 1 414 ? 8.773 37.875 11.656 1 93.75 414 VAL B N 1
ATOM 6800 C CA . VAL B 1 414 ? 7.383 37.5 11.875 1 93.75 414 VAL B CA 1
ATOM 6801 C C . VAL B 1 414 ? 6.871 38.156 13.164 1 93.75 414 VAL B C 1
ATOM 6803 O O . VAL B 1 414 ? 6.871 37.531 14.227 1 93.75 414 VAL B O 1
ATOM 6806 N N . ASN B 1 415 ? 6.379 39.406 13.078 1 91.5 415 ASN B N 1
ATOM 6807 C CA . ASN B 1 415 ? 5.906 40.125 14.242 1 91.5 415 ASN B CA 1
ATOM 6808 C C . ASN B 1 415 ? 4.492 40.688 14.039 1 91.5 415 ASN B C 1
ATOM 6810 O O . ASN B 1 415 ? 4.125 41.719 14.602 1 91.5 415 ASN B O 1
ATOM 6814 N N . GLN B 1 416 ? 3.773 40.094 13.227 1 91.94 416 GLN B N 1
ATOM 6815 C CA . GLN B 1 416 ? 2.363 40.344 12.945 1 91.94 416 GLN B CA 1
ATOM 6816 C C . GLN B 1 416 ? 1.618 39.062 12.656 1 91.94 416 GLN B C 1
ATOM 6818 O O . GLN B 1 416 ? 2.23 37.969 12.562 1 91.94 416 GLN B O 1
ATOM 6823 N N . PRO B 1 417 ? 0.259 39.188 12.562 1 90.06 417 PRO B N 1
ATOM 6824 C CA . PRO B 1 417 ? -0.464 37.969 12.242 1 90.06 417 PRO B CA 1
ATOM 6825 C C . PRO B 1 417 ? 0.096 37.25 11.016 1 90.06 417 PRO B C 1
ATOM 6827 O O . PRO B 1 417 ? 0.468 37.906 10.039 1 90.06 417 PRO B O 1
ATOM 6830 N N . PHE B 1 418 ? 0.17 35.906 11.094 1 91.62 418 PHE B N 1
ATOM 6831 C CA . PHE B 1 418 ? 0.875 35.125 10.078 1 91.62 418 PHE B CA 1
ATOM 6832 C C . PHE B 1 418 ?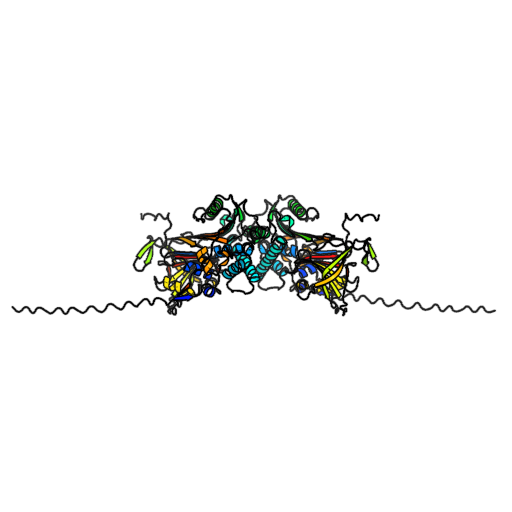 0.214 33.781 9.883 1 91.62 418 PHE B C 1
ATOM 6834 O O . PHE B 1 418 ? -0.671 33.406 10.648 1 91.62 418 PHE B O 1
ATOM 6841 N N . SER B 1 419 ? 0.581 33.156 8.805 1 91.31 419 SER B N 1
ATOM 6842 C CA . SER B 1 419 ? 0.236 31.75 8.57 1 91.31 419 SER B CA 1
ATOM 6843 C C . SER B 1 419 ? 1.475 30.859 8.617 1 91.31 419 SER B C 1
ATOM 6845 O O . SER B 1 419 ? 2.559 31.281 8.211 1 91.31 419 SER B O 1
ATOM 6847 N N . VAL B 1 420 ? 1.283 29.734 9.172 1 94.44 420 VAL B N 1
ATOM 6848 C CA . VAL B 1 420 ? 2.363 28.75 9.258 1 94.44 420 VAL B CA 1
ATOM 6849 C C . VAL B 1 420 ? 1.967 27.484 8.516 1 94.44 420 VAL B C 1
ATOM 6851 O O . VAL B 1 420 ? 0.82 27.047 8.594 1 94.44 420 VAL B O 1
ATOM 6854 N N . ILE B 1 421 ? 2.92 26.938 7.766 1 94.5 421 ILE B N 1
ATOM 6855 C CA . ILE B 1 421 ? 2.725 25.672 7.062 1 94.5 421 ILE B CA 1
ATOM 6856 C C . ILE B 1 421 ? 3.896 24.734 7.352 1 94.5 421 ILE B C 1
ATOM 6858 O O . ILE B 1 421 ? 5.059 25.125 7.219 1 94.5 421 ILE B O 1
ATOM 6862 N N . ILE B 1 422 ? 3.639 23.609 7.84 1 96 422 ILE B N 1
ATOM 6863 C CA . ILE B 1 422 ? 4.629 22.547 7.895 1 96 422 ILE B CA 1
ATOM 6864 C C . ILE B 1 422 ? 4.438 21.609 6.703 1 96 422 ILE B C 1
ATOM 6866 O O . ILE B 1 422 ? 3.373 21 6.547 1 96 422 ILE B O 1
ATOM 6870 N N . ILE B 1 423 ? 5.543 21.422 5.934 1 92.94 423 ILE B N 1
ATOM 6871 C CA . ILE B 1 423 ? 5.336 20.766 4.648 1 92.94 423 ILE B CA 1
ATOM 6872 C C . ILE B 1 423 ? 6.492 19.812 4.359 1 92.94 423 ILE B C 1
ATOM 6874 O O . ILE B 1 423 ? 7.617 20.031 4.816 1 92.94 423 ILE B O 1
ATOM 6878 N N . ASN B 1 424 ? 6.172 18.688 3.801 1 90.38 424 ASN B N 1
ATOM 6879 C CA . ASN B 1 424 ? 7.156 17.875 3.088 1 90.38 424 ASN B CA 1
ATOM 6880 C C . ASN B 1 424 ? 7.418 18.422 1.686 1 90.38 424 ASN B C 1
ATOM 6882 O O . ASN B 1 424 ? 6.543 18.375 0.82 1 90.38 424 ASN B O 1
ATOM 6886 N N . ARG B 1 425 ? 8.539 18.844 1.448 1 83.69 425 ARG B N 1
ATOM 6887 C CA . ARG B 1 425 ? 8.844 19.609 0.244 1 83.69 425 ARG B CA 1
ATOM 6888 C C . ARG B 1 425 ? 8.875 18.703 -0.984 1 83.69 425 ARG B C 1
ATOM 6890 O O . ARG B 1 425 ? 8.68 19.172 -2.109 1 83.69 425 ARG B O 1
ATOM 6897 N N . LYS B 1 426 ? 9.117 17.453 -0.837 1 77.12 426 LYS B N 1
ATOM 6898 C CA . LYS B 1 426 ? 9.266 16.531 -1.97 1 77.12 426 LYS B CA 1
ATOM 6899 C C . LYS B 1 426 ? 7.902 16.031 -2.439 1 77.12 426 LYS B C 1
ATOM 6901 O O . LYS B 1 426 ? 7.695 15.805 -3.635 1 77.12 426 LYS B O 1
ATOM 6906 N N . SER B 1 427 ? 6.996 15.82 -1.509 1 78.06 427 SER B N 1
ATOM 6907 C CA . SER B 1 427 ? 5.703 15.234 -1.865 1 78.06 427 SER B CA 1
ATOM 6908 C C . SER B 1 427 ? 4.594 16.281 -1.822 1 78.06 427 SER B C 1
ATOM 6910 O O . SER B 1 427 ? 3.441 15.984 -2.141 1 78.06 427 SER B O 1
ATOM 6912 N N . ASP B 1 428 ? 4.781 17.469 -1.388 1 77.62 428 ASP B N 1
ATOM 6913 C CA . ASP B 1 428 ? 3.791 18.531 -1.219 1 77.62 428 ASP B CA 1
ATOM 6914 C C . ASP B 1 428 ? 2.75 18.141 -0.169 1 77.62 428 ASP B C 1
ATOM 6916 O O . ASP B 1 428 ? 1.603 18.594 -0.234 1 77.62 428 ASP B O 1
ATOM 6920 N N . CYS B 1 429 ? 3.168 17.266 0.582 1 87.06 429 CYS B N 1
ATOM 6921 C CA . CYS B 1 429 ? 2.32 16.875 1.705 1 87.06 429 CYS B CA 1
ATOM 6922 C C . CYS B 1 429 ? 2.332 17.953 2.789 1 87.06 429 CYS B C 1
ATOM 6924 O O . CYS B 1 429 ? 3.389 18.281 3.328 1 87.06 429 CYS B O 1
ATOM 6926 N N . VAL B 1 430 ? 1.147 18.531 3.053 1 94.19 430 VAL B N 1
ATOM 6927 C CA . VAL B 1 430 ? 1.012 19.531 4.109 1 94.19 430 VAL B CA 1
ATOM 6928 C C . VAL B 1 430 ? 0.625 18.844 5.418 1 94.19 430 VAL B C 1
ATOM 6930 O O . VAL B 1 430 ? -0.496 18.359 5.562 1 94.19 430 VAL B O 1
ATOM 6933 N N . LEU B 1 431 ? 1.57 18.875 6.359 1 96.94 431 LEU B N 1
ATOM 6934 C CA . LEU B 1 431 ? 1.307 18.25 7.652 1 96.94 431 LEU B CA 1
ATOM 6935 C C . LEU B 1 431 ? 0.35 19.109 8.477 1 96.94 431 LEU B C 1
ATOM 6937 O O . LEU B 1 431 ? -0.515 18.578 9.18 1 96.94 431 LEU B O 1
ATOM 6941 N N . TYR B 1 432 ? 0.523 20.359 8.375 1 96.69 432 TYR B N 1
ATOM 6942 C CA . TYR B 1 432 ? -0.294 21.281 9.148 1 96.69 432 TYR B CA 1
ATOM 6943 C C . TYR B 1 432 ? -0.224 22.688 8.57 1 96.69 432 TYR B C 1
ATOM 6945 O O . TYR B 1 432 ? 0.83 23.125 8.094 1 96.69 432 TYR B O 1
ATOM 6953 N N . GLN B 1 433 ? -1.311 23.328 8.562 1 94.19 433 GLN B N 1
ATOM 6954 C CA . GLN B 1 433 ? -1.421 24.734 8.203 1 94.19 433 GLN B CA 1
ATOM 6955 C C . GLN B 1 433 ? -2.309 25.484 9.188 1 94.19 433 GLN B C 1
ATOM 6957 O O . GLN B 1 433 ? -3.395 25.016 9.539 1 94.19 433 GLN B O 1
ATOM 6962 N N . VAL B 1 434 ? -1.822 26.656 9.633 1 93.62 434 VAL B N 1
ATOM 6963 C CA . VAL B 1 434 ? -2.604 27.391 10.633 1 93.62 434 VAL B CA 1
ATOM 6964 C C . VAL B 1 434 ? -2.395 28.891 10.453 1 93.62 434 VAL B C 1
ATOM 6966 O O . VAL B 1 434 ? -1.294 29.328 10.117 1 93.62 434 VAL B O 1
ATOM 6969 N N . ARG B 1 435 ? -3.402 29.578 10.617 1 89.44 435 ARG B N 1
ATOM 6970 C CA . ARG B 1 435 ? -3.354 31.031 10.75 1 89.44 435 ARG B CA 1
ATOM 6971 C C . ARG B 1 435 ? -3.33 31.453 12.211 1 89.44 435 ARG B C 1
ATOM 6973 O O . ARG B 1 435 ? -4.137 30.969 13.016 1 89.44 435 ARG B O 1
ATOM 6980 N N . VAL B 1 436 ? -2.422 32.375 12.492 1 89.94 436 VAL B N 1
ATOM 6981 C CA . VAL B 1 436 ? -2.246 32.812 13.875 1 89.94 436 VAL B CA 1
ATOM 6982 C C . VAL B 1 436 ? -2.361 34.312 13.961 1 89.94 436 VAL B C 1
ATOM 6984 O O . VAL B 1 436 ? -1.523 35.062 13.414 1 89.94 436 VAL B O 1
ATOM 6987 N N . LYS B 1 437 ? -3.391 34.75 14.641 1 88.75 437 LYS B N 1
ATOM 6988 C CA . LYS B 1 437 ? -3.521 36.188 14.875 1 88.75 437 LYS B CA 1
ATOM 6989 C C . LYS B 1 437 ? -2.723 36.625 16.094 1 88.75 437 LYS B C 1
ATOM 6991 O O . LYS B 1 437 ? -2.004 37.625 16.062 1 88.75 437 LYS B O 1
ATOM 6996 N N . VAL B 1 438 ? -2.918 35.875 17.156 1 88.06 438 VAL B N 1
ATOM 6997 C CA . VAL B 1 438 ? -2.201 36.125 18.391 1 88.06 438 VAL B CA 1
ATOM 6998 C C . VAL B 1 438 ? -1.479 34.844 18.844 1 88.06 438 VAL B C 1
ATOM 7000 O O . VAL B 1 438 ? -2.109 33.906 19.328 1 88.06 438 VAL B O 1
ATOM 7003 N N . PRO B 1 439 ? -0.218 34.781 18.719 1 88.62 439 PRO B N 1
ATOM 7004 C CA . PRO B 1 439 ? 0.514 33.625 19.188 1 88.62 439 PRO B CA 1
ATOM 7005 C C . PRO B 1 439 ? 0.545 33.531 20.719 1 88.62 439 PRO B C 1
ATOM 7007 O O . PRO B 1 439 ? 0.632 34.531 21.406 1 88.62 439 PRO B O 1
ATOM 7010 N N . GLU B 1 440 ? 0.429 32.344 21.203 1 87.31 440 GLU B N 1
ATOM 7011 C CA . GLU B 1 440 ? 0.51 32.094 22.641 1 87.31 440 GLU B CA 1
ATOM 7012 C C . GLU B 1 440 ? 1.911 31.641 23.047 1 87.31 440 GLU B C 1
ATOM 7014 O O . GLU B 1 440 ? 2.439 30.672 22.5 1 87.31 440 GLU B O 1
ATOM 7019 N N . PRO B 1 441 ? 2.482 32.438 24.016 1 84.81 441 PRO B N 1
ATOM 7020 C CA . PRO B 1 441 ? 3.799 31.984 24.469 1 84.81 441 PRO B CA 1
ATOM 7021 C C . PRO B 1 441 ? 3.752 30.625 25.172 1 84.81 441 PRO B C 1
ATOM 7023 O O . PRO B 1 441 ? 2.703 30.234 25.688 1 84.81 441 PRO B O 1
ATOM 7026 N N . PRO B 1 442 ? 4.883 29.891 25.156 1 79.12 442 PRO B N 1
ATOM 7027 C CA . PRO B 1 442 ? 4.883 28.578 25.812 1 79.12 442 PRO B CA 1
ATOM 7028 C C . PRO B 1 442 ? 4.688 28.688 27.328 1 79.12 442 PRO B C 1
ATOM 7030 O O . PRO B 1 442 ? 5.031 29.719 27.922 1 79.12 442 PRO B O 1
ATOM 7033 N N . SER B 1 443 ? 3.795 27.906 28.094 1 65.75 443 SER B N 1
ATOM 7034 C CA . SER B 1 443 ? 3.482 28 29.516 1 65.75 443 SER B CA 1
ATOM 7035 C C . SER B 1 443 ? 4.75 28.094 30.359 1 65.75 443 SER B C 1
ATOM 7037 O O . SER B 1 443 ? 4.797 28.844 31.328 1 65.75 443 SER B O 1
ATOM 7039 N N . ASN B 1 444 ? 5.68 27.156 30.328 1 54.06 444 ASN B N 1
ATOM 7040 C CA . ASN B 1 444 ? 6.801 27.156 31.266 1 54.06 444 ASN B CA 1
ATOM 7041 C C . ASN B 1 444 ? 7.875 28.156 30.859 1 54.06 444 ASN B C 1
ATOM 7043 O O . ASN B 1 444 ? 9.031 28.047 31.281 1 54.06 444 ASN B O 1
ATOM 7047 N N . PHE B 1 445 ? 7.66 29.047 30.125 1 48.66 445 PHE B N 1
ATOM 7048 C CA . PHE B 1 445 ? 8.742 29.969 29.781 1 48.66 445 PHE B CA 1
ATOM 7049 C C . PHE B 1 445 ? 8.953 30.984 30.891 1 48.66 445 PHE B C 1
ATOM 7051 O O . PHE B 1 445 ? 8.156 31.922 31.047 1 48.66 445 PHE B O 1
ATOM 7058 N N . LYS B 1 446 ? 9.508 30.609 32.062 1 42.16 446 LYS B N 1
ATOM 7059 C CA . LYS B 1 446 ? 10.141 31.562 32.969 1 42.16 446 LYS B CA 1
ATOM 7060 C C . LYS B 1 446 ? 11.203 32.375 32.219 1 42.16 446 LYS B C 1
ATOM 7062 O O . LYS B 1 446 ? 12.172 31.828 31.719 1 42.16 446 LYS B O 1
ATOM 7067 N N . LEU B 1 447 ? 10.969 33.594 31.859 1 37.34 447 LEU B N 1
ATOM 7068 C CA . LEU B 1 447 ? 12.031 34.469 31.438 1 37.34 447 LEU B CA 1
ATOM 7069 C C . LEU B 1 447 ? 13.164 34.5 32.469 1 37.34 447 LEU B C 1
ATOM 7071 O O . LEU B 1 447 ? 12.914 34.469 33.656 1 37.34 447 LEU B O 1
ATOM 7075 N N . PRO B 1 448 ? 14.32 34.094 32.156 1 32.56 448 PRO B N 1
ATOM 7076 C CA . PRO B 1 448 ? 15.289 34.406 33.219 1 32.56 448 PRO B CA 1
ATOM 7077 C C . PRO B 1 448 ? 15.148 35.844 33.719 1 32.56 448 PRO B C 1
ATOM 7079 O O . PRO B 1 448 ? 14.875 36.75 32.938 1 32.56 448 PRO B O 1
ATOM 7082 N N . ALA B 1 449 ? 14.805 36.031 35.031 1 30.55 449 ALA B N 1
ATOM 7083 C CA . ALA B 1 449 ? 14.898 37.312 35.688 1 30.55 449 ALA B CA 1
ATOM 7084 C C . ALA B 1 449 ? 16.156 38.062 35.25 1 30.55 449 ALA B C 1
ATOM 7086 O O . ALA B 1 449 ? 17.219 37.469 35.094 1 30.55 449 ALA B O 1
ATOM 7087 N N . ILE B 1 450 ? 16 39.125 34.625 1 28.59 450 ILE B N 1
ATOM 7088 C CA . ILE B 1 450 ? 17.078 40.125 34.469 1 28.59 450 ILE B CA 1
ATOM 7089 C C . ILE B 1 450 ? 17.859 40.188 35.781 1 28.59 450 ILE B C 1
ATOM 7091 O O . ILE B 1 450 ? 17.312 40.531 36.844 1 28.59 450 ILE B O 1
ATOM 7095 N N . ASN B 1 451 ? 18.828 39.312 35.969 1 23.22 451 ASN B N 1
ATOM 7096 C CA . ASN B 1 451 ? 19.766 39.844 36.938 1 23.22 451 ASN B CA 1
ATOM 7097 C C . ASN B 1 451 ? 20.359 41.156 36.469 1 23.22 451 ASN B C 1
ATOM 7099 O O . ASN B 1 451 ? 20.719 41.312 35.281 1 23.22 451 ASN B O 1
#

Foldseek 3Di:
DPPPPPPPPPPDDDPDPPPPPPPPFDWDFDQLQVLCQQDALVFLLVLLQVQVDDQLAKTKDFSLQVLLLLLLCVQLPLFDDVLNQLSLRLRDNHNDPPSPVSSVVSNVLSVVVVVCQQCQQPPPPDPVCRVVRHFKDKAKEKEFEDPDFDWDPSSVCRSCPVSVYHYHYDHQPDCVVVQVVQCVVQVNPDGDDDPDRDGGKMKMKIKMKGWFFALAFWDWDDLFFDWFDLDPVDIDGFIKTKDWDFWWWDDDQFLQKIKIWGATNRRLKTKMKMDGNDAPCVVLSVLSCSVPDDLLSLQDPPTDGDTAMEMGTFFKDKHKGWCLSSSVSSVNFQLQAQVRTGSCNTGVDHSWHFPTKMKMKMWGQDRGTIIIMIMIMTMIDRDHDGDDRDGTDGRGDRDTRHPDDPDPHRYHYNRAWIKMWMARNPSSRTRMIMTHSDGHHDVPPDSPPPD/DDPPPDPPPPPDPDPDPDPPPPPPFDWDFDQLQVLCQQDALVFLLQLLQVQVDDQLAKTKDFSLQVLLLLLLCVQLPLFDDVLNQLSLRLRDNHNDPPSPVSSVVSNVLSVVVVVCQQCQQPPPPDPVCRVVRHFKDKAKEKEFEDPDFDWDPSSVCRSCPVSVYHYHYDHQPDCVVVQVVQCVVQVNPDGDDDPDRDGGKMKMKIKMKGWFFALAFWDWDDLFFDWFDLDPVDIDGFIKTKDWDFWWWDDDQFLQKIKIWGATNRRLKTKMKMDGNDAPCVVSSVLSCSVPDDLLSLQDPPTDGDTAMEMGTFFKDKHKGWCLSSSVSSVNFQLQAQVRTGSCNTGVDHSWHFPGKMKMKMWGQDRGTIIIMIMIMTMIDRDHDGTDRDGTDTRGDRDTRHPDDPDPHRYHYNRAWIKMWMARNPSSRTRMIMTHSDGHHDVPPPSPPPD

Sequence (902 aa):
MVPQRLKDKEKAAAPEPERLKSTVPKSVKVNPVDFLKLRDFNNKYCLGVHAINDITEKSGQSPTTIRFLLTVLVGSKAARGTSADQITQALSPTNSRDAVTERINLVDSALNEWALLSTAGLRDIPLDRLEEGRLCRFQSAIFVPMNDLTFKAEFYWLITNRMGVIWTETSRKDFAHAQKWVSKMSKGLFTHNFPKQCSGSLVLATALQFKGEWAQPLELYGSSKGSFEVSPNTRIDIPMLSIVAEVIYYKDTKKGFHLVGIPFKDTRFAIVFLLPLVPHKFAEVEHGFTEGLDYGLFNSSRVQLCSMHVIIPMFRVQTEVDLCKALPFLGMKNPFDSNQADFSGISDVENLRIDSGKESAFLQVSRSGVRLFSVGTLSLGTGRHKFKHPDLFEVPILGPPGDGDAKEVHSFTVNQPFSVIIINRKSDCVLYQVRVKVPEPPSNFKLPAINMVPQRLKDKEKAAAPEPERLKSTVPKSVKVNPVDFLKLRDFNNKYCLGVHAINDITEKSGQSPTTIRFLLTVLVGSKAARGTSADQITQALSPTNSRDAVTERINLVDSALNEWALLSTAGLRDIPLDRLEEGRLCRFQSAIFVPMNDLTFKAEFYWLITNRMGVIWTETSRKDFAHAQKWVSKMSKGLFTHNFPKQCSGSLVLATALQFKGEWAQPLELYGSSKGSFEVSPNTRIDIPMLSIVAEVIYYKDTKKGFHLVGIPFKDTRFAIVFLLPLVPHKFAEVEHGFTEGLDYGLFNSSRVQLCSMHVIIPMFRVQTEVDLCKALPFLGMKNPFDSNQADFSGISDVENLRIDSGKESAFLQVSRSGVRLFSVGTLSLGTGRHKFKHPDLFEVPILGPPGDGDAKEVHSFTVNQPFSVIIINRKSDCVLYQVRVKVPEPPSNFKLPAIN

pLDDT: mean 80.97, std 18.16, range [23.22, 98.62]

Radius of gyration: 35.17 Å; Cα contacts (8 Å, |Δi|>4): 1969; chains: 2; bounding box: 63×185×107 Å

Organism: Echinococcus granulosus (NCBI:txid6210)

InterPro domains:
  IPR000215 Serpin family [PTHR11461] (62-439)
  IPR023796 Serpin domain [PF00079] (62-436)
  IPR023796 Serpin domain [SM00093] (53-439)
  IPR036186 Serpin superfamily [SSF56574] (61-433)
  IPR042178 Serpin superfamily, domain 1 [G3DSA:3.30.497.10] (62-382)
  IPR042185 Serpin superfamily, domain 2 [G3DSA:2.30.39.10] (210-438)

Nearest PDB structures (foldseek):
  4zk0-assembly1_A  TM=8.402E-01  e=4.720E-26  Homo sapiens
  4zk3-assembly1_A  TM=8.336E-01  e=8.335E-26  Homo sapiens
  1jti-assembly2_B  TM=7.911E-01  e=2.751E-25  Gallus gallus
  8zcr-assembly1_A  TM=8.251E-01  e=2.015E-22  Homo sapiens
  1wz9-assembly2_B  TM=7.706E-01  e=7.460E-20  Homo sapiens

Secondary structure (DSSP, 8-state):
--------------------------EEEE-HHHHHTTS-HHHHHHHHHHHHS-TTTEEEE-HHHHHHHHHHHHHTT-S-HHHHHHHHHHH-SS--S-HHHHHHHHHHHHHHHHHHHHTTT-TT-BGGGHHHH--EEEEEEEEEESSS--BBHHHHHIIIIIS-PEEEEE-TT-SHHHHHHHHHHHTTS----PPP--TT-EEEEEEEEEEEEBSSPPEEPSSS-EEEEEETTEEEEE-EEEEEEEEEEEEETTTTEEEEEEEBSSTTEEEEEEEESSTT-HHHHHHHGGG---GGGGTSTTSEEEEEEEEEE-EEEEEEEEHHHHGGGGT--GGG-TTT---TTTBS-TT-EEEEEEEEEEEEE-SSEEEEEEEEEEEEE-------PPPPEEEE-PPPPP--------EEE--SSEEEEEEETTTTEEEEEEEESSPBPPTT-------/--------------------------EEEE-HHHHHTTS-HHHHHHHHHHHHS-TTTEEEE-HHHHHHHHHHHHHTT-S-HHHHHHHHHHH-SS--S-HHHHHHHHHHHHHHHHHHHHTTT-TT-BGGGHHHH--EEEEEEEEEESSS--BBHHHHHIIIIIS-PEEEEE-TT-SHHHHHHHHHHHTTS----PPP--TT-EEEEEEEEEEEEBSSPPEEPSSSPEEEEEETTEEEEE-EEEEEEEEEEEEETTTTEEEEEEEBSSTTEEEEEEEESSTT-HHHHHHHGGG---GGGGTSTTSEEEEEEEEEE-EEEEEEEEHHHHGGGGT--GGG-TTT---TTTBS-TT-EEEEEEEEEEEEE-SSEEEEEEEEEEEEE----PPPPPPPEEEE-PPPPP--------EEE--SSEEEEEEETTTTEEEEEEEESSPBPPTT-------